Protein 1ZNP (pdb70)

InterPro domains:
  IPR009327 Cupin domain of unknown function DUF985 [PF06172] (4-131)
  IPR009327 Cupin domain of unknown function DUF985 [cd06121] (3-136)
  IPR011051 RmlC-like cupin domain superfamily [SSF51182] (1-137)
  IPR014710 RmlC-like jelly roll fold [G3DSA:2.60.120.10] (1-142)
  IPR039935 Uncharacterized protein YML079W-like [PTHR33387] (2-134)

Sequence (961 aa):
DSAQAIIRELGLEPHPEGGFYHQTFRDKAGGERGHSTAIYYLLEKGVRSHWHRVTDAVEVWHYYAGAPIALHLSQDGREVQTFTLGPAILEGERPQVIVPANCWQSAESLGDFTLVGCTVSPGFAFSSFVAEPGWSPGSAQAIIRELGLEPHPEGGFYHQTFRDKAGGERGHSTAIYYLLEKGVRSHWHRVTDAVEVWHYYAGAPIALHLSQDGREVQTFTLGPAILEGERPQVIVPANCWQSAESLGDFTLVGCTVSPGFAFSSFVAEPGWSPGDSAQAIIRELGLEPHPEGGFYHQTFRDKAGGERGHSTAIYYLLEKGVRSHWHRVTDAVEVWHYYAGAPIALHLSQDGREVQTFTLGPAILEGERPQVIVPANCWQSAESLGDFTLVGCTVSPGFAFSSFVAEPGWSPSAQAIIRELGLEPHPEGGFYHQTFRDKAGGERGHSTAIYYLLEKGVRSHWHRVTDAVEVWHYYAGAPIALHLSQDGREVQTFTLGPAILEGERPQVIVPANCWQSAESLGDFTLVGCTVSPGFAFSSFVAEPGWSPSAQAIIRELGLEPHPEGGFYHQTFRDKAGGERGHSTAIYYLLEKGVRSHWHRVTDAVEVWHYYAGAPIALHLSQDGREVQTFTLGPAILEGERPQVIVPANCWQSAESLGDFTLVGCTVSPGFAFSSFVAEPGWSPGSAQAIIRELGLEPHPEGGFYHQTFRDKAGGERGHSTAIYYLLEKGVRSHWHRVTDAVEVWHYYAGAPIALHLSQDGREVQTFTLGPAILEGERPQVIVPANCWQSAESLGDFTLVGCTVSPGFAFSSFVAEPGWSPGDSAQAIIRELGLEPHPEGGFYHQTFRDKAGGERGHSTAIYYLLEKGVRSHWHRVTDAVEVWHYYAGAPIALHLSQDGREVQTFTLGPAILEGERPQVIVPANCWQSAESLGDFTLVGCTVSPGFAFSSFVAEPGWSPGD

Nearest PDB structures (foldseek):
  1znp-assembly4_D  TM=1.001E+00  e=4.391E-26  Agrobacterium fabrum str. C58
  1yud-assembly5_I  TM=9.369E-01  e=2.135E-14  Shewanella oneidensis MR-1
  3loi-assembly1_A  TM=8.820E-01  e=3.649E-12  Branchiostoma belcheri tsingtauense
  1phs-assembly1_A  TM=7.500E-01  e=8.857E-04  Phaseolus vulgaris
  4wvz-assembly2_B  TM=6.845E-01  e=5.126E-04  Pseudomonas aeruginosa PAO1

B-factor: mean 37.04, std 13.23, range [7.91, 109.7]

Structure (mmCIF, N/CA/C/O backbone):
data_1ZNP
#
_entry.id   1ZNP
#
_cell.length_a   75.967
_cell.length_b   91.323
_cell.length_c   291.580
_cell.angle_alpha   90.00
_cell.angle_beta   90.00
_cell.angle_gamma   90.00
#
_symmetry.space_group_name_H-M   'C 2 2 21'
#
loop_
_entity.id
_entity.type
_entity.pdbx_description
1 polymer 'hypothetical protein Atu3615'
2 water water
#
loop_
_atom_site.group_PDB
_atom_site.id
_atom_site.type_symbol
_atom_site.label_atom_id
_atom_site.label_alt_id
_atom_site.label_comp_id
_atom_site.label_asym_id
_atom_site.label_entity_id
_atom_site.label_seq_id
_atom_site.pdbx_PDB_ins_code
_atom_site.Cartn_x
_atom_site.Cartn_y
_atom_site.Cartn_z
_atom_site.occupancy
_atom_site.B_iso_or_equiv
_atom_site.auth_seq_id
_atom_site.auth_comp_id
_atom_site.auth_asym_id
_atom_site.auth_atom_id
_atom_site.pdbx_PDB_model_num
ATOM 1 N N . ASP A 1 4 ? 67.698 -14.977 70.390 1.00 63.50 4 ASP A N 1
ATOM 2 C CA . ASP A 1 4 ? 68.050 -14.647 68.976 1.00 63.50 4 ASP A CA 1
ATOM 3 C C . ASP A 1 4 ? 66.978 -13.762 68.343 1.00 62.22 4 ASP A C 1
ATOM 4 O O . ASP A 1 4 ? 65.806 -14.140 68.250 1.00 62.86 4 ASP A O 1
ATOM 17 N N . SER A 1 6 ? 65.619 -10.934 65.168 1.00 48.27 6 SER A N 1
ATOM 18 C CA . SER A 1 6 ? 65.634 -10.695 63.735 1.00 43.76 6 SER A CA 1
ATOM 19 C C . SER A 1 6 ? 65.464 -9.209 63.530 1.00 40.37 6 SER A C 1
ATOM 20 O O . SER A 1 6 ? 64.889 -8.526 64.374 1.00 39.38 6 SER A O 1
ATOM 23 N N . ALA A 1 7 ? 65.954 -8.712 62.402 1.00 37.70 7 ALA A N 1
ATOM 24 C CA . ALA A 1 7 ? 65.847 -7.300 62.080 1.00 34.78 7 ALA A CA 1
ATOM 25 C C . ALA A 1 7 ? 64.393 -6.857 62.091 1.00 34.18 7 ALA A C 1
ATOM 26 O O . ALA A 1 7 ? 64.071 -5.772 62.584 1.00 33.92 7 ALA A O 1
ATOM 28 N N . GLN A 1 8 ? 63.510 -7.693 61.553 1.00 32.74 8 GLN A N 1
ATOM 29 C CA . GLN A 1 8 ? 62.100 -7.337 61.525 1.00 32.27 8 GLN A CA 1
ATOM 30 C C . GLN A 1 8 ? 61.494 -7.237 62.911 1.00 29.65 8 GLN A C 1
ATOM 31 O O . GLN A 1 8 ? 60.570 -6.454 63.134 1.00 28.80 8 GLN A O 1
ATOM 37 N N . ALA A 1 9 ? 62.004 -8.024 63.847 1.00 25.99 9 ALA A N 1
ATOM 38 C CA . ALA A 1 9 ? 61.474 -7.966 65.196 1.00 24.49 9 ALA A CA 1
ATOM 39 C C . ALA A 1 9 ? 61.946 -6.657 65.846 1.00 24.69 9 ALA A C 1
ATOM 40 O O . ALA A 1 9 ? 61.208 -6.016 66.598 1.00 26.08 9 ALA A O 1
ATOM 42 N N . ILE A 1 10 ? 63.173 -6.254 65.532 1.00 24.36 10 ILE A N 1
ATOM 43 C CA . ILE A 1 10 ? 63.733 -5.023 66.080 1.00 23.81 10 ILE A CA 1
ATOM 44 C C . ILE A 1 10 ? 63.008 -3.828 65.494 1.00 24.36 10 ILE A C 1
ATOM 45 O O . ILE A 1 10 ? 62.583 -2.929 66.221 1.00 22.49 10 ILE A O 1
ATOM 50 N N . ILE A 1 11 ? 62.887 -3.829 64.169 1.00 24.85 11 ILE A N 1
ATOM 51 C CA . ILE A 1 11 ? 62.203 -2.765 63.438 1.00 26.80 11 ILE A CA 1
ATOM 52 C C . ILE A 1 11 ? 60.805 -2.581 64.005 1.00 27.54 11 ILE A C 1
ATOM 53 O O . ILE A 1 11 ? 60.334 -1.460 64.205 1.00 28.36 11 ILE A O 1
ATOM 58 N N . ARG A 1 12 ? 60.143 -3.702 64.255 1.00 28.50 12 ARG A N 1
ATOM 59 C CA . ARG A 1 12 ? 58.801 -3.676 64.796 1.00 30.40 12 ARG A CA 1
ATOM 60 C C . ARG A 1 12 ? 58.784 -3.194 66.239 1.00 29.08 12 ARG A C 1
ATOM 61 O O . ARG A 1 12 ? 58.011 -2.297 66.588 1.00 29.09 12 ARG A O 1
ATOM 69 N N . GLU A 1 13 ? 59.643 -3.772 67.071 1.00 26.07 13 GLU A N 1
ATOM 70 C CA . GLU A 1 13 ? 59.682 -3.396 68.472 1.00 24.98 13 GLU A CA 1
ATOM 71 C C . GLU A 1 13 ? 60.076 -1.956 68.742 1.00 24.10 13 GLU A C 1
ATOM 72 O O . GLU A 1 13 ? 59.519 -1.319 69.623 1.00 25.59 13 GLU A O 1
ATOM 78 N N . LEU A 1 14 ? 61.035 -1.432 67.991 1.00 24.82 14 LEU A N 1
ATOM 79 C CA . LEU A 1 14 ? 61.488 -0.067 68.223 1.00 24.90 14 LEU A CA 1
ATOM 80 C C . LEU A 1 14 ? 60.791 1.000 67.385 1.00 25.12 14 LEU A C 1
ATOM 81 O O . LEU A 1 14 ? 61.039 2.189 67.559 1.00 25.81 14 LEU A O 1
ATOM 86 N N . GLY A 1 15 ? 59.908 0.577 66.492 1.00 25.45 15 GLY A N 1
ATOM 87 C CA . GLY A 1 15 ? 59.199 1.530 65.663 1.00 28.84 15 GLY A CA 1
ATOM 88 C C . GLY A 1 15 ? 60.112 2.220 64.670 1.00 30.16 15 GLY A C 1
ATOM 89 O O . GLY A 1 15 ? 59.960 3.410 64.398 1.00 31.12 15 GLY A O 1
ATOM 90 N N . LEU A 1 16 ? 61.061 1.464 64.126 1.00 31.12 16 LEU A N 1
ATOM 91 C CA . LEU A 1 16 ? 62.017 1.986 63.161 1.00 31.89 16 LEU A CA 1
ATOM 92 C C . LEU A 1 16 ? 61.374 2.247 61.802 1.00 34.11 16 LEU A C 1
ATOM 93 O O . LEU A 1 16 ? 60.436 1.556 61.400 1.00 34.30 16 LEU A O 1
ATOM 98 N N . GLU A 1 17 ? 61.900 3.244 61.097 1.00 35.68 17 GLU A N 1
ATOM 99 C CA . GLU A 1 17 ? 61.420 3.622 59.772 1.00 35.42 17 GLU A CA 1
ATOM 100 C C . GLU A 1 17 ? 62.655 3.796 58.898 1.00 35.17 17 GLU A C 1
ATOM 101 O O . GLU A 1 17 ? 63.725 4.152 59.392 1.00 35.97 17 GLU A O 1
ATOM 107 N N . PRO A 1 18 ? 62.530 3.548 57.587 1.00 34.52 18 PRO A N 1
ATOM 108 C CA . PRO A 1 18 ? 63.682 3.696 56.693 1.00 33.49 18 PRO A CA 1
ATOM 109 C C . PRO A 1 18 ? 64.322 5.073 56.766 1.00 32.38 18 PRO A C 1
ATOM 110 O O . PRO A 1 18 ? 63.641 6.098 56.739 1.00 33.28 18 PRO A O 1
ATOM 114 N N . HIS A 1 19 ? 65.644 5.092 56.859 1.00 31.01 19 HIS A N 1
ATOM 115 C CA . HIS A 1 19 ? 66.370 6.345 56.953 1.00 28.80 19 HIS A CA 1
ATOM 116 C C . HIS A 1 19 ? 66.791 6.786 55.561 1.00 26.76 19 HIS A C 1
ATOM 117 O O . HIS A 1 19 ? 67.025 5.962 54.685 1.00 24.52 19 HIS A O 1
ATOM 124 N N . PRO A 1 20 ? 66.882 8.101 55.332 1.00 27.70 20 PRO A N 1
ATOM 125 C CA . PRO A 1 20 ? 67.283 8.565 54.000 1.00 27.94 20 PRO A CA 1
ATOM 126 C C . PRO A 1 20 ? 68.606 8.011 53.485 1.00 27.63 20 PRO A C 1
ATOM 127 O O . PRO A 1 20 ? 68.798 7.909 52.279 1.00 29.59 20 PRO A O 1
ATOM 131 N N . GLU A 1 21 ? 69.512 7.646 54.387 1.00 29.56 21 GLU A N 1
ATOM 132 C CA . GLU A 1 21 ? 70.824 7.138 53.977 1.00 30.57 21 GLU A CA 1
ATOM 133 C C . GLU A 1 21 ? 70.851 5.632 53.809 1.00 28.27 21 GLU A C 1
ATOM 134 O O . GLU A 1 21 ? 71.879 5.058 53.431 1.00 30.15 21 GLU A O 1
ATOM 140 N N . GLY A 1 22 ? 69.723 4.991 54.086 1.00 26.12 22 GLY A N 1
ATOM 141 C CA . GLY A 1 22 ? 69.662 3.543 53.998 1.00 23.78 22 GLY A CA 1
ATOM 142 C C . GLY A 1 22 ? 69.486 3.049 55.423 1.00 23.39 22 GLY A C 1
ATOM 143 O O . GLY A 1 22 ? 69.877 3.741 56.356 1.00 23.21 22 GLY A O 1
ATOM 144 N N . GLY A 1 23 ? 68.898 1.869 55.598 1.00 22.83 23 GLY A N 1
ATOM 145 C CA . GLY A 1 23 ? 68.680 1.347 56.934 1.00 21.13 23 GLY A CA 1
ATOM 146 C C . GLY A 1 23 ? 67.375 1.851 57.533 1.00 22.32 23 GLY A C 1
ATOM 147 O O . GLY A 1 23 ? 66.586 2.514 56.861 1.00 21.92 23 GLY A O 1
ATOM 148 N N . PHE A 1 24 ? 67.155 1.538 58.804 1.00 21.99 24 PHE A N 1
ATOM 149 C CA . PHE A 1 24 ? 65.954 1.960 59.503 1.00 24.21 24 PHE A CA 1
ATOM 150 C C . PHE A 1 24 ? 66.362 2.698 60.771 1.00 24.94 24 PHE A C 1
ATOM 151 O O . PHE A 1 24 ? 67.403 2.402 61.359 1.00 26.20 24 PHE A O 1
ATOM 159 N N . TYR A 1 25 ? 65.549 3.648 61.209 1.00 24.49 25 TYR A N 1
ATOM 160 C CA . TYR A 1 25 ? 65.912 4.402 62.392 1.00 26.05 25 TYR A CA 1
ATOM 161 C C . TYR A 1 25 ? 64.707 5.003 63.100 1.00 26.85 25 TYR A C 1
ATOM 162 O O . TYR A 1 25 ? 63.582 4.951 62.608 1.00 29.70 25 TYR A O 1
ATOM 171 N N . HIS A 1 26 ? 64.960 5.576 64.267 1.00 26.33 26 HIS A N 1
ATOM 172 C CA . HIS A 1 26 ? 63.926 6.225 65.050 1.00 25.84 26 HIS A CA 1
ATOM 173 C C . HIS A 1 26 ? 64.634 7.187 65.981 1.00 25.08 26 HIS A C 1
ATOM 174 O O . HIS A 1 26 ? 65.566 6.801 66.680 1.00 23.36 26 HIS A O 1
ATOM 181 N N . GLN A 1 27 ? 64.210 8.442 65.979 1.00 25.93 27 GLN A N 1
ATOM 182 C CA . GLN A 1 27 ? 64.823 9.429 66.858 1.00 26.02 27 GLN A CA 1
ATOM 183 C C . GLN A 1 27 ? 64.229 9.172 68.235 1.00 25.76 27 GLN A C 1
ATOM 184 O O . GLN A 1 27 ? 63.013 9.071 68.389 1.00 27.06 27 GLN A O 1
ATOM 190 N N . THR A 1 28 ? 65.092 9.052 69.234 1.00 24.20 28 THR A N 1
ATOM 191 C CA . THR A 1 28 ? 64.650 8.770 70.588 1.00 21.81 28 THR A CA 1
ATOM 192 C C . THR A 1 28 ? 64.788 9.968 71.495 1.00 20.68 28 THR A C 1
ATOM 193 O O . THR A 1 28 ? 64.301 9.953 72.614 1.00 21.62 28 THR A O 1
ATOM 197 N N . PHE A 1 29 ? 65.452 11.012 71.022 1.00 20.26 29 PHE A N 1
ATOM 198 C CA . PHE A 1 29 ? 65.638 12.164 71.872 1.00 19.59 29 PHE A CA 1
ATOM 199 C C . PHE A 1 29 ? 66.209 13.419 71.207 1.00 21.15 29 PHE A C 1
ATOM 200 O O . PHE A 1 29 ? 67.044 13.354 70.300 1.00 22.27 29 PHE A O 1
ATOM 208 N N . ARG A 1 30 ? 65.713 14.561 71.661 1.00 21.28 30 ARG A N 1
ATOM 209 C CA . ARG A 1 30 ? 66.203 15.865 71.240 1.00 21.27 30 ARG A CA 1
ATOM 210 C C . ARG A 1 30 ? 66.087 16.696 72.522 1.00 22.44 30 ARG A C 1
ATOM 211 O O . ARG A 1 30 ? 65.000 16.850 73.091 1.00 22.20 30 ARG A O 1
ATOM 219 N N . ASP A 1 31 ? 67.225 17.195 72.986 1.00 21.58 31 ASP A N 1
ATOM 220 C CA . ASP A 1 31 ? 67.284 17.987 74.203 1.00 22.54 31 ASP A CA 1
ATOM 221 C C . ASP A 1 31 ? 66.459 19.262 74.065 1.00 21.50 31 ASP A C 1
ATOM 222 O O . ASP A 1 31 ? 66.541 19.944 73.054 1.00 20.39 31 ASP A O 1
ATOM 227 N N . LYS A 1 32 ? 65.668 19.585 75.080 1.00 23.57 32 LYS A N 1
ATOM 228 C CA . LYS A 1 32 ? 64.858 20.799 75.022 1.00 27.39 32 LYS A CA 1
ATOM 229 C C . LYS A 1 32 ? 65.768 21.992 75.256 1.00 27.98 32 LYS A C 1
ATOM 230 O O . LYS A 1 32 ? 65.439 23.119 74.894 1.00 28.09 32 LYS A O 1
ATOM 236 N N . ALA A 1 33 ? 66.922 21.718 75.856 1.00 27.15 33 ALA A N 1
ATOM 237 C CA . ALA A 1 33 ? 67.932 22.727 76.155 1.00 28.22 33 ALA A CA 1
ATOM 238 C C . ALA A 1 33 ? 68.890 22.884 74.981 1.00 28.55 33 ALA A C 1
ATOM 239 O O . ALA A 1 33 ? 69.192 21.918 74.289 1.00 28.43 33 ALA A O 1
ATOM 241 N N . GLY A 1 34 ? 69.369 24.104 74.764 1.00 28.71 34 GLY A N 1
ATOM 242 C CA . GLY A 1 34 ? 70.313 24.344 73.692 1.00 29.07 34 GLY A CA 1
ATOM 243 C C . GLY A 1 34 ? 69.716 24.679 72.345 1.00 30.84 34 GLY A C 1
ATOM 244 O O . GLY A 1 34 ? 70.130 24.127 71.317 1.00 28.51 34 GLY A O 1
ATOM 245 N N . GLY A 1 35 ? 68.745 25.586 72.341 1.00 31.95 35 GLY A N 1
ATOM 246 C CA . GLY A 1 35 ? 68.133 25.995 71.091 1.00 32.82 35 GLY A CA 1
ATOM 247 C C . GLY A 1 35 ? 67.082 25.030 70.595 1.00 34.76 35 GLY A C 1
ATOM 248 O O . GLY A 1 35 ? 66.586 24.205 71.358 1.00 35.83 35 GLY A O 1
ATOM 249 N N . GLU A 1 36 ? 66.742 25.146 69.317 1.00 35.37 36 GLU A N 1
ATOM 250 C CA . GLU A 1 36 ? 65.742 24.293 68.694 1.00 37.81 36 GLU A CA 1
ATOM 251 C C . GLU A 1 36 ? 66.339 22.978 68.225 1.00 36.34 36 GLU A C 1
ATOM 252 O O . GLU A 1 36 ? 65.622 22.000 67.996 1.00 35.87 36 GLU A O 1
ATOM 258 N N . ARG A 1 37 ? 67.654 22.962 68.062 1.00 33.43 37 ARG A N 1
ATOM 259 C CA . ARG A 1 37 ? 68.322 21.748 67.644 1.00 31.17 37 ARG A CA 1
ATOM 260 C C . ARG A 1 37 ? 68.578 20.916 68.887 1.00 28.51 37 ARG A C 1
ATOM 261 O O . ARG A 1 37 ? 68.646 19.690 68.823 1.00 28.68 37 ARG A O 1
ATOM 269 N N . GLY A 1 38 ? 68.689 21.598 70.025 1.00 24.77 38 GLY A N 1
ATOM 270 C CA . GLY A 1 38 ? 68.952 20.924 71.279 1.00 21.24 38 GLY A CA 1
ATOM 271 C C . GLY A 1 38 ? 70.447 20.703 71.463 1.00 19.89 38 GLY A C 1
ATOM 272 O O . GLY A 1 38 ? 71.183 20.588 70.483 1.00 18.49 38 GLY A O 1
ATOM 273 N N . HIS A 1 39 ? 70.912 20.663 72.708 1.00 18.74 39 HIS A N 1
ATOM 274 C CA . HIS A 1 39 ? 72.322 20.428 72.945 1.00 19.32 39 HIS A CA 1
ATOM 275 C C . HIS A 1 39 ? 72.723 19.142 72.225 1.00 18.97 39 HIS A C 1
ATOM 276 O O . HIS A 1 39 ? 73.868 18.994 71.838 1.00 15.93 39 HIS A O 1
ATOM 283 N N . SER A 1 40 ? 71.787 18.212 72.048 1.00 18.61 40 SER A N 1
ATOM 284 C CA . SER A 1 40 ? 72.110 16.980 71.339 1.00 20.71 40 SER A CA 1
ATOM 285 C C . SER A 1 40 ? 70.877 16.168 70.959 1.00 20.58 40 SER A C 1
ATOM 286 O O . SER A 1 40 ? 69.764 16.510 71.342 1.00 22.77 40 SER A O 1
ATOM 289 N N . THR A 1 41 ? 71.090 15.104 70.187 1.00 19.03 41 THR A N 1
ATOM 290 C CA . THR A 1 41 ? 70.016 14.190 69.797 1.00 18.35 41 THR A CA 1
ATOM 291 C C . THR A 1 41 ? 70.577 12.773 69.868 1.00 18.64 41 THR A C 1
ATOM 292 O O . THR A 1 41 ? 71.804 12.577 69.881 1.00 17.15 41 THR A O 1
ATOM 296 N N . ALA A 1 42 ? 69.674 11.798 69.931 1.00 15.99 42 ALA A N 1
ATOM 297 C CA . ALA A 1 42 ? 70.043 10.395 69.993 1.00 16.86 42 ALA A CA 1
ATOM 298 C C . ALA A 1 42 ? 69.129 9.676 69.010 1.00 18.42 42 ALA A C 1
ATOM 299 O O . ALA A 1 42 ? 68.066 10.182 68.665 1.00 17.94 42 ALA A O 1
ATOM 301 N N . ILE A 1 43 ? 69.530 8.481 68.590 1.00 20.74 43 ILE A N 1
ATOM 302 C CA . ILE A 1 43 ? 68.772 7.733 67.603 1.00 21.66 43 ILE A CA 1
ATOM 303 C C . ILE A 1 43 ? 69.063 6.234 67.684 1.00 19.93 43 ILE A C 1
ATOM 304 O O . ILE A 1 43 ? 70.123 5.835 68.134 1.00 22.59 43 ILE A O 1
ATOM 309 N N . TYR A 1 44 ? 68.100 5.418 67.275 1.00 18.46 44 TYR A N 1
ATOM 310 C CA . TYR A 1 44 ? 68.270 3.971 67.202 1.00 16.98 44 TYR A CA 1
ATOM 311 C C . TYR A 1 44 ? 68.472 3.818 65.691 1.00 16.40 44 TYR A C 1
ATOM 312 O O . TYR A 1 44 ? 67.756 4.446 64.914 1.00 15.19 44 TYR A O 1
ATOM 321 N N . TYR A 1 45 ? 69.452 3.021 65.275 1.00 17.31 45 TYR A N 1
ATOM 322 C CA . TYR A 1 45 ? 69.727 2.838 63.855 1.00 18.44 45 TYR A CA 1
ATOM 323 C C . TYR A 1 45 ? 70.071 1.372 63.570 1.00 19.63 45 TYR A C 1
ATOM 324 O O . TYR A 1 45 ? 70.773 0.729 64.354 1.00 20.14 45 TYR A O 1
ATOM 333 N N . LEU A 1 46 ? 69.593 0.852 62.444 1.00 20.13 46 LEU A N 1
ATOM 334 C CA . LEU A 1 46 ? 69.834 -0.542 62.108 1.00 21.68 46 LEU A CA 1
ATOM 335 C C . LEU A 1 46 ? 70.131 -0.835 60.645 1.00 23.40 46 LEU A C 1
ATOM 336 O O . LEU A 1 46 ? 69.489 -0.301 59.738 1.00 22.31 46 LEU A O 1
ATOM 341 N N . LEU A 1 47 ? 71.116 -1.697 60.424 1.00 23.68 47 LEU A N 1
ATOM 342 C CA . LEU A 1 47 ? 71.475 -2.114 59.078 1.00 26.11 47 LEU A CA 1
ATOM 343 C C . LEU A 1 47 ? 71.341 -3.634 59.047 1.00 26.14 47 LEU A C 1
ATOM 344 O O . LEU A 1 47 ? 71.453 -4.280 60.077 1.00 25.32 47 LEU A O 1
ATOM 349 N N . GLU A 1 48 ? 71.077 -4.198 57.874 1.00 29.26 48 GLU A N 1
ATOM 350 C CA . GLU A 1 48 ? 70.945 -5.648 57.742 1.00 30.85 48 GLU A CA 1
ATOM 351 C C . GLU A 1 48 ? 71.868 -6.039 56.621 1.00 30.72 48 GLU A C 1
ATOM 352 O O . GLU A 1 48 ? 72.403 -5.177 55.936 1.00 31.37 48 GLU A O 1
ATOM 358 N N . LYS A 1 49 ? 72.056 -7.334 56.414 1.00 33.29 49 LYS A N 1
ATOM 359 C CA . LYS A 1 49 ? 72.918 -7.754 55.327 1.00 36.83 49 LYS A CA 1
ATOM 360 C C . LYS A 1 49 ? 72.325 -7.179 54.058 1.00 37.81 49 LYS A C 1
ATOM 361 O O . LYS A 1 49 ? 71.111 -7.221 53.855 1.00 36.35 49 LYS A O 1
ATOM 367 N N . GLY A 1 50 ? 73.183 -6.634 53.209 1.00 39.30 50 GLY A N 1
ATOM 368 C CA . GLY A 1 50 ? 72.703 -6.056 51.975 1.00 43.03 50 GLY A CA 1
ATOM 369 C C . GLY A 1 50 ? 72.479 -4.575 52.170 1.00 45.86 50 GLY A C 1
ATOM 370 O O . GLY A 1 50 ? 73.308 -3.762 51.749 1.00 48.43 50 GLY A O 1
ATOM 371 N N . VAL A 1 51 ? 71.369 -4.226 52.822 1.00 45.23 51 VAL A N 1
ATOM 372 C CA . VAL A 1 51 ? 71.033 -2.830 53.077 1.00 44.21 51 VAL A CA 1
ATOM 373 C C . VAL A 1 51 ? 72.055 -2.126 53.965 1.00 42.26 51 VAL A C 1
ATOM 374 O O . VAL A 1 51 ? 72.072 -2.308 55.181 1.00 42.05 51 VAL A O 1
ATOM 378 N N . ARG A 1 52 ? 72.898 -1.307 53.340 1.00 41.11 52 ARG A N 1
ATOM 379 C CA . ARG A 1 52 ? 73.948 -0.572 54.048 1.00 40.51 52 ARG A CA 1
ATOM 380 C C . ARG A 1 52 ? 73.631 0.914 54.258 1.00 38.11 52 ARG A C 1
ATOM 381 O O . ARG A 1 52 ? 72.540 1.385 53.929 1.00 37.16 52 ARG A O 1
ATOM 389 N N . SER A 1 53 ? 74.595 1.637 54.824 1.00 35.16 53 SER A N 1
ATOM 390 C CA . SER A 1 53 ? 74.466 3.069 55.074 1.00 33.16 53 SER A CA 1
ATOM 391 C C . SER A 1 53 ? 75.338 3.792 54.051 1.00 32.09 53 SER A C 1
ATOM 392 O O . SER A 1 53 ? 76.555 3.681 54.089 1.00 33.60 53 SER A O 1
ATOM 395 N N . HIS A 1 54 ? 74.712 4.526 53.136 1.00 29.71 54 HIS A N 1
ATOM 396 C CA . HIS A 1 54 ? 75.445 5.232 52.090 1.00 28.28 54 HIS A CA 1
ATOM 397 C C . HIS A 1 54 ? 76.254 6.418 52.602 1.00 25.70 54 HIS A C 1
ATOM 398 O O . HIS A 1 54 ? 76.009 6.911 53.701 1.00 24.67 54 HIS A O 1
ATOM 405 N N . TRP A 1 55 ? 77.224 6.855 51.798 1.00 24.33 55 TRP A N 1
ATOM 406 C CA . TRP A 1 55 ? 78.095 7.980 52.136 1.00 23.70 55 TRP A CA 1
ATOM 407 C C . TRP A 1 55 ? 77.319 9.268 52.386 1.00 23.61 55 TRP A C 1
ATOM 408 O O . TRP A 1 55 ? 76.507 9.689 51.558 1.00 24.78 55 TRP A O 1
ATOM 419 N N . HIS A 1 56 ? 77.593 9.902 53.521 1.00 21.79 56 HIS A N 1
ATOM 420 C CA . HIS A 1 56 ? 76.924 11.141 53.890 1.00 22.55 56 HIS A CA 1
ATOM 421 C C . HIS A 1 56 ? 77.732 11.812 54.986 1.00 22.14 56 HIS A C 1
ATOM 422 O O . HIS A 1 56 ? 78.697 11.237 55.502 1.00 19.95 56 HIS A O 1
ATOM 429 N N . ARG A 1 57 ? 77.327 13.023 55.348 1.00 21.48 57 ARG A N 1
ATOM 430 C CA . ARG A 1 57 ? 78.002 13.739 56.412 1.00 21.73 57 ARG A CA 1
ATOM 431 C C . ARG A 1 57 ? 77.064 14.714 57.121 1.00 21.57 57 ARG A C 1
ATOM 432 O O . ARG A 1 57 ? 76.083 15.194 56.540 1.00 19.73 57 ARG A O 1
ATOM 440 N N . VAL A 1 58 ? 77.364 14.954 58.398 1.00 19.73 58 VAL A N 1
ATOM 441 C CA . VAL A 1 58 ? 76.626 15.884 59.224 1.00 20.16 58 VAL A CA 1
ATOM 442 C C . VAL A 1 58 ? 77.589 17.065 59.245 1.00 23.04 58 VAL A C 1
ATOM 443 O O . VAL A 1 58 ? 78.651 17.004 59.866 1.00 24.09 58 VAL A O 1
ATOM 447 N N . THR A 1 59 ? 77.211 18.130 58.542 1.00 23.83 59 THR A N 1
ATOM 448 C CA . THR A 1 59 ? 78.056 19.309 58.379 1.00 25.15 59 THR A CA 1
ATOM 449 C C . THR A 1 59 ? 78.554 20.076 59.584 1.00 26.17 59 THR A C 1
ATOM 450 O O . THR A 1 59 ? 79.692 20.537 59.586 1.00 29.08 59 THR A O 1
ATOM 454 N N . ASP A 1 60 ? 77.732 20.209 60.616 1.00 25.60 60 ASP A N 1
ATOM 455 C CA . ASP A 1 60 ? 78.124 21.014 61.767 1.00 23.86 60 ASP A CA 1
ATOM 456 C C . ASP A 1 60 ? 78.018 20.366 63.133 1.00 23.18 60 ASP A C 1
ATOM 457 O O . ASP A 1 60 ? 77.812 21.047 64.140 1.00 22.72 60 ASP A O 1
ATOM 462 N N . ALA A 1 61 ? 78.162 19.052 63.180 1.00 22.04 61 ALA A N 1
ATOM 463 C CA . ALA A 1 61 ? 78.069 18.372 64.454 1.00 18.75 61 ALA A CA 1
ATOM 464 C C . ALA A 1 61 ? 78.787 17.047 64.396 1.00 17.79 61 ALA A C 1
ATOM 465 O O . ALA A 1 61 ? 78.865 16.420 63.338 1.00 15.11 61 ALA A O 1
ATOM 467 N N . VAL A 1 62 ? 79.316 16.658 65.553 1.00 16.05 62 VAL A N 1
ATOM 468 C CA . VAL A 1 62 ? 80.024 15.413 65.756 1.00 15.98 62 VAL A CA 1
ATOM 469 C C . VAL A 1 62 ? 79.004 14.301 66.042 1.00 17.41 62 VAL A C 1
ATOM 470 O O . VAL A 1 62 ? 78.089 14.463 66.858 1.00 14.64 62 VAL A O 1
ATOM 474 N N . GLU A 1 63 ? 79.171 13.169 65.382 1.00 17.25 63 GLU A N 1
ATOM 475 C CA . GLU A 1 63 ? 78.279 12.057 65.600 1.00 19.69 63 GLU A CA 1
ATOM 476 C C . GLU A 1 63 ? 79.051 10.888 66.203 1.00 20.31 63 GLU A C 1
ATOM 477 O O . GLU A 1 63 ? 80.127 10.535 65.732 1.00 21.43 63 GLU A O 1
ATOM 483 N N . VAL A 1 64 ? 78.517 10.304 67.266 1.00 19.89 64 VAL A N 1
ATOM 484 C CA . VAL A 1 64 ? 79.174 9.174 67.884 1.00 18.51 64 VAL A CA 1
ATOM 485 C C . VAL A 1 64 ? 78.317 7.922 67.714 1.00 19.03 64 VAL A C 1
ATOM 486 O O . VAL A 1 64 ? 77.119 7.921 68.035 1.00 18.75 64 VAL A O 1
ATOM 490 N N . TRP A 1 65 ? 78.941 6.862 67.210 1.00 17.99 65 TRP A N 1
ATOM 491 C CA . TRP A 1 65 ? 78.255 5.593 67.000 1.00 18.75 65 TRP A CA 1
ATOM 492 C C . TRP A 1 65 ? 78.427 4.674 68.205 1.00 17.23 65 TRP A C 1
ATOM 493 O O . TRP A 1 65 ? 79.495 4.626 68.813 1.00 18.82 65 TRP A O 1
ATOM 504 N N . HIS A 1 66 ? 77.361 3.956 68.554 1.00 17.97 66 HIS A N 1
ATOM 505 C CA . HIS A 1 66 ? 77.385 3.043 69.697 1.00 17.08 66 HIS A CA 1
ATOM 506 C C . HIS A 1 66 ? 76.810 1.688 69.291 1.00 17.72 66 HIS A C 1
ATOM 507 O O . HIS A 1 66 ? 75.695 1.615 68.756 1.00 17.84 66 HIS A O 1
ATOM 514 N N . TYR A 1 67 ? 77.564 0.623 69.548 1.00 15.78 67 TYR A N 1
ATOM 515 C CA . TYR A 1 67 ? 77.119 -0.719 69.212 1.00 17.16 67 TYR A CA 1
ATOM 516 C C . TYR A 1 67 ? 76.177 -1.260 70.283 1.00 17.98 67 TYR A C 1
ATOM 517 O O . TYR A 1 67 ? 76.472 -1.138 71.469 1.00 18.61 67 TYR A O 1
ATOM 526 N N . TYR A 1 68 ? 75.052 -1.859 69.882 1.00 16.66 68 TYR A N 1
ATOM 527 C CA . TYR A 1 68 ? 74.131 -2.403 70.883 1.00 17.50 68 TYR A CA 1
ATOM 528 C C . TYR A 1 68 ? 73.928 -3.899 70.750 1.00 17.25 68 TYR A C 1
ATOM 529 O O . TYR A 1 68 ? 73.971 -4.626 71.740 1.00 16.37 68 TYR A O 1
ATOM 538 N N . ALA A 1 69 ? 73.721 -4.358 69.522 1.00 19.20 69 ALA A N 1
ATOM 539 C CA . ALA A 1 69 ? 73.457 -5.770 69.289 1.00 18.49 69 ALA A CA 1
ATOM 540 C C . ALA A 1 69 ? 73.704 -6.179 67.847 1.00 19.43 69 ALA A C 1
ATOM 541 O O . ALA A 1 69 ? 73.830 -5.331 66.955 1.00 19.79 69 ALA A O 1
ATOM 543 N N . GLY A 1 70 ? 73.755 -7.489 67.619 1.00 19.18 70 GLY A N 1
ATOM 544 C CA . GLY A 1 70 ? 73.994 -7.994 66.283 1.00 19.04 70 GLY A CA 1
ATOM 545 C C . GLY A 1 70 ? 75.478 -8.111 65.972 1.00 20.15 70 GLY A C 1
ATOM 546 O O . GLY A 1 70 ? 76.327 -8.016 66.864 1.00 20.30 70 GLY A O 1
ATOM 547 N N . ALA A 1 71 ? 75.776 -8.320 64.696 1.00 18.89 71 ALA A N 1
ATOM 548 C CA . ALA A 1 71 ? 77.138 -8.461 64.208 1.00 21.74 71 ALA A CA 1
ATOM 549 C C . ALA A 1 71 ? 77.859 -7.122 64.238 1.00 22.30 71 ALA A C 1
ATOM 550 O O . ALA A 1 71 ? 77.226 -6.070 64.321 1.00 23.16 71 ALA A O 1
ATOM 552 N N . PRO A 1 72 ? 79.198 -7.141 64.190 1.00 22.46 72 PRO A N 1
ATOM 553 C CA . PRO A 1 72 ? 79.882 -5.845 64.209 1.00 22.13 72 PRO A CA 1
ATOM 554 C C . PRO A 1 72 ? 79.619 -5.098 62.915 1.00 20.24 72 PRO A C 1
ATOM 555 O O . PRO A 1 72 ? 79.000 -5.630 61.994 1.00 22.98 72 PRO A O 1
ATOM 559 N N . ILE A 1 73 ? 80.093 -3.865 62.845 1.00 18.73 73 ILE A N 1
ATOM 560 C CA . ILE A 1 73 ? 79.905 -3.048 61.664 1.00 17.67 73 ILE A CA 1
ATOM 561 C C . ILE A 1 73 ? 81.231 -2.505 61.161 1.00 18.65 73 ILE A C 1
ATOM 562 O O . ILE A 1 73 ? 82.191 -2.365 61.915 1.00 16.60 73 ILE A O 1
ATOM 567 N N . ALA A 1 74 ? 81.282 -2.223 59.865 1.00 19.24 74 ALA A N 1
ATOM 568 C CA . ALA A 1 74 ? 82.467 -1.628 59.285 1.00 18.84 74 ALA A CA 1
ATOM 569 C C . ALA A 1 74 ? 82.058 -0.170 59.061 1.00 20.46 74 ALA A C 1
ATOM 570 O O . ALA A 1 74 ? 81.157 0.123 58.267 1.00 18.32 74 ALA A O 1
ATOM 572 N N . LEU A 1 75 ? 82.698 0.729 59.805 1.00 19.98 75 LEU A N 1
ATOM 573 C CA . LEU A 1 75 ? 82.426 2.159 59.721 1.00 19.11 75 LEU A CA 1
ATOM 574 C C . LEU A 1 75 ? 83.589 2.814 58.985 1.00 19.71 75 LEU A C 1
ATOM 575 O O . LEU A 1 75 ? 84.746 2.663 59.377 1.00 20.40 75 LEU A O 1
ATOM 580 N N . HIS A 1 76 ? 83.273 3.528 57.910 1.00 20.09 76 HIS A N 1
ATOM 581 C CA . HIS A 1 76 ? 84.275 4.188 57.087 1.00 18.57 76 HIS A CA 1
ATOM 582 C C . HIS A 1 76 ? 84.191 5.697 57.238 1.00 18.33 76 HIS A C 1
ATOM 583 O O . HIS A 1 76 ? 83.112 6.274 57.119 1.00 19.16 76 HIS A O 1
ATOM 590 N N . LEU A 1 77 ? 85.331 6.330 57.506 1.00 18.63 77 LEU A N 1
ATOM 591 C CA . LEU A 1 77 ? 85.388 7.775 57.673 1.00 19.16 77 LEU A CA 1
ATOM 592 C C . LEU A 1 77 ? 86.361 8.411 56.692 1.00 20.16 77 LEU A C 1
ATOM 593 O O . LEU A 1 77 ? 87.443 7.880 56.440 1.00 19.74 77 LEU A O 1
ATOM 598 N N . SER A 1 78 ? 85.973 9.561 56.155 1.00 20.56 78 SER A N 1
ATOM 599 C CA . SER A 1 78 ? 86.805 10.294 55.217 1.00 21.10 78 SER A CA 1
ATOM 600 C C . SER A 1 78 ? 86.584 11.772 55.465 1.00 22.54 78 SER A C 1
ATOM 601 O O . SER A 1 78 ? 85.585 12.345 55.023 1.00 23.35 78 SER A O 1
ATOM 604 N N . GLN A 1 79 ? 87.520 12.388 56.176 1.00 25.32 79 GLN A N 1
ATOM 605 C CA . GLN A 1 79 ? 87.407 13.796 56.525 1.00 28.77 79 GLN A CA 1
ATOM 606 C C . GLN A 1 79 ? 87.494 14.732 55.342 1.00 31.19 79 GLN A C 1
ATOM 607 O O . GLN A 1 79 ? 86.614 15.564 55.146 1.00 33.75 79 GLN A O 1
ATOM 613 N N . ASP A 1 80 ? 88.540 14.585 54.541 1.00 33.80 80 ASP A N 1
ATOM 614 C CA . ASP A 1 80 ? 88.752 15.462 53.392 1.00 37.25 80 ASP A CA 1
ATOM 615 C C . ASP A 1 80 ? 88.184 14.939 52.076 1.00 40.05 80 ASP A C 1
ATOM 616 O O . ASP A 1 80 ? 88.253 15.622 51.055 1.00 40.04 80 ASP A O 1
ATOM 621 N N . GLY A 1 81 ? 87.637 13.728 52.097 1.00 42.27 81 GLY A N 1
ATOM 622 C CA . GLY A 1 81 ? 87.078 13.162 50.883 1.00 43.89 81 GLY A CA 1
ATOM 623 C C . GLY A 1 81 ? 88.081 12.344 50.088 1.00 45.93 81 GLY A C 1
ATOM 624 O O . GLY A 1 81 ? 87.778 11.881 48.987 1.00 45.89 81 GLY A O 1
ATOM 625 N N . ARG A 1 82 ? 89.282 12.168 50.631 1.00 46.92 82 ARG A N 1
ATOM 626 C CA . ARG A 1 82 ? 90.304 11.384 49.949 1.00 47.15 82 ARG A CA 1
ATOM 627 C C . ARG A 1 82 ? 90.869 10.344 50.909 1.00 45.11 82 ARG A C 1
ATOM 628 O O . ARG A 1 82 ? 90.781 9.149 50.651 1.00 44.36 82 ARG A O 1
ATOM 636 N N . GLU A 1 83 ? 91.451 10.792 52.016 1.00 43.52 83 GLU A N 1
ATOM 637 C CA . GLU A 1 83 ? 91.974 9.856 53.003 1.00 42.09 83 GLU A CA 1
ATOM 638 C C . GLU A 1 83 ? 90.766 9.169 53.640 1.00 40.07 83 GLU A C 1
ATOM 639 O O . GLU A 1 83 ? 89.787 9.824 53.999 1.00 37.63 83 GLU A O 1
ATOM 645 N N . VAL A 1 84 ? 90.828 7.851 53.770 1.00 37.30 84 VAL A N 1
ATOM 646 C CA . VAL A 1 84 ? 89.741 7.116 54.394 1.00 35.60 84 VAL A CA 1
ATOM 647 C C . VAL A 1 84 ? 90.267 6.117 55.443 1.00 33.25 84 VAL A C 1
ATOM 648 O O . VAL A 1 84 ? 91.313 5.492 55.265 1.00 32.46 84 VAL A O 1
ATOM 652 N N . GLN A 1 85 ? 89.537 6.012 56.548 1.00 30.99 85 GLN A N 1
ATOM 653 C CA . GLN A 1 85 ? 89.875 5.124 57.656 1.00 29.31 85 GLN A CA 1
ATOM 654 C C . GLN A 1 85 ? 88.675 4.217 57.902 1.00 27.92 85 GLN A C 1
ATOM 655 O O . GLN A 1 85 ? 87.526 4.613 57.675 1.00 24.91 85 GLN A O 1
ATOM 661 N N . THR A 1 86 ? 88.939 3.006 58.375 1.00 26.53 86 THR A N 1
ATOM 662 C CA . THR A 1 86 ? 87.870 2.049 58.625 1.00 24.18 86 THR A CA 1
ATOM 663 C C . THR A 1 86 ? 87.994 1.428 60.002 1.00 24.10 86 THR A C 1
ATOM 664 O O . THR A 1 86 ? 89.026 0.855 60.356 1.00 25.60 86 THR A O 1
ATOM 668 N N . PHE A 1 87 ? 86.930 1.546 60.782 1.00 24.03 87 PHE A N 1
ATOM 669 C CA . PHE A 1 87 ? 86.928 1.000 62.126 1.00 24.00 87 PHE A CA 1
ATOM 670 C C . PHE A 1 87 ? 85.877 -0.084 62.240 1.00 23.18 87 PHE A C 1
ATOM 671 O O . PHE A 1 87 ? 84.795 0.027 61.675 1.00 25.15 87 PHE A O 1
ATOM 679 N N . THR A 1 88 ? 86.209 -1.150 62.948 1.00 21.37 88 THR A N 1
ATOM 680 C CA . THR A 1 88 ? 85.256 -2.216 63.154 1.00 19.95 88 THR A CA 1
ATOM 681 C C . THR A 1 88 ? 84.543 -1.866 64.455 1.00 19.65 88 THR A C 1
ATOM 682 O O . THR A 1 88 ? 85.134 -1.875 65.533 1.00 18.60 88 THR A O 1
ATOM 686 N N . LEU A 1 89 ? 83.275 -1.509 64.325 1.00 19.37 89 LEU A N 1
ATOM 687 C CA . LEU A 1 89 ? 82.445 -1.136 65.457 1.00 20.26 89 LEU A CA 1
ATOM 688 C C . LEU A 1 89 ? 81.801 -2.397 65.992 1.00 20.00 89 LEU A C 1
ATOM 689 O O . LEU A 1 89 ? 81.040 -3.044 65.286 1.00 19.23 89 LEU A O 1
ATOM 694 N N . GLY A 1 90 ? 82.109 -2.742 67.238 1.00 20.17 90 GLY A N 1
ATOM 695 C CA . GLY A 1 90 ? 81.552 -3.942 67.827 1.00 17.95 90 GLY A CA 1
ATOM 696 C C . GLY A 1 90 ? 82.015 -4.137 69.252 1.00 17.62 90 GLY A C 1
ATOM 697 O O . GLY A 1 90 ? 82.754 -3.312 69.781 1.00 17.55 90 GLY A O 1
ATOM 698 N N . PRO A 1 91 ? 81.607 -5.235 69.899 1.00 17.50 91 PRO A N 1
ATOM 699 C CA . PRO A 1 91 ? 81.999 -5.504 71.278 1.00 17.44 91 PRO A CA 1
ATOM 700 C C . PRO A 1 91 ? 83.272 -6.329 71.496 1.00 17.91 91 PRO A C 1
ATOM 701 O O . PRO A 1 91 ? 83.767 -6.389 72.614 1.00 17.64 91 PRO A O 1
ATOM 705 N N . ALA A 1 92 ? 83.788 -6.973 70.451 1.00 17.89 92 ALA A N 1
ATOM 706 C CA . ALA A 1 92 ? 84.995 -7.800 70.585 1.00 20.43 92 ALA A CA 1
ATOM 707 C C . ALA A 1 92 ? 86.246 -6.933 70.766 1.00 21.08 92 ALA A C 1
ATOM 708 O O . ALA A 1 92 ? 87.125 -6.855 69.905 1.00 19.32 92 ALA A O 1
ATOM 710 N N . ILE A 1 93 ? 86.297 -6.305 71.929 1.00 22.97 93 ILE A N 1
ATOM 711 C CA . ILE A 1 93 ? 87.349 -5.391 72.323 1.00 25.15 93 ILE A CA 1
ATOM 712 C C . ILE A 1 93 ? 88.789 -5.937 72.302 1.00 24.26 93 ILE A C 1
ATOM 713 O O . ILE A 1 93 ? 89.751 -5.170 72.223 1.00 22.49 93 ILE A O 1
ATOM 718 N N . LEU A 1 94 ? 88.937 -7.256 72.358 1.00 24.50 94 LEU A N 1
ATOM 719 C CA . LEU A 1 94 ? 90.266 -7.869 72.357 1.00 25.09 94 LEU A CA 1
ATOM 720 C C . LEU A 1 94 ? 90.679 -8.324 70.957 1.00 24.99 94 LEU A C 1
ATOM 721 O O . LEU A 1 94 ? 91.735 -8.939 70.778 1.00 23.30 94 LEU A O 1
ATOM 726 N N . GLU A 1 95 ? 89.847 -8.004 69.967 1.00 25.95 95 GLU A N 1
ATOM 727 C CA . GLU A 1 95 ? 90.097 -8.407 68.587 1.00 25.97 95 GLU A CA 1
ATOM 728 C C . GLU A 1 95 ? 90.047 -7.237 67.597 1.00 25.25 95 GLU A C 1
ATOM 729 O O . GLU A 1 95 ? 89.693 -7.404 66.432 1.00 26.89 95 GLU A O 1
ATOM 735 N N . GLY A 1 96 ? 90.400 -6.045 68.060 1.00 23.80 96 GLY A N 1
ATOM 736 C CA . GLY A 1 96 ? 90.403 -4.895 67.175 1.00 22.63 96 GLY A CA 1
ATOM 737 C C . GLY A 1 96 ? 89.082 -4.158 67.063 1.00 20.49 96 GLY A C 1
ATOM 738 O O . GLY A 1 96 ? 88.928 -3.309 66.194 1.00 19.53 96 GLY A O 1
ATOM 739 N N . GLU A 1 97 ? 88.137 -4.466 67.943 1.00 19.61 97 GLU A N 1
ATOM 740 C CA . GLU A 1 97 ? 86.829 -3.822 67.899 1.00 18.19 97 GLU A CA 1
ATOM 741 C C . GLU A 1 97 ? 86.638 -2.800 69.009 1.00 17.58 97 GLU A C 1
ATOM 742 O O . GLU A 1 97 ? 87.254 -2.889 70.072 1.00 16.24 97 GLU A O 1
ATOM 748 N N . ARG A 1 98 ? 85.778 -1.826 68.744 1.00 16.26 98 ARG A N 1
ATOM 749 C CA . ARG A 1 98 ? 85.442 -0.792 69.713 1.00 15.83 98 ARG A CA 1
ATOM 750 C C . ARG A 1 98 ? 83.957 -0.544 69.512 1.00 15.77 98 ARG A C 1
ATOM 751 O O . ARG A 1 98 ? 83.503 -0.365 68.389 1.00 15.49 98 ARG A O 1
ATOM 759 N N . PRO A 1 99 ? 83.177 -0.575 70.602 1.00 15.44 99 PRO A N 1
ATOM 760 C CA . PRO A 1 99 ? 81.731 -0.356 70.533 1.00 15.26 99 PRO A CA 1
ATOM 761 C C . PRO A 1 99 ? 81.357 1.117 70.467 1.00 15.70 99 PRO A C 1
ATOM 762 O O . PRO A 1 99 ? 80.188 1.470 70.464 1.00 15.41 99 PRO A O 1
ATOM 766 N N . GLN A 1 100 ? 82.361 1.975 70.417 1.00 17.68 100 GLN A N 1
ATOM 767 C CA . GLN A 1 100 ? 82.114 3.410 70.353 1.00 18.54 100 GLN A CA 1
ATOM 768 C C . GLN A 1 100 ? 83.133 4.016 69.416 1.00 17.37 100 GLN A C 1
ATOM 769 O O . GLN A 1 100 ? 84.318 3.742 69.540 1.00 17.43 100 GLN A O 1
ATOM 775 N N . VAL A 1 101 ? 82.663 4.810 68.461 1.00 19.23 101 VAL A N 1
ATOM 776 C CA . VAL A 1 101 ? 83.554 5.474 67.511 1.00 20.04 101 VAL A CA 1
ATOM 777 C C . VAL A 1 101 ? 83.026 6.879 67.202 1.00 20.25 101 VAL A C 1
ATOM 778 O O . VAL A 1 101 ? 81.825 7.084 66.965 1.00 17.01 101 VAL A O 1
ATOM 782 N N . ILE A 1 102 ? 83.953 7.833 67.217 1.00 18.92 102 ILE A N 1
ATOM 783 C CA . ILE A 1 102 ? 83.656 9.236 67.011 1.00 19.20 102 ILE A CA 1
ATOM 784 C C . ILE A 1 102 ? 83.862 9.772 65.613 1.00 21.23 102 ILE A C 1
ATOM 785 O O . ILE A 1 102 ? 84.991 9.984 65.195 1.00 23.50 102 ILE A O 1
ATOM 790 N N . VAL A 1 103 ? 82.772 10.026 64.898 1.00 21.33 103 VAL A N 1
ATOM 791 C CA . VAL A 1 103 ? 82.903 10.586 63.574 1.00 21.90 103 VAL A CA 1
ATOM 792 C C . VAL A 1 103 ? 82.954 12.100 63.768 1.00 22.16 103 VAL A C 1
ATOM 793 O O . VAL A 1 103 ? 81.977 12.715 64.199 1.00 24.08 103 VAL A O 1
ATOM 797 N N . PRO A 1 104 ? 84.106 12.718 63.485 1.00 20.47 104 PRO A N 1
ATOM 798 C CA . PRO A 1 104 ? 84.213 14.166 63.649 1.00 20.21 104 PRO A CA 1
ATOM 799 C C . PRO A 1 104 ? 83.237 14.903 62.725 1.00 19.78 104 PRO A C 1
ATOM 800 O O . PRO A 1 104 ? 82.711 14.323 61.777 1.00 18.11 104 PRO A O 1
ATOM 804 N N . ALA A 1 105 ? 82.998 16.176 63.019 1.00 19.70 105 ALA A N 1
ATOM 805 C CA . ALA A 1 105 ? 82.072 17.000 62.250 1.00 19.72 105 ALA A CA 1
ATOM 806 C C . ALA A 1 105 ? 82.470 17.224 60.793 1.00 21.06 105 ALA A C 1
ATOM 807 O O . ALA A 1 105 ? 83.644 17.385 60.466 1.00 20.66 105 ALA A O 1
ATOM 809 N N . ASN A 1 106 ? 81.457 17.231 59.933 1.00 21.46 106 ASN A N 1
ATOM 810 C CA . ASN A 1 106 ? 81.614 17.422 58.501 1.00 23.47 106 ASN A CA 1
ATOM 811 C C . ASN A 1 106 ? 82.497 16.379 57.832 1.00 24.11 106 ASN A C 1
ATOM 812 O O . ASN A 1 106 ? 82.992 16.602 56.733 1.00 24.88 106 ASN A O 1
ATOM 817 N N . CYS A 1 107 ? 82.696 15.239 58.487 1.00 24.40 107 CYS A N 1
ATOM 818 C CA . CYS A 1 107 ? 83.506 14.175 57.904 1.00 22.90 107 CYS A CA 1
ATOM 819 C C . CYS A 1 107 ? 82.611 13.158 57.202 1.00 23.08 107 CYS A C 1
ATOM 820 O O . CYS A 1 107 ? 81.598 12.735 57.752 1.00 22.76 107 CYS A O 1
ATOM 823 N N . TRP A 1 108 ? 82.979 12.762 55.991 1.00 23.84 108 TRP A N 1
ATOM 824 C CA . TRP A 1 108 ? 82.190 11.783 55.259 1.00 23.24 108 TRP A CA 1
ATOM 825 C C . TRP A 1 108 ? 82.141 10.453 56.014 1.00 21.80 108 TRP A C 1
ATOM 826 O O . TRP A 1 108 ? 83.137 10.035 56.617 1.00 19.01 108 TRP A O 1
ATOM 837 N N . GLN A 1 109 ? 80.990 9.785 55.966 1.00 21.14 109 GLN A N 1
ATOM 838 C CA . GLN A 1 109 ? 80.825 8.512 56.652 1.00 22.14 109 GLN A CA 1
ATOM 839 C C . GLN A 1 109 ? 79.858 7.544 55.978 1.00 21.99 109 GLN A C 1
ATOM 840 O O . GLN A 1 109 ? 78.855 7.949 55.401 1.00 23.54 109 GLN A O 1
ATOM 846 N N . SER A 1 110 ? 80.182 6.254 56.051 1.00 21.53 110 SER A N 1
ATOM 847 C CA . SER A 1 110 ? 79.341 5.204 55.479 1.00 19.84 110 SER A CA 1
ATOM 848 C C . SER A 1 110 ? 79.596 3.948 56.293 1.00 19.92 110 SER A C 1
ATOM 849 O O . SER A 1 110 ? 80.640 3.818 56.924 1.00 20.05 110 SER A O 1
ATOM 852 N N . ALA A 1 111 ? 78.641 3.028 56.293 1.00 16.91 111 ALA A N 1
ATOM 853 C CA . ALA A 1 111 ? 78.803 1.819 57.065 1.00 18.50 111 ALA A CA 1
ATOM 854 C C . ALA A 1 111 ? 78.015 0.651 56.493 1.00 19.92 111 ALA A C 1
ATOM 855 O O . ALA A 1 111 ? 77.170 0.816 55.621 1.00 22.44 111 ALA A O 1
ATOM 857 N N . GLU A 1 112 ? 78.317 -0.541 56.985 1.00 21.76 112 GLU A N 1
ATOM 858 C CA . GLU A 1 112 ? 77.631 -1.744 56.554 1.00 26.08 112 GLU A CA 1
ATOM 859 C C . GLU A 1 112 ? 77.743 -2.778 57.667 1.00 26.17 112 GLU A C 1
ATOM 860 O O . GLU A 1 112 ? 78.731 -2.809 58.403 1.00 28.57 112 GLU A O 1
ATOM 866 N N . SER A 1 113 ? 76.711 -3.598 57.805 1.00 24.36 113 SER A N 1
ATOM 867 C CA . SER A 1 113 ? 76.699 -4.644 58.815 1.00 25.59 113 SER A CA 1
ATOM 868 C C . SER A 1 113 ? 77.551 -5.799 58.293 1.00 25.50 113 SER A C 1
ATOM 869 O O . SER A 1 113 ? 77.582 -6.053 57.090 1.00 26.16 113 SER A O 1
ATOM 872 N N . LEU A 1 114 ? 78.243 -6.495 59.187 1.00 25.21 114 LEU A N 1
ATOM 873 C CA . LEU A 1 114 ? 79.078 -7.613 58.773 1.00 25.63 114 LEU A CA 1
ATOM 874 C C . LEU A 1 114 ? 78.378 -8.949 58.984 1.00 26.20 114 LEU A C 1
ATOM 875 O O . LEU A 1 114 ? 78.983 -10.008 58.852 1.00 29.85 114 LEU A O 1
ATOM 880 N N . GLY A 1 115 ? 77.094 -8.890 59.311 1.00 25.71 115 GLY A N 1
ATOM 881 C CA . GLY A 1 115 ? 76.319 -10.095 59.520 1.00 24.98 115 GLY A CA 1
ATOM 882 C C . GLY A 1 115 ? 74.894 -9.844 59.071 1.00 26.51 115 GLY A C 1
ATOM 883 O O . GLY A 1 115 ? 74.663 -9.113 58.105 1.00 27.14 115 GLY A O 1
ATOM 884 N N . ASP A 1 116 ? 73.934 -10.431 59.776 1.00 26.69 116 ASP A N 1
ATOM 885 C CA . ASP A 1 116 ? 72.526 -10.276 59.435 1.00 27.84 116 ASP A CA 1
ATOM 886 C C . ASP A 1 116 ? 71.984 -8.906 59.798 1.00 27.28 116 ASP A C 1
ATOM 887 O O . ASP A 1 116 ? 71.145 -8.353 59.088 1.00 28.47 116 ASP A O 1
ATOM 892 N N . PHE A 1 117 ? 72.457 -8.362 60.911 1.00 26.62 117 PHE A N 1
ATOM 893 C CA . PHE A 1 117 ? 72.017 -7.046 61.335 1.00 23.88 117 PHE A CA 1
ATOM 894 C C . PHE A 1 117 ? 72.869 -6.506 62.461 1.00 21.43 117 PHE A C 1
ATOM 895 O O . PHE A 1 117 ? 73.558 -7.246 63.157 1.00 20.95 117 PHE A O 1
ATOM 903 N N . THR A 1 118 ? 72.789 -5.196 62.630 1.00 18.39 118 THR A N 1
ATOM 904 C CA . THR A 1 118 ? 73.487 -4.504 63.685 1.00 16.92 118 THR A CA 1
ATOM 905 C C . THR A 1 118 ? 72.581 -3.364 64.134 1.00 16.47 118 THR A C 1
ATOM 906 O O . THR A 1 118 ? 72.161 -2.527 63.330 1.00 12.75 118 THR A O 1
ATOM 910 N N . LEU A 1 119 ? 72.263 -3.374 65.421 1.00 14.47 119 LEU A N 1
ATOM 911 C CA . LEU A 1 119 ? 71.448 -2.344 66.032 1.00 14.80 119 LEU A CA 1
ATOM 912 C C . LEU A 1 119 ? 72.464 -1.404 66.675 1.00 16.10 119 LEU A C 1
ATOM 913 O O . LEU A 1 119 ? 73.302 -1.836 67.458 1.00 15.83 119 LEU A O 1
ATOM 918 N N . VAL A 1 120 ? 72.398 -0.122 66.349 1.00 15.33 120 VAL A N 1
ATOM 919 C CA . VAL A 1 120 ? 73.309 0.822 66.950 1.00 14.49 120 VAL A CA 1
ATOM 920 C C . VAL A 1 120 ? 72.573 2.058 67.430 1.00 15.96 120 VAL A C 1
ATOM 921 O O . VAL A 1 120 ? 71.379 2.242 67.180 1.00 17.64 120 VAL A O 1
ATOM 925 N N . GLY A 1 121 ? 73.317 2.902 68.132 1.00 15.94 121 GLY A N 1
ATOM 926 C CA . GLY A 1 121 ? 72.800 4.159 68.609 1.00 16.26 121 GLY A CA 1
ATOM 927 C C . GLY A 1 121 ? 73.704 5.236 68.037 1.00 17.67 121 GLY A C 1
ATOM 928 O O . GLY A 1 121 ? 74.892 4.991 67.784 1.00 18.20 121 GLY A O 1
ATOM 929 N N . CYS A 1 122 ? 73.146 6.422 67.817 1.00 17.23 122 CYS A N 1
ATOM 930 C CA . CYS A 1 122 ? 73.911 7.538 67.287 1.00 18.83 122 CYS A CA 1
ATOM 931 C C . CYS A 1 122 ? 73.553 8.795 68.043 1.00 19.02 122 CYS A C 1
ATOM 932 O O . CYS A 1 122 ? 72.382 9.147 68.166 1.00 21.54 122 CYS A O 1
ATOM 935 N N . THR A 1 123 ? 74.575 9.457 68.570 1.00 19.19 123 THR A N 1
ATOM 936 C CA . THR A 1 123 ? 74.386 10.685 69.311 1.00 18.21 123 THR A CA 1
ATOM 937 C C . THR A 1 123 ? 75.112 11.814 68.583 1.00 20.69 123 THR A C 1
ATOM 938 O O . THR A 1 123 ? 76.325 11.765 68.343 1.00 18.43 123 THR A O 1
ATOM 942 N N . VAL A 1 124 ? 74.326 12.820 68.211 1.00 23.36 124 VAL A N 1
ATOM 943 C CA . VAL A 1 124 ? 74.815 13.995 67.503 1.00 25.57 124 VAL A CA 1
ATOM 944 C C . VAL A 1 124 ? 74.715 15.114 68.522 1.00 26.38 124 VAL A C 1
ATOM 945 O O . VAL A 1 124 ? 73.626 15.515 68.918 1.00 26.13 124 VAL A O 1
ATOM 949 N N . SER A 1 125 ? 75.867 15.611 68.949 1.00 30.38 125 SER A N 1
ATOM 950 C CA . SER A 1 125 ? 75.893 16.635 69.965 1.00 34.80 125 SER A CA 1
ATOM 951 C C . SER A 1 125 ? 75.302 17.953 69.537 1.00 38.05 125 SER A C 1
ATOM 952 O O . SER A 1 125 ? 74.199 18.294 69.946 1.00 43.04 125 SER A O 1
ATOM 955 N N . PRO A 1 126 ? 76.002 18.710 68.690 1.00 38.00 126 PRO A N 1
ATOM 956 C CA . PRO A 1 126 ? 75.381 19.992 68.314 1.00 36.97 126 PRO A CA 1
ATOM 957 C C . PRO A 1 126 ? 73.893 19.897 67.924 1.00 35.38 126 PRO A C 1
ATOM 958 O O . PRO A 1 126 ? 73.254 20.920 67.725 1.00 38.30 126 PRO A O 1
ATOM 962 N N . GLY A 1 127 ? 73.353 18.675 67.842 1.00 30.79 127 GLY A N 1
ATOM 963 C CA . GLY A 1 127 ? 71.937 18.471 67.564 1.00 27.05 127 GLY A CA 1
ATOM 964 C C . GLY A 1 127 ? 71.619 18.226 66.107 1.00 26.47 127 GLY A C 1
ATOM 965 O O . GLY A 1 127 ? 71.652 19.168 65.288 1.00 28.30 127 GLY A O 1
ATOM 966 N N . PHE A 1 128 ? 71.286 16.979 65.770 1.00 20.78 128 PHE A N 1
ATOM 967 C CA . PHE A 1 128 ? 71.004 16.641 64.383 1.00 17.69 128 PHE A CA 1
ATOM 968 C C . PHE A 1 128 ? 69.847 17.380 63.744 1.00 17.60 128 PHE A C 1
ATOM 969 O O . PHE A 1 128 ? 68.793 17.577 64.346 1.00 17.14 128 PHE A O 1
ATOM 977 N N . ALA A 1 129 ? 70.067 17.766 62.496 1.00 18.90 129 ALA A N 1
ATOM 978 C CA . ALA A 1 129 ? 69.092 18.480 61.691 1.00 21.30 129 ALA A CA 1
ATOM 979 C C . ALA A 1 129 ? 69.348 18.169 60.216 1.00 21.83 129 ALA A C 1
ATOM 980 O O . ALA A 1 129 ? 70.477 18.320 59.725 1.00 21.79 129 ALA A O 1
ATOM 982 N N . PHE A 1 130 ? 68.305 17.735 59.511 1.00 21.80 130 PHE A N 1
ATOM 983 C CA . PHE A 1 130 ? 68.445 17.415 58.100 1.00 21.44 130 PHE A CA 1
ATOM 984 C C . PHE A 1 130 ? 68.921 18.624 57.297 1.00 21.74 130 PHE A C 1
ATOM 985 O O . PHE A 1 130 ? 69.414 18.479 56.180 1.00 20.61 130 PHE A O 1
ATOM 993 N N . SER A 1 131 ? 68.791 19.819 57.871 1.00 23.27 131 SER A N 1
ATOM 994 C CA . SER A 1 131 ? 69.283 21.019 57.192 1.00 24.17 131 SER A CA 1
ATOM 995 C C . SER A 1 131 ? 70.817 21.024 57.260 1.00 23.54 131 SER A C 1
ATOM 996 O O . SER A 1 131 ? 71.478 21.899 56.697 1.00 22.98 131 SER A O 1
ATOM 999 N N . SER A 1 132 ? 71.371 20.037 57.956 1.00 21.98 132 SER A N 1
ATOM 1000 C CA . SER A 1 132 ? 72.820 19.899 58.094 1.00 25.51 132 SER A CA 1
ATOM 1001 C C . SER A 1 132 ? 73.220 18.476 57.704 1.00 26.62 132 SER A C 1
ATOM 1002 O O . SER A 1 132 ? 74.186 17.909 58.222 1.00 27.72 132 SER A O 1
ATOM 1005 N N . PHE A 1 133 ? 72.449 17.915 56.782 1.00 26.70 133 PHE A N 1
ATOM 1006 C CA . PHE A 1 133 ? 72.645 16.565 56.294 1.00 25.13 133 PHE A CA 1
ATOM 1007 C C . PHE A 1 133 ? 72.903 16.634 54.797 1.00 26.18 133 PHE A C 1
ATOM 1008 O O . PHE A 1 133 ? 72.179 17.308 54.067 1.00 26.08 133 PHE A O 1
ATOM 1016 N N . VAL A 1 134 ? 73.942 15.946 54.342 1.00 27.94 134 VAL A N 1
ATOM 1017 C CA . VAL A 1 134 ? 74.275 15.929 52.927 1.00 29.20 134 VAL A CA 1
ATOM 1018 C C . VAL A 1 134 ? 74.817 14.572 52.536 1.00 31.26 134 VAL A C 1
ATOM 1019 O O . VAL A 1 134 ? 75.659 14.000 53.235 1.00 32.31 134 VAL A O 1
ATOM 1031 N N . ALA A 1 136 ? 76.428 11.922 49.373 1.00 35.65 136 ALA A N 1
ATOM 1032 C CA . ALA A 1 136 ? 77.245 11.947 48.171 1.00 35.97 136 ALA A CA 1
ATOM 1033 C C . ALA A 1 136 ? 76.386 11.377 47.054 1.00 35.92 136 ALA A C 1
ATOM 1034 O O . ALA A 1 136 ? 75.408 10.681 47.313 1.00 36.78 136 ALA A O 1
ATOM 1036 N N . GLU A 1 137 ? 76.738 11.677 45.814 1.00 36.93 137 GLU A N 1
ATOM 1037 C CA . GLU A 1 137 ? 75.986 11.151 44.686 1.00 38.01 137 GLU A CA 1
ATOM 1038 C C . GLU A 1 137 ? 76.181 9.644 44.751 1.00 38.46 137 GLU A C 1
ATOM 1039 O O . GLU A 1 137 ? 77.280 9.174 45.039 1.00 37.42 137 GLU A O 1
ATOM 1045 N N . PRO A 1 138 ? 75.121 8.864 44.499 1.00 39.10 138 PRO A N 1
ATOM 1046 C CA . PRO A 1 138 ? 75.278 7.407 44.556 1.00 40.05 138 PRO A CA 1
ATOM 1047 C C . PRO A 1 138 ? 76.419 6.927 43.664 1.00 41.04 138 PRO A C 1
ATOM 1048 O O . PRO A 1 138 ? 76.648 7.477 42.587 1.00 40.27 138 PRO A O 1
ATOM 1052 N N . GLY A 1 139 ? 77.137 5.906 44.123 1.00 42.84 139 GLY A N 1
ATOM 1053 C CA . GLY A 1 139 ? 78.254 5.386 43.355 1.00 45.26 139 GLY A CA 1
ATOM 1054 C C . GLY A 1 139 ? 79.552 6.063 43.757 1.00 47.84 139 GLY A C 1
ATOM 1055 O O . GLY A 1 139 ? 80.630 5.454 43.708 1.00 47.71 139 GLY A O 1
ATOM 1056 N N . TRP A 1 140 ? 79.441 7.330 44.158 1.00 48.74 140 TRP A N 1
ATOM 1057 C CA . TRP A 1 140 ? 80.592 8.124 44.589 1.00 48.90 140 TRP A CA 1
ATOM 1058 C C . TRP A 1 140 ? 81.353 7.434 45.713 1.00 48.34 140 TRP A C 1
ATOM 1059 O O . TRP A 1 140 ? 80.796 6.646 46.476 1.00 47.65 140 TRP A O 1
ATOM 1070 N N . SER A 1 141 ? 82.636 7.755 45.795 1.00 48.51 141 SER A N 1
ATOM 1071 C CA . SER A 1 141 ? 83.527 7.235 46.815 1.00 49.23 141 SER A CA 1
ATOM 1072 C C . SER A 1 141 ? 84.650 8.254 46.952 1.00 49.41 141 SER A C 1
ATOM 1073 O O . SER A 1 141 ? 85.029 8.901 45.974 1.00 48.86 141 SER A O 1
ATOM 1076 N N . PRO A 1 142 ? 85.181 8.433 48.171 1.00 50.48 142 PRO A N 1
ATOM 1077 C CA . PRO A 1 142 ? 86.264 9.403 48.358 1.00 51.79 142 PRO A CA 1
ATOM 1078 C C . PRO A 1 142 ? 87.396 9.285 47.330 1.00 52.96 142 PRO A C 1
ATOM 1079 O O . PRO A 1 142 ? 87.820 8.184 46.974 1.00 54.45 142 PRO A O 1
ATOM 1083 N N . GLY A 1 143 ? 87.865 10.435 46.851 1.00 53.52 143 GLY A N 1
ATOM 1084 C CA . GLY A 1 143 ? 88.922 10.461 45.861 1.00 54.30 143 GLY A CA 1
ATOM 1085 C C . GLY A 1 143 ? 88.571 11.327 44.662 1.00 56.32 143 GLY A C 1
ATOM 1086 O O . GLY A 1 143 ? 87.420 11.814 44.583 1.00 56.33 143 GLY A O 1
ATOM 1095 N N . SER B 1 6 ? 105.855 -19.477 60.105 1.00 51.15 6 SER B N 1
ATOM 1096 C CA . SER B 1 6 ? 106.407 -19.922 61.374 1.00 45.86 6 SER B CA 1
ATOM 1097 C C . SER B 1 6 ? 107.287 -18.654 61.653 1.00 41.80 6 SER B C 1
ATOM 1098 O O . SER B 1 6 ? 108.249 -18.375 60.938 1.00 39.96 6 SER B O 1
ATOM 1101 N N . ALA B 1 7 ? 106.940 -17.884 62.688 1.00 38.99 7 ALA B N 1
ATOM 1102 C CA . ALA B 1 7 ? 107.644 -16.626 62.992 1.00 36.39 7 ALA B CA 1
ATOM 1103 C C . ALA B 1 7 ? 109.151 -16.670 63.008 1.00 33.74 7 ALA B C 1
ATOM 1104 O O . ALA B 1 7 ? 109.855 -15.946 62.298 1.00 32.36 7 ALA B O 1
ATOM 1106 N N . GLN B 1 8 ? 109.649 -17.541 63.892 1.00 33.84 8 GLN B N 1
ATOM 1107 C CA . GLN B 1 8 ? 111.071 -17.732 64.119 1.00 33.16 8 GLN B CA 1
ATOM 1108 C C . GLN B 1 8 ? 111.884 -17.821 62.847 1.00 31.08 8 GLN B C 1
ATOM 1109 O O . GLN B 1 8 ? 113.018 -17.344 62.767 1.00 32.65 8 GLN B O 1
ATOM 1115 N N . ALA B 1 9 ? 111.280 -18.453 61.837 1.00 29.25 9 ALA B N 1
ATOM 1116 C CA . ALA B 1 9 ? 111.898 -18.656 60.534 1.00 28.74 9 ALA B CA 1
ATOM 1117 C C . ALA B 1 9 ? 111.930 -17.364 59.727 1.00 28.43 9 ALA B C 1
ATOM 1118 O O . ALA B 1 9 ? 112.810 -17.144 58.888 1.00 27.23 9 ALA B O 1
ATOM 1120 N N . ILE B 1 10 ? 110.937 -16.516 59.981 1.00 27.09 10 ILE B N 1
ATOM 1121 C CA . ILE B 1 10 ? 110.797 -15.241 59.290 1.00 27.61 10 ILE B CA 1
ATOM 1122 C C . ILE B 1 10 ? 111.812 -14.238 59.825 1.00 26.44 10 ILE B C 1
ATOM 1123 O O . ILE B 1 10 ? 112.357 -13.419 59.084 1.00 23.07 10 ILE B O 1
ATOM 1128 N N . ILE B 1 11 ? 112.057 -14.325 61.135 1.00 25.97 11 ILE B N 1
ATOM 1129 C CA . ILE B 1 11 ? 112.986 -13.454 61.830 1.00 27.49 11 ILE B CA 1
ATOM 1130 C C . ILE B 1 11 ? 114.421 -13.741 61.389 1.00 29.22 11 ILE B C 1
ATOM 1131 O O . ILE B 1 11 ? 115.265 -12.840 61.301 1.00 30.59 11 ILE B O 1
ATOM 1136 N N . ARG B 1 12 ? 114.687 -15.018 61.111 1.00 31.12 12 ARG B N 1
ATOM 1137 C CA . ARG B 1 12 ? 116.001 -15.480 60.675 1.00 32.49 12 ARG B CA 1
ATOM 1138 C C . ARG B 1 12 ? 116.239 -15.167 59.208 1.00 31.95 12 ARG B C 1
ATOM 1139 O O . ARG B 1 12 ? 117.311 -14.698 58.809 1.00 33.33 12 ARG B O 1
ATOM 1147 N N . GLU B 1 13 ? 115.207 -15.446 58.403 1.00 28.62 13 GLU B N 1
ATOM 1148 C CA . GLU B 1 13 ? 115.224 -15.250 56.965 1.00 27.57 13 GLU B CA 1
ATOM 1149 C C . GLU B 1 13 ? 115.387 -13.788 56.557 1.00 26.84 13 GLU B C 1
ATOM 1150 O O . GLU B 1 13 ? 115.990 -13.469 55.530 1.00 25.75 13 GLU B O 1
ATOM 1156 N N . LEU B 1 14 ? 114.831 -12.892 57.372 1.00 26.04 14 LEU B N 1
ATOM 1157 C CA . LEU B 1 14 ? 114.871 -11.452 57.107 1.00 25.05 14 LEU B CA 1
ATOM 1158 C C . LEU B 1 14 ? 115.914 -10.742 57.943 1.00 24.80 14 LEU B C 1
ATOM 1159 O O . LEU B 1 14 ? 116.247 -9.576 57.710 1.00 26.41 14 LEU B O 1
ATOM 1164 N N . GLY B 1 15 ? 116.427 -11.471 58.943 1.00 25.28 15 GLY B N 1
ATOM 1165 C CA . GLY B 1 15 ? 117.425 -10.939 59.834 1.00 22.52 15 GLY B CA 1
ATOM 1166 C C . GLY B 1 15 ? 116.886 -9.868 60.763 1.00 24.72 15 GLY B C 1
ATOM 1167 O O . GLY B 1 15 ? 117.524 -8.864 61.066 1.00 26.12 15 GLY B O 1
ATOM 1168 N N . LEU B 1 16 ? 115.682 -10.142 61.279 1.00 24.70 16 LEU B N 1
ATOM 1169 C CA . LEU B 1 16 ? 115.013 -9.256 62.215 1.00 25.40 16 LEU B CA 1
ATOM 1170 C C . LEU B 1 16 ? 115.738 -9.273 63.578 1.00 26.69 16 LEU B C 1
ATOM 1171 O O . LEU B 1 16 ? 116.275 -10.305 63.991 1.00 25.63 16 LEU B O 1
ATOM 1176 N N . GLU B 1 17 ? 115.748 -8.122 64.252 1.00 26.75 17 GLU B N 1
ATOM 1177 C CA . GLU B 1 17 ? 116.367 -7.967 65.561 1.00 26.87 17 GLU B CA 1
ATOM 1178 C C . GLU B 1 17 ? 115.402 -7.215 66.483 1.00 25.00 17 GLU B C 1
ATOM 1179 O O . GLU B 1 17 ? 114.548 -6.466 66.019 1.00 24.24 17 GLU B O 1
ATOM 1185 N N . PRO B 1 18 ? 115.537 -7.399 67.807 1.00 24.13 18 PRO B N 1
ATOM 1186 C CA . PRO B 1 18 ? 114.664 -6.725 68.773 1.00 23.34 18 PRO B CA 1
ATOM 1187 C C . PRO B 1 18 ? 114.605 -5.236 68.492 1.00 24.60 18 PRO B C 1
ATOM 1188 O O . PRO B 1 18 ? 115.642 -4.592 68.287 1.00 26.01 18 PRO B O 1
ATOM 1192 N N . HIS B 1 19 ? 113.402 -4.683 68.477 1.00 24.01 19 HIS B N 1
ATOM 1193 C CA . HIS B 1 19 ? 113.254 -3.256 68.232 1.00 23.90 19 HIS B CA 1
ATOM 1194 C C . HIS B 1 19 ? 113.053 -2.605 69.594 1.00 23.40 19 HIS B C 1
ATOM 1195 O O . HIS B 1 19 ? 112.498 -3.218 70.496 1.00 23.63 19 HIS B O 1
ATOM 1202 N N . PRO B 1 20 ? 113.524 -1.368 69.768 1.00 22.68 20 PRO B N 1
ATOM 1203 C CA . PRO B 1 20 ? 113.379 -0.665 71.042 1.00 23.63 20 PRO B CA 1
ATOM 1204 C C . PRO B 1 20 ? 111.979 -0.644 71.634 1.00 25.35 20 PRO B C 1
ATOM 1205 O O . PRO B 1 20 ? 111.823 -0.702 72.854 1.00 26.04 20 PRO B O 1
ATOM 1209 N N . GLU B 1 21 ? 110.967 -0.565 70.776 1.00 26.96 21 GLU B N 1
ATOM 1210 C CA . GLU B 1 21 ? 109.581 -0.510 71.231 1.00 27.61 21 GLU B CA 1
ATOM 1211 C C . GLU B 1 21 ? 108.958 -1.886 71.411 1.00 26.35 21 GLU B C 1
ATOM 1212 O O . GLU B 1 21 ? 107.803 -1.991 71.825 1.00 28.68 21 GLU B O 1
ATOM 1218 N N . GLY B 1 22 ? 109.716 -2.931 71.094 1.00 23.64 22 GLY B N 1
ATOM 1219 C CA . GLY B 1 22 ? 109.215 -4.287 71.221 1.00 21.49 22 GLY B CA 1
ATOM 1220 C C . GLY B 1 22 ? 109.170 -4.920 69.848 1.00 23.14 22 GLY B C 1
ATOM 1221 O O . GLY B 1 22 ? 109.321 -4.221 68.850 1.00 24.10 22 GLY B O 1
ATOM 1222 N N . GLY B 1 23 ? 108.958 -6.229 69.778 1.00 23.70 23 GLY B N 1
ATOM 1223 C CA . GLY B 1 23 ? 108.916 -6.885 68.483 1.00 25.20 23 GLY B CA 1
ATOM 1224 C C . GLY B 1 23 ? 110.295 -6.949 67.851 1.00 26.09 23 GLY B C 1
ATOM 1225 O O . GLY B 1 23 ? 111.287 -6.611 68.485 1.00 27.42 23 GLY B O 1
ATOM 1226 N N . PHE B 1 24 ? 110.367 -7.379 66.599 1.00 27.94 24 PHE B N 1
ATOM 1227 C CA . PHE B 1 24 ? 111.653 -7.493 65.911 1.00 29.25 24 PHE B CA 1
ATOM 1228 C C . PHE B 1 24 ? 111.588 -6.768 64.588 1.00 29.17 24 PHE B C 1
ATOM 1229 O O . PHE B 1 24 ? 110.554 -6.770 63.919 1.00 31.27 24 PHE B O 1
ATOM 1237 N N . TYR B 1 25 ? 112.692 -6.149 64.197 1.00 28.93 25 TYR B N 1
ATOM 1238 C CA . TYR B 1 25 ? 112.696 -5.414 62.945 1.00 27.56 25 TYR B CA 1
ATOM 1239 C C . TYR B 1 25 ? 114.036 -5.468 62.221 1.00 27.67 25 TYR B C 1
ATOM 1240 O O . TYR B 1 25 ? 115.026 -6.010 62.728 1.00 27.13 25 TYR B O 1
ATOM 1249 N N . HIS B 1 26 ? 114.042 -4.884 61.025 1.00 27.72 26 HIS B N 1
ATOM 1250 C CA . HIS B 1 26 ? 115.223 -4.783 60.181 1.00 26.28 26 HIS B CA 1
ATOM 1251 C C . HIS B 1 26 ? 115.013 -3.670 59.167 1.00 27.04 26 HIS B C 1
ATOM 1252 O O . HIS B 1 26 ? 114.040 -3.692 58.405 1.00 27.07 26 HIS B O 1
ATOM 1259 N N . GLN B 1 27 ? 115.920 -2.697 59.153 1.00 26.83 27 GLN B N 1
ATOM 1260 C CA . GLN B 1 27 ? 115.801 -1.593 58.211 1.00 26.94 27 GLN B CA 1
ATOM 1261 C C . GLN B 1 27 ? 116.321 -2.003 56.850 1.00 26.18 27 GLN B C 1
ATOM 1262 O O . GLN B 1 27 ? 117.485 -2.352 56.691 1.00 26.57 27 GLN B O 1
ATOM 1268 N N . THR B 1 28 ? 115.440 -1.947 55.864 1.00 25.23 28 THR B N 1
ATOM 1269 C CA . THR B 1 28 ? 115.778 -2.338 54.508 1.00 24.01 28 THR B CA 1
ATOM 1270 C C . THR B 1 28 ? 116.048 -1.160 53.597 1.00 24.40 28 THR B C 1
ATOM 1271 O O . THR B 1 28 ? 116.447 -1.344 52.458 1.00 26.74 28 THR B O 1
ATOM 1275 N N . PHE B 1 29 ? 115.856 0.057 54.083 1.00 26.12 29 PHE B N 1
ATOM 1276 C CA . PHE B 1 29 ? 116.054 1.192 53.204 1.00 25.86 29 PHE B CA 1
ATOM 1277 C C . PHE B 1 29 ? 116.068 2.566 53.849 1.00 26.22 29 PHE B C 1
ATOM 1278 O O . PHE B 1 29 ? 115.247 2.868 54.717 1.00 26.99 29 PHE B O 1
ATOM 1286 N N . ARG B 1 30 ? 117.016 3.386 53.401 1.00 26.16 30 ARG B N 1
ATOM 1287 C CA . ARG B 1 30 ? 117.149 4.777 53.819 1.00 25.51 30 ARG B CA 1
ATOM 1288 C C . ARG B 1 30 ? 117.557 5.489 52.523 1.00 25.98 30 ARG B C 1
ATOM 1289 O O . ARG B 1 30 ? 118.676 5.322 52.050 1.00 26.95 30 ARG B O 1
ATOM 1297 N N . ASP B 1 31 ? 116.643 6.251 51.935 1.00 26.35 31 ASP B N 1
ATOM 1298 C CA . ASP B 1 31 ? 116.946 6.952 50.691 1.00 30.03 31 ASP B CA 1
ATOM 1299 C C . ASP B 1 31 ? 118.218 7.778 50.858 1.00 28.98 31 ASP B C 1
ATOM 1300 O O . ASP B 1 31 ? 118.368 8.492 51.848 1.00 28.72 31 ASP B O 1
ATOM 1305 N N . LYS B 1 32 ? 119.130 7.683 49.898 1.00 28.32 32 LYS B N 1
ATOM 1306 C CA . LYS B 1 32 ? 120.368 8.451 49.991 1.00 30.48 32 LYS B CA 1
ATOM 1307 C C . LYS B 1 32 ? 120.138 9.928 49.677 1.00 29.77 32 LYS B C 1
ATOM 1308 O O . LYS B 1 32 ? 120.976 10.770 49.999 1.00 28.36 32 LYS B O 1
ATOM 1314 N N . ALA B 1 33 ? 119.004 10.239 49.053 1.00 29.82 33 ALA B N 1
ATOM 1315 C CA . ALA B 1 33 ? 118.678 11.624 48.736 1.00 31.85 33 ALA B CA 1
ATOM 1316 C C . ALA B 1 33 ? 117.765 12.164 49.826 1.00 33.86 33 ALA B C 1
ATOM 1317 O O . ALA B 1 33 ? 117.070 11.398 50.487 1.00 35.02 33 ALA B O 1
ATOM 1319 N N . GLY B 1 34 ? 117.774 13.479 50.023 1.00 35.93 34 GLY B N 1
ATOM 1320 C CA . GLY B 1 34 ? 116.926 14.072 51.042 1.00 36.85 34 GLY B CA 1
ATOM 1321 C C . GLY B 1 34 ? 117.603 14.234 52.393 1.00 38.33 34 GLY B C 1
ATOM 1322 O O . GLY B 1 34 ? 117.003 13.950 53.442 1.00 38.19 34 GLY B O 1
ATOM 1323 N N . GLY B 1 35 ? 118.854 14.695 52.365 1.00 37.73 35 GLY B N 1
ATOM 1324 C CA . GLY B 1 35 ? 119.610 14.917 53.586 1.00 36.25 35 GLY B CA 1
ATOM 1325 C C . GLY B 1 35 ? 120.065 13.645 54.272 1.00 37.30 35 GLY B C 1
ATOM 1326 O O . GLY B 1 35 ? 119.735 12.541 53.836 1.00 37.79 35 GLY B O 1
ATOM 1327 N N . GLU B 1 36 ? 120.823 13.794 55.353 1.00 36.00 36 GLU B N 1
ATOM 1328 C CA . GLU B 1 36 ? 121.316 12.642 56.087 1.00 36.12 36 GLU B CA 1
ATOM 1329 C C . GLU B 1 36 ? 120.208 11.643 56.419 1.00 34.40 36 GLU B C 1
ATOM 1330 O O . GLU B 1 36 ? 120.393 10.435 56.257 1.00 33.04 36 GLU B O 1
ATOM 1336 N N . ARG B 1 37 ? 119.061 12.142 56.874 1.00 31.81 37 ARG B N 1
ATOM 1337 C CA . ARG B 1 37 ? 117.936 11.270 57.224 1.00 29.45 37 ARG B CA 1
ATOM 1338 C C . ARG B 1 37 ? 117.389 10.580 55.992 1.00 25.64 37 ARG B C 1
ATOM 1339 O O . ARG B 1 37 ? 116.935 9.437 56.063 1.00 24.48 37 ARG B O 1
ATOM 1347 N N . GLY B 1 38 ? 117.438 11.280 54.865 1.00 22.44 38 GLY B N 1
ATOM 1348 C CA . GLY B 1 38 ? 116.928 10.717 53.631 1.00 21.56 38 GLY B CA 1
ATOM 1349 C C . GLY B 1 38 ? 115.448 10.996 53.453 1.00 21.37 38 GLY B C 1
ATOM 1350 O O . GLY B 1 38 ? 114.746 11.305 54.415 1.00 20.47 38 GLY B O 1
ATOM 1351 N N . HIS B 1 39 ? 114.969 10.886 52.217 1.00 22.97 39 HIS B N 1
ATOM 1352 C CA . HIS B 1 39 ? 113.565 11.135 51.917 1.00 23.96 39 HIS B CA 1
ATOM 1353 C C . HIS B 1 39 ? 112.623 10.193 52.666 1.00 22.74 39 HIS B C 1
ATOM 1354 O O . HIS B 1 39 ? 111.529 10.594 53.068 1.00 20.21 39 HIS B O 1
ATOM 1361 N N . SER B 1 40 ? 113.045 8.951 52.867 1.00 21.16 40 SER B N 1
ATOM 1362 C CA . SER B 1 40 ? 112.211 8.006 53.591 1.00 21.14 40 SER B CA 1
ATOM 1363 C C . SER B 1 40 ? 113.020 6.795 53.982 1.00 21.10 40 SER B C 1
ATOM 1364 O O . SER B 1 40 ? 114.135 6.598 53.499 1.00 22.49 40 SER B O 1
ATOM 1367 N N . THR B 1 41 ? 112.436 5.992 54.861 1.00 19.82 41 THR B N 1
ATOM 1368 C CA . THR B 1 41 ? 113.042 4.758 55.324 1.00 19.90 41 THR B CA 1
ATOM 1369 C C . THR B 1 41 ? 111.965 3.686 55.248 1.00 20.62 41 THR B C 1
ATOM 1370 O O . THR B 1 41 ? 110.763 3.987 55.254 1.00 20.06 41 THR B O 1
ATOM 1374 N N . ALA B 1 42 ? 112.401 2.438 55.160 1.00 20.24 42 ALA B N 1
ATOM 1375 C CA . ALA B 1 42 ? 111.482 1.318 55.100 1.00 22.97 42 ALA B CA 1
ATOM 1376 C C . ALA B 1 42 ? 112.007 0.290 56.088 1.00 23.52 42 ALA B C 1
ATOM 1377 O O . ALA B 1 42 ? 113.209 0.215 56.331 1.00 24.69 42 ALA B O 1
ATOM 1379 N N . ILE B 1 43 ? 111.101 -0.510 56.638 1.00 24.52 43 ILE B N 1
ATOM 1380 C CA . ILE B 1 43 ? 111.459 -1.512 57.626 1.00 23.95 43 ILE B CA 1
ATOM 1381 C C . ILE B 1 43 ? 110.501 -2.707 57.609 1.00 24.34 43 ILE B C 1
ATOM 1382 O O . ILE B 1 43 ? 109.327 -2.571 57.272 1.00 24.50 43 ILE B O 1
ATOM 1387 N N . TYR B 1 44 ? 111.016 -3.886 57.932 1.00 23.08 44 TYR B N 1
ATOM 1388 C CA . TYR B 1 44 ? 110.165 -5.063 58.069 1.00 21.96 44 TYR B CA 1
ATOM 1389 C C . TYR B 1 44 ? 109.966 -5.038 59.584 1.00 21.77 44 TYR B C 1
ATOM 1390 O O . TYR B 1 44 ? 110.907 -4.741 60.325 1.00 21.32 44 TYR B O 1
ATOM 1399 N N . TYR B 1 45 ? 108.757 -5.318 60.052 1.00 21.01 45 TYR B N 1
ATOM 1400 C CA . TYR B 1 45 ? 108.495 -5.297 61.484 1.00 20.79 45 TYR B CA 1
ATOM 1401 C C . TYR B 1 45 ? 107.581 -6.464 61.819 1.00 20.89 45 TYR B C 1
ATOM 1402 O O . TYR B 1 45 ? 106.639 -6.757 61.073 1.00 19.22 45 TYR B O 1
ATOM 1411 N N . LEU B 1 46 ? 107.854 -7.126 62.945 1.00 21.01 46 LEU B N 1
ATOM 1412 C CA . LEU B 1 46 ? 107.064 -8.290 63.337 1.00 19.43 46 LEU B CA 1
ATOM 1413 C C . LEU B 1 46 ? 106.742 -8.382 64.836 1.00 19.24 46 LEU B C 1
ATOM 1414 O O . LEU B 1 46 ? 107.591 -8.141 65.693 1.00 18.20 46 LEU B O 1
ATOM 1419 N N . LEU B 1 47 ? 105.491 -8.723 65.129 1.00 19.64 47 LEU B N 1
ATOM 1420 C CA . LEU B 1 47 ? 105.013 -8.870 66.501 1.00 20.66 47 LEU B CA 1
ATOM 1421 C C . LEU B 1 47 ? 104.458 -10.281 66.681 1.00 20.65 47 LEU B C 1
ATOM 1422 O O . LEU B 1 47 ? 103.917 -10.868 65.752 1.00 21.12 47 LEU B O 1
ATOM 1427 N N . GLU B 1 48 ? 104.602 -10.820 67.884 1.00 24.06 48 GLU B N 1
ATOM 1428 C CA . GLU B 1 48 ? 104.137 -12.160 68.192 1.00 25.72 48 GLU B CA 1
ATOM 1429 C C . GLU B 1 48 ? 103.130 -12.127 69.324 1.00 27.07 48 GLU B C 1
ATOM 1430 O O . GLU B 1 48 ? 102.958 -11.104 69.979 1.00 26.82 48 GLU B O 1
ATOM 1436 N N . LYS B 1 49 ? 102.471 -13.258 69.548 1.00 30.11 49 LYS B N 1
ATOM 1437 C CA . LYS B 1 49 ? 101.512 -13.384 70.634 1.00 33.83 49 LYS B CA 1
ATOM 1438 C C . LYS B 1 49 ? 102.271 -12.897 71.863 1.00 36.30 49 LYS B C 1
ATOM 1439 O O . LYS B 1 49 ? 103.332 -13.437 72.199 1.00 36.52 49 LYS B O 1
ATOM 1445 N N . GLY B 1 50 ? 101.743 -11.869 72.518 1.00 37.99 50 GLY B N 1
ATOM 1446 C CA . GLY B 1 50 ? 102.415 -11.334 73.686 1.00 42.00 50 GLY B CA 1
ATOM 1447 C C . GLY B 1 50 ? 103.306 -10.179 73.272 1.00 44.43 50 GLY B C 1
ATOM 1448 O O . GLY B 1 50 ? 102.851 -9.035 73.205 1.00 46.35 50 GLY B O 1
ATOM 1449 N N . VAL B 1 51 ? 104.573 -10.470 72.988 1.00 45.02 51 VAL B N 1
ATOM 1450 C CA . VAL B 1 51 ? 105.519 -9.437 72.568 1.00 44.18 51 VAL B CA 1
ATOM 1451 C C . VAL B 1 51 ? 104.861 -8.470 71.587 1.00 43.12 51 VAL B C 1
ATOM 1452 O O . VAL B 1 51 ? 104.608 -8.810 70.429 1.00 40.58 51 VAL B O 1
ATOM 1456 N N . ARG B 1 52 ? 104.588 -7.258 72.063 1.00 42.62 52 ARG B N 1
ATOM 1457 C CA . ARG B 1 52 ? 103.948 -6.248 71.234 1.00 42.67 52 ARG B CA 1
ATOM 1458 C C . ARG B 1 52 ? 104.653 -4.892 71.162 1.00 40.81 52 ARG B C 1
ATOM 1459 O O . ARG B 1 52 ? 105.727 -4.699 71.726 1.00 40.73 52 ARG B O 1
ATOM 1467 N N . SER B 1 53 ? 104.035 -3.960 70.444 1.00 38.54 53 SER B N 1
ATOM 1468 C CA . SER B 1 53 ? 104.572 -2.624 70.252 1.00 35.88 53 SER B CA 1
ATOM 1469 C C . SER B 1 53 ? 104.084 -1.723 71.372 1.00 35.40 53 SER B C 1
ATOM 1470 O O . SER B 1 53 ? 102.888 -1.570 71.569 1.00 38.00 53 SER B O 1
ATOM 1473 N N . HIS B 1 54 ? 105.002 -1.128 72.115 1.00 33.23 54 HIS B N 1
ATOM 1474 C CA . HIS B 1 54 ? 104.605 -0.249 73.203 1.00 32.32 54 HIS B CA 1
ATOM 1475 C C . HIS B 1 54 ? 104.350 1.167 72.699 1.00 30.50 54 HIS B C 1
ATOM 1476 O O . HIS B 1 54 ? 104.763 1.522 71.597 1.00 29.86 54 HIS B O 1
ATOM 1483 N N . TRP B 1 55 ? 103.659 1.971 73.502 1.00 29.11 55 TRP B N 1
ATOM 1484 C CA . TRP B 1 55 ? 103.357 3.343 73.112 1.00 26.65 55 TRP B CA 1
ATOM 1485 C C . TRP B 1 55 ? 104.624 4.139 72.816 1.00 25.53 55 TRP B C 1
ATOM 1486 O O . TRP B 1 55 ? 105.547 4.189 73.621 1.00 23.84 55 TRP B O 1
ATOM 1497 N N . HIS B 1 56 ? 104.635 4.769 71.647 1.00 24.57 56 HIS B N 1
ATOM 1498 C CA . HIS B 1 56 ? 105.747 5.583 71.187 1.00 23.63 56 HIS B CA 1
ATOM 1499 C C . HIS B 1 56 ? 105.231 6.513 70.099 1.00 24.32 56 HIS B C 1
ATOM 1500 O O . HIS B 1 56 ? 104.074 6.420 69.687 1.00 23.19 56 HIS B O 1
ATOM 1507 N N . ARG B 1 57 ? 106.097 7.401 69.631 1.00 25.28 57 ARG B N 1
ATOM 1508 C CA . ARG B 1 57 ? 105.719 8.326 68.579 1.00 28.36 57 ARG B CA 1
ATOM 1509 C C . ARG B 1 57 ? 106.932 8.873 67.845 1.00 28.33 57 ARG B C 1
ATOM 1510 O O . ARG B 1 57 ? 108.007 9.037 68.423 1.00 26.95 57 ARG B O 1
ATOM 1518 N N . VAL B 1 58 ? 106.757 9.115 66.551 1.00 27.80 58 VAL B N 1
ATOM 1519 C CA . VAL B 1 58 ? 107.820 9.672 65.740 1.00 26.63 58 VAL B CA 1
ATOM 1520 C C . VAL B 1 58 ? 107.442 11.133 65.700 1.00 25.76 58 VAL B C 1
ATOM 1521 O O . VAL B 1 58 ? 106.505 11.517 65.014 1.00 25.96 58 VAL B O 1
ATOM 1525 N N . THR B 1 59 ? 108.172 11.932 66.467 1.00 25.62 59 THR B N 1
ATOM 1526 C CA . THR B 1 59 ? 107.916 13.361 66.598 1.00 25.11 59 THR B CA 1
ATOM 1527 C C . THR B 1 59 ? 107.806 14.228 65.354 1.00 23.53 59 THR B C 1
ATOM 1528 O O . THR B 1 59 ? 106.995 15.139 65.319 1.00 24.47 59 THR B O 1
ATOM 1532 N N . ASP B 1 60 ? 108.596 13.940 64.329 1.00 24.67 60 ASP B N 1
ATOM 1533 C CA . ASP B 1 60 ? 108.589 14.775 63.137 1.00 23.23 60 ASP B CA 1
ATOM 1534 C C . ASP B 1 60 ? 108.360 14.091 61.789 1.00 22.02 60 ASP B C 1
ATOM 1535 O O . ASP B 1 60 ? 108.748 14.621 60.750 1.00 19.74 60 ASP B O 1
ATOM 1540 N N . ALA B 1 61 ? 107.724 12.932 61.789 1.00 21.51 61 ALA B N 1
ATOM 1541 C CA . ALA B 1 61 ? 107.473 12.264 60.518 1.00 21.80 61 ALA B CA 1
ATOM 1542 C C . ALA B 1 61 ? 106.231 11.391 60.535 1.00 21.35 61 ALA B C 1
ATOM 1543 O O . ALA B 1 61 ? 105.758 10.960 61.595 1.00 21.14 61 ALA B O 1
ATOM 1545 N N . VAL B 1 62 ? 105.698 11.132 59.347 1.00 20.83 62 VAL B N 1
ATOM 1546 C CA . VAL B 1 62 ? 104.528 10.288 59.210 1.00 19.44 62 VAL B CA 1
ATOM 1547 C C . VAL B 1 62 ? 104.999 8.854 59.008 1.00 22.95 62 VAL B C 1
ATOM 1548 O O . VAL B 1 62 ? 106.032 8.619 58.380 1.00 23.12 62 VAL B O 1
ATOM 1552 N N . GLU B 1 63 ? 104.260 7.899 59.566 1.00 25.34 63 GLU B N 1
ATOM 1553 C CA . GLU B 1 63 ? 104.596 6.497 59.389 1.00 27.04 63 GLU B CA 1
ATOM 1554 C C . GLU B 1 63 ? 103.394 5.721 58.873 1.00 28.07 63 GLU B C 1
ATOM 1555 O O . GLU B 1 63 ? 102.314 5.753 59.463 1.00 29.92 63 GLU B O 1
ATOM 1561 N N . VAL B 1 64 ? 103.594 5.021 57.764 1.00 26.38 64 VAL B N 1
ATOM 1562 C CA . VAL B 1 64 ? 102.542 4.231 57.155 1.00 23.61 64 VAL B CA 1
ATOM 1563 C C . VAL B 1 64 ? 102.805 2.765 57.466 1.00 22.80 64 VAL B C 1
ATOM 1564 O O . VAL B 1 64 ? 103.871 2.242 57.163 1.00 21.98 64 VAL B O 1
ATOM 1568 N N . TRP B 1 65 ? 101.835 2.114 58.098 1.00 22.72 65 TRP B N 1
ATOM 1569 C CA . TRP B 1 65 ? 101.962 0.701 58.430 1.00 21.27 65 TRP B CA 1
ATOM 1570 C C . TRP B 1 65 ? 101.366 -0.121 57.302 1.00 20.68 65 TRP B C 1
ATOM 1571 O O . TRP B 1 65 ? 100.303 0.228 56.793 1.00 20.01 65 TRP B O 1
ATOM 1582 N N . HIS B 1 66 ? 102.051 -1.207 56.922 1.00 21.85 66 HIS B N 1
ATOM 1583 C CA . HIS B 1 66 ? 101.596 -2.099 55.853 1.00 20.15 66 HIS B CA 1
ATOM 1584 C C . HIS B 1 66 ? 101.569 -3.541 56.302 1.00 18.57 66 HIS B C 1
ATOM 1585 O O . HIS B 1 66 ? 102.574 -4.064 56.777 1.00 18.88 66 HIS B O 1
ATOM 1592 N N . TYR B 1 67 ? 100.424 -4.189 56.126 1.00 19.01 67 TYR B N 1
ATOM 1593 C CA . TYR B 1 67 ? 100.277 -5.591 56.481 1.00 18.72 67 TYR B CA 1
ATOM 1594 C C . TYR B 1 67 ? 100.910 -6.430 55.387 1.00 18.01 67 TYR B C 1
ATOM 1595 O O . TYR B 1 67 ? 100.712 -6.143 54.215 1.00 17.58 67 TYR B O 1
ATOM 1604 N N . TYR B 1 68 ? 101.669 -7.456 55.769 1.00 16.91 68 TYR B N 1
ATOM 1605 C CA . TYR B 1 68 ? 102.296 -8.344 54.792 1.00 16.84 68 TYR B CA 1
ATOM 1606 C C . TYR B 1 68 ? 101.862 -9.807 54.949 1.00 16.31 68 TYR B C 1
ATOM 1607 O O . TYR B 1 68 ? 101.488 -10.460 53.973 1.00 15.32 68 TYR B O 1
ATOM 1616 N N . ALA B 1 69 ? 101.896 -10.314 56.179 1.00 14.55 69 ALA B N 1
ATOM 1617 C CA . ALA B 1 69 ? 101.555 -11.711 56.422 1.00 13.59 69 ALA B CA 1
ATOM 1618 C C . ALA B 1 69 ? 101.164 -11.998 57.860 1.00 13.63 69 ALA B C 1
ATOM 1619 O O . ALA B 1 69 ? 101.504 -11.250 58.779 1.00 14.23 69 ALA B O 1
ATOM 1621 N N . GLY B 1 70 ? 100.446 -13.102 58.047 1.00 15.31 70 GLY B N 1
ATOM 1622 C CA . GLY B 1 70 ? 100.028 -13.501 59.383 1.00 14.62 70 GLY B CA 1
ATOM 1623 C C . GLY B 1 70 ? 98.696 -12.922 59.822 1.00 15.61 70 GLY B C 1
ATOM 1624 O O . GLY B 1 70 ? 97.936 -12.368 59.023 1.00 16.55 70 GLY B O 1
ATOM 1625 N N . ALA B 1 71 ? 98.418 -13.058 61.112 1.00 15.31 71 ALA B N 1
ATOM 1626 C CA . ALA B 1 71 ? 97.191 -12.553 61.694 1.00 16.34 71 ALA B CA 1
ATOM 1627 C C . ALA B 1 71 ? 97.153 -11.032 61.558 1.00 17.79 71 ALA B C 1
ATOM 1628 O O . ALA B 1 71 ? 98.189 -10.389 61.340 1.00 15.64 71 ALA B O 1
ATOM 1630 N N . PRO B 1 72 ? 95.950 -10.439 61.674 1.00 18.38 72 PRO B N 1
ATOM 1631 C CA . PRO B 1 72 ? 95.865 -8.987 61.563 1.00 18.62 72 PRO B CA 1
ATOM 1632 C C . PRO B 1 72 ? 96.387 -8.370 62.843 1.00 18.49 72 PRO B C 1
ATOM 1633 O O . PRO B 1 72 ? 96.669 -9.066 63.817 1.00 18.35 72 PRO B O 1
ATOM 1637 N N . ILE B 1 73 ? 96.492 -7.053 62.838 1.00 20.29 73 ILE B N 1
ATOM 1638 C CA . ILE B 1 73 ? 96.991 -6.329 63.988 1.00 19.98 73 ILE B CA 1
ATOM 1639 C C . ILE B 1 73 ? 96.000 -5.298 64.482 1.00 20.46 73 ILE B C 1
ATOM 1640 O O . ILE B 1 73 ? 95.194 -4.784 63.715 1.00 22.25 73 ILE B O 1
ATOM 1645 N N . ALA B 1 74 ? 96.062 -5.016 65.779 1.00 21.42 74 ALA B N 1
ATOM 1646 C CA . ALA B 1 74 ? 95.224 -3.994 66.383 1.00 19.64 74 ALA B CA 1
ATOM 1647 C C . ALA B 1 74 ? 96.155 -2.794 66.554 1.00 19.39 74 ALA B C 1
ATOM 1648 O O . ALA B 1 74 ? 97.065 -2.833 67.363 1.00 21.30 74 ALA B O 1
ATOM 1650 N N . LEU B 1 75 ? 95.936 -1.744 65.771 1.00 20.33 75 LEU B N 1
ATOM 1651 C CA . LEU B 1 75 ? 96.772 -0.548 65.820 1.00 20.98 75 LEU B CA 1
ATOM 1652 C C . LEU B 1 75 ? 96.000 0.595 66.481 1.00 22.46 75 LEU B C 1
ATOM 1653 O O . LEU B 1 75 ? 94.957 1.016 65.979 1.00 23.53 75 LEU B O 1
ATOM 1658 N N . HIS B 1 76 ? 96.523 1.099 67.596 1.00 23.69 76 HIS B N 1
ATOM 1659 C CA . HIS B 1 76 ? 95.893 2.174 68.365 1.00 22.18 76 HIS B CA 1
ATOM 1660 C C . HIS B 1 76 ? 96.601 3.501 68.103 1.00 22.96 76 HIS B C 1
ATOM 1661 O O . HIS B 1 76 ? 97.826 3.560 68.148 1.00 21.22 76 HIS B O 1
ATOM 1668 N N . LEU B 1 77 ? 95.836 4.560 67.835 1.00 23.01 77 LEU B N 1
ATOM 1669 C CA . LEU B 1 77 ? 96.427 5.871 67.561 1.00 24.61 77 LEU B CA 1
ATOM 1670 C C . LEU B 1 77 ? 95.827 6.917 68.449 1.00 26.27 77 LEU B C 1
ATOM 1671 O O . LEU B 1 77 ? 94.622 6.962 68.621 1.00 28.98 77 LEU B O 1
ATOM 1676 N N . SER B 1 78 ? 96.675 7.769 69.002 1.00 29.32 78 SER B N 1
ATOM 1677 C CA . SER B 1 78 ? 96.227 8.838 69.876 1.00 31.09 78 SER B CA 1
ATOM 1678 C C . SER B 1 78 ? 97.056 10.074 69.557 1.00 33.13 78 SER B C 1
ATOM 1679 O O . SER B 1 78 ? 98.208 10.184 69.982 1.00 33.01 78 SER B O 1
ATOM 1682 N N . GLN B 1 79 ? 96.464 10.995 68.802 1.00 34.03 79 GLN B N 1
ATOM 1683 C CA . GLN B 1 79 ? 97.150 12.215 68.409 1.00 37.00 79 GLN B CA 1
ATOM 1684 C C . GLN B 1 79 ? 97.400 13.194 69.553 1.00 40.00 79 GLN B C 1
ATOM 1685 O O . GLN B 1 79 ? 98.446 13.848 69.587 1.00 40.25 79 GLN B O 1
ATOM 1691 N N . ASP B 1 80 ? 96.458 13.295 70.491 1.00 42.05 80 ASP B N 1
ATOM 1692 C CA . ASP B 1 80 ? 96.618 14.221 71.611 1.00 43.38 80 ASP B CA 1
ATOM 1693 C C . ASP B 1 80 ? 96.955 13.528 72.917 1.00 43.08 80 ASP B C 1
ATOM 1694 O O . ASP B 1 80 ? 97.151 14.183 73.933 1.00 43.39 80 ASP B O 1
ATOM 1699 N N . GLY B 1 81 ? 97.014 12.202 72.893 1.00 43.07 81 GLY B N 1
ATOM 1700 C CA . GLY B 1 81 ? 97.339 11.464 74.101 1.00 42.31 81 GLY B CA 1
ATOM 1701 C C . GLY B 1 81 ? 96.192 11.313 75.081 1.00 42.50 81 GLY B C 1
ATOM 1702 O O . GLY B 1 81 ? 96.408 10.983 76.246 1.00 42.77 81 GLY B O 1
ATOM 1703 N N . ARG B 1 82 ? 94.971 11.559 74.618 1.00 43.06 82 ARG B N 1
ATOM 1704 C CA . ARG B 1 82 ? 93.789 11.430 75.468 1.00 43.56 82 ARG B CA 1
ATOM 1705 C C . ARG B 1 82 ? 92.845 10.444 74.795 1.00 41.99 82 ARG B C 1
ATOM 1706 O O . ARG B 1 82 ? 92.567 9.369 75.319 1.00 41.27 82 ARG B O 1
ATOM 1714 N N . GLU B 1 83 ? 92.357 10.825 73.624 1.00 40.83 83 GLU B N 1
ATOM 1715 C CA . GLU B 1 83 ? 91.457 9.985 72.858 1.00 40.70 83 GLU B CA 1
ATOM 1716 C C . GLU B 1 83 ? 92.291 9.086 71.949 1.00 39.48 83 GLU B C 1
ATOM 1717 O O . GLU B 1 83 ? 93.341 9.492 71.448 1.00 38.85 83 GLU B O 1
ATOM 1723 N N . VAL B 1 84 ? 91.810 7.869 71.726 1.00 36.92 84 VAL B N 1
ATOM 1724 C CA . VAL B 1 84 ? 92.518 6.917 70.894 1.00 33.61 84 VAL B CA 1
ATOM 1725 C C . VAL B 1 84 ? 91.581 6.191 69.948 1.00 31.58 84 VAL B C 1
ATOM 1726 O O . VAL B 1 84 ? 90.434 5.924 70.290 1.00 33.15 84 VAL B O 1
ATOM 1730 N N . GLN B 1 85 ? 92.090 5.867 68.762 1.00 29.75 85 GLN B N 1
ATOM 1731 C CA . GLN B 1 85 ? 91.333 5.155 67.728 1.00 28.67 85 GLN B CA 1
ATOM 1732 C C . GLN B 1 85 ? 91.977 3.786 67.479 1.00 25.12 85 GLN B C 1
ATOM 1733 O O . GLN B 1 85 ? 93.190 3.682 67.360 1.00 23.37 85 GLN B O 1
ATOM 1739 N N . THR B 1 86 ? 91.165 2.741 67.391 1.00 23.98 86 THR B N 1
ATOM 1740 C CA . THR B 1 86 ? 91.697 1.406 67.179 1.00 22.89 86 THR B CA 1
ATOM 1741 C C . THR B 1 86 ? 91.380 0.887 65.796 1.00 23.38 86 THR B C 1
ATOM 1742 O O . THR B 1 86 ? 90.220 0.795 65.391 1.00 22.72 86 THR B O 1
ATOM 1746 N N . PHE B 1 87 ? 92.436 0.528 65.080 1.00 24.16 87 PHE B N 1
ATOM 1747 C CA . PHE B 1 87 ? 92.326 0.051 63.713 1.00 24.57 87 PHE B CA 1
ATOM 1748 C C . PHE B 1 87 ? 92.720 -1.420 63.637 1.00 23.81 87 PHE B C 1
ATOM 1749 O O . PHE B 1 87 ? 93.589 -1.881 64.383 1.00 25.40 87 PHE B O 1
ATOM 1757 N N . THR B 1 88 ? 92.070 -2.165 62.755 1.00 20.33 88 THR B N 1
ATOM 1758 C CA . THR B 1 88 ? 92.419 -3.558 62.568 1.00 18.20 88 THR B CA 1
ATOM 1759 C C . THR B 1 88 ? 93.194 -3.560 61.248 1.00 17.40 88 THR B C 1
ATOM 1760 O O . THR B 1 88 ? 92.631 -3.351 60.185 1.00 15.75 88 THR B O 1
ATOM 1764 N N . LEU B 1 89 ? 94.505 -3.756 61.342 1.00 18.19 89 LEU B N 1
ATOM 1765 C CA . LEU B 1 89 ? 95.384 -3.764 60.177 1.00 19.46 89 LEU B CA 1
ATOM 1766 C C . LEU B 1 89 ? 95.466 -5.176 59.602 1.00 19.25 89 LEU B C 1
ATOM 1767 O O . LEU B 1 89 ? 96.171 -6.040 60.128 1.00 19.15 89 LEU B O 1
ATOM 1772 N N . GLY B 1 90 ? 94.727 -5.409 58.526 1.00 19.11 90 GLY B N 1
ATOM 1773 C CA . GLY B 1 90 ? 94.714 -6.724 57.923 1.00 17.48 90 GLY B CA 1
ATOM 1774 C C . GLY B 1 90 ? 94.228 -6.659 56.495 1.00 19.41 90 GLY B C 1
ATOM 1775 O O . GLY B 1 90 ? 93.838 -5.583 56.011 1.00 17.80 90 GLY B O 1
ATOM 1776 N N . PRO B 1 91 ? 94.238 -7.803 55.789 1.00 18.30 91 PRO B N 1
ATOM 1777 C CA . PRO B 1 91 ? 93.803 -7.899 54.398 1.00 17.56 91 PRO B CA 1
ATOM 1778 C C . PRO B 1 91 ? 92.314 -8.182 54.203 1.00 18.67 91 PRO B C 1
ATOM 1779 O O . PRO B 1 91 ? 91.804 -8.060 53.087 1.00 19.24 91 PRO B O 1
ATOM 1783 N N . ALA B 1 92 ? 91.621 -8.559 55.274 1.00 17.95 92 ALA B N 1
ATOM 1784 C CA . ALA B 1 92 ? 90.188 -8.865 55.192 1.00 18.28 92 ALA B CA 1
ATOM 1785 C C . ALA B 1 92 ? 89.330 -7.616 54.920 1.00 19.56 92 ALA B C 1
ATOM 1786 O O . ALA B 1 92 ? 88.503 -7.209 55.742 1.00 18.40 92 ALA B O 1
ATOM 1788 N N . ILE B 1 93 ? 89.563 -7.031 53.747 1.00 20.54 93 ILE B N 1
ATOM 1789 C CA . ILE B 1 93 ? 88.888 -5.847 53.226 1.00 23.35 93 ILE B CA 1
ATOM 1790 C C . ILE B 1 93 ? 87.359 -5.795 53.439 1.00 25.20 93 ILE B C 1
ATOM 1791 O O . ILE B 1 93 ? 86.771 -4.718 53.581 1.00 23.63 93 ILE B O 1
ATOM 1796 N N . LEU B 1 94 ? 86.708 -6.950 53.439 1.00 26.41 94 LEU B N 1
ATOM 1797 C CA . LEU B 1 94 ? 85.256 -6.965 53.595 1.00 28.00 94 LEU B CA 1
ATOM 1798 C C . LEU B 1 94 ? 84.842 -7.313 55.013 1.00 28.86 94 LEU B C 1
ATOM 1799 O O . LEU B 1 94 ? 83.676 -7.579 55.265 1.00 31.69 94 LEU B O 1
ATOM 1804 N N . GLU B 1 95 ? 85.807 -7.280 55.930 1.00 30.40 95 GLU B N 1
ATOM 1805 C CA . GLU B 1 95 ? 85.590 -7.606 57.335 1.00 30.19 95 GLU B CA 1
ATOM 1806 C C . GLU B 1 95 ? 85.953 -6.433 58.240 1.00 29.25 95 GLU B C 1
ATOM 1807 O O . GLU B 1 95 ? 86.243 -6.615 59.421 1.00 27.56 95 GLU B O 1
ATOM 1813 N N . GLY B 1 96 ? 85.960 -5.232 57.679 1.00 28.94 96 GLY B N 1
ATOM 1814 C CA . GLY B 1 96 ? 86.269 -4.057 58.474 1.00 29.83 96 GLY B CA 1
ATOM 1815 C C . GLY B 1 96 ? 87.747 -3.845 58.715 1.00 30.89 96 GLY B C 1
ATOM 1816 O O . GLY B 1 96 ? 88.138 -3.059 59.583 1.00 32.47 96 GLY B O 1
ATOM 1817 N N . GLU B 1 97 ? 88.572 -4.554 57.953 1.00 30.53 97 GLU B N 1
ATOM 1818 C CA . GLU B 1 97 ? 90.024 -4.445 58.070 1.00 27.60 97 GLU B CA 1
ATOM 1819 C C . GLU B 1 97 ? 90.573 -3.616 56.917 1.00 25.42 97 GLU B C 1
ATOM 1820 O O . GLU B 1 97 ? 89.911 -3.449 55.889 1.00 23.70 97 GLU B O 1
ATOM 1826 N N . ARG B 1 98 ? 91.789 -3.111 57.108 1.00 23.31 98 ARG B N 1
ATOM 1827 C CA . ARG B 1 98 ? 92.511 -2.344 56.102 1.00 19.26 98 ARG B CA 1
ATOM 1828 C C . ARG B 1 98 ? 93.975 -2.718 56.246 1.00 18.02 98 ARG B C 1
ATOM 1829 O O . ARG B 1 98 ? 94.507 -2.729 57.347 1.00 18.66 98 ARG B O 1
ATOM 1837 N N . PRO B 1 99 ? 94.647 -3.044 55.132 1.00 18.65 99 PRO B N 1
ATOM 1838 C CA . PRO B 1 99 ? 96.065 -3.433 55.149 1.00 16.55 99 PRO B CA 1
ATOM 1839 C C . PRO B 1 99 ? 97.069 -2.274 55.162 1.00 15.96 99 PRO B C 1
ATOM 1840 O O . PRO B 1 99 ? 98.285 -2.495 55.147 1.00 12.37 99 PRO B O 1
ATOM 1844 N N . GLN B 1 100 ? 96.552 -1.047 55.191 1.00 15.85 100 GLN B N 1
ATOM 1845 C CA . GLN B 1 100 ? 97.402 0.141 55.194 1.00 15.40 100 GLN B CA 1
ATOM 1846 C C . GLN B 1 100 ? 96.828 1.237 56.089 1.00 17.21 100 GLN B C 1
ATOM 1847 O O . GLN B 1 100 ? 95.680 1.643 55.917 1.00 17.71 100 GLN B O 1
ATOM 1853 N N . VAL B 1 101 ? 97.606 1.696 57.068 1.00 16.83 101 VAL B N 1
ATOM 1854 C CA . VAL B 1 101 ? 97.130 2.768 57.929 1.00 18.31 101 VAL B CA 1
ATOM 1855 C C . VAL B 1 101 ? 98.212 3.801 58.212 1.00 19.84 101 VAL B C 1
ATOM 1856 O O . VAL B 1 101 ? 99.341 3.483 58.568 1.00 20.13 101 VAL B O 1
ATOM 1860 N N . ILE B 1 102 ? 97.825 5.055 58.016 1.00 21.84 102 ILE B N 1
ATOM 1861 C CA . ILE B 1 102 ? 98.685 6.205 58.173 1.00 21.15 102 ILE B CA 1
ATOM 1862 C C . ILE B 1 102 ? 98.705 6.788 59.569 1.00 22.39 102 ILE B C 1
ATOM 1863 O O . ILE B 1 102 ? 97.670 7.189 60.096 1.00 21.61 102 ILE B O 1
ATOM 1868 N N . VAL B 1 103 ? 99.899 6.844 60.151 1.00 21.71 103 VAL B N 1
ATOM 1869 C CA . VAL B 1 103 ? 100.077 7.408 61.475 1.00 22.67 103 VAL B CA 1
ATOM 1870 C C . VAL B 1 103 ? 100.673 8.799 61.278 1.00 23.70 103 VAL B C 1
ATOM 1871 O O . VAL B 1 103 ? 101.803 8.952 60.801 1.00 23.49 103 VAL B O 1
ATOM 1875 N N . PRO B 1 104 ? 99.905 9.842 61.626 1.00 25.20 104 PRO B N 1
ATOM 1876 C CA . PRO B 1 104 ? 100.347 11.235 61.489 1.00 24.76 104 PRO B CA 1
ATOM 1877 C C . PRO B 1 104 ? 101.578 11.547 62.331 1.00 25.10 104 PRO B C 1
ATOM 1878 O O . PRO B 1 104 ? 101.836 10.886 63.342 1.00 26.85 104 PRO B O 1
ATOM 1882 N N . ALA B 1 105 ? 102.329 12.566 61.922 1.00 24.32 105 ALA B N 1
ATOM 1883 C CA . ALA B 1 105 ? 103.531 12.961 62.644 1.00 22.80 105 ALA B CA 1
ATOM 1884 C C . ALA B 1 105 ? 103.224 13.266 64.102 1.00 22.14 105 ALA B C 1
ATOM 1885 O O . ALA B 1 105 ? 102.188 13.864 64.421 1.00 23.66 105 ALA B O 1
ATOM 1887 N N . ASN B 1 106 ? 104.120 12.824 64.980 1.00 18.39 106 ASN B N 1
ATOM 1888 C CA . ASN B 1 106 ? 103.999 13.052 66.416 1.00 20.90 106 ASN B CA 1
ATOM 1889 C C . ASN B 1 106 ? 102.764 12.424 67.056 1.00 19.71 106 ASN B C 1
ATOM 1890 O O . ASN B 1 106 ? 102.374 12.812 68.152 1.00 19.74 106 ASN B O 1
ATOM 1895 N N . CYS B 1 107 ? 102.153 11.457 66.382 1.00 20.51 107 CYS B N 1
ATOM 1896 C CA . CYS B 1 107 ? 100.957 10.802 66.912 1.00 21.73 107 CYS B CA 1
ATOM 1897 C C . CYS B 1 107 ? 101.276 9.520 67.697 1.00 20.87 107 CYS B C 1
ATOM 1898 O O . CYS B 1 107 ? 101.956 8.630 67.191 1.00 20.29 107 CYS B O 1
ATOM 1901 N N . TRP B 1 108 ? 100.790 9.421 68.928 1.00 21.49 108 TRP B N 1
ATOM 1902 C CA . TRP B 1 108 ? 101.055 8.220 69.717 1.00 24.38 108 TRP B CA 1
ATOM 1903 C C . TRP B 1 108 ? 100.553 6.979 68.995 1.00 24.87 108 TRP B C 1
ATOM 1904 O O . TRP B 1 108 ? 99.530 7.010 68.311 1.00 25.02 108 TRP B O 1
ATOM 1915 N N . GLN B 1 109 ? 101.263 5.876 69.174 1.00 23.73 109 GLN B N 1
ATOM 1916 C CA . GLN B 1 109 ? 100.882 4.645 68.518 1.00 22.80 109 GLN B CA 1
ATOM 1917 C C . GLN B 1 109 ? 101.392 3.404 69.258 1.00 22.91 109 GLN B C 1
ATOM 1918 O O . GLN B 1 109 ? 102.455 3.435 69.876 1.00 21.50 109 GLN B O 1
ATOM 1924 N N . SER B 1 110 ? 100.602 2.331 69.201 1.00 21.50 110 SER B N 1
ATOM 1925 C CA . SER B 1 110 ? 100.932 1.058 69.828 1.00 22.53 110 SER B CA 1
ATOM 1926 C C . SER B 1 110 ? 100.174 -0.006 69.057 1.00 22.20 110 SER B C 1
ATOM 1927 O O . SER B 1 110 ? 99.189 0.294 68.395 1.00 22.30 110 SER B O 1
ATOM 1930 N N . ALA B 1 111 ? 100.627 -1.249 69.136 1.00 21.83 111 ALA B N 1
ATOM 1931 C CA . ALA B 1 111 ? 99.966 -2.306 68.397 1.00 22.65 111 ALA B CA 1
ATOM 1932 C C . ALA B 1 111 ? 100.285 -3.683 68.945 1.00 23.29 111 ALA B C 1
ATOM 1933 O O . ALA B 1 111 ? 101.257 -3.864 69.662 1.00 24.85 111 ALA B O 1
ATOM 1935 N N . GLU B 1 112 ? 99.445 -4.653 68.611 1.00 22.18 112 GLU B N 1
ATOM 1936 C CA . GLU B 1 112 ? 99.680 -6.013 69.038 1.00 23.16 112 GLU B CA 1
ATOM 1937 C C . GLU B 1 112 ? 99.022 -6.951 68.034 1.00 23.11 112 GLU B C 1
ATOM 1938 O O . GLU B 1 112 ? 97.977 -6.628 67.470 1.00 24.18 112 GLU B O 1
ATOM 1944 N N . SER B 1 113 ? 99.666 -8.090 67.783 1.00 20.94 113 SER B N 1
ATOM 1945 C CA . SER B 1 113 ? 99.144 -9.078 66.859 1.00 21.53 113 SER B CA 1
ATOM 1946 C C . SER B 1 113 ? 97.899 -9.713 67.463 1.00 22.17 113 SER B C 1
ATOM 1947 O O . SER B 1 113 ? 97.826 -9.962 68.661 1.00 22.15 113 SER B O 1
ATOM 1950 N N . LEU B 1 114 ? 96.910 -9.959 66.623 1.00 23.90 114 LEU B N 1
ATOM 1951 C CA . LEU B 1 114 ? 95.678 -10.569 67.077 1.00 24.95 114 LEU B CA 1
ATOM 1952 C C . LEU B 1 114 ? 95.803 -12.083 66.894 1.00 25.24 114 LEU B C 1
ATOM 1953 O O . LEU B 1 114 ? 94.820 -12.822 66.977 1.00 26.83 114 LEU B O 1
ATOM 1958 N N . GLY B 1 115 ? 97.030 -12.532 66.656 1.00 24.60 115 GLY B N 1
ATOM 1959 C CA . GLY B 1 115 ? 97.294 -13.948 66.463 1.00 24.57 115 GLY B CA 1
ATOM 1960 C C . GLY B 1 115 ? 98.705 -14.345 66.863 1.00 24.78 115 GLY B C 1
ATOM 1961 O O . GLY B 1 115 ? 99.342 -13.664 67.663 1.00 24.67 115 GLY B O 1
ATOM 1962 N N . ASP B 1 116 ? 99.194 -15.451 66.312 1.00 26.27 116 ASP B N 1
ATOM 1963 C CA . ASP B 1 116 ? 100.539 -15.938 66.617 1.00 27.16 116 ASP B CA 1
ATOM 1964 C C . ASP B 1 116 ? 101.571 -14.873 66.285 1.00 26.70 116 ASP B C 1
ATOM 1965 O O . ASP B 1 116 ? 102.449 -14.569 67.105 1.00 26.88 116 ASP B O 1
ATOM 1970 N N . PHE B 1 117 ? 101.464 -14.307 65.084 1.00 23.49 117 PHE B N 1
ATOM 1971 C CA . PHE B 1 117 ? 102.379 -13.253 64.654 1.00 21.79 117 PHE B CA 1
ATOM 1972 C C . PHE B 1 117 ? 101.803 -12.425 63.505 1.00 20.89 117 PHE B C 1
ATOM 1973 O O . PHE B 1 117 ? 100.849 -12.831 62.843 1.00 19.78 117 PHE B O 1
ATOM 1981 N N . THR B 1 118 ? 102.405 -11.266 63.263 1.00 18.67 118 THR B N 1
ATOM 1982 C CA . THR B 1 118 ? 101.982 -10.416 62.163 1.00 18.57 118 THR B CA 1
ATOM 1983 C C . THR B 1 118 ? 103.256 -9.795 61.627 1.00 19.59 118 THR B C 1
ATOM 1984 O O . THR B 1 118 ? 104.061 -9.266 62.390 1.00 19.97 118 THR B O 1
ATOM 1988 N N . LEU B 1 119 ? 103.453 -9.879 60.321 1.00 19.34 119 LEU B N 1
ATOM 1989 C CA . LEU B 1 119 ? 104.638 -9.312 59.703 1.00 18.85 119 LEU B CA 1
ATOM 1990 C C . LEU B 1 119 ? 104.169 -8.051 58.999 1.00 20.39 119 LEU B C 1
ATOM 1991 O O . LEU B 1 119 ? 103.237 -8.110 58.201 1.00 23.85 119 LEU B O 1
ATOM 1996 N N . VAL B 1 120 ? 104.792 -6.916 59.292 1.00 18.25 120 VAL B N 1
ATOM 1997 C CA . VAL B 1 120 ? 104.410 -5.676 58.631 1.00 18.95 120 VAL B CA 1
ATOM 1998 C C . VAL B 1 120 ? 105.601 -4.921 58.014 1.00 19.79 120 VAL B C 1
ATOM 1999 O O . VAL B 1 120 ? 106.766 -5.319 58.132 1.00 17.91 120 VAL B O 1
ATOM 2003 N N . GLY B 1 121 ? 105.279 -3.832 57.331 1.00 20.60 121 GLY B N 1
ATOM 2004 C CA . GLY B 1 121 ? 106.296 -2.988 56.744 1.00 18.02 121 GLY B CA 1
ATOM 2005 C C . GLY B 1 121 ? 105.965 -1.606 57.267 1.00 18.67 121 GLY B C 1
ATOM 2006 O O . GLY B 1 121 ? 104.786 -1.275 57.459 1.00 18.98 121 GLY B O 1
ATOM 2007 N N . CYS B 1 122 ? 106.982 -0.799 57.528 1.00 18.58 122 CYS B N 1
ATOM 2008 C CA . CYS B 1 122 ? 106.741 0.547 58.011 1.00 19.75 122 CYS B CA 1
ATOM 2009 C C . CYS B 1 122 ? 107.495 1.548 57.155 1.00 19.47 122 CYS B C 1
ATOM 2010 O O . CYS B 1 122 ? 108.697 1.404 56.951 1.00 20.39 122 CYS B O 1
ATOM 2013 N N . THR B 1 123 ? 106.783 2.546 56.635 1.00 19.93 123 THR B N 1
ATOM 2014 C CA . THR B 1 123 ? 107.426 3.598 55.848 1.00 20.91 123 THR B CA 1
ATOM 2015 C C . THR B 1 123 ? 107.356 4.917 56.618 1.00 21.82 123 THR B C 1
ATOM 2016 O O . THR B 1 123 ? 106.298 5.319 57.113 1.00 19.70 123 THR B O 1
ATOM 2020 N N . VAL B 1 124 ? 108.501 5.574 56.730 1.00 23.24 124 VAL B N 1
ATOM 2021 C CA . VAL B 1 124 ? 108.586 6.843 57.440 1.00 26.73 124 VAL B CA 1
ATOM 2022 C C . VAL B 1 124 ? 109.184 7.792 56.426 1.00 28.88 124 VAL B C 1
ATOM 2023 O O . VAL B 1 124 ? 110.308 7.590 55.974 1.00 28.29 124 VAL B O 1
ATOM 2027 N N . SER B 1 125 ? 108.427 8.817 56.049 1.00 33.35 125 SER B N 1
ATOM 2028 C CA . SER B 1 125 ? 108.918 9.712 55.023 1.00 37.03 125 SER B CA 1
ATOM 2029 C C . SER B 1 125 ? 110.149 10.437 55.478 1.00 38.97 125 SER B C 1
ATOM 2030 O O . SER B 1 125 ? 111.254 9.980 55.191 1.00 43.45 125 SER B O 1
ATOM 2033 N N . PRO B 1 126 ? 110.015 11.587 56.163 1.00 36.12 126 PRO B N 1
ATOM 2034 C CA . PRO B 1 126 ? 111.356 12.078 56.493 1.00 33.72 126 PRO B CA 1
ATOM 2035 C C . PRO B 1 126 ? 112.011 10.899 57.245 1.00 31.93 126 PRO B C 1
ATOM 2036 O O . PRO B 1 126 ? 111.591 10.545 58.345 1.00 32.56 126 PRO B O 1
ATOM 2040 N N . GLY B 1 127 ? 112.991 10.260 56.604 1.00 29.93 127 GLY B N 1
ATOM 2041 C CA . GLY B 1 127 ? 113.670 9.112 57.187 1.00 25.94 127 GLY B CA 1
ATOM 2042 C C . GLY B 1 127 ? 113.578 9.001 58.694 1.00 23.82 127 GLY B C 1
ATOM 2043 O O . GLY B 1 127 ? 113.792 9.978 59.414 1.00 23.24 127 GLY B O 1
ATOM 2044 N N . PHE B 1 128 ? 113.256 7.810 59.179 1.00 23.21 128 PHE B N 1
ATOM 2045 C CA . PHE B 1 128 ? 113.153 7.600 60.618 1.00 22.49 128 PHE B CA 1
ATOM 2046 C C . PHE B 1 128 ? 114.487 7.864 61.290 1.00 22.03 128 PHE B C 1
ATOM 2047 O O . PHE B 1 128 ? 115.544 7.541 60.744 1.00 21.22 128 PHE B O 1
ATOM 2055 N N . ALA B 1 129 ? 114.431 8.444 62.483 1.00 22.69 129 ALA B N 1
ATOM 2056 C CA . ALA B 1 129 ? 115.633 8.753 63.248 1.00 24.30 129 ALA B CA 1
ATOM 2057 C C . ALA B 1 129 ? 115.313 8.630 64.732 1.00 25.43 129 ALA B C 1
ATOM 2058 O O . ALA B 1 129 ? 114.331 9.202 65.210 1.00 26.34 129 ALA B O 1
ATOM 2060 N N . PHE B 1 130 ? 116.135 7.887 65.463 1.00 25.26 130 PHE B N 1
ATOM 2061 C CA . PHE B 1 130 ? 115.896 7.713 66.883 1.00 25.83 130 PHE B CA 1
ATOM 2062 C C . PHE B 1 130 ? 115.934 9.026 67.655 1.00 26.45 130 PHE B C 1
ATOM 2063 O O . PHE B 1 130 ? 115.430 9.111 68.773 1.00 25.49 130 PHE B O 1
ATOM 2071 N N . SER B 1 131 ? 116.522 10.055 67.057 1.00 27.72 131 SER B N 1
ATOM 2072 C CA . SER B 1 131 ? 116.589 11.356 67.718 1.00 29.34 131 SER B CA 1
ATOM 2073 C C . SER B 1 131 ? 115.249 12.068 67.556 1.00 29.07 131 SER B C 1
ATOM 2074 O O . SER B 1 131 ? 115.112 13.241 67.894 1.00 28.60 131 SER B O 1
ATOM 2077 N N . SER B 1 132 ? 114.274 11.347 67.014 1.00 31.00 132 SER B N 1
ATOM 2078 C CA . SER B 1 132 ? 112.919 11.862 66.809 1.00 32.19 132 SER B CA 1
ATOM 2079 C C . SER B 1 132 ? 111.988 10.807 67.375 1.00 31.89 132 SER B C 1
ATOM 2080 O O . SER B 1 132 ? 110.786 10.818 67.117 1.00 32.84 132 SER B O 1
ATOM 2083 N N . PHE B 1 133 ? 112.570 9.892 68.141 1.00 31.97 133 PHE B N 1
ATOM 2084 C CA . PHE B 1 133 ? 111.838 8.791 68.745 1.00 32.81 133 PHE B CA 1
ATOM 2085 C C . PHE B 1 133 ? 111.637 8.978 70.246 1.00 33.47 133 PHE B C 1
ATOM 2086 O O . PHE B 1 133 ? 112.559 9.332 70.982 1.00 33.32 133 PHE B O 1
ATOM 2094 N N . VAL B 1 134 ? 110.417 8.736 70.694 1.00 34.37 134 VAL B N 1
ATOM 2095 C CA . VAL B 1 134 ? 110.096 8.873 72.098 1.00 36.60 134 VAL B CA 1
ATOM 2096 C C . VAL B 1 134 ? 109.117 7.790 72.493 1.00 38.21 134 VAL B C 1
ATOM 2097 O O . VAL B 1 134 ? 108.145 7.536 71.778 1.00 38.12 134 VAL B O 1
ATOM 2109 N N . ALA B 1 136 ? 106.605 6.117 75.609 1.00 40.51 136 ALA B N 1
ATOM 2110 C CA . ALA B 1 136 ? 105.855 6.519 76.790 1.00 40.25 136 ALA B CA 1
ATOM 2111 C C . ALA B 1 136 ? 106.373 5.710 77.967 1.00 39.57 136 ALA B C 1
ATOM 2112 O O . ALA B 1 136 ? 106.963 4.642 77.777 1.00 39.09 136 ALA B O 1
ATOM 2114 N N . GLU B 1 137 ? 106.168 6.217 79.178 1.00 38.62 137 GLU B N 1
ATOM 2115 C CA . GLU B 1 137 ? 106.616 5.495 80.354 1.00 39.27 137 GLU B CA 1
ATOM 2116 C C . GLU B 1 137 ? 105.819 4.199 80.380 1.00 39.25 137 GLU B C 1
ATOM 2117 O O . GLU B 1 137 ? 104.633 4.190 80.069 1.00 38.77 137 GLU B O 1
ATOM 2123 N N . PRO B 1 138 ? 106.464 3.081 80.727 1.00 40.07 138 PRO B N 1
ATOM 2124 C CA . PRO B 1 138 ? 105.747 1.805 80.776 1.00 40.77 138 PRO B CA 1
ATOM 2125 C C . PRO B 1 138 ? 104.483 1.928 81.634 1.00 41.97 138 PRO B C 1
ATOM 2126 O O . PRO B 1 138 ? 104.436 2.726 82.571 1.00 43.84 138 PRO B O 1
ATOM 2130 N N . GLY B 1 139 ? 103.459 1.145 81.312 1.00 42.68 139 GLY B N 1
ATOM 2131 C CA . GLY B 1 139 ? 102.232 1.205 82.085 1.00 43.28 139 GLY B CA 1
ATOM 2132 C C . GLY B 1 139 ? 101.351 2.373 81.690 1.00 43.88 139 GLY B C 1
ATOM 2133 O O . GLY B 1 139 ? 100.169 2.404 82.030 1.00 44.62 139 GLY B O 1
ATOM 2134 N N . TRP B 1 140 ? 101.918 3.340 80.976 1.00 43.56 140 TRP B N 1
ATOM 2135 C CA . TRP B 1 140 ? 101.144 4.494 80.535 1.00 44.00 140 TRP B CA 1
ATOM 2136 C C . TRP B 1 140 ? 100.152 4.118 79.437 1.00 46.63 140 TRP B C 1
ATOM 2137 O O . TRP B 1 140 ? 100.377 3.193 78.655 1.00 46.68 140 TRP B O 1
ATOM 2148 N N . SER B 1 141 ? 99.059 4.867 79.394 1.00 48.93 141 SER B N 1
ATOM 2149 C CA . SER B 1 141 ? 97.995 4.680 78.422 1.00 50.71 141 SER B CA 1
ATOM 2150 C C . SER B 1 141 ? 97.376 6.065 78.255 1.00 50.24 141 SER B C 1
ATOM 2151 O O . SER B 1 141 ? 97.308 6.827 79.213 1.00 49.91 141 SER B O 1
ATOM 2154 N N . PRO B 1 142 ? 96.939 6.416 77.034 1.00 50.83 142 PRO B N 1
ATOM 2155 C CA . PRO B 1 142 ? 96.337 7.735 76.807 1.00 50.97 142 PRO B CA 1
ATOM 2156 C C . PRO B 1 142 ? 95.351 8.136 77.904 1.00 52.03 142 PRO B C 1
ATOM 2157 O O . PRO B 1 142 ? 94.414 7.404 78.215 1.00 51.97 142 PRO B O 1
ATOM 2161 N N . GLY B 1 143 ? 95.581 9.306 78.489 1.00 52.85 143 GLY B N 1
ATOM 2162 C CA . GLY B 1 143 ? 94.731 9.783 79.567 1.00 53.66 143 GLY B CA 1
ATOM 2163 C C . GLY B 1 143 ? 95.565 9.945 80.824 1.00 53.69 143 GLY B C 1
ATOM 2164 O O . GLY B 1 143 ? 95.391 10.893 81.591 1.00 54.34 143 GLY B O 1
ATOM 2165 N N . ASP B 1 144 ? 96.479 8.999 81.026 1.00 52.07 144 ASP B N 1
ATOM 2166 C CA . ASP B 1 144 ? 97.389 9.001 82.165 1.00 50.86 144 ASP B CA 1
ATOM 2167 C C . ASP B 1 144 ? 98.371 10.164 82.012 1.00 50.65 144 ASP B C 1
ATOM 2168 O O . ASP B 1 144 ? 98.774 10.749 83.043 1.00 51.03 144 ASP B O 1
ATOM 2181 N N . SER C 1 6 ? 86.818 -10.793 45.502 1.00 43.06 6 SER C N 1
ATOM 2182 C CA . SER C 1 6 ? 87.240 -10.737 44.108 1.00 38.97 6 SER C CA 1
ATOM 2183 C C . SER C 1 6 ? 87.796 -9.372 43.747 1.00 36.39 6 SER C C 1
ATOM 2184 O O . SER C 1 6 ? 87.776 -8.452 44.552 1.00 37.37 6 SER C O 1
ATOM 2187 N N . ALA C 1 7 ? 88.283 -9.238 42.521 1.00 34.03 7 ALA C N 1
ATOM 2188 C CA . ALA C 1 7 ? 88.818 -7.963 42.079 1.00 32.75 7 ALA C CA 1
ATOM 2189 C C . ALA C 1 7 ? 87.682 -6.954 42.044 1.00 30.34 7 ALA C C 1
ATOM 2190 O O . ALA C 1 7 ? 87.882 -5.790 42.355 1.00 29.63 7 ALA C O 1
ATOM 2192 N N . GLN C 1 8 ? 86.489 -7.413 41.676 1.00 29.94 8 GLN C N 1
ATOM 2193 C CA . GLN C 1 8 ? 85.318 -6.544 41.601 1.00 30.19 8 GLN C CA 1
ATOM 2194 C C . GLN C 1 8 ? 84.882 -6.000 42.968 1.00 28.36 8 GLN C C 1
ATOM 2195 O O . GLN C 1 8 ? 84.521 -4.820 43.095 1.00 26.92 8 GLN C O 1
ATOM 2201 N N . ALA C 1 9 ? 84.920 -6.858 43.985 1.00 24.06 9 ALA C N 1
ATOM 2202 C CA . ALA C 1 9 ? 84.539 -6.453 45.334 1.00 24.52 9 ALA C CA 1
ATOM 2203 C C . ALA C 1 9 ? 85.581 -5.530 45.971 1.00 24.20 9 ALA C C 1
ATOM 2204 O O . ALA C 1 9 ? 85.260 -4.683 46.812 1.00 25.00 9 ALA C O 1
ATOM 2206 N N . ILE C 1 10 ? 86.833 -5.701 45.569 1.00 24.57 10 ILE C N 1
ATOM 2207 C CA . ILE C 1 10 ? 87.910 -4.881 46.103 1.00 25.48 10 ILE C CA 1
ATOM 2208 C C . ILE C 1 10 ? 87.802 -3.496 45.496 1.00 25.19 10 ILE C C 1
ATOM 2209 O O . ILE C 1 10 ? 87.927 -2.495 46.191 1.00 25.46 10 ILE C O 1
ATOM 2214 N N . ILE C 1 11 ? 87.549 -3.451 44.195 1.00 25.67 11 ILE C N 1
ATOM 2215 C CA . ILE C 1 11 ? 87.408 -2.189 43.485 1.00 26.11 11 ILE C CA 1
ATOM 2216 C C . ILE C 1 11 ? 86.231 -1.390 44.051 1.00 26.94 11 ILE C C 1
ATOM 2217 O O . ILE C 1 11 ? 86.293 -0.164 44.128 1.00 27.61 11 ILE C O 1
ATOM 2222 N N . ARG C 1 12 ? 85.167 -2.089 44.451 1.00 26.07 12 ARG C N 1
ATOM 2223 C CA . ARG C 1 12 ? 83.991 -1.444 45.031 1.00 27.68 12 ARG C CA 1
ATOM 2224 C C . ARG C 1 12 ? 84.207 -1.026 46.493 1.00 26.22 12 ARG C C 1
ATOM 2225 O O . ARG C 1 12 ? 83.791 0.061 46.898 1.00 24.95 12 ARG C O 1
ATOM 2233 N N . GLU C 1 13 ? 84.868 -1.875 47.277 1.00 25.55 13 GLU C N 1
ATOM 2234 C CA . GLU C 1 13 ? 85.126 -1.580 48.690 1.00 24.96 13 GLU C CA 1
ATOM 2235 C C . GLU C 1 13 ? 86.139 -0.457 48.916 1.00 24.55 13 GLU C C 1
ATOM 2236 O O . GLU C 1 13 ? 85.931 0.415 49.764 1.00 22.93 13 GLU C O 1
ATOM 2242 N N . LEU C 1 14 ? 87.233 -0.481 48.158 1.00 24.72 14 LEU C N 1
ATOM 2243 C CA . LEU C 1 14 ? 88.280 0.530 48.296 1.00 24.68 14 LEU C CA 1
ATOM 2244 C C . LEU C 1 14 ? 88.050 1.739 47.403 1.00 25.93 14 LEU C C 1
ATOM 2245 O O . LEU C 1 14 ? 88.869 2.659 47.365 1.00 25.26 14 LEU C O 1
ATOM 2250 N N . GLY C 1 15 ? 86.928 1.738 46.690 1.00 26.66 15 GLY C N 1
ATOM 2251 C CA . GLY C 1 15 ? 86.632 2.842 45.797 1.00 25.09 15 GLY C CA 1
ATOM 2252 C C . GLY C 1 15 ? 87.751 3.075 44.799 1.00 23.54 15 GLY C C 1
ATOM 2253 O O . GLY C 1 15 ? 88.138 4.209 44.556 1.00 26.27 15 GLY C O 1
ATOM 2254 N N . LEU C 1 16 ? 88.277 2.005 44.221 1.00 22.59 16 LEU C N 1
ATOM 2255 C CA . LEU C 1 16 ? 89.363 2.109 43.252 1.00 23.70 16 LEU C CA 1
ATOM 2256 C C . LEU C 1 16 ? 88.905 2.662 41.906 1.00 26.57 16 LEU C C 1
ATOM 2257 O O . LEU C 1 16 ? 87.767 2.460 41.487 1.00 25.67 16 LEU C O 1
ATOM 2262 N N . GLU C 1 17 ? 89.813 3.355 41.230 1.00 28.81 17 GLU C N 1
ATOM 2263 C CA . GLU C 1 17 ? 89.529 3.933 39.928 1.00 29.90 17 GLU C CA 1
ATOM 2264 C C . GLU C 1 17 ? 90.645 3.503 38.966 1.00 29.89 17 GLU C C 1
ATOM 2265 O O . GLU C 1 17 ? 91.786 3.264 39.386 1.00 30.27 17 GLU C O 1
ATOM 2271 N N . PRO C 1 18 ? 90.336 3.403 37.663 1.00 27.37 18 PRO C N 1
ATOM 2272 C CA . PRO C 1 18 ? 91.357 2.996 36.701 1.00 26.64 18 PRO C CA 1
ATOM 2273 C C . PRO C 1 18 ? 92.573 3.921 36.696 1.00 26.59 18 PRO C C 1
ATOM 2274 O O . PRO C 1 18 ? 92.444 5.153 36.750 1.00 25.25 18 PRO C O 1
ATOM 2278 N N . HIS C 1 19 ? 93.753 3.306 36.643 1.00 26.78 19 HIS C N 1
ATOM 2279 C CA . HIS C 1 19 ? 95.017 4.028 36.638 1.00 25.81 19 HIS C CA 1
ATOM 2280 C C . HIS C 1 19 ? 95.565 4.064 35.214 1.00 26.26 19 HIS C C 1
ATOM 2281 O O . HIS C 1 19 ? 95.416 3.100 34.465 1.00 26.67 19 HIS C O 1
ATOM 2288 N N . PRO C 1 20 ? 96.210 5.178 34.826 1.00 26.33 20 PRO C N 1
ATOM 2289 C CA . PRO C 1 20 ? 96.783 5.352 33.483 1.00 26.43 20 PRO C CA 1
ATOM 2290 C C . PRO C 1 20 ? 97.734 4.257 33.009 1.00 27.29 20 PRO C C 1
ATOM 2291 O O . PRO C 1 20 ? 97.765 3.936 31.828 1.00 28.36 20 PRO C O 1
ATOM 2295 N N . GLU C 1 21 ? 98.520 3.691 33.918 1.00 29.60 21 GLU C N 1
ATOM 2296 C CA . GLU C 1 21 ? 99.457 2.634 33.538 1.00 30.73 21 GLU C CA 1
ATOM 2297 C C . GLU C 1 21 ? 98.736 1.289 33.464 1.00 29.23 21 GLU C C 1
ATOM 2298 O O . GLU C 1 21 ? 99.341 0.265 33.145 1.00 27.84 21 GLU C O 1
ATOM 2304 N N . GLY C 1 22 ? 97.440 1.313 33.754 1.00 27.80 22 GLY C N 1
ATOM 2305 C CA . GLY C 1 22 ? 96.639 0.102 33.749 1.00 27.72 22 GLY C CA 1
ATOM 2306 C C . GLY C 1 22 ? 96.288 -0.224 35.189 1.00 28.47 22 GLY C C 1
ATOM 2307 O O . GLY C 1 22 ? 96.831 0.390 36.107 1.00 29.49 22 GLY C O 1
ATOM 2308 N N . GLY C 1 23 ? 95.392 -1.181 35.398 1.00 29.25 23 GLY C N 1
ATOM 2309 C CA . GLY C 1 23 ? 95.012 -1.534 36.754 1.00 30.23 23 GLY C CA 1
ATOM 2310 C C . GLY C 1 23 ? 94.103 -0.492 37.387 1.00 31.20 23 GLY C C 1
ATOM 2311 O O . GLY C 1 23 ? 93.671 0.454 36.723 1.00 31.63 23 GLY C O 1
ATOM 2312 N N . PHE C 1 24 ? 93.807 -0.666 38.672 1.00 30.64 24 PHE C N 1
ATOM 2313 C CA . PHE C 1 24 ? 92.944 0.257 39.401 1.00 29.69 24 PHE C CA 1
ATOM 2314 C C . PHE C 1 24 ? 93.650 0.772 40.649 1.00 29.42 24 PHE C C 1
ATOM 2315 O O . PHE C 1 24 ? 94.510 0.088 41.207 1.00 29.62 24 PHE C O 1
ATOM 2323 N N . TYR C 1 25 ? 93.282 1.969 41.095 1.00 27.31 25 TYR C N 1
ATOM 2324 C CA . TYR C 1 25 ? 93.929 2.546 42.262 1.00 26.34 25 TYR C CA 1
ATOM 2325 C C . TYR C 1 25 ? 93.102 3.607 42.975 1.00 26.48 25 TYR C C 1
ATOM 2326 O O . TYR C 1 25 ? 92.000 3.961 42.555 1.00 27.48 25 TYR C O 1
ATOM 2335 N N . HIS C 1 26 ? 93.662 4.102 44.069 1.00 24.97 26 HIS C N 1
ATOM 2336 C CA . HIS C 1 26 ? 93.047 5.138 44.876 1.00 25.93 26 HIS C CA 1
ATOM 2337 C C . HIS C 1 26 ? 94.127 5.745 45.738 1.00 26.27 26 HIS C C 1
ATOM 2338 O O . HIS C 1 26 ? 94.799 5.029 46.479 1.00 29.33 26 HIS C O 1
ATOM 2345 N N . GLN C 1 27 ? 94.311 7.055 45.652 1.00 25.45 27 GLN C N 1
ATOM 2346 C CA . GLN C 1 27 ? 95.331 7.670 46.472 1.00 26.14 27 GLN C CA 1
ATOM 2347 C C . GLN C 1 27 ? 94.784 7.751 47.888 1.00 26.05 27 GLN C C 1
ATOM 2348 O O . GLN C 1 27 ? 93.731 8.335 48.138 1.00 25.70 27 GLN C O 1
ATOM 2354 N N . THR C 1 28 ? 95.505 7.129 48.810 1.00 26.32 28 THR C N 1
ATOM 2355 C CA . THR C 1 28 ? 95.101 7.115 50.195 1.00 26.77 28 THR C CA 1
ATOM 2356 C C . THR C 1 28 ? 95.739 8.235 50.998 1.00 26.32 28 THR C C 1
ATOM 2357 O O . THR C 1 28 ? 95.241 8.588 52.067 1.00 27.51 28 THR C O 1
ATOM 2361 N N . PHE C 1 29 ? 96.816 8.822 50.486 1.00 24.58 29 PHE C N 1
ATOM 2362 C CA . PHE C 1 29 ? 97.479 9.855 51.260 1.00 25.23 29 PHE C CA 1
ATOM 2363 C C . PHE C 1 29 ? 98.476 10.741 50.536 1.00 25.94 29 PHE C C 1
ATOM 2364 O O . PHE C 1 29 ? 99.183 10.296 49.634 1.00 28.00 29 PHE C O 1
ATOM 2372 N N . ARG C 1 30 ? 98.512 12.003 50.952 1.00 25.09 30 ARG C N 1
ATOM 2373 C CA . ARG C 1 30 ? 99.479 12.979 50.466 1.00 25.26 30 ARG C CA 1
ATOM 2374 C C . ARG C 1 30 ? 99.769 13.873 51.675 1.00 26.59 30 ARG C C 1
ATOM 2375 O O . ARG C 1 30 ? 98.904 14.609 52.153 1.00 25.29 30 ARG C O 1
ATOM 2383 N N . ASP C 1 31 ? 100.991 13.780 52.182 1.00 26.75 31 ASP C N 1
ATOM 2384 C CA . ASP C 1 31 ? 101.395 14.555 53.336 1.00 27.25 31 ASP C CA 1
ATOM 2385 C C . ASP C 1 31 ? 101.187 16.044 53.095 1.00 27.39 31 ASP C C 1
ATOM 2386 O O . ASP C 1 31 ? 101.589 16.568 52.063 1.00 27.80 31 ASP C O 1
ATOM 2391 N N . LYS C 1 32 ? 100.557 16.721 54.046 1.00 29.04 32 LYS C N 1
ATOM 2392 C CA . LYS C 1 32 ? 100.351 18.155 53.930 1.00 31.42 32 LYS C CA 1
ATOM 2393 C C . LYS C 1 32 ? 101.717 18.830 54.033 1.00 31.48 32 LYS C C 1
ATOM 2394 O O . LYS C 1 32 ? 101.919 19.929 53.524 1.00 31.57 32 LYS C O 1
ATOM 2400 N N . ALA C 1 33 ? 102.651 18.160 54.697 1.00 30.96 33 ALA C N 1
ATOM 2401 C CA . ALA C 1 33 ? 103.987 18.706 54.875 1.00 33.32 33 ALA C CA 1
ATOM 2402 C C . ALA C 1 33 ? 104.941 18.253 53.783 1.00 35.43 33 ALA C C 1
ATOM 2403 O O . ALA C 1 33 ? 104.762 17.191 53.184 1.00 35.46 33 ALA C O 1
ATOM 2405 N N . GLY C 1 34 ? 105.960 19.069 53.533 1.00 37.88 34 GLY C N 1
ATOM 2406 C CA . GLY C 1 34 ? 106.941 18.737 52.515 1.00 40.83 34 GLY C CA 1
ATOM 2407 C C . GLY C 1 34 ? 106.714 19.395 51.168 1.00 42.02 34 GLY C C 1
ATOM 2408 O O . GLY C 1 34 ? 107.149 18.864 50.142 1.00 43.50 34 GLY C O 1
ATOM 2409 N N . GLY C 1 35 ? 106.037 20.541 51.155 1.00 42.21 35 GLY C N 1
ATOM 2410 C CA . GLY C 1 35 ? 105.797 21.227 49.896 1.00 42.65 35 GLY C CA 1
ATOM 2411 C C . GLY C 1 35 ? 104.494 20.855 49.215 1.00 42.69 35 GLY C C 1
ATOM 2412 O O . GLY C 1 35 ? 103.682 20.112 49.772 1.00 42.35 35 GLY C O 1
ATOM 2413 N N . GLU C 1 36 ? 104.301 21.376 48.006 1.00 42.54 36 GLU C N 1
ATOM 2414 C CA . GLU C 1 36 ? 103.092 21.119 47.225 1.00 43.22 36 GLU C CA 1
ATOM 2415 C C . GLU C 1 36 ? 102.744 19.642 47.079 1.00 41.34 36 GLU C C 1
ATOM 2416 O O . GLU C 1 36 ? 101.582 19.264 47.220 1.00 39.64 36 GLU C O 1
ATOM 2422 N N . ARG C 1 37 ? 103.739 18.804 46.794 1.00 39.12 37 ARG C N 1
ATOM 2423 C CA . ARG C 1 37 ? 103.455 17.386 46.636 1.00 36.84 37 ARG C CA 1
ATOM 2424 C C . ARG C 1 37 ? 103.688 16.517 47.869 1.00 34.55 37 ARG C C 1
ATOM 2425 O O . ARG C 1 37 ? 103.464 15.302 47.834 1.00 33.59 37 ARG C O 1
ATOM 2433 N N . GLY C 1 38 ? 104.130 17.147 48.951 1.00 32.09 38 GLY C N 1
ATOM 2434 C CA . GLY C 1 38 ? 104.334 16.441 50.203 1.00 29.41 38 GLY C CA 1
ATOM 2435 C C . GLY C 1 38 ? 105.493 15.475 50.325 1.00 28.32 38 GLY C C 1
ATOM 2436 O O . GLY C 1 38 ? 105.972 14.912 49.330 1.00 28.00 38 GLY C O 1
ATOM 2437 N N . HIS C 1 39 ? 105.939 15.280 51.565 1.00 25.15 39 HIS C N 1
ATOM 2438 C CA . HIS C 1 39 ? 107.034 14.375 51.841 1.00 24.34 39 HIS C CA 1
ATOM 2439 C C . HIS C 1 39 ? 106.750 13.039 51.179 1.00 23.55 39 HIS C C 1
ATOM 2440 O O . HIS C 1 39 ? 107.658 12.396 50.676 1.00 23.09 39 HIS C O 1
ATOM 2447 N N . SER C 1 40 ? 105.488 12.624 51.171 1.00 21.30 40 SER C N 1
ATOM 2448 C CA . SER C 1 40 ? 105.156 11.342 50.570 1.00 19.95 40 SER C CA 1
ATOM 2449 C C . SER C 1 40 ? 103.687 11.164 50.206 1.00 17.27 40 SER C C 1
ATOM 2450 O O . SER C 1 40 ? 102.833 11.881 50.697 1.00 19.29 40 SER C O 1
ATOM 2453 N N . THR C 1 41 ? 103.427 10.193 49.336 1.00 15.78 41 THR C N 1
ATOM 2454 C CA . THR C 1 41 ? 102.086 9.813 48.913 1.00 16.82 41 THR C CA 1
ATOM 2455 C C . THR C 1 41 ? 101.966 8.298 49.123 1.00 18.02 41 THR C C 1
ATOM 2456 O O . THR C 1 41 ? 102.976 7.571 49.140 1.00 17.33 41 THR C O 1
ATOM 2460 N N . ALA C 1 42 ? 100.730 7.834 49.290 1.00 16.66 42 ALA C N 1
ATOM 2461 C CA . ALA C 1 42 ? 100.449 6.412 49.465 1.00 17.15 42 ALA C CA 1
ATOM 2462 C C . ALA C 1 42 ? 99.281 6.092 48.538 1.00 19.23 42 ALA C C 1
ATOM 2463 O O . ALA C 1 42 ? 98.451 6.956 48.241 1.00 17.99 42 ALA C O 1
ATOM 2465 N N . ILE C 1 43 ? 99.210 4.846 48.087 1.00 19.71 43 ILE C N 1
ATOM 2466 C CA . ILE C 1 43 ? 98.158 4.449 47.177 1.00 19.35 43 ILE C CA 1
ATOM 2467 C C . ILE C 1 43 ? 97.781 2.996 47.405 1.00 20.09 43 ILE C C 1
ATOM 2468 O O . ILE C 1 43 ? 98.544 2.242 48.020 1.00 21.67 43 ILE C O 1
ATOM 2473 N N . TYR C 1 44 ? 96.583 2.630 46.954 1.00 18.71 44 TYR C N 1
ATOM 2474 C CA . TYR C 1 44 ? 96.109 1.241 46.984 1.00 19.45 44 TYR C CA 1
ATOM 2475 C C . TYR C 1 44 ? 96.162 0.958 45.477 1.00 19.69 44 TYR C C 1
ATOM 2476 O O . TYR C 1 44 ? 95.740 1.799 44.678 1.00 18.48 44 TYR C O 1
ATOM 2485 N N . TYR C 1 45 ? 96.688 -0.189 45.081 1.00 19.61 45 TYR C N 1
ATOM 2486 C CA . TYR C 1 45 ? 96.781 -0.503 43.662 1.00 20.79 45 TYR C CA 1
ATOM 2487 C C . TYR C 1 45 ? 96.360 -1.959 43.419 1.00 22.26 45 TYR C C 1
ATOM 2488 O O . TYR C 1 45 ? 96.778 -2.863 44.153 1.00 22.85 45 TYR C O 1
ATOM 2497 N N . LEU C 1 46 ? 95.540 -2.179 42.390 1.00 21.24 46 LEU C N 1
ATOM 2498 C CA . LEU C 1 46 ? 95.044 -3.513 42.075 1.00 20.28 46 LEU C CA 1
ATOM 2499 C C . LEU C 1 46 ? 95.229 -3.947 40.623 1.00 20.84 46 LEU C C 1
ATOM 2500 O O . LEU C 1 46 ? 94.820 -3.252 39.691 1.00 19.77 46 LEU C O 1
ATOM 2505 N N . LEU C 1 47 ? 95.848 -5.110 40.442 1.00 21.84 47 LEU C N 1
ATOM 2506 C CA . LEU C 1 47 ? 96.059 -5.684 39.118 1.00 24.81 47 LEU C CA 1
ATOM 2507 C C . LEU C 1 47 ? 95.198 -6.941 38.954 1.00 27.49 47 LEU C C 1
ATOM 2508 O O . LEU C 1 47 ? 95.273 -7.875 39.764 1.00 27.35 47 LEU C O 1
ATOM 2513 N N . GLU C 1 48 ? 94.360 -6.955 37.920 1.00 29.95 48 GLU C N 1
ATOM 2514 C CA . GLU C 1 48 ? 93.504 -8.109 37.661 1.00 32.23 48 GLU C CA 1
ATOM 2515 C C . GLU C 1 48 ? 94.201 -9.069 36.720 1.00 32.23 48 GLU C C 1
ATOM 2516 O O . GLU C 1 48 ? 95.166 -8.700 36.059 1.00 31.21 48 GLU C O 1
ATOM 2522 N N . LYS C 1 49 ? 93.701 -10.298 36.662 1.00 34.44 49 LYS C N 1
ATOM 2523 C CA . LYS C 1 49 ? 94.273 -11.317 35.793 1.00 37.47 49 LYS C CA 1
ATOM 2524 C C . LYS C 1 49 ? 94.497 -10.748 34.401 1.00 39.60 49 LYS C C 1
ATOM 2525 O O . LYS C 1 49 ? 93.620 -10.083 33.845 1.00 39.66 49 LYS C O 1
ATOM 2531 N N . GLY C 1 50 ? 95.682 -10.998 33.853 1.00 42.22 50 GLY C N 1
ATOM 2532 C CA . GLY C 1 50 ? 95.996 -10.525 32.518 1.00 46.04 50 GLY C CA 1
ATOM 2533 C C . GLY C 1 50 ? 96.569 -9.128 32.381 1.00 48.23 50 GLY C C 1
ATOM 2534 O O . GLY C 1 50 ? 97.649 -8.959 31.818 1.00 49.41 50 GLY C O 1
ATOM 2535 N N . VAL C 1 51 ? 95.858 -8.122 32.879 1.00 49.64 51 VAL C N 1
ATOM 2536 C CA . VAL C 1 51 ? 96.334 -6.751 32.765 1.00 50.75 51 VAL C CA 1
ATOM 2537 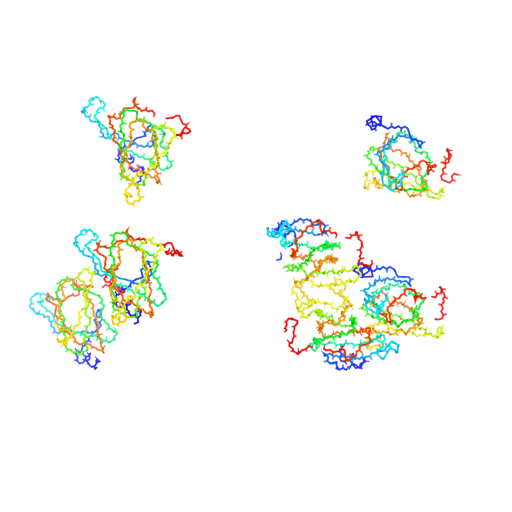C C . VAL C 1 51 ? 97.748 -6.543 33.320 1.00 52.28 51 VAL C C 1
ATOM 2538 O O . VAL C 1 51 ? 97.996 -6.689 34.518 1.00 53.25 51 VAL C O 1
ATOM 2542 N N . ARG C 1 52 ? 98.669 -6.210 32.421 1.00 53.21 52 ARG C N 1
ATOM 2543 C CA . ARG C 1 52 ? 100.061 -5.960 32.764 1.00 53.30 52 ARG C CA 1
ATOM 2544 C C . ARG C 1 52 ? 100.324 -4.462 32.669 1.00 51.89 52 ARG C C 1
ATOM 2545 O O . ARG C 1 52 ? 100.305 -3.894 31.575 1.00 50.71 52 ARG C O 1
ATOM 2553 N N . SER C 1 53 ? 100.560 -3.825 33.814 1.00 50.30 53 SER C N 1
ATOM 2554 C CA . SER C 1 53 ? 100.829 -2.389 33.855 1.00 49.29 53 SER C CA 1
ATOM 2555 C C . SER C 1 53 ? 101.947 -2.031 32.877 1.00 48.39 53 SER C C 1
ATOM 2556 O O . SER C 1 53 ? 103.033 -2.611 32.924 1.00 48.54 53 SER C O 1
ATOM 2559 N N . HIS C 1 54 ? 101.680 -1.073 31.997 1.00 46.79 54 HIS C N 1
ATOM 2560 C CA . HIS C 1 54 ? 102.663 -0.654 31.010 1.00 45.02 54 HIS C CA 1
ATOM 2561 C C . HIS C 1 54 ? 103.965 -0.234 31.683 1.00 41.85 54 HIS C C 1
ATOM 2562 O O . HIS C 1 54 ? 103.985 0.077 32.876 1.00 41.17 54 HIS C O 1
ATOM 2569 N N . TRP C 1 55 ? 105.054 -0.224 30.923 1.00 38.29 55 TRP C N 1
ATOM 2570 C CA . TRP C 1 55 ? 106.325 0.206 31.485 1.00 35.45 55 TRP C CA 1
ATOM 2571 C C . TRP C 1 55 ? 106.192 1.693 31.780 1.00 33.67 55 TRP C C 1
ATOM 2572 O O . TRP C 1 55 ? 105.532 2.416 31.039 1.00 30.44 55 TRP C O 1
ATOM 2583 N N . HIS C 1 56 ? 106.812 2.141 32.869 1.00 32.70 56 HIS C N 1
ATOM 2584 C CA . HIS C 1 56 ? 106.756 3.547 33.266 1.00 32.27 56 HIS C CA 1
ATOM 2585 C C . HIS C 1 56 ? 107.857 3.893 34.265 1.00 31.09 56 HIS C C 1
ATOM 2586 O O . HIS C 1 56 ? 108.600 3.019 34.719 1.00 31.10 56 HIS C O 1
ATOM 2593 N N . ARG C 1 57 ? 107.947 5.174 34.611 1.00 29.80 57 ARG C N 1
ATOM 2594 C CA . ARG C 1 57 ? 108.960 5.644 35.543 1.00 29.45 57 ARG C CA 1
ATOM 2595 C C . ARG C 1 57 ? 108.440 6.771 36.417 1.00 29.21 57 ARG C C 1
ATOM 2596 O O . ARG C 1 57 ? 107.667 7.619 35.966 1.00 28.79 57 ARG C O 1
ATOM 2604 N N . VAL C 1 58 ? 108.848 6.753 37.679 1.00 27.77 58 VAL C N 1
ATOM 2605 C CA . VAL C 1 58 ? 108.523 7.826 38.595 1.00 26.96 58 VAL C CA 1
ATOM 2606 C C . VAL C 1 58 ? 109.888 8.474 38.464 1.00 26.56 58 VAL C C 1
ATOM 2607 O O . VAL C 1 58 ? 110.874 7.994 39.021 1.00 25.13 58 VAL C O 1
ATOM 2611 N N . THR C 1 59 ? 109.940 9.542 37.680 1.00 26.62 59 THR C N 1
ATOM 2612 C CA . THR C 1 59 ? 111.200 10.214 37.366 1.00 27.20 59 THR C CA 1
ATOM 2613 C C . THR C 1 59 ? 112.131 10.683 38.466 1.00 27.15 59 THR C C 1
ATOM 2614 O O . THR C 1 59 ? 113.341 10.517 38.353 1.00 26.66 59 THR C O 1
ATOM 2618 N N . ASP C 1 60 ? 111.578 11.249 39.530 1.00 28.60 60 ASP C N 1
ATOM 2619 C CA . ASP C 1 60 ? 112.400 11.787 40.607 1.00 29.18 60 ASP C CA 1
ATOM 2620 C C . ASP C 1 60 ? 112.093 11.252 42.000 1.00 29.15 60 ASP C C 1
ATOM 2621 O O . ASP C 1 60 ? 112.338 11.936 42.992 1.00 29.41 60 ASP C O 1
ATOM 2626 N N . ALA C 1 61 ? 111.556 10.044 42.092 1.00 28.84 61 ALA C N 1
ATOM 2627 C CA . ALA C 1 61 ? 111.256 9.494 43.406 1.00 28.53 61 ALA C CA 1
ATOM 2628 C C . ALA C 1 61 ? 111.332 7.982 43.477 1.00 29.66 61 ALA C C 1
ATOM 2629 O O . ALA C 1 61 ? 111.027 7.275 42.514 1.00 30.44 61 ALA C O 1
ATOM 2631 N N . VAL C 1 62 ? 111.757 7.498 44.639 1.00 30.16 62 VAL C N 1
ATOM 2632 C CA . VAL C 1 62 ? 111.860 6.075 44.907 1.00 26.97 62 VAL C CA 1
ATOM 2633 C C . VAL C 1 62 ? 110.442 5.629 45.247 1.00 26.30 62 VAL C C 1
ATOM 2634 O O . VAL C 1 62 ? 109.748 6.292 46.020 1.00 27.12 62 VAL C O 1
ATOM 2638 N N . GLU C 1 63 ? 109.995 4.533 44.653 1.00 24.80 63 GLU C N 1
ATOM 2639 C CA . GLU C 1 63 ? 108.670 4.025 44.965 1.00 26.01 63 GLU C CA 1
ATOM 2640 C C . GLU C 1 63 ? 108.806 2.657 45.620 1.00 24.52 63 GLU C C 1
ATOM 2641 O O . GLU C 1 63 ? 109.595 1.819 45.178 1.00 25.64 63 GLU C O 1
ATOM 2647 N N . VAL C 1 64 ? 108.043 2.451 46.686 1.00 24.09 64 VAL C N 1
ATOM 2648 C CA . VAL C 1 64 ? 108.060 1.199 47.424 1.00 23.09 64 VAL C CA 1
ATOM 2649 C C . VAL C 1 64 ? 106.747 0.439 47.264 1.00 23.53 64 VAL C C 1
ATOM 2650 O O . VAL C 1 64 ? 105.676 0.966 47.541 1.00 22.15 64 VAL C O 1
ATOM 2654 N N . TRP C 1 65 ? 106.845 -0.805 46.803 1.00 24.40 65 TRP C N 1
ATOM 2655 C CA . TRP C 1 65 ? 105.673 -1.652 46.622 1.00 23.08 65 TRP C CA 1
ATOM 2656 C C . TRP C 1 65 ? 105.443 -2.496 47.861 1.00 20.72 65 TRP C C 1
ATOM 2657 O O . TRP C 1 65 ? 106.396 -2.917 48.505 1.00 21.48 65 TRP C O 1
ATOM 2668 N N . HIS C 1 66 ? 104.174 -2.743 48.181 1.00 21.56 66 HIS C N 1
ATOM 2669 C CA . HIS C 1 66 ? 103.794 -3.540 49.346 1.00 21.31 66 HIS C CA 1
ATOM 2670 C C . HIS C 1 66 ? 102.692 -4.533 49.014 1.00 20.47 66 HIS C C 1
ATOM 2671 O O . HIS C 1 66 ? 101.594 -4.131 48.636 1.00 21.60 66 HIS C O 1
ATOM 2678 N N . TYR C 1 67 ? 102.980 -5.823 49.170 1.00 19.67 67 TYR C N 1
ATOM 2679 C CA . TYR C 1 67 ? 101.998 -6.866 48.904 1.00 19.46 67 TYR C CA 1
ATOM 2680 C C . TYR C 1 67 ? 100.984 -6.869 50.032 1.00 20.94 67 TYR C C 1
ATOM 2681 O O . TYR C 1 67 ? 101.358 -6.908 51.196 1.00 22.90 67 TYR C O 1
ATOM 2690 N N . TYR C 1 68 ? 99.702 -6.828 49.693 1.00 20.24 68 TYR C N 1
ATOM 2691 C CA . TYR C 1 68 ? 98.673 -6.847 50.716 1.00 20.90 68 TYR C CA 1
ATOM 2692 C C . TYR C 1 68 ? 97.857 -8.125 50.672 1.00 21.61 68 TYR C C 1
ATOM 2693 O O . TYR C 1 68 ? 97.647 -8.759 51.705 1.00 23.57 68 TYR C O 1
ATOM 2702 N N . ALA C 1 69 ? 97.406 -8.513 49.480 1.00 20.49 69 ALA C N 1
ATOM 2703 C CA . ALA C 1 69 ? 96.579 -9.705 49.350 1.00 20.51 69 ALA C CA 1
ATOM 2704 C C . ALA C 1 69 ? 96.502 -10.195 47.923 1.00 21.41 69 ALA C C 1
ATOM 2705 O O . ALA C 1 69 ? 96.941 -9.513 47.003 1.00 20.65 69 ALA C O 1
ATOM 2707 N N . GLY C 1 70 ? 95.916 -11.379 47.751 1.00 21.49 70 GLY C N 1
ATOM 2708 C CA . GLY C 1 70 ? 95.782 -11.961 46.430 1.00 22.05 70 GLY C CA 1
ATOM 2709 C C . GLY C 1 70 ? 97.011 -12.739 45.999 1.00 22.74 70 GLY C C 1
ATOM 2710 O O . GLY C 1 70 ? 97.899 -13.018 46.807 1.00 21.59 70 GLY C O 1
ATOM 2711 N N . ALA C 1 71 ? 97.063 -13.086 44.718 1.00 22.85 71 ALA C N 1
ATOM 2712 C CA . ALA C 1 71 ? 98.189 -13.831 44.172 1.00 23.42 71 ALA C CA 1
ATOM 2713 C C . ALA C 1 71 ? 99.423 -12.956 44.235 1.00 23.80 71 ALA C C 1
ATOM 2714 O O . ALA C 1 71 ? 99.320 -11.737 44.356 1.00 24.25 71 ALA C O 1
ATOM 2716 N N . PRO C 1 72 ? 100.615 -13.562 44.173 1.00 24.28 72 PRO C N 1
ATOM 2717 C CA . PRO C 1 72 ? 101.809 -12.721 44.225 1.00 24.52 72 PRO C CA 1
ATOM 2718 C C . PRO C 1 72 ? 101.962 -11.950 42.913 1.00 24.51 72 PRO C C 1
ATOM 2719 O O . PRO C 1 72 ? 101.286 -12.244 41.921 1.00 25.26 72 PRO C O 1
ATOM 2723 N N . ILE C 1 73 ? 102.843 -10.957 42.917 1.00 23.24 73 ILE C N 1
ATOM 2724 C CA . ILE C 1 73 ? 103.071 -10.164 41.730 1.00 23.93 73 ILE C CA 1
ATOM 2725 C C . ILE C 1 73 ? 104.451 -10.410 41.132 1.00 24.10 73 ILE C C 1
ATOM 2726 O O . ILE C 1 73 ? 105.393 -10.783 41.825 1.00 23.14 73 ILE C O 1
ATOM 2731 N N . ALA C 1 74 ? 104.535 -10.209 39.823 1.00 25.39 74 ALA C N 1
ATOM 2732 C CA . ALA C 1 74 ? 105.771 -10.328 39.083 1.00 24.79 74 ALA C CA 1
ATOM 2733 C C . ALA C 1 74 ? 106.106 -8.864 38.786 1.00 24.77 74 ALA C C 1
ATOM 2734 O O . ALA C 1 74 ? 105.416 -8.207 38.023 1.00 24.28 74 ALA C O 1
ATOM 2736 N N . LEU C 1 75 ? 107.147 -8.350 39.425 1.00 25.91 75 LEU C N 1
ATOM 2737 C CA . LEU C 1 75 ? 107.539 -6.963 39.241 1.00 27.62 75 LEU C CA 1
ATOM 2738 C C . LEU C 1 75 ? 108.797 -6.913 38.387 1.00 28.92 75 LEU C C 1
ATOM 2739 O O . LEU C 1 75 ? 109.814 -7.506 38.732 1.00 29.93 75 LEU C O 1
ATOM 2744 N N . HIS C 1 76 ? 108.714 -6.208 37.268 1.00 29.64 76 HIS C N 1
ATOM 2745 C CA . HIS C 1 76 ? 109.832 -6.100 36.342 1.00 31.99 76 HIS C CA 1
ATOM 2746 C C . HIS C 1 76 ? 110.521 -4.733 36.414 1.00 32.90 76 HIS C C 1
ATOM 2747 O O . HIS C 1 76 ? 109.905 -3.705 36.138 1.00 32.14 76 HIS C O 1
ATOM 2754 N N . LEU C 1 77 ? 111.801 -4.741 36.786 1.00 35.22 77 LEU C N 1
ATOM 2755 C CA . LEU C 1 77 ? 112.601 -3.519 36.906 1.00 37.91 77 LEU C CA 1
ATOM 2756 C C . LEU C 1 77 ? 113.802 -3.467 35.951 1.00 39.86 77 LEU C C 1
ATOM 2757 O O . LEU C 1 77 ? 114.439 -4.486 35.664 1.00 39.57 77 LEU C O 1
ATOM 2762 N N . SER C 1 78 ? 114.109 -2.261 35.478 1.00 41.17 78 SER C N 1
ATOM 2763 C CA . SER C 1 78 ? 115.225 -2.026 34.563 1.00 41.50 78 SER C CA 1
ATOM 2764 C C . SER C 1 78 ? 115.673 -0.581 34.742 1.00 42.48 78 SER C C 1
ATOM 2765 O O . SER C 1 78 ? 115.060 0.337 34.199 1.00 42.33 78 SER C O 1
ATOM 2768 N N . GLN C 1 79 ? 116.745 -0.385 35.502 1.00 44.09 79 GLN C N 1
ATOM 2769 C CA . GLN C 1 79 ? 117.251 0.949 35.784 1.00 46.95 79 GLN C CA 1
ATOM 2770 C C . GLN C 1 79 ? 117.952 1.635 34.615 1.00 49.34 79 GLN C C 1
ATOM 2771 O O . GLN C 1 79 ? 117.808 2.846 34.428 1.00 49.34 79 GLN C O 1
ATOM 2777 N N . ASP C 1 80 ? 118.708 0.872 33.830 1.00 51.96 80 ASP C N 1
ATOM 2778 C CA . ASP C 1 80 ? 119.421 1.443 32.689 1.00 53.61 80 ASP C CA 1
ATOM 2779 C C . ASP C 1 80 ? 118.661 1.275 31.377 1.00 54.72 80 ASP C C 1
ATOM 2780 O O . ASP C 1 80 ? 119.109 1.740 30.332 1.00 55.24 80 ASP C O 1
ATOM 2785 N N . GLY C 1 81 ? 117.514 0.605 31.433 1.00 55.94 81 GLY C N 1
ATOM 2786 C CA . GLY C 1 81 ? 116.714 0.414 30.233 1.00 57.83 81 GLY C CA 1
ATOM 2787 C C . GLY C 1 81 ? 117.176 -0.687 29.292 1.00 59.05 81 GLY C C 1
ATOM 2788 O O . GLY C 1 81 ? 116.548 -0.930 28.259 1.00 59.63 81 GLY C O 1
ATOM 2789 N N . ARG C 1 82 ? 118.272 -1.354 29.637 1.00 59.58 82 ARG C N 1
ATOM 2790 C CA . ARG C 1 82 ? 118.790 -2.430 28.805 1.00 60.49 82 ARG C CA 1
ATOM 2791 C C . ARG C 1 82 ? 118.513 -3.791 29.445 1.00 59.93 82 ARG C C 1
ATOM 2792 O O . ARG C 1 82 ? 117.765 -4.600 28.891 1.00 59.62 82 ARG C O 1
ATOM 2800 N N . GLU C 1 83 ? 119.104 -4.040 30.611 1.00 59.26 83 GLU C N 1
ATOM 2801 C CA . GLU C 1 83 ? 118.910 -5.313 31.303 1.00 58.65 83 GLU C CA 1
ATOM 2802 C C . GLU C 1 83 ? 117.756 -5.211 32.302 1.00 56.82 83 GLU C C 1
ATOM 2803 O O . GLU C 1 83 ? 117.563 -4.171 32.933 1.00 57.07 83 GLU C O 1
ATOM 2809 N N . VAL C 1 84 ? 116.989 -6.289 32.443 1.00 53.57 84 VAL C N 1
ATOM 2810 C CA . VAL C 1 84 ? 115.850 -6.290 33.357 1.00 50.45 84 VAL C CA 1
ATOM 2811 C C . VAL C 1 84 ? 115.942 -7.330 34.477 1.00 47.55 84 VAL C C 1
ATOM 2812 O O . VAL C 1 84 ? 116.554 -8.381 34.318 1.00 46.98 84 VAL C O 1
ATOM 2816 N N . GLN C 1 85 ? 115.334 -7.017 35.617 1.00 44.79 85 GLN C N 1
ATOM 2817 C CA . GLN C 1 85 ? 115.320 -7.920 36.763 1.00 42.67 85 GLN C CA 1
ATOM 2818 C C . GLN C 1 85 ? 113.895 -8.105 37.253 1.00 40.37 85 GLN C C 1
ATOM 2819 O O . GLN C 1 85 ? 113.130 -7.147 37.368 1.00 38.97 85 GLN C O 1
ATOM 2825 N N . THR C 1 86 ? 113.542 -9.345 37.546 1.00 37.45 86 THR C N 1
ATOM 2826 C CA . THR C 1 86 ? 112.207 -9.632 38.021 1.00 36.52 86 THR C CA 1
ATOM 2827 C C . THR C 1 86 ? 112.211 -10.060 39.479 1.00 35.44 86 THR C C 1
ATOM 2828 O O . THR C 1 86 ? 113.046 -10.861 39.901 1.00 36.23 86 THR C O 1
ATOM 2832 N N . PHE C 1 87 ? 111.278 -9.504 40.243 1.00 32.83 87 PHE C N 1
ATOM 2833 C CA . PHE C 1 87 ? 111.134 -9.837 41.652 1.00 31.44 87 PHE C CA 1
ATOM 2834 C C . PHE C 1 87 ? 109.704 -10.311 41.895 1.00 29.05 87 PHE C C 1
ATOM 2835 O O . PHE C 1 87 ? 108.755 -9.746 41.357 1.00 28.23 87 PHE C O 1
ATOM 2843 N N . THR C 1 88 ? 109.547 -11.343 42.709 1.00 25.68 88 THR C N 1
ATOM 2844 C CA . THR C 1 88 ? 108.223 -11.829 43.018 1.00 22.83 88 THR C CA 1
ATOM 2845 C C . THR C 1 88 ? 107.754 -11.118 44.275 1.00 22.54 88 THR C C 1
ATOM 2846 O O . THR C 1 88 ? 108.278 -11.339 45.356 1.00 22.36 88 THR C O 1
ATOM 2850 N N . LEU C 1 89 ? 106.781 -10.235 44.113 1.00 23.85 89 LEU C N 1
ATOM 2851 C CA . LEU C 1 89 ? 106.228 -9.484 45.228 1.00 24.84 89 LEU C CA 1
ATOM 2852 C C . LEU C 1 89 ? 105.154 -10.353 45.887 1.00 25.44 89 LEU C C 1
ATOM 2853 O O . LEU C 1 89 ? 104.025 -10.451 45.392 1.00 26.21 89 LEU C O 1
ATOM 2858 N N . GLY C 1 90 ? 105.513 -11.001 46.993 1.00 24.10 90 GLY C N 1
ATOM 2859 C CA . GLY C 1 90 ? 104.559 -11.856 47.665 1.00 23.47 90 GLY C CA 1
ATOM 2860 C C . GLY C 1 90 ? 104.877 -12.110 49.119 1.00 22.53 90 GLY C C 1
ATOM 2861 O O . GLY C 1 90 ? 105.895 -11.652 49.628 1.00 22.29 90 GLY C O 1
ATOM 2862 N N . PRO C 1 91 ? 104.009 -12.850 49.821 1.00 22.89 91 PRO C N 1
ATOM 2863 C CA . PRO C 1 91 ? 104.242 -13.139 51.235 1.00 23.99 91 PRO C CA 1
ATOM 2864 C C . PRO C 1 91 ? 104.982 -14.457 51.526 1.00 24.08 91 PRO C C 1
ATOM 2865 O O . PRO C 1 91 ? 105.199 -14.782 52.682 1.00 22.77 91 PRO C O 1
ATOM 2869 N N . ALA C 1 92 ? 105.361 -15.200 50.487 1.00 24.71 92 ALA C N 1
ATOM 2870 C CA . ALA C 1 92 ? 106.064 -16.474 50.690 1.00 27.43 92 ALA C CA 1
ATOM 2871 C C . ALA C 1 92 ? 107.553 -16.257 50.998 1.00 28.11 92 ALA C C 1
ATOM 2872 O O . ALA C 1 92 ? 108.435 -16.648 50.237 1.00 27.33 92 ALA C O 1
ATOM 2874 N N . ILE C 1 93 ? 107.804 -15.622 52.135 1.00 28.05 93 ILE C N 1
ATOM 2875 C CA . ILE C 1 93 ? 109.131 -15.305 52.644 1.00 29.72 93 ILE C CA 1
ATOM 2876 C C . ILE C 1 93 ? 110.120 -16.472 52.582 1.00 30.01 93 ILE C C 1
ATOM 2877 O O . ILE C 1 93 ? 111.235 -16.330 52.092 1.00 28.50 93 ILE C O 1
ATOM 2882 N N . LEU C 1 94 ? 109.702 -17.626 53.081 1.00 30.18 94 LEU C N 1
ATOM 2883 C CA . LEU C 1 94 ? 110.582 -18.775 53.108 1.00 30.86 94 LEU C CA 1
ATOM 2884 C C . LEU C 1 94 ? 110.943 -19.354 51.750 1.00 30.78 94 LEU C C 1
ATOM 2885 O O . LEU C 1 94 ? 111.669 -20.344 51.685 1.00 31.62 94 LEU C O 1
ATOM 2890 N N . GLU C 1 95 ? 110.454 -18.757 50.666 1.00 30.29 95 GLU C N 1
ATOM 2891 C CA . GLU C 1 95 ? 110.805 -19.259 49.330 1.00 31.15 95 GLU C CA 1
ATOM 2892 C C . GLU C 1 95 ? 111.279 -18.180 48.373 1.00 30.80 95 GLU C C 1
ATOM 2893 O O . GLU C 1 95 ? 110.963 -18.209 47.187 1.00 31.34 95 GLU C O 1
ATOM 2899 N N . GLY C 1 96 ? 112.037 -17.221 48.892 1.00 31.57 96 GLY C N 1
ATOM 2900 C CA . GLY C 1 96 ? 112.581 -16.174 48.047 1.00 31.94 96 GLY C CA 1
ATOM 2901 C C . GLY C 1 96 ? 111.620 -15.092 47.602 1.00 32.38 96 GLY C C 1
ATOM 2902 O O . GLY C 1 96 ? 111.950 -14.279 46.737 1.00 32.58 96 GLY C O 1
ATOM 2903 N N . GLU C 1 97 ? 110.431 -15.074 48.187 1.00 31.08 97 GLU C N 1
ATOM 2904 C CA . GLU C 1 97 ? 109.441 -14.056 47.845 1.00 31.32 97 GLU C CA 1
ATOM 2905 C C . GLU C 1 97 ? 109.607 -12.909 48.855 1.00 29.52 97 GLU C C 1
ATOM 2906 O O . GLU C 1 97 ? 109.986 -13.155 50.000 1.00 30.04 97 GLU C O 1
ATOM 2912 N N . ARG C 1 98 ? 109.358 -11.669 48.439 1.00 26.85 98 ARG C N 1
ATOM 2913 C CA . ARG C 1 98 ? 109.445 -10.529 49.365 1.00 27.77 98 ARG C CA 1
ATOM 2914 C C . ARG C 1 98 ? 108.165 -9.709 49.219 1.00 25.69 98 ARG C C 1
ATOM 2915 O O . ARG C 1 98 ? 107.681 -9.501 48.113 1.00 26.31 98 ARG C O 1
ATOM 2923 N N . PRO C 1 99 ? 107.602 -9.236 50.336 1.00 24.45 99 PRO C N 1
ATOM 2924 C CA . PRO C 1 99 ? 106.372 -8.442 50.290 1.00 24.18 99 PRO C CA 1
ATOM 2925 C C . PRO C 1 99 ? 106.681 -6.956 50.179 1.00 23.22 99 PRO C C 1
ATOM 2926 O O . PRO C 1 99 ? 105.777 -6.119 50.130 1.00 23.54 99 PRO C O 1
ATOM 2930 N N . GLN C 1 100 ? 107.968 -6.641 50.154 1.00 21.69 100 GLN C N 1
ATOM 2931 C CA . GLN C 1 100 ? 108.424 -5.269 50.050 1.00 21.43 100 GLN C CA 1
ATOM 2932 C C . GLN C 1 100 ? 109.550 -5.228 49.039 1.00 22.29 100 GLN C C 1
ATOM 2933 O O . GLN C 1 100 ? 110.512 -5.993 49.129 1.00 22.73 100 GLN C O 1
ATOM 2939 N N . VAL C 1 101 ? 109.432 -4.349 48.057 1.00 21.83 101 VAL C N 1
ATOM 2940 C CA . VAL C 1 101 ? 110.471 -4.240 47.048 1.00 21.81 101 VAL C CA 1
ATOM 2941 C C . VAL C 1 101 ? 110.637 -2.773 46.692 1.00 22.40 101 VAL C C 1
ATOM 2942 O O . VAL C 1 101 ? 109.668 -2.083 46.349 1.00 22.21 101 VAL C O 1
ATOM 2946 N N . ILE C 1 102 ? 111.865 -2.289 46.824 1.00 23.04 102 ILE C N 1
ATOM 2947 C CA . ILE C 1 102 ? 112.175 -0.896 46.534 1.00 25.39 102 ILE C CA 1
ATOM 2948 C C . ILE C 1 102 ? 112.539 -0.694 45.069 1.00 25.67 102 ILE C C 1
ATOM 2949 O O . ILE C 1 102 ? 113.408 -1.380 44.539 1.00 26.96 102 ILE C O 1
ATOM 2954 N N . VAL C 1 103 ? 111.853 0.236 44.412 1.00 25.30 103 VAL C N 1
ATOM 2955 C CA . VAL C 1 103 ? 112.137 0.542 43.015 1.00 24.34 103 VAL C CA 1
ATOM 2956 C C . VAL C 1 103 ? 112.866 1.882 43.046 1.00 24.40 103 VAL C C 1
ATOM 2957 O O . VAL C 1 103 ? 112.289 2.908 43.392 1.00 23.58 103 VAL C O 1
ATOM 2961 N N . PRO C 1 104 ? 114.160 1.880 42.706 1.00 24.67 104 PRO C N 1
ATOM 2962 C CA . PRO C 1 104 ? 114.924 3.129 42.723 1.00 25.22 104 PRO C CA 1
ATOM 2963 C C . PRO C 1 104 ? 114.285 4.199 41.853 1.00 27.52 104 PRO C C 1
ATOM 2964 O O . PRO C 1 104 ? 113.541 3.901 40.914 1.00 28.19 104 PRO C O 1
ATOM 2968 N N . ALA C 1 105 ? 114.579 5.450 42.172 1.00 28.00 105 ALA C N 1
ATOM 2969 C CA . ALA C 1 105 ? 114.032 6.560 41.420 1.00 26.85 105 ALA C CA 1
ATOM 2970 C C . ALA C 1 105 ? 114.398 6.422 39.952 1.00 26.84 105 ALA C C 1
ATOM 2971 O O . ALA C 1 105 ? 115.493 5.979 39.612 1.00 24.03 105 ALA C O 1
ATOM 2973 N N . ASN C 1 106 ? 113.451 6.793 39.096 1.00 28.89 106 ASN C N 1
ATOM 2974 C CA . ASN C 1 106 ? 113.609 6.751 37.649 1.00 29.75 106 ASN C CA 1
ATOM 2975 C C . ASN C 1 106 ? 113.805 5.369 37.043 1.00 29.79 106 ASN C C 1
ATOM 2976 O O . ASN C 1 106 ? 114.108 5.262 35.852 1.00 31.31 106 ASN C O 1
ATOM 2981 N N . CYS C 1 107 ? 113.630 4.314 37.833 1.00 28.16 107 CYS C N 1
ATOM 2982 C CA . CYS C 1 107 ? 113.817 2.962 37.314 1.00 27.72 107 CYS C CA 1
ATOM 2983 C C . CYS C 1 107 ? 112.588 2.486 36.549 1.00 27.91 107 CYS C C 1
ATOM 2984 O O . CYS C 1 107 ? 111.468 2.659 37.012 1.00 28.77 107 CYS C O 1
ATOM 2987 N N . TRP C 1 108 ? 112.788 1.894 35.376 1.00 28.52 108 TRP C N 1
ATOM 2988 C CA . TRP C 1 108 ? 111.653 1.395 34.605 1.00 30.12 108 TRP C CA 1
ATOM 2989 C C . TRP C 1 108 ? 110.984 0.265 35.369 1.00 28.94 108 TRP C C 1
ATOM 2990 O O . TRP C 1 108 ? 111.650 -0.657 35.844 1.00 26.58 108 TRP C O 1
ATOM 3001 N N . GLN C 1 109 ? 109.661 0.339 35.479 1.00 28.83 109 GLN C N 1
ATOM 3002 C CA . GLN C 1 109 ? 108.908 -0.682 36.192 1.00 29.06 109 GLN C CA 1
ATOM 3003 C C . GLN C 1 109 ? 107.598 -1.055 35.500 1.00 28.58 109 GLN C C 1
ATOM 3004 O O . GLN C 1 109 ? 106.951 -0.227 34.871 1.00 28.11 109 GLN C O 1
ATOM 3010 N N . SER C 1 110 ? 107.224 -2.319 35.638 1.00 28.52 110 SER C N 1
ATOM 3011 C CA . SER C 1 110 ? 105.997 -2.852 35.068 1.00 29.01 110 SER C CA 1
ATOM 3012 C C . SER C 1 110 ? 105.676 -4.106 35.877 1.00 28.19 110 SER C C 1
ATOM 3013 O O . SER C 1 110 ? 106.579 -4.855 36.238 1.00 29.18 110 SER C O 1
ATOM 3016 N N . ALA C 1 111 ? 104.406 -4.343 36.180 1.00 26.55 111 ALA C N 1
ATOM 3017 C CA . ALA C 1 111 ? 104.068 -5.526 36.961 1.00 25.75 111 ALA C CA 1
ATOM 3018 C C . ALA C 1 111 ? 102.877 -6.283 36.429 1.00 24.32 111 ALA C C 1
ATOM 3019 O O . ALA C 1 111 ? 102.141 -5.790 35.590 1.00 24.21 111 ALA C O 1
ATOM 3021 N N . GLU C 1 112 ? 102.700 -7.498 36.928 1.00 25.62 112 GLU C N 1
ATOM 3022 C CA . GLU C 1 112 ? 101.584 -8.344 36.527 1.00 28.59 112 GLU C CA 1
ATOM 3023 C C . GLU C 1 112 ? 101.281 -9.349 37.625 1.00 28.35 112 GLU C C 1
ATOM 3024 O O . GLU C 1 112 ? 102.184 -9.937 38.217 1.00 28.45 112 GLU C O 1
ATOM 3030 N N . SER C 1 113 ? 99.998 -9.521 37.905 1.00 27.54 113 SER C N 1
ATOM 3031 C CA . SER C 1 113 ? 99.565 -10.456 38.916 1.00 25.20 113 SER C CA 1
ATOM 3032 C C . SER C 1 113 ? 99.748 -11.868 38.355 1.00 26.48 113 SER C C 1
ATOM 3033 O O . SER C 1 113 ? 99.465 -12.102 37.184 1.00 24.85 113 SER C O 1
ATOM 3036 N N . LEU C 1 114 ? 100.232 -12.795 39.179 1.00 26.54 114 LEU C N 1
ATOM 3037 C CA . LEU C 1 114 ? 100.410 -14.168 38.731 1.00 27.61 114 LEU C CA 1
ATOM 3038 C C . LEU C 1 114 ? 99.149 -14.951 39.037 1.00 28.87 114 LEU C C 1
ATOM 3039 O O . LEU C 1 114 ? 99.171 -16.178 39.089 1.00 31.25 114 LEU C O 1
ATOM 3044 N N . GLY C 1 115 ? 98.047 -14.248 39.259 1.00 28.28 115 GLY C N 1
ATOM 3045 C CA . GLY C 1 115 ? 96.815 -14.947 39.566 1.00 27.25 115 GLY C CA 1
ATOM 3046 C C . GLY C 1 115 ? 95.578 -14.164 39.196 1.00 26.89 115 GLY C C 1
ATOM 3047 O O . GLY C 1 115 ? 95.590 -13.358 38.263 1.00 25.14 115 GLY C O 1
ATOM 3048 N N . ASP C 1 116 ? 94.501 -14.413 39.929 1.00 26.24 116 ASP C N 1
ATOM 3049 C CA . ASP C 1 116 ? 93.254 -13.721 39.675 1.00 28.27 116 ASP C CA 1
ATOM 3050 C C . ASP C 1 116 ? 93.460 -12.242 39.900 1.00 27.77 116 ASP C C 1
ATOM 3051 O O . ASP C 1 116 ? 93.012 -11.421 39.108 1.00 28.50 116 ASP C O 1
ATOM 3056 N N . PHE C 1 117 ? 94.145 -11.909 40.988 1.00 26.56 117 PHE C N 1
ATOM 3057 C CA . PHE C 1 117 ? 94.394 -10.518 41.320 1.00 25.57 117 PHE C CA 1
ATOM 3058 C C . PHE C 1 117 ? 95.388 -10.342 42.460 1.00 25.72 117 PHE C C 1
ATOM 3059 O O . PHE C 1 117 ? 95.686 -11.272 43.214 1.00 25.72 117 PHE C O 1
ATOM 3067 N N . THR C 1 118 ? 95.880 -9.117 42.574 1.00 25.35 118 THR C N 1
ATOM 3068 C CA . THR C 1 118 ? 96.799 -8.750 43.621 1.00 23.32 118 THR C CA 1
ATOM 3069 C C . THR C 1 118 ? 96.466 -7.321 44.047 1.00 24.16 118 THR C C 1
ATOM 3070 O O . THR C 1 118 ? 96.299 -6.418 43.218 1.00 22.46 118 THR C O 1
ATOM 3074 N N . LEU C 1 119 ? 96.336 -7.141 45.351 1.00 23.95 119 LEU C N 1
ATOM 3075 C CA . LEU C 1 119 ? 96.062 -5.847 45.933 1.00 23.96 119 LEU C CA 1
ATOM 3076 C C . LEU C 1 119 ? 97.386 -5.460 46.588 1.00 23.79 119 LEU C C 1
ATOM 3077 O O . LEU C 1 119 ? 97.945 -6.228 47.369 1.00 25.34 119 LEU C O 1
ATOM 3082 N N . VAL C 1 120 ? 97.911 -4.294 46.239 1.00 22.30 120 VAL C N 1
ATOM 3083 C CA . VAL C 1 120 ? 99.170 -3.847 46.820 1.00 20.67 120 VAL C CA 1
ATOM 3084 C C . VAL C 1 120 ? 99.087 -2.406 47.299 1.00 20.88 120 VAL C C 1
ATOM 3085 O O . VAL C 1 120 ? 98.054 -1.739 47.169 1.00 20.25 120 VAL C O 1
ATOM 3089 N N . GLY C 1 121 ? 100.193 -1.937 47.860 1.00 21.33 121 GLY C N 1
ATOM 3090 C CA . GLY C 1 121 ? 100.263 -0.569 48.319 1.00 21.24 121 GLY C CA 1
ATOM 3091 C C . GLY C 1 121 ? 101.465 0.060 47.648 1.00 21.34 121 GLY C C 1
ATOM 3092 O O . GLY C 1 121 ? 102.409 -0.643 47.284 1.00 21.90 121 GLY C O 1
ATOM 3093 N N . CYS C 1 122 ? 101.438 1.371 47.459 1.00 20.77 122 CYS C N 1
ATOM 3094 C CA . CYS C 1 122 ? 102.571 2.045 46.848 1.00 20.84 122 CYS C CA 1
ATOM 3095 C C . CYS C 1 122 ? 102.881 3.345 47.550 1.00 21.26 122 CYS C C 1
ATOM 3096 O O . CYS C 1 122 ? 102.008 4.211 47.675 1.00 21.82 122 CYS C O 1
ATOM 3099 N N . THR C 1 123 ? 104.129 3.465 48.011 1.00 21.87 123 THR C N 1
ATOM 3100 C CA . THR C 1 123 ? 104.604 4.658 48.702 1.00 21.67 123 THR C CA 1
ATOM 3101 C C . THR C 1 123 ? 105.679 5.342 47.876 1.00 22.53 123 THR C C 1
ATOM 3102 O O . THR C 1 123 ? 106.583 4.709 47.330 1.00 20.42 123 THR C O 1
ATOM 3106 N N . VAL C 1 124 ? 105.565 6.655 47.780 1.00 22.68 124 VAL C N 1
ATOM 3107 C CA . VAL C 1 124 ? 106.509 7.425 47.007 1.00 22.71 124 VAL C CA 1
ATOM 3108 C C . VAL C 1 124 ? 106.898 8.623 47.844 1.00 25.16 124 VAL C C 1
ATOM 3109 O O . VAL C 1 124 ? 106.038 9.303 48.417 1.00 25.67 124 VAL C O 1
ATOM 3113 N N . SER C 1 125 ? 108.202 8.871 47.904 1.00 25.07 125 SER C N 1
ATOM 3114 C CA . SER C 1 125 ? 108.743 9.976 48.675 1.00 26.91 125 SER C CA 1
ATOM 3115 C C . SER C 1 125 ? 109.986 10.532 47.977 1.00 27.74 125 SER C C 1
ATOM 3116 O O . SER C 1 125 ? 110.956 9.805 47.744 1.00 29.67 125 SER C O 1
ATOM 3119 N N . PRO C 1 126 ? 109.967 11.823 47.603 1.00 27.93 126 PRO C N 1
ATOM 3120 C CA . PRO C 1 126 ? 108.871 12.782 47.784 1.00 27.95 126 PRO C CA 1
ATOM 3121 C C . PRO C 1 126 ? 107.578 12.369 47.076 1.00 27.30 126 PRO C C 1
ATOM 3122 O O . PRO C 1 126 ? 107.592 11.518 46.184 1.00 26.36 126 PRO C O 1
ATOM 3126 N N . GLY C 1 127 ? 106.472 12.988 47.487 1.00 26.58 127 GLY C N 1
ATOM 3127 C CA . GLY C 1 127 ? 105.171 12.684 46.917 1.00 24.77 127 GLY C CA 1
ATOM 3128 C C . GLY C 1 127 ? 105.108 12.471 45.418 1.00 22.90 127 GLY C C 1
ATOM 3129 O O . GLY C 1 127 ? 105.711 13.207 44.639 1.00 24.73 127 GLY C O 1
ATOM 3130 N N . PHE C 1 128 ? 104.364 11.457 45.008 1.00 21.36 128 PHE C N 1
ATOM 3131 C CA . PHE C 1 128 ? 104.218 11.166 43.591 1.00 21.35 128 PHE C CA 1
ATOM 3132 C C . PHE C 1 128 ? 103.482 12.308 42.905 1.00 22.45 128 PHE C C 1
ATOM 3133 O O . PHE C 1 128 ? 102.564 12.904 43.471 1.00 22.38 128 PHE C O 1
ATOM 3141 N N . ALA C 1 129 ? 103.895 12.616 41.681 1.00 24.14 129 ALA C N 1
ATOM 3142 C CA . ALA C 1 129 ? 103.278 13.682 40.906 1.00 25.68 129 ALA C CA 1
ATOM 3143 C C . ALA C 1 129 ? 103.256 13.211 39.479 1.00 27.55 129 ALA C C 1
ATOM 3144 O O . ALA C 1 129 ? 104.251 12.675 38.995 1.00 29.24 129 ALA C O 1
ATOM 3146 N N . PHE C 1 130 ? 102.130 13.391 38.799 1.00 30.04 130 PHE C N 1
ATOM 3147 C CA . PHE C 1 130 ? 102.058 12.973 37.403 1.00 30.96 130 PHE C CA 1
ATOM 3148 C C . PHE C 1 130 ? 102.980 13.845 36.562 1.00 32.71 130 PHE C C 1
ATOM 3149 O O . PHE C 1 130 ? 103.336 13.490 35.451 1.00 34.67 130 PHE C O 1
ATOM 3157 N N . SER C 1 131 ? 103.379 14.986 37.107 1.00 34.70 131 SER C N 1
ATOM 3158 C CA . SER C 1 131 ? 104.276 15.884 36.397 1.00 36.82 131 SER C CA 1
ATOM 3159 C C . SER C 1 131 ? 105.689 15.305 36.442 1.00 37.67 131 SER C C 1
ATOM 3160 O O . SER C 1 131 ? 106.641 15.924 35.960 1.00 38.00 131 SER C O 1
ATOM 3163 N N . SER C 1 132 ? 105.815 14.120 37.037 1.00 37.65 132 SER C N 1
ATOM 3164 C CA . SER C 1 132 ? 107.093 13.416 37.152 1.00 37.05 132 SER C CA 1
ATOM 3165 C C . SER C 1 132 ? 106.860 11.955 36.773 1.00 37.43 132 SER C C 1
ATOM 3166 O O . SER C 1 132 ? 107.579 11.062 37.224 1.00 38.40 132 SER C O 1
ATOM 3169 N N . PHE C 1 133 ? 105.849 11.731 35.935 1.00 36.22 133 PHE C N 1
ATOM 3170 C CA . PHE C 1 133 ? 105.458 10.397 35.487 1.00 34.30 133 PHE C CA 1
ATOM 3171 C C . PHE C 1 133 ? 105.669 10.239 33.987 1.00 35.94 133 PHE C C 1
ATOM 3172 O O . PHE C 1 133 ? 105.189 11.047 33.192 1.00 37.68 133 PHE C O 1
ATOM 3180 N N . VAL C 1 134 ? 106.382 9.196 33.592 1.00 37.26 134 VAL C N 1
ATOM 3181 C CA . VAL C 1 134 ? 106.631 8.973 32.174 1.00 39.18 134 VAL C CA 1
ATOM 3182 C C . VAL C 1 134 ? 106.413 7.520 31.781 1.00 40.26 134 VAL C C 1
ATOM 3183 O O . VAL C 1 134 ? 106.951 6.602 32.408 1.00 40.65 134 VAL C O 1
ATOM 3195 N N . ALA C 1 136 ? 106.367 4.424 28.742 1.00 44.46 136 ALA C N 1
ATOM 3196 C CA . ALA C 1 136 ? 107.056 4.004 27.541 1.00 44.89 136 ALA C CA 1
ATOM 3197 C C . ALA C 1 136 ? 106.007 3.906 26.446 1.00 45.53 136 ALA C C 1
ATOM 3198 O O . ALA C 1 136 ? 104.807 3.877 26.719 1.00 44.69 136 ALA C O 1
ATOM 3200 N N . GLU C 1 137 ? 106.465 3.870 25.206 1.00 47.32 137 GLU C N 1
ATOM 3201 C CA . GLU C 1 137 ? 105.570 3.747 24.073 1.00 50.52 137 GLU C CA 1
ATOM 3202 C C . GLU C 1 137 ? 105.195 2.278 24.074 1.00 51.34 137 GLU C C 1
ATOM 3203 O O . GLU C 1 137 ? 106.010 1.431 24.434 1.00 49.83 137 GLU C O 1
ATOM 3209 N N . PRO C 1 138 ? 103.957 1.950 23.682 1.00 52.62 138 PRO C N 1
ATOM 3210 C CA . PRO C 1 138 ? 103.576 0.537 23.675 1.00 55.14 138 PRO C CA 1
ATOM 3211 C C . PRO C 1 138 ? 104.527 -0.287 22.811 1.00 56.61 138 PRO C C 1
ATOM 3212 O O . PRO C 1 138 ? 105.063 0.204 21.813 1.00 57.15 138 PRO C O 1
ATOM 3216 N N . GLY C 1 139 ? 104.745 -1.535 23.212 1.00 57.97 139 GLY C N 1
ATOM 3217 C CA . GLY C 1 139 ? 105.638 -2.402 22.470 1.00 59.27 139 GLY C CA 1
ATOM 3218 C C . GLY C 1 139 ? 107.105 -2.125 22.750 1.00 60.18 139 GLY C C 1
ATOM 3219 O O . GLY C 1 139 ? 107.977 -2.560 21.996 1.00 60.67 139 GLY C O 1
ATOM 3220 N N . TRP C 1 140 ? 107.389 -1.395 23.822 1.00 60.40 140 TRP C N 1
ATOM 3221 C CA . TRP C 1 140 ? 108.773 -1.101 24.165 1.00 60.98 140 TRP C CA 1
ATOM 3222 C C . TRP C 1 140 ? 109.298 -2.064 25.224 1.00 61.69 140 TRP C C 1
ATOM 3223 O O . TRP C 1 140 ? 108.536 -2.641 26.000 1.00 61.59 140 TRP C O 1
ATOM 3234 N N . SER C 1 141 ? 110.615 -2.215 25.237 1.00 62.25 141 SER C N 1
ATOM 3235 C CA . SER C 1 141 ? 111.325 -3.076 26.170 1.00 63.32 141 SER C CA 1
ATOM 3236 C C . SER C 1 141 ? 112.778 -2.624 26.050 1.00 64.41 141 SER C C 1
ATOM 3237 O O . SER C 1 141 ? 113.099 -1.815 25.185 1.00 65.84 141 SER C O 1
ATOM 3240 N N . PRO C 1 142 ? 113.675 -3.122 26.910 1.00 65.33 142 PRO C N 1
ATOM 3241 C CA . PRO C 1 142 ? 113.442 -4.075 27.996 1.00 64.93 142 PRO C CA 1
ATOM 3242 C C . PRO C 1 142 ? 112.982 -3.320 29.233 1.00 64.96 142 PRO C C 1
ATOM 3243 O O . PRO C 1 142 ? 112.952 -2.076 29.162 1.00 63.96 142 PRO C O 1
ATOM 3255 N N . SER D 1 6 ? 73.110 -0.262 128.675 1.00 54.77 6 SER D N 1
ATOM 3256 C CA . SER D 1 6 ? 73.077 -0.153 127.225 1.00 51.92 6 SER D CA 1
ATOM 3257 C C . SER D 1 6 ? 71.621 0.032 126.829 1.00 49.97 6 SER D C 1
ATOM 3258 O O . SER D 1 6 ? 70.717 -0.428 127.530 1.00 49.42 6 SER D O 1
ATOM 3261 N N . ALA D 1 7 ? 71.395 0.708 125.710 1.00 46.77 7 ALA D N 1
ATOM 3262 C CA . ALA D 1 7 ? 70.042 0.952 125.248 1.00 44.07 7 ALA D CA 1
ATOM 3263 C C . ALA D 1 7 ? 69.220 -0.336 125.243 1.00 42.08 7 ALA D C 1
ATOM 3264 O O . ALA D 1 7 ? 68.081 -0.350 125.706 1.00 40.83 7 ALA D O 1
ATOM 3266 N N . GLN D 1 8 ? 69.808 -1.417 124.736 1.00 41.38 8 GLN D N 1
ATOM 3267 C CA . GLN D 1 8 ? 69.121 -2.705 124.657 1.00 41.61 8 GLN D CA 1
ATOM 3268 C C . GLN D 1 8 ? 68.633 -3.215 126.004 1.00 39.98 8 GLN D C 1
ATOM 3269 O O . GLN D 1 8 ? 67.479 -3.622 126.136 1.00 39.26 8 GLN D O 1
ATOM 3275 N N . ALA D 1 9 ? 69.515 -3.198 126.999 1.00 39.31 9 ALA D N 1
ATOM 3276 C CA . ALA D 1 9 ? 69.166 -3.659 128.342 1.00 38.12 9 ALA D CA 1
ATOM 3277 C C . ALA D 1 9 ? 68.094 -2.778 128.974 1.00 37.68 9 ALA D C 1
ATOM 3278 O O . ALA D 1 9 ? 67.277 -3.248 129.763 1.00 38.91 9 ALA D O 1
ATOM 3280 N N . ILE D 1 10 ? 68.107 -1.495 128.630 1.00 37.39 10 ILE D N 1
ATOM 3281 C CA . ILE D 1 10 ? 67.135 -0.544 129.155 1.00 37.72 10 ILE D CA 1
ATOM 3282 C C . ILE D 1 10 ? 65.761 -0.859 128.583 1.00 38.56 10 ILE D C 1
ATOM 3283 O O . ILE D 1 10 ? 64.772 -0.925 129.312 1.00 37.83 10 ILE D O 1
ATOM 3288 N N . ILE D 1 11 ? 65.719 -1.060 127.269 1.00 40.28 11 ILE D N 1
ATOM 3289 C CA . ILE D 1 11 ? 64.485 -1.387 126.569 1.00 40.54 11 ILE D CA 1
ATOM 3290 C C . ILE D 1 11 ? 63.934 -2.689 127.131 1.00 41.09 11 ILE D C 1
ATOM 3291 O O . ILE D 1 11 ? 62.725 -2.834 127.357 1.00 41.25 11 ILE D O 1
ATOM 3296 N N . ARG D 1 12 ? 64.837 -3.635 127.351 1.00 40.73 12 ARG D N 1
ATOM 3297 C CA . ARG D 1 12 ? 64.452 -4.933 127.865 1.00 42.64 12 ARG D CA 1
ATOM 3298 C C . ARG D 1 12 ? 63.918 -4.835 129.284 1.00 41.48 12 ARG D C 1
ATOM 3299 O O . ARG D 1 12 ? 62.848 -5.358 129.584 1.00 42.56 12 ARG D O 1
ATOM 3307 N N . GLU D 1 13 ? 64.657 -4.144 130.147 1.00 39.20 13 GLU D N 1
ATOM 3308 C CA . GLU D 1 13 ? 64.280 -3.982 131.552 1.00 37.01 13 GLU D CA 1
ATOM 3309 C C . GLU D 1 13 ? 62.997 -3.191 131.824 1.00 35.14 13 GLU D C 1
ATOM 3310 O O . GLU D 1 13 ? 62.287 -3.469 132.789 1.00 34.03 13 GLU D O 1
ATOM 3316 N N . LEU D 1 14 ? 62.709 -2.197 130.992 1.00 33.81 14 LEU D N 1
ATOM 3317 C CA . LEU D 1 14 ? 61.529 -1.369 131.205 1.00 33.46 14 LEU D CA 1
ATOM 3318 C C . LEU D 1 14 ? 60.352 -1.738 130.322 1.00 33.68 14 LEU D C 1
ATOM 3319 O O . LEU D 1 14 ? 59.336 -1.053 130.325 1.00 33.68 14 LEU D O 1
ATOM 3324 N N . GLY D 1 15 ? 60.487 -2.820 129.567 1.00 34.06 15 GLY D N 1
ATOM 3325 C CA . GLY D 1 15 ? 59.401 -3.242 128.708 1.00 34.19 15 GLY D CA 1
ATOM 3326 C C . GLY D 1 15 ? 59.040 -2.240 127.627 1.00 34.44 15 GLY D C 1
ATOM 3327 O O . GLY D 1 15 ? 57.895 -2.196 127.178 1.00 35.75 15 GLY D O 1
ATOM 3328 N N . LEU D 1 16 ? 60.012 -1.441 127.203 1.00 34.74 16 LEU D N 1
ATOM 3329 C CA . LEU D 1 16 ? 59.794 -0.438 126.166 1.00 36.00 16 LEU D CA 1
ATOM 3330 C C . LEU D 1 16 ? 59.452 -1.043 124.806 1.00 37.07 16 LEU D C 1
ATOM 3331 O O . LEU D 1 16 ? 59.847 -2.170 124.499 1.00 38.96 16 LEU D O 1
ATOM 3336 N N . GLU D 1 17 ? 58.720 -0.278 124.000 1.00 36.83 17 GLU D N 1
ATOM 3337 C CA . GLU D 1 17 ? 58.314 -0.687 122.658 1.00 38.67 17 GLU D CA 1
ATOM 3338 C C . GLU D 1 17 ? 58.563 0.508 121.739 1.00 37.63 17 GLU D C 1
ATOM 3339 O O . GLU D 1 17 ? 58.658 1.642 122.204 1.00 38.98 17 GLU D O 1
ATOM 3345 N N . PRO D 1 18 ? 58.665 0.273 120.424 1.00 35.97 18 PRO D N 1
ATOM 3346 C CA . PRO D 1 18 ? 58.904 1.397 119.513 1.00 35.19 18 PRO D CA 1
ATOM 3347 C C . PRO D 1 18 ? 57.751 2.400 119.445 1.00 34.75 18 PRO D C 1
ATOM 3348 O O . PRO D 1 18 ? 56.579 2.018 119.364 1.00 35.15 18 PRO D O 1
ATOM 3352 N N . HIS D 1 19 ? 58.112 3.682 119.484 1.00 33.92 19 HIS D N 1
ATOM 3353 C CA . HIS D 1 19 ? 57.161 4.793 119.448 1.00 33.77 19 HIS D CA 1
ATOM 3354 C C . HIS D 1 19 ? 57.062 5.350 118.033 1.00 32.72 19 HIS D C 1
ATOM 3355 O O . HIS D 1 19 ? 58.043 5.382 117.295 1.00 32.64 19 HIS D O 1
ATOM 3362 N N . PRO D 1 20 ? 55.864 5.796 117.637 1.00 32.83 20 PRO D N 1
ATOM 3363 C CA . PRO D 1 20 ? 55.605 6.356 116.311 1.00 32.64 20 PRO D CA 1
ATOM 3364 C C . PRO D 1 20 ? 56.540 7.478 115.856 1.00 32.87 20 PRO D C 1
ATOM 3365 O O . PRO D 1 20 ? 56.885 7.560 114.679 1.00 32.09 20 PRO D O 1
ATOM 3369 N N . GLU D 1 21 ? 56.944 8.344 116.778 1.00 34.09 21 GLU D N 1
ATOM 3370 C CA . GLU D 1 21 ? 57.817 9.462 116.421 1.00 34.39 21 GLU D CA 1
ATOM 3371 C C . GLU D 1 21 ? 59.268 9.033 116.353 1.00 33.74 21 GLU D C 1
ATOM 3372 O O . GLU D 1 21 ? 60.143 9.819 115.988 1.00 33.37 21 GLU D O 1
ATOM 3378 N N . GLY D 1 22 ? 59.509 7.774 116.699 1.00 32.44 22 GLY D N 1
ATOM 3379 C CA . GLY D 1 22 ? 60.859 7.250 116.718 1.00 31.79 22 GLY D CA 1
ATOM 3380 C C . GLY D 1 22 ? 61.173 6.927 118.169 1.00 32.73 22 GLY D C 1
ATOM 3381 O O . GLY D 1 22 ? 60.412 7.304 119.064 1.00 31.58 22 GLY D O 1
ATOM 3382 N N . GLY D 1 23 ? 62.280 6.233 118.406 1.00 32.32 23 GLY D N 1
ATOM 3383 C CA . GLY D 1 23 ? 62.645 5.877 119.765 1.00 34.38 23 GLY D CA 1
ATOM 3384 C C . GLY D 1 23 ? 61.720 4.824 120.349 1.00 35.49 23 GLY D C 1
ATOM 3385 O O . GLY D 1 23 ? 60.811 4.344 119.667 1.00 36.24 23 GLY D O 1
ATOM 3386 N N . PHE D 1 24 ? 61.952 4.452 121.604 1.00 34.78 24 PHE D N 1
ATOM 3387 C CA . PHE D 1 24 ? 61.119 3.455 122.269 1.00 35.19 24 PHE D CA 1
ATOM 3388 C C . PHE D 1 24 ? 60.473 4.084 123.489 1.00 35.68 24 PHE D C 1
ATOM 3389 O O . PHE D 1 24 ? 60.998 5.053 124.039 1.00 37.09 24 PHE D O 1
ATOM 3397 N N . TYR D 1 25 ? 59.341 3.534 123.917 1.00 34.50 25 TYR D N 1
ATOM 3398 C CA . TYR D 1 25 ? 58.659 4.074 125.079 1.00 33.78 25 TYR D CA 1
ATOM 3399 C C . TYR D 1 25 ? 57.718 3.086 125.749 1.00 34.53 25 TYR D C 1
ATOM 3400 O O . TYR D 1 25 ? 57.492 1.979 125.264 1.00 34.95 25 TYR D O 1
ATOM 3409 N N . HIS D 1 26 ? 57.166 3.520 126.876 1.00 34.61 26 HIS D N 1
ATOM 3410 C CA . HIS D 1 26 ? 56.215 2.727 127.636 1.00 34.45 26 HIS D CA 1
ATOM 3411 C C . HIS D 1 26 ? 55.407 3.674 128.496 1.00 35.00 26 HIS D C 1
ATOM 3412 O O . HIS D 1 26 ? 55.966 4.526 129.176 1.00 36.71 26 HIS D O 1
ATOM 3419 N N . GLN D 1 27 ? 54.088 3.554 128.454 1.00 35.71 27 GLN D N 1
ATOM 3420 C CA . GLN D 1 27 ? 53.273 4.419 129.286 1.00 34.57 27 GLN D CA 1
ATOM 3421 C C . GLN D 1 27 ? 53.261 3.773 130.655 1.00 33.64 27 GLN D C 1
ATOM 3422 O O . GLN D 1 27 ? 52.917 2.596 130.798 1.00 33.71 27 GLN D O 1
ATOM 3428 N N . THR D 1 28 ? 53.651 4.540 131.662 1.00 30.32 28 THR D N 1
ATOM 3429 C CA . THR D 1 28 ? 53.690 4.014 133.005 1.00 28.62 28 THR D CA 1
ATOM 3430 C C . THR D 1 28 ? 52.478 4.424 133.807 1.00 29.18 28 THR D C 1
ATOM 3431 O O . THR D 1 28 ? 52.125 3.761 134.776 1.00 27.85 28 THR D O 1
ATOM 3435 N N . PHE D 1 29 ? 51.819 5.502 133.398 1.00 30.71 29 PHE D N 1
ATOM 3436 C CA . PHE D 1 29 ? 50.691 5.971 134.180 1.00 32.69 29 PHE D CA 1
ATOM 3437 C C . PHE D 1 29 ? 49.647 6.818 133.453 1.00 34.63 29 PHE D C 1
ATOM 3438 O O . PHE D 1 29 ? 49.970 7.631 132.585 1.00 34.85 29 PHE D O 1
ATOM 3446 N N . ARG D 1 30 ? 48.386 6.595 133.813 1.00 34.89 30 ARG D N 1
ATOM 3447 C CA . ARG D 1 30 ? 47.275 7.370 133.284 1.00 36.41 30 ARG D CA 1
ATOM 3448 C C . ARG D 1 30 ? 46.317 7.545 134.451 1.00 38.20 30 ARG D C 1
ATOM 3449 O O . ARG D 1 30 ? 45.622 6.603 134.855 1.00 37.73 30 ARG D O 1
ATOM 3457 N N . ASP D 1 31 ? 46.310 8.754 135.003 1.00 38.79 31 ASP D N 1
ATOM 3458 C CA . ASP D 1 31 ? 45.456 9.092 136.126 1.00 40.31 31 ASP D CA 1
ATOM 3459 C C . ASP D 1 31 ? 44.035 8.608 135.854 1.00 41.01 31 ASP D C 1
ATOM 3460 O O . ASP D 1 31 ? 43.429 9.002 134.859 1.00 40.79 31 ASP D O 1
ATOM 3465 N N . LYS D 1 32 ? 43.507 7.755 136.727 1.00 41.53 32 LYS D N 1
ATOM 3466 C CA . LYS D 1 32 ? 42.152 7.244 136.546 1.00 44.40 32 LYS D CA 1
ATOM 3467 C C . LYS D 1 32 ? 41.120 8.314 136.885 1.00 45.45 32 LYS D C 1
ATOM 3468 O O . LYS D 1 32 ? 39.922 8.114 136.686 1.00 46.71 32 LYS D O 1
ATOM 3474 N N . ALA D 1 33 ? 41.588 9.449 137.392 1.00 45.47 33 ALA D N 1
ATOM 3475 C CA . ALA D 1 33 ? 40.704 10.546 137.759 1.00 45.95 33 ALA D CA 1
ATOM 3476 C C . ALA D 1 33 ? 40.809 11.706 136.776 1.00 46.94 33 ALA D C 1
ATOM 3477 O O . ALA D 1 33 ? 41.862 11.935 136.179 1.00 45.69 33 ALA D O 1
ATOM 3479 N N . GLY D 1 34 ? 39.705 12.431 136.613 1.00 48.45 34 GLY D N 1
ATOM 3480 C CA . GLY D 1 34 ? 39.681 13.579 135.720 1.00 50.08 34 GLY D CA 1
ATOM 3481 C C . GLY D 1 34 ? 39.503 13.283 134.241 1.00 51.12 34 GLY D C 1
ATOM 3482 O O . GLY D 1 34 ? 40.413 13.516 133.447 1.00 52.01 34 GLY D O 1
ATOM 3483 N N . GLY D 1 35 ? 38.335 12.774 133.865 1.00 50.91 35 GLY D N 1
ATOM 3484 C CA . GLY D 1 35 ? 38.082 12.478 132.466 1.00 51.54 35 GLY D CA 1
ATOM 3485 C C . GLY D 1 35 ? 38.613 11.133 132.006 1.00 51.40 35 GLY D C 1
ATOM 3486 O O . GLY D 1 35 ? 39.396 10.492 132.701 1.00 51.64 35 GLY D O 1
ATOM 3487 N N . GLU D 1 36 ? 38.176 10.706 130.827 1.00 51.43 36 GLU D N 1
ATOM 3488 C CA . GLU D 1 36 ? 38.606 9.430 130.266 1.00 51.35 36 GLU D CA 1
ATOM 3489 C C . GLU D 1 36 ? 40.099 9.500 129.947 1.00 49.65 36 GLU D C 1
ATOM 3490 O O . GLU D 1 36 ? 40.841 8.529 130.137 1.00 48.29 36 GLU D O 1
ATOM 3496 N N . ARG D 1 37 ? 40.532 10.662 129.463 1.00 47.55 37 ARG D N 1
ATOM 3497 C CA . ARG D 1 37 ? 41.928 10.871 129.119 1.00 44.97 37 ARG D CA 1
ATOM 3498 C C . ARG D 1 37 ? 42.767 10.913 130.395 1.00 43.17 37 ARG D C 1
ATOM 3499 O O . ARG D 1 37 ? 43.972 10.651 130.371 1.00 42.80 37 ARG D O 1
ATOM 3507 N N . GLY D 1 38 ? 42.115 11.241 131.508 1.00 40.82 38 GLY D N 1
ATOM 3508 C CA . GLY D 1 38 ? 42.803 11.322 132.781 1.00 37.37 38 GLY D CA 1
ATOM 3509 C C . GLY D 1 38 ? 43.432 12.681 133.003 1.00 36.25 38 GLY D C 1
ATOM 3510 O O . GLY D 1 38 ? 43.709 13.405 132.046 1.00 34.08 38 GLY D O 1
ATOM 3511 N N . HIS D 1 39 ? 43.646 13.038 134.267 1.00 36.15 39 HIS D N 1
ATOM 3512 C CA . HIS D 1 39 ? 44.265 14.314 134.603 1.00 35.16 39 HIS D CA 1
ATOM 3513 C C . HIS D 1 39 ? 45.626 14.395 133.935 1.00 33.51 39 HIS D C 1
ATOM 3514 O O . HIS D 1 39 ? 46.050 15.464 133.517 1.00 33.91 39 HIS D O 1
ATOM 3521 N N . SER D 1 40 ? 46.318 13.264 133.842 1.00 29.85 40 SER D N 1
ATOM 3522 C CA . SER D 1 40 ? 47.626 13.257 133.205 1.00 28.40 40 SER D CA 1
ATOM 3523 C C . SER D 1 40 ? 48.119 11.842 132.910 1.00 27.28 40 SER D C 1
ATOM 3524 O O . SER D 1 40 ? 47.497 10.862 133.308 1.00 26.10 40 SER D O 1
ATOM 3527 N N . THR D 1 41 ? 49.255 11.761 132.216 1.00 25.21 41 THR D N 1
ATOM 3528 C CA . THR D 1 41 ? 49.881 10.488 131.866 1.00 24.82 41 THR D CA 1
ATOM 3529 C C . THR D 1 41 ? 51.385 10.585 132.105 1.00 24.96 41 THR D C 1
ATOM 3530 O O . THR D 1 41 ? 51.955 11.675 132.132 1.00 24.19 41 THR D O 1
ATOM 3534 N N . ALA D 1 42 ? 52.026 9.439 132.273 1.00 25.96 42 ALA D N 1
ATOM 3535 C CA . ALA D 1 42 ? 53.461 9.409 132.519 1.00 27.94 42 ALA D CA 1
ATOM 3536 C C . ALA D 1 42 ? 54.099 8.434 131.557 1.00 28.42 42 ALA D C 1
ATOM 3537 O O . ALA D 1 42 ? 53.496 7.407 131.217 1.00 27.45 42 ALA D O 1
ATOM 3539 N N . ILE D 1 43 ? 55.335 8.721 131.159 1.00 28.20 43 ILE D N 1
ATOM 3540 C CA . ILE D 1 43 ? 56.002 7.854 130.205 1.00 28.17 43 ILE D CA 1
ATOM 3541 C C . ILE D 1 43 ? 57.528 7.789 130.269 1.00 28.07 43 ILE D C 1
ATOM 3542 O O . ILE D 1 43 ? 58.179 8.778 130.577 1.00 30.01 43 ILE D O 1
ATOM 3547 N N . TYR D 1 44 ? 58.081 6.605 130.008 1.00 27.28 44 TYR D N 1
ATOM 3548 C CA . TYR D 1 44 ? 59.533 6.410 129.932 1.00 27.64 44 TYR D CA 1
ATOM 3549 C C . TYR D 1 44 ? 59.807 6.518 128.432 1.00 28.38 44 TYR D C 1
ATOM 3550 O O . TYR D 1 44 ? 59.112 5.896 127.628 1.00 28.64 44 TYR D O 1
ATOM 3559 N N . TYR D 1 45 ? 60.805 7.299 128.047 1.00 28.78 45 TYR D N 1
ATOM 3560 C CA . TYR D 1 45 ? 61.120 7.459 126.634 1.00 28.29 45 TYR D CA 1
ATOM 3561 C C . TYR D 1 45 ? 62.612 7.266 126.415 1.00 29.37 45 TYR D C 1
ATOM 3562 O O . TYR D 1 45 ? 63.432 7.785 127.171 1.00 29.27 45 TYR D O 1
ATOM 3571 N N . LEU D 1 46 ? 62.963 6.514 125.379 1.00 31.46 46 LEU D N 1
ATOM 3572 C CA . LEU D 1 46 ? 64.362 6.245 125.087 1.00 32.50 46 LEU D CA 1
ATOM 3573 C C . LEU D 1 46 ? 64.772 6.533 123.645 1.00 33.44 46 LEU D C 1
ATOM 3574 O O . LEU D 1 46 ? 64.120 6.102 122.696 1.00 33.30 46 LEU D O 1
ATOM 3579 N N . LEU D 1 47 ? 65.867 7.266 123.495 1.00 35.29 47 LEU D N 1
ATOM 3580 C CA . LEU D 1 47 ? 66.382 7.601 122.177 1.00 37.10 47 LEU D CA 1
ATOM 3581 C C . LEU D 1 47 ? 67.777 7.025 122.018 1.00 39.34 47 LEU D C 1
ATOM 3582 O O . LEU D 1 47 ? 68.672 7.314 122.815 1.00 39.05 47 LEU D O 1
ATOM 3587 N N . GLU D 1 48 ? 67.952 6.195 120.993 1.00 41.77 48 GLU D N 1
ATOM 3588 C CA . GLU D 1 48 ? 69.240 5.581 120.726 1.00 44.61 48 GLU D CA 1
ATOM 3589 C C . GLU D 1 48 ? 70.090 6.501 119.864 1.00 44.80 48 GLU D C 1
ATOM 3590 O O . GLU D 1 48 ? 69.604 7.488 119.308 1.00 43.04 48 GLU D O 1
ATOM 3596 N N . LYS D 1 49 ? 71.368 6.157 119.759 1.00 45.78 49 LYS D N 1
ATOM 3597 C CA . LYS D 1 49 ? 72.315 6.920 118.967 1.00 46.86 49 LYS D CA 1
ATOM 3598 C C . LYS D 1 49 ? 71.786 7.088 117.546 1.00 47.60 49 LYS D C 1
ATOM 3599 O O . LYS D 1 49 ? 71.352 6.128 116.909 1.00 47.67 49 LYS D O 1
ATOM 3605 N N . GLY D 1 50 ? 71.810 8.320 117.062 1.00 48.48 50 GLY D N 1
ATOM 3606 C CA . GLY D 1 50 ? 71.350 8.581 115.717 1.00 50.79 50 GLY D CA 1
ATOM 3607 C C . GLY D 1 50 ? 69.897 8.982 115.597 1.00 52.25 50 GLY D C 1
ATOM 3608 O O . GLY D 1 50 ? 69.586 10.141 115.318 1.00 52.89 50 GLY D O 1
ATOM 3609 N N . VAL D 1 51 ? 68.996 8.034 115.813 1.00 52.53 51 VAL D N 1
ATOM 3610 C CA . VAL D 1 51 ? 67.582 8.324 115.677 1.00 53.01 51 VAL D CA 1
ATOM 3611 C C . VAL D 1 51 ? 67.104 9.576 116.408 1.00 53.30 51 VAL D C 1
ATOM 3612 O O . VAL D 1 51 ? 67.355 9.762 117.600 1.00 54.75 51 VAL D O 1
ATOM 3616 N N . ARG D 1 52 ? 66.425 10.442 115.663 1.00 53.19 52 ARG D N 1
ATOM 3617 C CA . ARG D 1 52 ? 65.867 11.676 116.199 1.00 52.79 52 ARG D CA 1
ATOM 3618 C C . ARG D 1 52 ? 64.360 11.630 115.982 1.00 51.87 52 ARG D C 1
ATOM 3619 O O . ARG D 1 52 ? 63.894 11.272 114.900 1.00 52.08 52 ARG D O 1
ATOM 3627 N N . SER D 1 53 ? 63.593 11.972 117.010 1.00 49.15 53 SER D N 1
ATOM 3628 C CA . SER D 1 53 ? 62.147 11.955 116.895 1.00 46.77 53 SER D CA 1
ATOM 3629 C C . SER D 1 53 ? 61.705 12.874 115.761 1.00 45.80 53 SER D C 1
ATOM 3630 O O . SER D 1 53 ? 62.284 13.934 115.552 1.00 45.29 53 SER D O 1
ATOM 3633 N N . HIS D 1 54 ? 60.685 12.453 115.023 1.00 46.06 54 HIS D N 1
ATOM 3634 C CA . HIS D 1 54 ? 60.164 13.236 113.909 1.00 46.36 54 HIS D CA 1
ATOM 3635 C C . HIS D 1 54 ? 59.413 14.408 114.504 1.00 44.79 54 HIS D C 1
ATOM 3636 O O . HIS D 1 54 ? 58.792 14.274 115.553 1.00 44.47 54 HIS D O 1
ATOM 3643 N N . TRP D 1 55 ? 59.446 15.553 113.836 1.00 43.41 55 TRP D N 1
ATOM 3644 C CA . TRP D 1 55 ? 58.723 16.699 114.355 1.00 42.12 55 TRP D CA 1
ATOM 3645 C C . TRP D 1 55 ? 57.270 16.328 114.626 1.00 42.15 55 TRP D C 1
ATOM 3646 O O . TRP D 1 55 ? 56.648 15.605 113.848 1.00 40.48 55 TRP D O 1
ATOM 3657 N N . HIS D 1 56 ? 56.736 16.832 115.732 1.00 41.53 56 HIS D N 1
ATOM 3658 C CA . HIS D 1 56 ? 55.357 16.550 116.099 1.00 41.06 56 HIS D CA 1
ATOM 3659 C C . HIS D 1 56 ? 54.879 17.499 117.189 1.00 41.00 56 HIS D C 1
ATOM 3660 O O . HIS D 1 56 ? 55.620 18.366 117.660 1.00 41.03 56 HIS D O 1
ATOM 3667 N N . ARG D 1 57 ? 53.634 17.323 117.597 1.00 39.96 57 ARG D N 1
ATOM 3668 C CA . ARG D 1 57 ? 53.087 18.163 118.633 1.00 40.91 57 ARG D CA 1
ATOM 3669 C C . ARG D 1 57 ? 51.875 17.543 119.290 1.00 40.01 57 ARG D C 1
ATOM 3670 O O . ARG D 1 57 ? 51.225 16.665 118.727 1.00 39.01 57 ARG D O 1
ATOM 3678 N N . VAL D 1 58 ? 51.610 17.992 120.511 1.00 40.32 58 VAL D N 1
ATOM 3679 C CA . VAL D 1 58 ? 50.455 17.548 121.267 1.00 40.90 58 VAL D CA 1
ATOM 3680 C C . VAL D 1 58 ? 49.535 18.756 121.151 1.00 41.67 58 VAL D C 1
ATOM 3681 O O . VAL D 1 58 ? 49.727 19.770 121.822 1.00 42.24 58 VAL D O 1
ATOM 3685 N N . THR D 1 59 ? 48.559 18.646 120.258 1.00 42.20 59 THR D N 1
ATOM 3686 C CA . THR D 1 59 ? 47.624 19.728 119.983 1.00 42.55 59 THR D CA 1
ATOM 3687 C C . THR D 1 59 ? 46.993 20.416 121.193 1.00 42.35 59 THR D C 1
ATOM 3688 O O . THR D 1 59 ? 46.875 21.640 121.215 1.00 43.65 59 THR D O 1
ATOM 3692 N N . ASP D 1 60 ? 46.603 19.652 122.207 1.00 40.95 60 ASP D N 1
ATOM 3693 C CA . ASP D 1 60 ? 45.938 20.259 123.355 1.00 40.29 60 ASP D CA 1
ATOM 3694 C C . ASP D 1 60 ? 46.525 20.034 124.746 1.00 40.08 60 ASP D C 1
ATOM 3695 O O . ASP D 1 60 ? 45.789 20.090 125.731 1.00 40.08 60 ASP D O 1
ATOM 3700 N N . ALA D 1 61 ? 47.829 19.800 124.848 1.00 39.19 61 ALA D N 1
ATOM 3701 C CA . ALA D 1 61 ? 48.421 19.561 126.157 1.00 37.78 61 ALA D CA 1
ATOM 3702 C C . ALA D 1 61 ? 49.886 19.937 126.264 1.00 38.03 61 ALA D C 1
ATOM 3703 O O . ALA D 1 61 ? 50.630 19.879 125.283 1.00 40.25 61 ALA D O 1
ATOM 3705 N N . VAL D 1 62 ? 50.285 20.314 127.474 1.00 36.52 62 VAL D N 1
ATOM 3706 C CA . VAL D 1 62 ? 51.658 20.696 127.782 1.00 34.69 62 VAL D CA 1
ATOM 3707 C C . VAL D 1 62 ? 52.451 19.436 128.077 1.00 33.60 62 VAL D C 1
ATOM 3708 O O . VAL D 1 62 ? 52.006 18.589 128.842 1.00 33.51 62 VAL D O 1
ATOM 3712 N N . GLU D 1 63 ? 53.626 19.303 127.474 1.00 33.62 63 GLU D N 1
ATOM 3713 C CA . GLU D 1 63 ? 54.433 18.123 127.726 1.00 34.49 63 GLU D CA 1
ATOM 3714 C C . GLU D 1 63 ? 55.725 18.490 128.427 1.00 33.73 63 GLU D C 1
ATOM 3715 O O . GLU D 1 63 ? 56.481 19.335 127.953 1.00 34.11 63 GLU D O 1
ATOM 3721 N N . VAL D 1 64 ? 55.970 17.844 129.565 1.00 32.03 64 VAL D N 1
ATOM 3722 C CA . VAL D 1 64 ? 57.168 18.102 130.337 1.00 30.34 64 VAL D CA 1
ATOM 3723 C C . VAL D 1 64 ? 58.163 16.961 130.165 1.00 32.24 64 VAL D C 1
ATOM 3724 O O . VAL D 1 64 ? 57.825 15.795 130.345 1.00 32.67 64 VAL D O 1
ATOM 3728 N N . TRP D 1 65 ? 59.390 17.315 129.793 1.00 33.80 65 TRP D N 1
ATOM 3729 C CA . TRP D 1 65 ? 60.459 16.350 129.597 1.00 34.36 65 TRP D CA 1
ATOM 3730 C C . TRP D 1 65 ? 61.371 16.286 130.815 1.00 33.33 65 TRP D C 1
ATOM 3731 O O . TRP D 1 65 ? 61.787 17.320 131.343 1.00 33.57 65 TRP D O 1
ATOM 3742 N N . HIS D 1 66 ? 61.706 15.073 131.243 1.00 31.53 66 HIS D N 1
ATOM 3743 C CA . HIS D 1 66 ? 62.569 14.899 132.405 1.00 30.30 66 HIS D CA 1
ATOM 3744 C C . HIS D 1 66 ? 63.749 13.971 132.107 1.00 30.14 66 HIS D C 1
ATOM 3745 O O . HIS D 1 66 ? 63.561 12.797 131.797 1.00 31.97 66 HIS D O 1
ATOM 3752 N N . TYR D 1 67 ? 64.966 14.495 132.198 1.00 28.78 67 TYR D N 1
ATOM 3753 C CA . TYR D 1 67 ? 66.147 13.683 131.961 1.00 28.23 67 TYR D CA 1
ATOM 3754 C C . TYR D 1 67 ? 66.332 12.690 133.111 1.00 29.10 67 TYR D C 1
ATOM 3755 O O . TYR D 1 67 ? 66.160 13.047 134.275 1.00 31.86 67 TYR D O 1
ATOM 3764 N N . TYR D 1 68 ? 66.686 11.450 132.791 1.00 29.05 68 TYR D N 1
ATOM 3765 C CA . TYR D 1 68 ? 66.905 10.445 133.815 1.00 29.41 68 TYR D CA 1
ATOM 3766 C C . TYR D 1 68 ? 68.307 9.864 133.725 1.00 30.97 68 TYR D C 1
ATOM 3767 O O . TYR D 1 68 ? 69.027 9.807 134.724 1.00 32.97 68 TYR D O 1
ATOM 3776 N N . ALA D 1 69 ? 68.701 9.421 132.537 1.00 30.88 69 ALA D N 1
ATOM 3777 C CA . ALA D 1 69 ? 70.027 8.830 132.380 1.00 32.62 69 ALA D CA 1
ATOM 3778 C C . ALA D 1 69 ? 70.571 8.904 130.960 1.00 32.71 69 ALA D C 1
ATOM 3779 O O . ALA D 1 69 ? 69.873 9.321 130.029 1.00 33.47 69 ALA D O 1
ATOM 3781 N N . GLY D 1 70 ? 71.822 8.487 130.805 1.00 33.12 70 GLY D N 1
ATOM 3782 C CA . GLY D 1 70 ? 72.463 8.510 129.502 1.00 33.25 70 GLY D CA 1
ATOM 3783 C C . GLY D 1 70 ? 73.016 9.880 129.167 1.00 34.36 70 GLY D C 1
ATOM 3784 O O . GLY D 1 70 ? 73.086 10.766 130.020 1.00 32.82 70 GLY D O 1
ATOM 3785 N N . ALA D 1 71 ? 73.417 10.056 127.917 1.00 35.64 71 ALA D N 1
ATOM 3786 C CA . ALA D 1 71 ? 73.957 11.330 127.467 1.00 36.62 71 ALA D CA 1
ATOM 3787 C C . ALA D 1 71 ? 72.847 12.391 127.433 1.00 36.56 71 ALA D C 1
ATOM 3788 O O . ALA D 1 71 ? 71.660 12.068 127.493 1.00 35.26 71 ALA D O 1
ATOM 3790 N N . PRO D 1 72 ? 73.226 13.676 127.351 1.00 36.81 72 PRO D N 1
ATOM 3791 C CA . PRO D 1 72 ? 72.237 14.758 127.312 1.00 36.34 72 PRO D CA 1
ATOM 3792 C C . PRO D 1 72 ? 71.422 14.698 126.016 1.00 36.95 72 PRO D C 1
ATOM 3793 O O . PRO D 1 72 ? 71.785 13.979 125.082 1.00 37.46 72 PRO D O 1
ATOM 3797 N N . ILE D 1 73 ? 70.341 15.470 125.953 1.00 35.46 73 ILE D N 1
ATOM 3798 C CA . ILE D 1 73 ? 69.486 15.480 124.774 1.00 34.54 73 ILE D CA 1
ATOM 3799 C C . ILE D 1 73 ? 69.326 16.864 124.156 1.00 35.16 73 ILE D C 1
ATOM 3800 O O . ILE D 1 73 ? 69.312 17.875 124.861 1.00 36.08 73 ILE D O 1
ATOM 3805 N N . ALA D 1 74 ? 69.207 16.903 122.832 1.00 34.17 74 ALA D N 1
ATOM 3806 C CA . ALA D 1 74 ? 68.993 18.161 122.134 1.00 34.97 74 ALA D CA 1
ATOM 3807 C C . ALA D 1 74 ? 67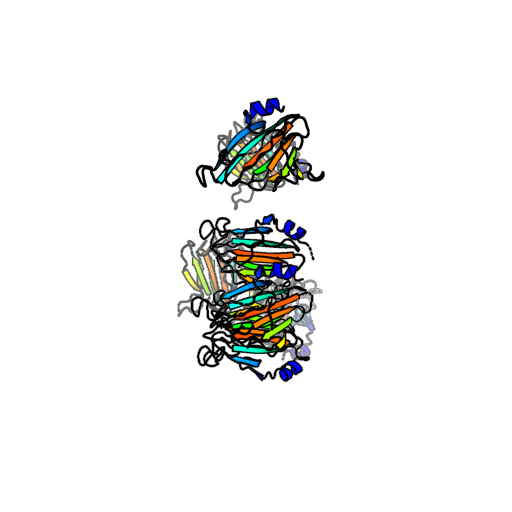.509 18.179 121.797 1.00 35.28 74 ALA D C 1
ATOM 3808 O O . ALA D 1 74 ? 67.059 17.453 120.915 1.00 35.58 74 ALA D O 1
ATOM 3810 N N . LEU D 1 75 ? 66.756 18.996 122.527 1.00 35.88 75 LEU D N 1
ATOM 3811 C CA . LEU D 1 75 ? 65.310 19.118 122.341 1.00 35.36 75 LEU D CA 1
ATOM 3812 C C . LEU D 1 75 ? 65.011 20.379 121.549 1.00 34.68 75 LEU D C 1
ATOM 3813 O O . LEU D 1 75 ? 65.229 21.485 122.029 1.00 34.96 75 LEU D O 1
ATOM 3818 N N . HIS D 1 76 ? 64.512 20.199 120.332 1.00 35.51 76 HIS D N 1
ATOM 3819 C CA . HIS D 1 76 ? 64.206 21.311 119.437 1.00 35.67 76 HIS D CA 1
ATOM 3820 C C . HIS D 1 76 ? 62.734 21.690 119.513 1.00 35.89 76 HIS D C 1
ATOM 3821 O O . HIS D 1 76 ? 61.862 20.840 119.364 1.00 35.61 76 HIS D O 1
ATOM 3828 N N . LEU D 1 77 ? 62.459 22.969 119.740 1.00 37.24 77 LEU D N 1
ATOM 3829 C CA . LEU D 1 77 ? 61.083 23.447 119.829 1.00 40.29 77 LEU D CA 1
ATOM 3830 C C . LEU D 1 77 ? 60.781 24.516 118.788 1.00 41.80 77 LEU D C 1
ATOM 3831 O O . LEU D 1 77 ? 61.679 25.152 118.239 1.00 41.16 77 LEU D O 1
ATOM 3836 N N . SER D 1 78 ? 59.496 24.713 118.531 1.00 44.96 78 SER D N 1
ATOM 3837 C CA . SER D 1 78 ? 59.042 25.707 117.570 1.00 47.98 78 SER D CA 1
ATOM 3838 C C . SER D 1 78 ? 57.546 25.889 117.784 1.00 49.77 78 SER D C 1
ATOM 3839 O O . SER D 1 78 ? 56.734 25.062 117.368 1.00 50.21 78 SER D O 1
ATOM 3842 N N . GLN D 1 79 ? 57.191 26.974 118.457 1.00 52.51 79 GLN D N 1
ATOM 3843 C CA . GLN D 1 79 ? 55.799 27.260 118.750 1.00 54.84 79 GLN D CA 1
ATOM 3844 C C . GLN D 1 79 ? 55.010 27.593 117.494 1.00 56.32 79 GLN D C 1
ATOM 3845 O O . GLN D 1 79 ? 53.935 27.048 117.274 1.00 56.56 79 GLN D O 1
ATOM 3851 N N . ASP D 1 80 ? 55.552 28.481 116.668 1.00 59.45 80 ASP D N 1
ATOM 3852 C CA . ASP D 1 80 ? 54.873 28.895 115.442 1.00 62.56 80 ASP D CA 1
ATOM 3853 C C . ASP D 1 80 ? 55.323 28.117 114.209 1.00 62.93 80 ASP D C 1
ATOM 3854 O O . ASP D 1 80 ? 54.843 28.363 113.101 1.00 63.46 80 ASP D O 1
ATOM 3859 N N . GLY D 1 81 ? 56.239 27.174 114.405 1.00 62.98 81 GLY D N 1
ATOM 3860 C CA . GLY D 1 81 ? 56.728 26.394 113.286 1.00 62.98 81 GLY D CA 1
ATOM 3861 C C . GLY D 1 81 ? 57.538 27.259 112.342 1.00 63.44 81 GLY D C 1
ATOM 3862 O O . GLY D 1 81 ? 57.838 26.857 111.217 1.00 63.57 81 GLY D O 1
ATOM 3863 N N . ARG D 1 82 ? 57.891 28.455 112.803 1.00 63.68 82 ARG D N 1
ATOM 3864 C CA . ARG D 1 82 ? 58.675 29.379 111.999 1.00 64.03 82 ARG D CA 1
ATOM 3865 C C . ARG D 1 82 ? 60.102 29.490 112.517 1.00 63.86 82 ARG D C 1
ATOM 3866 O O . ARG D 1 82 ? 61.056 29.378 111.746 1.00 63.90 82 ARG D O 1
ATOM 3874 N N . GLU D 1 83 ? 60.245 29.709 113.821 1.00 63.03 83 GLU D N 1
ATOM 3875 C CA . GLU D 1 83 ? 61.567 29.823 114.438 1.00 63.03 83 GLU D CA 1
ATOM 3876 C C . GLU D 1 83 ? 61.779 28.605 115.339 1.00 61.59 83 GLU D C 1
ATOM 3877 O O . GLU D 1 83 ? 60.813 27.963 115.748 1.00 62.49 83 GLU D O 1
ATOM 3883 N N . VAL D 1 84 ? 63.031 28.286 115.654 1.00 58.27 84 VAL D N 1
ATOM 3884 C CA . VAL D 1 84 ? 63.317 27.126 116.493 1.00 55.29 84 VAL D CA 1
ATOM 3885 C C . VAL D 1 84 ? 64.363 27.380 117.568 1.00 53.82 84 VAL D C 1
ATOM 3886 O O . VAL D 1 84 ? 65.414 27.958 117.300 1.00 52.15 84 VAL D O 1
ATOM 3890 N N . GLN D 1 85 ? 64.072 26.932 118.787 1.00 52.67 85 GLN D N 1
ATOM 3891 C CA . GLN D 1 85 ? 65.001 27.095 119.901 1.00 52.70 85 GLN D CA 1
ATOM 3892 C C . GLN D 1 85 ? 65.422 25.720 120.389 1.00 51.14 85 GLN D C 1
ATOM 3893 O O . GLN D 1 85 ? 64.606 24.808 120.467 1.00 51.00 85 GLN D O 1
ATOM 3899 N N . THR D 1 86 ? 66.695 25.566 120.724 1.00 50.25 86 THR D N 1
ATOM 3900 C CA . THR D 1 86 ? 67.174 24.280 121.200 1.00 49.27 86 THR D CA 1
ATOM 3901 C C . THR D 1 86 ? 67.659 24.300 122.641 1.00 49.60 86 THR D C 1
ATOM 3902 O O . THR D 1 86 ? 68.618 24.987 122.988 1.00 49.35 86 THR D O 1
ATOM 3906 N N . PHE D 1 87 ? 66.972 23.528 123.473 1.00 48.78 87 PHE D N 1
ATOM 3907 C CA . PHE D 1 87 ? 67.301 23.404 124.879 1.00 47.70 87 PHE D CA 1
ATOM 3908 C C . PHE D 1 87 ? 68.088 22.112 125.019 1.00 46.91 87 PHE D C 1
ATOM 3909 O O . PHE D 1 87 ? 67.838 21.152 124.293 1.00 46.91 87 PHE D O 1
ATOM 3917 N N . THR D 1 88 ? 69.043 22.083 125.940 1.00 46.05 88 THR D N 1
ATOM 3918 C CA . THR D 1 88 ? 69.830 20.876 126.154 1.00 46.04 88 THR D CA 1
ATOM 3919 C C . THR D 1 88 ? 69.393 20.171 127.432 1.00 45.49 88 THR D C 1
ATOM 3920 O O . THR D 1 88 ? 69.879 20.478 128.524 1.00 45.57 88 THR D O 1
ATOM 3924 N N . LEU D 1 89 ? 68.471 19.226 127.280 1.00 44.15 89 LEU D N 1
ATOM 3925 C CA . LEU D 1 89 ? 67.947 18.443 128.394 1.00 43.47 89 LEU D CA 1
ATOM 3926 C C . LEU D 1 89 ? 69.059 17.570 128.968 1.00 42.70 89 LEU D C 1
ATOM 3927 O O . LEU D 1 89 ? 69.457 16.589 128.345 1.00 41.47 89 LEU D O 1
ATOM 3932 N N . GLY D 1 90 ? 69.560 17.933 130.150 1.00 44.06 90 GLY D N 1
ATOM 3933 C CA . GLY D 1 90 ? 70.636 17.176 130.775 1.00 44.79 90 GLY D CA 1
ATOM 3934 C C . GLY D 1 90 ? 70.823 17.470 132.255 1.00 46.61 90 GLY D C 1
ATOM 3935 O O . GLY D 1 90 ? 70.155 18.346 132.806 1.00 46.79 90 GLY D O 1
ATOM 3936 N N . PRO D 1 91 ? 71.735 16.752 132.931 1.00 47.03 91 PRO D N 1
ATOM 3937 C CA . PRO D 1 91 ? 72.008 16.935 134.360 1.00 48.28 91 PRO D CA 1
ATOM 3938 C C . PRO D 1 91 ? 73.076 17.963 134.761 1.00 49.69 91 PRO D C 1
ATOM 3939 O O . PRO D 1 91 ? 73.195 18.298 135.938 1.00 50.75 91 PRO D O 1
ATOM 3943 N N . ALA D 1 92 ? 73.857 18.455 133.805 1.00 51.05 92 ALA D N 1
ATOM 3944 C CA . ALA D 1 92 ? 74.899 19.438 134.117 1.00 50.97 92 ALA D CA 1
ATOM 3945 C C . ALA D 1 92 ? 74.285 20.817 134.347 1.00 51.24 92 ALA D C 1
ATOM 3946 O O . ALA D 1 92 ? 74.337 21.687 133.478 1.00 50.89 92 ALA D O 1
ATOM 3948 N N . ILE D 1 93 ? 73.706 21.008 135.527 1.00 51.43 93 ILE D N 1
ATOM 3949 C CA . ILE D 1 93 ? 73.063 22.268 135.879 1.00 52.38 93 ILE D CA 1
ATOM 3950 C C . ILE D 1 93 ? 74.080 23.397 135.998 1.00 52.90 93 ILE D C 1
ATOM 3951 O O . ILE D 1 93 ? 73.803 24.539 135.636 1.00 52.23 93 ILE D O 1
ATOM 3956 N N . LEU D 1 94 ? 75.258 23.065 136.514 1.00 53.73 94 LEU D N 1
ATOM 3957 C CA . LEU D 1 94 ? 76.319 24.044 136.702 1.00 54.72 94 LEU D CA 1
ATOM 3958 C C . LEU D 1 94 ? 77.064 24.363 135.411 1.00 54.47 94 LEU D C 1
ATOM 3959 O O . LEU D 1 94 ? 78.069 25.072 135.428 1.00 54.05 94 LEU D O 1
ATOM 3964 N N . GLU D 1 95 ? 76.573 23.837 134.294 1.00 53.97 95 GLU D N 1
ATOM 3965 C CA . GLU D 1 95 ? 77.195 24.094 133.002 1.00 53.22 95 GLU D CA 1
ATOM 3966 C C . GLU D 1 95 ? 76.171 24.468 131.927 1.00 52.84 95 GLU D C 1
ATOM 3967 O O . GLU D 1 95 ? 76.440 24.326 130.736 1.00 53.31 95 GLU D O 1
ATOM 3973 N N . GLY D 1 96 ? 74.998 24.938 132.339 1.00 51.73 96 GLY D N 1
ATOM 3974 C CA . GLY D 1 96 ? 73.991 25.324 131.365 1.00 51.74 96 GLY D CA 1
ATOM 3975 C C . GLY D 1 96 ? 72.810 24.381 131.192 1.00 51.66 96 GLY D C 1
ATOM 3976 O O . GLY D 1 96 ? 71.662 24.820 131.108 1.00 52.22 96 GLY D O 1
ATOM 3977 N N . GLU D 1 97 ? 73.083 23.083 131.136 1.00 50.03 97 GLU D N 1
ATOM 3978 C CA . GLU D 1 97 ? 72.034 22.078 130.960 1.00 48.43 97 GLU D CA 1
ATOM 3979 C C . GLU D 1 97 ? 70.877 22.161 131.974 1.00 46.53 97 GLU D C 1
ATOM 3980 O O . GLU D 1 97 ? 71.001 22.781 133.033 1.00 45.78 97 GLU D O 1
ATOM 3986 N N . ARG D 1 98 ? 69.755 21.534 131.626 1.00 43.30 98 ARG D N 1
ATOM 3987 C CA . ARG D 1 98 ? 68.569 21.490 132.480 1.00 42.13 98 ARG D CA 1
ATOM 3988 C C . ARG D 1 98 ? 67.810 20.171 132.283 1.00 41.70 98 ARG D C 1
ATOM 3989 O O . ARG D 1 98 ? 67.374 19.841 131.176 1.00 41.08 98 ARG D O 1
ATOM 3997 N N . PRO D 1 99 ? 67.638 19.404 133.370 1.00 40.19 99 PRO D N 1
ATOM 3998 C CA . PRO D 1 99 ? 66.951 18.112 133.378 1.00 38.08 99 PRO D CA 1
ATOM 3999 C C . PRO D 1 99 ? 65.439 18.201 133.249 1.00 37.43 99 PRO D C 1
ATOM 4000 O O . PRO D 1 99 ? 64.746 17.182 133.276 1.00 37.08 99 PRO D O 1
ATOM 4004 N N . GLN D 1 100 ? 64.927 19.417 133.118 1.00 35.07 100 GLN D N 1
ATOM 4005 C CA . GLN D 1 100 ? 63.491 19.607 132.976 1.00 33.84 100 GLN D CA 1
ATOM 4006 C C . GLN D 1 100 ? 63.213 20.726 131.988 1.00 32.53 100 GLN D C 1
ATOM 4007 O O . GLN D 1 100 ? 63.894 21.743 131.994 1.00 31.65 100 GLN D O 1
ATOM 4013 N N . VAL D 1 101 ? 62.225 20.522 131.126 1.00 31.82 101 VAL D N 1
ATOM 4014 C CA . VAL D 1 101 ? 61.840 21.527 130.145 1.00 32.63 101 VAL D CA 1
ATOM 4015 C C . VAL D 1 101 ? 60.369 21.376 129.773 1.00 34.64 101 VAL D C 1
ATOM 4016 O O . VAL D 1 101 ? 59.925 20.306 129.344 1.00 34.65 101 VAL D O 1
ATOM 4020 N N . ILE D 1 102 ? 59.624 22.463 129.963 1.00 34.51 102 ILE D N 1
ATOM 4021 C CA . ILE D 1 102 ? 58.205 22.505 129.659 1.00 34.25 102 ILE D CA 1
ATOM 4022 C C . ILE D 1 102 ? 57.987 22.814 128.189 1.00 34.31 102 ILE D C 1
ATOM 4023 O O . ILE D 1 102 ? 58.489 23.810 127.668 1.00 36.08 102 ILE D O 1
ATOM 4028 N N . VAL D 1 103 ? 57.241 21.947 127.520 1.00 33.52 103 VAL D N 1
ATOM 4029 C CA . VAL D 1 103 ? 56.922 22.143 126.116 1.00 32.85 103 VAL D CA 1
ATOM 4030 C C . VAL D 1 103 ? 55.460 22.553 126.082 1.00 32.89 103 VAL D C 1
ATOM 4031 O O . VAL D 1 103 ? 54.582 21.743 126.375 1.00 31.89 103 VAL D O 1
ATOM 4035 N N . PRO D 1 104 ? 55.180 23.823 125.746 1.00 33.69 104 PRO D N 1
ATOM 4036 C CA . PRO D 1 104 ? 53.797 24.319 125.686 1.00 34.34 104 PRO D CA 1
ATOM 4037 C C . PRO D 1 104 ? 52.926 23.517 124.731 1.00 35.95 104 PRO D C 1
ATOM 4038 O O . PRO D 1 104 ? 53.431 22.865 123.819 1.00 38.56 104 PRO D O 1
ATOM 4042 N N . ALA D 1 105 ? 51.616 23.566 124.936 1.00 37.33 105 ALA D N 1
ATOM 4043 C CA . ALA D 1 105 ? 50.696 22.819 124.085 1.00 38.53 105 ALA D CA 1
ATOM 4044 C C . ALA D 1 105 ? 50.771 23.262 122.626 1.00 40.28 105 ALA D C 1
ATOM 4045 O O . ALA D 1 105 ? 51.051 24.426 122.334 1.00 42.07 105 ALA D O 1
ATOM 4047 N N . ASN D 1 106 ? 50.535 22.313 121.722 1.00 40.16 106 ASN D N 1
ATOM 4048 C CA . ASN D 1 106 ? 50.547 22.553 120.281 1.00 39.89 106 ASN D CA 1
ATOM 4049 C C . ASN D 1 106 ? 51.865 23.101 119.747 1.00 38.99 106 ASN D C 1
ATOM 4050 O O . ASN D 1 106 ? 51.937 23.578 118.613 1.00 39.10 106 ASN D O 1
ATOM 4055 N N . CYS D 1 107 ? 52.907 23.037 120.562 1.00 38.17 107 CYS D N 1
ATOM 4056 C CA . CYS D 1 107 ? 54.213 23.514 120.136 1.00 37.85 107 CYS D CA 1
ATOM 4057 C C . CYS D 1 107 ? 54.960 22.397 119.412 1.00 38.73 107 CYS D C 1
ATOM 4058 O O . CYS D 1 107 ? 54.976 21.257 119.873 1.00 39.28 107 CYS D O 1
ATOM 4061 N N . TRP D 1 108 ? 55.581 22.714 118.283 1.00 37.74 108 TRP D N 1
ATOM 4062 C CA . TRP D 1 108 ? 56.319 21.700 117.553 1.00 37.35 108 TRP D CA 1
ATOM 4063 C C . TRP D 1 108 ? 57.526 21.255 118.367 1.00 37.24 108 TRP D C 1
ATOM 4064 O O . TRP D 1 108 ? 58.159 22.065 119.039 1.00 36.79 108 TRP D O 1
ATOM 4075 N N . GLN D 1 109 ? 57.849 19.967 118.295 1.00 37.00 109 GLN D N 1
ATOM 4076 C CA . GLN D 1 109 ? 58.993 19.433 119.023 1.00 37.03 109 GLN D CA 1
ATOM 4077 C C . GLN D 1 109 ? 59.619 18.195 118.369 1.00 36.82 109 GLN D C 1
ATOM 4078 O O . GLN D 1 109 ? 58.918 17.356 117.799 1.00 37.74 109 GLN D O 1
ATOM 4084 N N . SER D 1 110 ? 60.945 18.109 118.448 1.00 35.71 110 SER D N 1
ATOM 4085 C CA . SER D 1 110 ? 61.716 16.985 117.919 1.00 36.09 110 SER D CA 1
ATOM 4086 C C . SER D 1 110 ? 62.957 16.908 118.794 1.00 35.07 110 SER D C 1
ATOM 4087 O O . SER D 1 110 ? 63.408 17.923 119.316 1.00 35.41 110 SER D O 1
ATOM 4090 N N . ALA D 1 111 ? 63.521 15.719 118.958 1.00 34.02 111 ALA D N 1
ATOM 4091 C CA . ALA D 1 111 ? 64.686 15.597 119.812 1.00 33.88 111 ALA D CA 1
ATOM 4092 C C . ALA D 1 111 ? 65.652 14.522 119.358 1.00 33.78 111 ALA D C 1
ATOM 4093 O O . ALA D 1 111 ? 65.326 13.709 118.498 1.00 34.85 111 ALA D O 1
ATOM 4095 N N . GLU D 1 112 ? 66.848 14.526 119.937 1.00 33.28 112 GLU D N 1
ATOM 4096 C CA . GLU D 1 112 ? 67.846 13.533 119.586 1.00 34.75 112 GLU D CA 1
ATOM 4097 C C . GLU D 1 112 ? 68.944 13.470 120.635 1.00 34.06 112 GLU D C 1
ATOM 4098 O O . GLU D 1 112 ? 69.501 14.486 121.041 1.00 34.66 112 GLU D O 1
ATOM 4104 N N . SER D 1 113 ? 69.233 12.257 121.088 1.00 33.34 113 SER D N 1
ATOM 4105 C CA . SER D 1 113 ? 70.260 12.033 122.087 1.00 31.96 113 SER D CA 1
ATOM 4106 C C . SER D 1 113 ? 71.612 12.452 121.536 1.00 33.83 113 SER D C 1
ATOM 4107 O O . SER D 1 113 ? 71.862 12.327 120.336 1.00 33.72 113 SER D O 1
ATOM 4110 N N . LEU D 1 114 ? 72.487 12.941 122.412 1.00 35.21 114 LEU D N 1
ATOM 4111 C CA . LEU D 1 114 ? 73.822 13.359 121.999 1.00 35.87 114 LEU D CA 1
ATOM 4112 C C . LEU D 1 114 ? 74.854 12.288 122.259 1.00 36.85 114 LEU D C 1
ATOM 4113 O O . LEU D 1 114 ? 76.053 12.563 122.252 1.00 40.41 114 LEU D O 1
ATOM 4118 N N . GLY D 1 115 ? 74.398 11.066 122.485 1.00 37.23 115 GLY D N 1
ATOM 4119 C CA . GLY D 1 115 ? 75.331 9.989 122.753 1.00 37.81 115 GLY D CA 1
ATOM 4120 C C . GLY D 1 115 ? 74.784 8.648 122.336 1.00 38.95 115 GLY D C 1
ATOM 4121 O O . GLY D 1 115 ? 74.032 8.547 121.363 1.00 38.72 115 GLY D O 1
ATOM 4122 N N . ASP D 1 116 ? 75.166 7.614 123.073 1.00 40.48 116 ASP D N 1
ATOM 4123 C CA . ASP D 1 116 ? 74.705 6.265 122.785 1.00 42.87 116 ASP D CA 1
ATOM 4124 C C . ASP D 1 116 ? 73.203 6.164 123.030 1.00 42.84 116 ASP D C 1
ATOM 4125 O O . ASP D 1 116 ? 72.485 5.549 122.242 1.00 44.71 116 ASP D O 1
ATOM 4130 N N . PHE D 1 117 ? 72.733 6.764 124.122 1.00 40.29 117 PHE D N 1
ATOM 4131 C CA . PHE D 1 117 ? 71.303 6.763 124.437 1.00 37.61 117 PHE D CA 1
ATOM 4132 C C . PHE D 1 117 ? 70.980 7.817 125.477 1.00 36.08 117 PHE D C 1
ATOM 4133 O O . PHE D 1 117 ? 71.870 8.398 126.087 1.00 36.37 117 PHE D O 1
ATOM 4141 N N . THR D 1 118 ? 69.690 8.047 125.675 1.00 36.35 118 THR D N 1
ATOM 4142 C CA . THR D 1 118 ? 69.215 8.998 126.667 1.00 35.22 118 THR D CA 1
ATOM 4143 C C . THR D 1 118 ? 67.825 8.592 127.120 1.00 34.53 118 THR D C 1
ATOM 4144 O O . THR D 1 118 ? 66.883 8.634 126.334 1.00 36.05 118 THR D O 1
ATOM 4148 N N . LEU D 1 119 ? 67.712 8.178 128.381 1.00 33.04 119 LEU D N 1
ATOM 4149 C CA . LEU D 1 119 ? 66.434 7.758 128.956 1.00 30.46 119 LEU D CA 1
ATOM 4150 C C . LEU D 1 119 ? 65.790 8.982 129.587 1.00 30.51 119 LEU D C 1
ATOM 4151 O O . LEU D 1 119 ? 66.413 9.658 130.404 1.00 30.70 119 LEU D O 1
ATOM 4156 N N . VAL D 1 120 ? 64.542 9.261 129.227 1.00 30.24 120 VAL D N 1
ATOM 4157 C CA . VAL D 1 120 ? 63.856 10.427 129.770 1.00 29.05 120 VAL D CA 1
ATOM 4158 C C . VAL D 1 120 ? 62.450 10.104 130.213 1.00 29.38 120 VAL D C 1
ATOM 4159 O O . VAL D 1 120 ? 62.006 8.955 130.158 1.00 30.66 120 VAL D O 1
ATOM 4163 N N . GLY D 1 121 ? 61.747 11.143 130.645 1.00 29.03 121 GLY D N 1
ATOM 4164 C CA . GLY D 1 121 ? 60.376 10.983 131.079 1.00 28.62 121 GLY D CA 1
ATOM 4165 C C . GLY D 1 121 ? 59.526 12.082 130.483 1.00 28.72 121 GLY D C 1
ATOM 4166 O O . GLY D 1 121 ? 60.003 13.191 130.245 1.00 28.86 121 GLY D O 1
ATOM 4167 N N . CYS D 1 122 ? 58.265 11.780 130.222 1.00 29.70 122 CYS D N 1
ATOM 4168 C CA . CYS D 1 122 ? 57.365 12.776 129.665 1.00 32.02 122 CYS D CA 1
ATOM 4169 C C . CYS D 1 122 ? 56.010 12.681 130.366 1.00 32.15 122 CYS D C 1
ATOM 4170 O O . CYS D 1 122 ? 55.395 11.604 130.405 1.00 33.43 122 CYS D O 1
ATOM 4173 N N . THR D 1 123 ? 55.580 13.800 130.946 1.00 29.56 123 THR D N 1
ATOM 4174 C CA . THR D 1 123 ? 54.295 13.883 131.633 1.00 30.90 123 THR D CA 1
ATOM 4175 C C . THR D 1 123 ? 53.426 14.863 130.851 1.00 31.27 123 THR D C 1
ATOM 4176 O O . THR D 1 123 ? 53.794 16.016 130.638 1.00 29.93 123 THR D O 1
ATOM 4180 N N . VAL D 1 124 ? 52.273 14.394 130.405 1.00 33.66 124 VAL D N 1
ATOM 4181 C CA . VAL D 1 124 ? 51.386 15.231 129.613 1.00 36.09 124 VAL D CA 1
ATOM 4182 C C . VAL D 1 124 ? 50.321 15.844 130.506 1.00 36.72 124 VAL D C 1
ATOM 4183 O O . VAL D 1 124 ? 49.392 15.169 130.946 1.00 35.42 124 VAL D O 1
ATOM 4187 N N . SER D 1 125 ? 50.495 17.140 130.764 1.00 40.66 125 SER D N 1
ATOM 4188 C CA . SER D 1 125 ? 49.635 17.923 131.652 1.00 44.80 125 SER D CA 1
ATOM 4189 C C . SER D 1 125 ? 48.187 17.452 131.716 1.00 45.90 125 SER D C 1
ATOM 4190 O O . SER D 1 125 ? 47.780 16.872 132.729 1.00 46.70 125 SER D O 1
ATOM 4193 N N . PRO D 1 126 ? 47.377 17.717 130.673 1.00 44.90 126 PRO D N 1
ATOM 4194 C CA . PRO D 1 126 ? 46.012 17.213 130.828 1.00 46.04 126 PRO D CA 1
ATOM 4195 C C . PRO D 1 126 ? 45.797 15.888 130.109 1.00 46.97 126 PRO D C 1
ATOM 4196 O O . PRO D 1 126 ? 44.986 15.809 129.194 1.00 48.85 126 PRO D O 1
ATOM 4200 N N . GLY D 1 127 ? 46.521 14.854 130.534 1.00 48.25 127 GLY D N 1
ATOM 4201 C CA . GLY D 1 127 ? 46.395 13.544 129.924 1.00 47.60 127 GLY D CA 1
ATOM 4202 C C . GLY D 1 127 ? 46.965 13.569 128.527 1.00 49.07 127 GLY D C 1
ATOM 4203 O O . GLY D 1 127 ? 47.118 14.646 127.950 1.00 51.90 127 GLY D O 1
ATOM 4204 N N . PHE D 1 128 ? 47.293 12.398 127.984 1.00 47.56 128 PHE D N 1
ATOM 4205 C CA . PHE D 1 128 ? 47.840 12.304 126.631 1.00 44.96 128 PHE D CA 1
ATOM 4206 C C . PHE D 1 128 ? 47.048 11.280 125.848 1.00 44.22 128 PHE D C 1
ATOM 4207 O O . PHE D 1 128 ? 46.751 10.196 126.350 1.00 42.33 128 PHE D O 1
ATOM 4215 N N . ALA D 1 129 ? 46.724 11.630 124.608 1.00 43.17 129 ALA D N 1
ATOM 4216 C CA . ALA D 1 129 ? 45.960 10.753 123.741 1.00 43.60 129 ALA D CA 1
ATOM 4217 C C . ALA D 1 129 ? 46.432 10.896 122.302 1.00 43.15 129 ALA D C 1
ATOM 4218 O O . ALA D 1 129 ? 46.654 12.007 121.823 1.00 41.47 129 ALA D O 1
ATOM 4220 N N . PHE D 1 130 ? 46.590 9.766 121.619 1.00 42.72 130 PHE D N 1
ATOM 4221 C CA . PHE D 1 130 ? 47.027 9.784 120.235 1.00 42.01 130 PHE D CA 1
ATOM 4222 C C . PHE D 1 130 ? 46.029 10.499 119.335 1.00 42.04 130 PHE D C 1
ATOM 4223 O O . PHE D 1 130 ? 46.397 10.995 118.274 1.00 42.71 130 PHE D O 1
ATOM 4231 N N . SER D 1 131 ? 44.773 10.571 119.761 1.00 41.89 131 SER D N 1
ATOM 4232 C CA . SER D 1 131 ? 43.760 11.251 118.963 1.00 42.42 131 SER D CA 1
ATOM 4233 C C . SER D 1 131 ? 44.089 12.737 118.814 1.00 42.98 131 SER D C 1
ATOM 4234 O O . SER D 1 131 ? 43.563 13.412 117.926 1.00 45.51 131 SER D O 1
ATOM 4237 N N . SER D 1 132 ? 44.945 13.251 119.685 1.00 42.02 132 SER D N 1
ATOM 4238 C CA . SER D 1 132 ? 45.337 14.655 119.601 1.00 43.33 132 SER D CA 1
ATOM 4239 C C . SER D 1 132 ? 46.853 14.737 119.411 1.00 43.14 132 SER D C 1
ATOM 4240 O O . SER D 1 132 ? 47.526 15.635 119.932 1.00 43.60 132 SER D O 1
ATOM 4243 N N . PHE D 1 133 ? 47.366 13.784 118.635 1.00 41.77 133 PHE D N 1
ATOM 4244 C CA . PHE D 1 133 ? 48.785 13.672 118.326 1.00 40.27 133 PHE D CA 1
ATOM 4245 C C . PHE D 1 133 ? 48.997 13.828 116.827 1.00 40.04 133 PHE D C 1
ATOM 4246 O O . PHE D 1 133 ? 48.450 13.062 116.036 1.00 39.46 133 PHE D O 1
ATOM 4254 N N . VAL D 1 134 ? 49.799 14.810 116.437 1.00 39.89 134 VAL D N 1
ATOM 4255 C CA . VAL D 1 134 ? 50.054 15.053 115.025 1.00 40.96 134 VAL D CA 1
ATOM 4256 C C . VAL D 1 134 ? 51.523 15.287 114.712 1.00 41.73 134 VAL D C 1
ATOM 4257 O O . VAL D 1 134 ? 52.155 16.169 115.296 1.00 42.06 134 VAL D O 1
ATOM 4269 N N . ALA D 1 136 ? 54.590 16.068 111.764 1.00 42.97 136 ALA D N 1
ATOM 4270 C CA . ALA D 1 136 ? 54.745 16.756 110.493 1.00 43.92 136 ALA D CA 1
ATOM 4271 C C . ALA D 1 136 ? 55.208 15.832 109.373 1.00 45.05 136 ALA D C 1
ATOM 4272 O O . ALA D 1 136 ? 55.724 14.736 109.618 1.00 44.74 136 ALA D O 1
ATOM 4274 N N . GLU D 1 137 ? 55.023 16.290 108.140 1.00 45.19 137 GLU D N 1
ATOM 4275 C CA . GLU D 1 137 ? 55.415 15.524 106.970 1.00 47.18 137 GLU D CA 1
ATOM 4276 C C . GLU D 1 137 ? 56.934 15.358 106.975 1.00 47.51 137 GLU D C 1
ATOM 4277 O O . GLU D 1 137 ? 57.672 16.337 107.066 1.00 47.13 137 GLU D O 1
ATOM 4283 N N . PRO D 1 138 ? 57.422 14.111 106.883 1.00 48.09 138 PRO D N 1
ATOM 4284 C CA . PRO D 1 138 ? 58.867 13.857 106.883 1.00 49.62 138 PRO D CA 1
ATOM 4285 C C . PRO D 1 138 ? 59.619 14.677 105.836 1.00 50.74 138 PRO D C 1
ATOM 4286 O O . PRO D 1 138 ? 59.369 14.558 104.636 1.00 51.40 138 PRO D O 1
ATOM 4290 N N . GLY D 1 139 ? 60.545 15.506 106.302 1.00 51.14 139 GLY D N 1
ATOM 4291 C CA . GLY D 1 139 ? 61.309 16.342 105.394 1.00 52.03 139 GLY D CA 1
ATOM 4292 C C . GLY D 1 139 ? 61.126 17.797 105.766 1.00 52.46 139 GLY D C 1
ATOM 4293 O O . GLY D 1 139 ? 62.037 18.610 105.609 1.00 53.34 139 GLY D O 1
ATOM 4294 N N . TRP D 1 140 ? 59.936 18.114 106.268 1.00 52.74 140 TRP D N 1
ATOM 4295 C CA . TRP D 1 140 ? 59.592 19.466 106.701 1.00 52.99 140 TRP D CA 1
ATOM 4296 C C . TRP D 1 140 ? 60.468 19.907 107.872 1.00 54.13 140 TRP D C 1
ATOM 4297 O O . TRP D 1 140 ? 60.967 19.085 108.646 1.00 54.59 140 TRP D O 1
ATOM 4308 N N . SER D 1 141 ? 60.641 21.214 107.996 1.00 54.92 141 SER D N 1
ATOM 4309 C CA . SER D 1 141 ? 61.434 21.789 109.068 1.00 56.00 141 SER D CA 1
ATOM 4310 C C . SER D 1 141 ? 60.797 23.132 109.377 1.00 56.95 141 SER D C 1
ATOM 4311 O O . SER D 1 141 ? 60.297 23.806 108.479 1.00 56.88 141 SER D O 1
ATOM 4314 N N . PRO D 1 142 ? 60.787 23.534 110.654 1.00 58.19 142 PRO D N 1
ATOM 4315 C CA . PRO D 1 142 ? 60.188 24.823 111.015 1.00 58.12 142 PRO D CA 1
ATOM 4316 C C . PRO D 1 142 ? 60.796 25.987 110.224 1.00 59.07 142 PRO D C 1
ATOM 4317 O O . PRO D 1 142 ? 60.076 26.579 109.390 1.00 59.42 142 PRO D O 1
ATOM 4329 N N . SER E 1 6 ? 23.036 -5.459 107.188 1.00 66.77 6 SER E N 1
ATOM 4330 C CA . SER E 1 6 ? 23.053 -5.033 105.787 1.00 64.50 6 SER E CA 1
ATOM 4331 C C . SER E 1 6 ? 21.835 -4.192 105.411 1.00 62.97 6 SER E C 1
ATOM 4332 O O . SER E 1 6 ? 20.893 -4.057 106.193 1.00 62.69 6 SER E O 1
ATOM 4335 N N . ALA E 1 7 ? 21.858 -3.642 104.198 1.00 61.11 7 ALA E N 1
ATOM 4336 C CA . ALA E 1 7 ? 20.764 -2.811 103.703 1.00 59.68 7 ALA E CA 1
ATOM 4337 C C . ALA E 1 7 ? 19.442 -3.575 103.641 1.00 58.09 7 ALA E C 1
ATOM 4338 O O . ALA E 1 7 ? 18.419 -3.101 104.135 1.00 58.60 7 ALA E O 1
ATOM 4340 N N . GLN E 1 8 ? 19.470 -4.756 103.031 1.00 55.72 8 GLN E N 1
ATOM 4341 C CA . GLN E 1 8 ? 18.278 -5.587 102.906 1.00 52.84 8 GLN E CA 1
ATOM 4342 C C . GLN E 1 8 ? 17.697 -5.911 104.279 1.00 50.59 8 GLN E C 1
ATOM 4343 O O . GLN E 1 8 ? 16.499 -5.744 104.518 1.00 50.42 8 GLN E O 1
ATOM 4349 N N . ALA E 1 9 ? 18.552 -6.365 105.185 1.00 47.76 9 ALA E N 1
ATOM 4350 C CA . ALA E 1 9 ? 18.121 -6.705 106.536 1.00 45.82 9 ALA E CA 1
ATOM 4351 C C . ALA E 1 9 ? 17.376 -5.546 107.207 1.00 44.61 9 ALA E C 1
ATOM 4352 O O . ALA E 1 9 ? 16.334 -5.741 107.840 1.00 43.21 9 ALA E O 1
ATOM 4354 N N . ILE E 1 10 ? 17.921 -4.342 107.065 1.00 42.86 10 ILE E N 1
ATOM 4355 C CA . ILE E 1 10 ? 17.327 -3.142 107.646 1.00 41.58 10 ILE E CA 1
ATOM 4356 C C . ILE E 1 10 ? 15.974 -2.860 107.006 1.00 42.66 10 ILE E C 1
ATOM 4357 O O . ILE E 1 10 ? 14.995 -2.553 107.692 1.00 41.74 10 ILE E O 1
ATOM 4362 N N . ILE E 1 11 ? 15.925 -2.967 105.684 1.00 42.52 11 ILE E N 1
ATOM 4363 C CA . ILE E 1 11 ? 14.690 -2.729 104.971 1.00 43.10 11 ILE E CA 1
ATOM 4364 C C . ILE E 1 11 ? 13.606 -3.643 105.520 1.00 43.57 11 ILE E C 1
ATOM 4365 O O . ILE E 1 11 ? 12.454 -3.236 105.649 1.00 43.95 11 ILE E O 1
ATOM 4370 N N . ARG E 1 12 ? 13.988 -4.868 105.867 1.00 45.97 12 ARG E N 1
ATOM 4371 C CA . ARG E 1 12 ? 13.040 -5.854 106.390 1.00 48.33 12 ARG E CA 1
ATOM 4372 C C . ARG E 1 12 ? 12.648 -5.649 107.851 1.00 46.95 12 ARG E C 1
ATOM 4373 O O . ARG E 1 12 ? 11.461 -5.619 108.188 1.00 45.85 12 ARG E O 1
ATOM 4381 N N . GLU E 1 13 ? 13.644 -5.509 108.718 1.00 46.25 13 GLU E N 1
ATOM 4382 C CA . GLU E 1 13 ? 13.380 -5.333 110.138 1.00 46.02 13 GLU E CA 1
ATOM 4383 C C . GLU E 1 13 ? 12.535 -4.097 110.457 1.00 44.48 13 GLU E C 1
ATOM 4384 O O . GLU E 1 13 ? 11.713 -4.134 111.367 1.00 45.36 13 GLU E O 1
ATOM 4390 N N . LEU E 1 14 ? 12.728 -3.009 109.716 1.00 42.58 14 LEU E N 1
ATOM 4391 C CA . LEU E 1 14 ? 11.977 -1.775 109.963 1.00 40.30 14 LEU E CA 1
ATOM 4392 C C . LEU E 1 14 ? 10.792 -1.602 109.030 1.00 39.15 14 LEU E C 1
ATOM 4393 O O . LEU E 1 14 ? 9.988 -0.687 109.195 1.00 38.37 14 LEU E O 1
ATOM 4398 N N . GLY E 1 15 ? 10.696 -2.474 108.035 1.00 40.07 15 GLY E N 1
ATOM 4399 C CA . GLY E 1 15 ? 9.600 -2.387 107.090 1.00 39.69 15 GLY E CA 1
ATOM 4400 C C . GLY E 1 15 ? 9.636 -1.131 106.243 1.00 39.01 15 GLY E C 1
ATOM 4401 O O . GLY E 1 15 ? 8.642 -0.419 106.128 1.00 39.28 15 GLY E O 1
ATOM 4402 N N . LEU E 1 16 ? 10.787 -0.845 105.648 1.00 38.56 16 LEU E N 1
ATOM 4403 C CA . LEU E 1 16 ? 10.912 0.330 104.802 1.00 38.32 16 LEU E CA 1
ATOM 4404 C C . LEU E 1 16 ? 10.362 0.038 103.401 1.00 38.73 16 LEU E C 1
ATOM 4405 O O . LEU E 1 16 ? 10.480 -1.081 102.896 1.00 37.99 16 LEU E O 1
ATOM 4410 N N . GLU E 1 17 ? 9.757 1.050 102.785 1.00 38.63 17 GLU E N 1
ATOM 4411 C CA . GLU E 1 17 ? 9.219 0.937 101.432 1.00 38.27 17 GLU E CA 1
ATOM 4412 C C . GLU E 1 17 ? 9.861 2.038 100.599 1.00 37.33 17 GLU E C 1
ATOM 4413 O O . GLU E 1 17 ? 10.338 3.033 101.137 1.00 35.69 17 GLU E O 1
ATOM 4419 N N . PRO E 1 18 ? 9.877 1.873 99.268 1.00 37.44 18 PRO E N 1
ATOM 4420 C CA . PRO E 1 18 ? 10.467 2.859 98.357 1.00 36.04 18 PRO E CA 1
ATOM 4421 C C . PRO E 1 18 ? 9.941 4.270 98.578 1.00 34.24 18 PRO E C 1
ATOM 4422 O O . PRO E 1 18 ? 8.743 4.472 98.758 1.00 36.77 18 PRO E O 1
ATOM 4426 N N . HIS E 1 19 ? 10.840 5.247 98.563 1.00 31.08 19 HIS E N 1
ATOM 4427 C CA . HIS E 1 19 ? 10.433 6.632 98.726 1.00 27.46 19 HIS E CA 1
ATOM 4428 C C . HIS E 1 19 ? 10.514 7.260 97.342 1.00 24.39 19 HIS E C 1
ATOM 4429 O O . HIS E 1 19 ? 11.450 7.003 96.588 1.00 25.24 19 HIS E O 1
ATOM 4436 N N . PRO E 1 20 ? 9.524 8.082 96.985 1.00 20.89 20 PRO E N 1
ATOM 4437 C CA . PRO E 1 20 ? 9.505 8.723 95.674 1.00 20.69 20 PRO E CA 1
ATOM 4438 C C . PRO E 1 20 ? 10.817 9.362 95.230 1.00 21.44 20 PRO E C 1
ATOM 4439 O O . PRO E 1 20 ? 11.116 9.388 94.039 1.00 21.61 20 PRO E O 1
ATOM 4443 N N . GLU E 1 21 ? 11.598 9.872 96.179 1.00 22.36 21 GLU E N 1
ATOM 4444 C CA . GLU E 1 21 ? 12.850 10.536 95.838 1.00 23.93 21 GLU E CA 1
ATOM 4445 C C . GLU E 1 21 ? 14.009 9.567 95.703 1.00 24.02 21 GLU E C 1
ATOM 4446 O O . GLU E 1 21 ? 15.102 9.954 95.304 1.00 24.30 21 GLU E O 1
ATOM 4452 N N . GLY E 1 22 ? 13.761 8.302 96.016 1.00 22.53 22 GLY E N 1
ATOM 4453 C CA . GLY E 1 22 ? 14.811 7.309 95.947 1.00 22.76 22 GLY E CA 1
ATOM 4454 C C . GLY E 1 22 ? 14.981 6.757 97.342 1.00 24.16 22 GLY E C 1
ATOM 4455 O O . GLY E 1 22 ? 14.474 7.336 98.297 1.00 25.73 22 GLY E O 1
ATOM 4456 N N . GLY E 1 23 ? 15.681 5.642 97.474 1.00 26.36 23 GLY E N 1
ATOM 4457 C CA . GLY E 1 23 ? 15.872 5.063 98.791 1.00 27.57 23 GLY E CA 1
ATOM 4458 C C . GLY E 1 23 ? 14.608 4.423 99.343 1.00 30.40 23 GLY E C 1
ATOM 4459 O O . GLY E 1 23 ? 13.589 4.335 98.655 1.00 29.73 23 GLY E O 1
ATOM 4460 N N . PHE E 1 24 ? 14.685 3.978 100.594 1.00 31.79 24 PHE E N 1
ATOM 4461 C CA . PHE E 1 24 ? 13.568 3.333 101.266 1.00 33.73 24 PHE E CA 1
ATOM 4462 C C . PHE E 1 24 ? 13.274 4.053 102.578 1.00 35.70 24 PHE E C 1
ATOM 4463 O O . PHE E 1 24 ? 14.189 4.592 103.213 1.00 34.57 24 PHE E O 1
ATOM 4471 N N . TYR E 1 25 ? 12.011 4.054 102.998 1.00 35.28 25 TYR E N 1
ATOM 4472 C CA . TYR E 1 25 ? 11.653 4.745 104.231 1.00 36.39 25 TYR E CA 1
ATOM 4473 C C . TYR E 1 25 ? 10.421 4.178 104.932 1.00 37.72 25 TYR E C 1
ATOM 4474 O O . TYR E 1 25 ? 9.863 3.163 104.525 1.00 38.74 25 TYR E O 1
ATOM 4483 N N . HIS E 1 26 ? 10.002 4.866 105.990 1.00 38.73 26 HIS E N 1
ATOM 4484 C CA . HIS E 1 26 ? 8.824 4.491 106.761 1.00 39.72 26 HIS E CA 1
ATOM 4485 C C . HIS E 1 26 ? 8.443 5.603 107.735 1.00 39.30 26 HIS E C 1
ATOM 4486 O O . HIS E 1 26 ? 9.217 5.932 108.628 1.00 41.00 26 HIS E O 1
ATOM 4493 N N . GLN E 1 27 ? 7.265 6.197 107.566 1.00 39.26 27 GLN E N 1
ATOM 4494 C CA . GLN E 1 27 ? 6.865 7.251 108.488 1.00 38.90 27 GLN E CA 1
ATOM 4495 C C . GLN E 1 27 ? 6.696 6.609 109.855 1.00 39.59 27 GLN E C 1
ATOM 4496 O O . GLN E 1 27 ? 5.981 5.618 110.012 1.00 38.40 27 GLN E O 1
ATOM 4502 N N . THR E 1 28 ? 7.383 7.173 110.840 1.00 40.04 28 THR E N 1
ATOM 4503 C CA . THR E 1 28 ? 7.343 6.648 112.192 1.00 40.19 28 THR E CA 1
ATOM 4504 C C . THR E 1 28 ? 6.469 7.488 113.097 1.00 38.87 28 THR E C 1
ATOM 4505 O O . THR E 1 28 ? 6.044 7.030 114.161 1.00 36.30 28 THR E O 1
ATOM 4509 N N . PHE E 1 29 ? 6.180 8.711 112.662 1.00 37.92 29 PHE E N 1
ATOM 4510 C CA . PHE E 1 29 ? 5.395 9.603 113.491 1.00 37.63 29 PHE E CA 1
ATOM 4511 C C . PHE E 1 29 ? 4.789 10.801 112.777 1.00 38.13 29 PHE E C 1
ATOM 4512 O O . PHE E 1 29 ? 5.370 11.359 111.854 1.00 38.39 29 PHE E O 1
ATOM 4520 N N . ARG E 1 30 ? 3.600 11.177 113.230 1.00 40.09 30 ARG E N 1
ATOM 4521 C CA . ARG E 1 30 ? 2.889 12.349 112.738 1.00 40.82 30 ARG E CA 1
ATOM 4522 C C . ARG E 1 30 ? 2.202 12.856 114.005 1.00 40.68 30 ARG E C 1
ATOM 4523 O O . ARG E 1 30 ? 1.379 12.151 114.590 1.00 40.46 30 ARG E O 1
ATOM 4531 N N . ASP E 1 31 ? 2.581 14.049 114.451 1.00 40.02 31 ASP E N 1
ATOM 4532 C CA . ASP E 1 31 ? 2.012 14.636 115.662 1.00 41.69 31 ASP E CA 1
ATOM 4533 C C . ASP E 1 31 ? 0.504 14.853 115.522 1.00 42.70 31 ASP E C 1
ATOM 4534 O O . ASP E 1 31 ? 0.039 15.447 114.549 1.00 42.89 31 ASP E O 1
ATOM 4539 N N . LYS E 1 32 ? -0.258 14.380 116.502 1.00 43.84 32 LYS E N 1
ATOM 4540 C CA . LYS E 1 32 ? -1.705 14.536 116.466 1.00 45.26 32 LYS E CA 1
ATOM 4541 C C . LYS E 1 32 ? -2.068 16.000 116.703 1.00 45.51 32 LYS E C 1
ATOM 4542 O O . LYS E 1 32 ? -3.167 16.445 116.376 1.00 44.46 32 LYS E O 1
ATOM 4548 N N . ALA E 1 33 ? -1.120 16.745 117.261 1.00 46.97 33 ALA E N 1
ATOM 4549 C CA . ALA E 1 33 ? -1.308 18.166 117.541 1.00 47.98 33 ALA E CA 1
ATOM 4550 C C . ALA E 1 33 ? -0.686 19.022 116.443 1.00 48.02 33 ALA E C 1
ATOM 4551 O O . ALA E 1 33 ? 0.271 18.604 115.788 1.00 49.15 33 ALA E O 1
ATOM 4553 N N . GLY E 1 34 ? -1.232 20.220 116.246 1.00 48.04 34 GLY E N 1
ATOM 4554 C CA . GLY E 1 34 ? -0.701 21.122 115.238 1.00 48.87 34 GLY E CA 1
ATOM 4555 C C . GLY E 1 34 ? -1.357 21.043 113.870 1.00 49.24 34 GLY E C 1
ATOM 4556 O O . GLY E 1 34 ? -0.673 21.094 112.843 1.00 49.17 34 GLY E O 1
ATOM 4557 N N . GLY E 1 35 ? -2.682 20.937 113.848 1.00 48.69 35 GLY E N 1
ATOM 4558 C CA . GLY E 1 35 ? -3.389 20.855 112.582 1.00 48.32 35 GLY E CA 1
ATOM 4559 C C . GLY E 1 35 ? -3.442 19.426 112.087 1.00 47.40 35 GLY E C 1
ATOM 4560 O O . GLY E 1 35 ? -3.095 18.499 112.822 1.00 48.35 35 GLY E O 1
ATOM 4561 N N . GLU E 1 36 ? -3.874 19.229 110.849 1.00 46.89 36 GLU E N 1
ATOM 4562 C CA . GLU E 1 36 ? -3.945 17.876 110.318 1.00 46.49 36 GLU E CA 1
ATOM 4563 C C . GLU E 1 36 ? -2.594 17.390 109.798 1.00 43.19 36 GLU E C 1
ATOM 4564 O O . GLU E 1 36 ? -2.286 16.200 109.890 1.00 41.03 36 GLU E O 1
ATOM 4570 N N . ARG E 1 37 ? -1.787 18.301 109.256 1.00 40.46 37 ARG E N 1
ATOM 4571 C CA . ARG E 1 37 ? -0.465 17.912 108.774 1.00 38.70 37 ARG E CA 1
ATOM 4572 C C . ARG E 1 37 ? 0.417 17.621 109.985 1.00 36.47 37 ARG E C 1
ATOM 4573 O O . ARG E 1 37 ? 1.384 16.865 109.898 1.00 35.49 37 ARG E O 1
ATOM 4581 N N . GLY E 1 38 ? 0.052 18.220 111.116 1.00 34.72 38 GLY E N 1
ATOM 4582 C CA . GLY E 1 38 ? 0.770 18.015 112.362 1.00 33.79 38 GLY E CA 1
ATOM 4583 C C . GLY E 1 38 ? 1.902 18.987 112.633 1.00 33.14 38 GLY E C 1
ATOM 4584 O O . GLY E 1 38 ? 2.343 19.701 111.744 1.00 32.95 38 GLY E O 1
ATOM 4585 N N . HIS E 1 39 ? 2.362 19.028 113.876 1.00 32.16 39 HIS E N 1
ATOM 4586 C CA . HIS E 1 39 ? 3.473 19.899 114.239 1.00 32.61 39 HIS E CA 1
ATOM 4587 C C . HIS E 1 39 ? 4.762 19.361 113.611 1.00 30.82 39 HIS E C 1
ATOM 4588 O O . HIS E 1 39 ? 5.674 20.119 113.286 1.00 29.54 39 HIS E O 1
ATOM 4595 N N . SER E 1 40 ? 4.829 18.045 113.441 1.00 28.84 40 SER E N 1
ATOM 4596 C CA . SER E 1 40 ? 6.014 17.435 112.865 1.00 29.51 40 SER E CA 1
ATOM 4597 C C . SER E 1 40 ? 5.765 15.986 112.478 1.00 30.31 40 SER E C 1
ATOM 4598 O O . SER E 1 40 ? 4.726 15.416 112.814 1.00 32.91 40 SER E O 1
ATOM 4601 N N . THR E 1 41 ? 6.736 15.400 111.779 1.00 28.68 41 THR E N 1
ATOM 4602 C CA . THR E 1 41 ? 6.668 14.005 111.361 1.00 26.52 41 THR E CA 1
ATOM 4603 C C . THR E 1 41 ? 8.039 13.354 111.511 1.00 27.33 41 THR E C 1
ATOM 4604 O O . THR E 1 41 ? 9.056 14.026 111.407 1.00 26.56 41 THR E O 1
ATOM 4608 N N . ALA E 1 42 ? 8.058 12.052 111.783 1.00 28.83 42 ALA E N 1
ATOM 4609 C CA . ALA E 1 42 ? 9.311 11.313 111.939 1.00 29.39 42 ALA E CA 1
ATOM 4610 C C . ALA E 1 42 ? 9.380 10.263 110.847 1.00 29.43 42 ALA E C 1
ATOM 4611 O O . ALA E 1 42 ? 8.354 9.735 110.413 1.00 26.40 42 ALA E O 1
ATOM 4613 N N . ILE E 1 43 ? 10.601 9.935 110.436 1.00 29.01 43 ILE E N 1
ATOM 4614 C CA . ILE E 1 43 ? 10.793 8.989 109.358 1.00 28.84 43 ILE E CA 1
ATOM 4615 C C . ILE E 1 43 ? 12.151 8.300 109.381 1.00 29.62 43 ILE E C 1
ATOM 4616 O O . ILE E 1 43 ? 13.165 8.914 109.719 1.00 29.74 43 ILE E O 1
ATOM 4621 N N . TYR E 1 44 ? 12.159 7.015 109.044 1.00 28.61 44 TYR E N 1
ATOM 4622 C CA . TYR E 1 44 ? 13.403 6.264 108.947 1.00 28.10 44 TYR E CA 1
ATOM 4623 C C . TYR E 1 44 ? 13.681 6.322 107.447 1.00 28.04 44 TYR E C 1
ATOM 4624 O O . TYR E 1 44 ? 12.793 6.041 106.639 1.00 29.26 44 TYR E O 1
ATOM 4633 N N . TYR E 1 45 ? 14.889 6.713 107.065 1.00 27.33 45 TYR E N 1
ATOM 4634 C CA . TYR E 1 45 ? 15.230 6.802 105.653 1.00 26.21 45 TYR E CA 1
ATOM 4635 C C . TYR E 1 45 ? 16.543 6.084 105.405 1.00 27.08 45 TYR E C 1
ATOM 4636 O O . TYR E 1 45 ? 17.484 6.198 106.192 1.00 24.90 45 TYR E O 1
ATOM 4645 N N . LEU E 1 46 ? 16.602 5.355 104.295 1.00 29.12 46 LEU E N 1
ATOM 4646 C CA . LEU E 1 46 ? 17.786 4.579 103.960 1.00 30.45 46 LEU E CA 1
ATOM 4647 C C . LEU E 1 46 ? 18.160 4.724 102.487 1.00 31.36 46 LEU E C 1
ATOM 4648 O O . LEU E 1 46 ? 17.308 4.609 101.611 1.00 30.61 46 LEU E O 1
ATOM 4653 N N . LEU E 1 47 ? 19.439 4.985 102.231 1.00 32.48 47 LEU E N 1
ATOM 4654 C CA . LEU E 1 47 ? 19.964 5.119 100.876 1.00 34.01 47 LEU E CA 1
ATOM 4655 C C . LEU E 1 47 ? 20.976 4.001 100.650 1.00 35.07 47 LEU E C 1
ATOM 4656 O O . LEU E 1 47 ? 21.922 3.857 101.418 1.00 34.60 47 LEU E O 1
ATOM 4661 N N . GLU E 1 48 ? 20.767 3.202 99.610 1.00 38.10 48 GLU E N 1
ATOM 4662 C CA . GLU E 1 48 ? 21.684 2.113 99.309 1.00 40.24 48 GLU E CA 1
ATOM 4663 C C . GLU E 1 48 ? 22.850 2.662 98.517 1.00 39.92 48 GLU E C 1
ATOM 4664 O O . GLU E 1 48 ? 22.831 3.807 98.078 1.00 41.06 48 GLU E O 1
ATOM 4670 N N . LYS E 1 49 ? 23.855 1.822 98.321 1.00 39.51 49 LYS E N 1
ATOM 4671 C CA . LYS E 1 49 ? 25.051 2.187 97.582 1.00 38.02 49 LYS E CA 1
ATOM 4672 C C . LYS E 1 49 ? 24.780 2.700 96.175 1.00 38.49 49 LYS E C 1
ATOM 4673 O O . LYS E 1 49 ? 23.919 2.196 95.459 1.00 38.64 49 LYS E O 1
ATOM 4679 N N . GLY E 1 50 ? 25.521 3.729 95.793 1.00 40.49 50 GLY E N 1
ATOM 4680 C CA . GLY E 1 50 ? 25.397 4.292 94.463 1.00 42.44 50 GLY E CA 1
ATOM 4681 C C . GLY E 1 50 ? 24.113 4.991 94.063 1.00 43.63 50 GLY E C 1
ATOM 4682 O O . GLY E 1 50 ? 24.045 5.555 92.969 1.00 44.63 50 GLY E O 1
ATOM 4683 N N . VAL E 1 51 ? 23.091 4.972 94.911 1.00 43.05 51 VAL E N 1
ATOM 4684 C CA . VAL E 1 51 ? 21.856 5.641 94.537 1.00 42.11 51 VAL E CA 1
ATOM 4685 C C . VAL E 1 51 ? 21.751 7.052 95.126 1.00 40.63 51 VAL E C 1
ATOM 4686 O O . VAL E 1 51 ? 21.793 7.249 96.341 1.00 39.00 51 VAL E O 1
ATOM 4690 N N . ARG E 1 52 ? 21.629 8.037 94.242 1.00 39.54 52 ARG E N 1
ATOM 4691 C CA . ARG E 1 52 ? 21.528 9.430 94.653 1.00 39.22 52 ARG E CA 1
ATOM 4692 C C . ARG E 1 52 ? 20.085 9.928 94.574 1.00 36.44 52 ARG E C 1
ATOM 4693 O O . ARG E 1 52 ? 19.494 9.959 93.497 1.00 36.41 52 ARG E O 1
ATOM 4701 N N . SER E 1 53 ? 19.521 10.328 95.709 1.00 32.32 53 SER E N 1
ATOM 4702 C CA . SER E 1 53 ? 18.149 10.816 95.716 1.00 29.39 53 SER E CA 1
ATOM 4703 C C . SER E 1 53 ? 17.976 12.030 94.819 1.00 28.32 53 SER E C 1
ATOM 4704 O O . SER E 1 53 ? 18.851 12.883 94.741 1.00 28.39 53 SER E O 1
ATOM 4707 N N . HIS E 1 54 ? 16.840 12.096 94.137 1.00 29.19 54 HIS E N 1
ATOM 4708 C CA . HIS E 1 54 ? 16.530 13.205 93.234 1.00 31.21 54 HIS E CA 1
ATOM 4709 C C . HIS E 1 54 ? 16.553 14.552 93.941 1.00 30.74 54 HIS E C 1
ATOM 4710 O O . HIS E 1 54 ? 16.221 14.653 95.124 1.00 29.93 54 HIS E O 1
ATOM 4717 N N . TRP E 1 55 ? 16.931 15.588 93.207 1.00 30.34 55 TRP E N 1
ATOM 4718 C CA . TRP E 1 55 ? 16.928 16.919 93.774 1.00 30.56 55 TRP E CA 1
ATOM 4719 C C . TRP E 1 55 ? 15.470 17.214 94.052 1.00 30.73 55 TRP E C 1
ATOM 4720 O O . TRP E 1 55 ? 14.608 16.997 93.188 1.00 30.22 55 TRP E O 1
ATOM 4731 N N . HIS E 1 56 ? 15.191 17.695 95.257 1.00 28.68 56 HIS E N 1
ATOM 4732 C CA . HIS E 1 56 ? 13.826 18.006 95.642 1.00 28.66 56 HIS E CA 1
ATOM 4733 C C . HIS E 1 56 ? 13.856 19.026 96.759 1.00 29.15 56 HIS E C 1
ATOM 4734 O O . HIS E 1 56 ? 14.916 19.319 97.318 1.00 27.98 56 HIS E O 1
ATOM 4741 N N . ARG E 1 57 ? 12.691 19.563 97.092 1.00 28.25 57 ARG E N 1
ATOM 4742 C CA . ARG E 1 57 ? 12.627 20.518 98.170 1.00 29.69 57 ARG E CA 1
ATOM 4743 C C . ARG E 1 57 ? 11.288 20.561 98.858 1.00 28.51 57 ARG E C 1
ATOM 4744 O O . ARG E 1 57 ? 10.249 20.607 98.213 1.00 29.80 57 ARG E O 1
ATOM 4752 N N . VAL E 1 58 ? 11.331 20.497 100.184 1.00 27.94 58 VAL E N 1
ATOM 4753 C CA . VAL E 1 58 ? 10.142 20.598 101.005 1.00 26.26 58 VAL E CA 1
ATOM 4754 C C . VAL E 1 58 ? 10.005 22.109 101.013 1.00 25.67 58 VAL E C 1
ATOM 4755 O O . VAL E 1 58 ? 10.851 22.813 101.548 1.00 26.85 58 VAL E O 1
ATOM 4759 N N . THR E 1 59 ? 8.950 22.600 100.383 1.00 25.92 59 THR E N 1
ATOM 4760 C CA . THR E 1 59 ? 8.731 24.034 100.220 1.00 27.40 59 THR E CA 1
ATOM 4761 C C . THR E 1 59 ? 8.327 24.895 101.410 1.00 27.10 59 THR E C 1
ATOM 4762 O O . THR E 1 59 ? 8.627 26.092 101.431 1.00 28.07 59 THR E O 1
ATOM 4766 N N . ASP E 1 60 ? 7.650 24.310 102.387 1.00 24.91 60 ASP E N 1
ATOM 4767 C CA . ASP E 1 60 ? 7.188 25.095 103.518 1.00 25.24 60 ASP E CA 1
ATOM 4768 C C . ASP E 1 60 ? 7.532 24.525 104.893 1.00 23.70 60 ASP E C 1
ATOM 4769 O O . ASP E 1 60 ? 6.894 24.863 105.886 1.00 20.71 60 ASP E O 1
ATOM 4774 N N . ALA E 1 61 ? 8.538 23.663 104.955 1.00 23.18 61 ALA E N 1
ATOM 4775 C CA . ALA E 1 61 ? 8.917 23.081 106.225 1.00 22.93 61 ALA E CA 1
ATOM 4776 C C . ALA E 1 61 ? 10.413 22.830 106.290 1.00 24.35 61 ALA E C 1
ATOM 4777 O O . ALA E 1 61 ? 11.072 22.626 105.262 1.00 22.88 61 ALA E O 1
ATOM 4779 N N . VAL E 1 62 ? 10.939 22.859 107.512 1.00 24.11 62 VAL E N 1
ATOM 4780 C CA . VAL E 1 62 ? 12.351 22.618 107.753 1.00 25.90 62 VAL E CA 1
ATOM 4781 C C . VAL E 1 62 ? 12.527 21.120 108.013 1.00 26.53 62 VAL E C 1
ATOM 4782 O O . VAL E 1 62 ? 11.864 20.552 108.886 1.00 25.31 62 VAL E O 1
ATOM 4786 N N . GLU E 1 63 ? 13.408 20.479 107.249 1.00 26.83 63 GLU E N 1
ATOM 4787 C CA . GLU E 1 63 ? 13.652 19.050 107.427 1.00 28.44 63 GLU E CA 1
ATOM 4788 C C . GLU E 1 63 ? 15.017 18.857 108.063 1.00 28.35 63 GLU E C 1
ATOM 4789 O O . GLU E 1 63 ? 16.006 19.417 107.593 1.00 28.88 63 GLU E O 1
ATOM 4795 N N . VAL E 1 64 ? 15.060 18.072 109.138 1.00 28.18 64 VAL E N 1
ATOM 4796 C CA . VAL E 1 64 ? 16.306 17.794 109.843 1.00 27.58 64 VAL E CA 1
ATOM 4797 C C . VAL E 1 64 ? 16.726 16.352 109.588 1.00 26.22 64 VAL E C 1
ATOM 4798 O O . VAL E 1 64 ? 15.911 15.434 109.663 1.00 26.64 64 VAL E O 1
ATOM 4802 N N . TRP E 1 65 ? 18.000 16.160 109.277 1.00 24.39 65 TRP E N 1
ATOM 4803 C CA . TRP E 1 65 ? 18.529 14.831 109.007 1.00 23.36 65 TRP E CA 1
ATOM 4804 C C . TRP E 1 65 ? 19.293 14.300 110.213 1.00 23.63 65 TRP E C 1
ATOM 4805 O O . TRP E 1 65 ? 20.028 15.042 110.863 1.00 24.55 65 TRP E O 1
ATOM 4816 N N . HIS E 1 66 ? 19.121 13.019 110.520 1.00 24.22 66 HIS E N 1
ATOM 4817 C CA . HIS E 1 66 ? 19.815 12.427 111.660 1.00 25.52 66 HIS E CA 1
ATOM 4818 C C . HIS E 1 66 ? 20.508 11.113 111.298 1.00 26.30 66 HIS E C 1
ATOM 4819 O O . HIS E 1 66 ? 19.847 10.127 110.949 1.00 25.33 66 HIS E O 1
ATOM 4826 N N . TYR E 1 67 ? 21.835 11.097 111.386 1.00 25.53 67 TYR E N 1
ATOM 4827 C CA . TYR E 1 67 ? 22.584 9.885 111.099 1.00 27.63 67 TYR E CA 1
ATOM 4828 C C . TYR E 1 67 ? 22.305 8.815 112.150 1.00 29.90 67 TYR E C 1
ATOM 4829 O O . TYR E 1 67 ? 22.340 9.104 113.347 1.00 32.72 67 TYR E O 1
ATOM 4838 N N . TYR E 1 68 ? 22.037 7.585 111.714 1.00 29.18 68 TYR E N 1
ATOM 4839 C CA . TYR E 1 68 ? 21.802 6.490 112.655 1.00 28.39 68 TYR E CA 1
ATOM 4840 C C . TYR E 1 68 ? 22.858 5.390 112.515 1.00 28.15 68 TYR E C 1
ATOM 4841 O O . TYR E 1 68 ? 23.482 5.000 113.499 1.00 28.62 68 TYR E O 1
ATOM 4850 N N . ALA E 1 69 ? 23.055 4.893 111.294 1.00 28.74 69 ALA E N 1
ATOM 4851 C CA . ALA E 1 69 ? 24.037 3.833 111.045 1.00 27.85 69 ALA E CA 1
ATOM 4852 C C . ALA E 1 69 ? 24.553 3.771 109.602 1.00 29.12 69 ALA E C 1
ATOM 4853 O O . ALA E 1 69 ? 23.983 4.375 108.678 1.00 29.08 69 ALA E O 1
ATOM 4855 N N . GLY E 1 70 ? 25.629 3.010 109.421 1.00 29.50 70 GLY E N 1
ATOM 4856 C CA . GLY E 1 70 ? 26.220 2.838 108.108 1.00 28.17 70 GLY E CA 1
ATOM 4857 C C . GLY E 1 70 ? 27.240 3.911 107.828 1.00 29.90 70 GLY E C 1
ATOM 4858 O O . GLY E 1 70 ? 27.613 4.678 108.714 1.00 30.49 70 GLY E O 1
ATOM 4859 N N . ALA E 1 71 ? 27.699 3.957 106.586 1.00 30.94 71 ALA E N 1
ATOM 4860 C CA . ALA E 1 71 ? 28.668 4.954 106.166 1.00 30.47 71 ALA E CA 1
ATOM 4861 C C . ALA E 1 71 ? 28.019 6.329 106.268 1.00 31.14 71 ALA E C 1
ATOM 4862 O O . ALA E 1 71 ? 26.798 6.449 106.425 1.00 30.47 71 ALA E O 1
ATOM 4864 N N . PRO E 1 72 ? 28.830 7.389 106.211 1.00 30.70 72 PRO E N 1
ATOM 4865 C CA . PRO E 1 72 ? 28.216 8.708 106.297 1.00 30.57 72 PRO E CA 1
ATOM 4866 C C . PRO E 1 72 ? 27.508 9.037 104.984 1.00 31.27 72 PRO E C 1
ATOM 4867 O O . PRO E 1 72 ? 27.615 8.297 104.003 1.00 31.02 72 PRO E O 1
ATOM 4871 N N . ILE E 1 73 ? 26.771 10.140 104.982 1.00 31.26 73 ILE E N 1
ATOM 4872 C CA . ILE E 1 73 ? 26.045 10.580 103.803 1.00 30.30 73 ILE E CA 1
ATOM 4873 C C . ILE E 1 73 ? 26.586 11.926 103.352 1.00 29.74 73 ILE E C 1
ATOM 4874 O O . ILE E 1 73 ? 27.026 12.730 104.175 1.00 29.59 73 ILE E O 1
ATOM 4879 N N . ALA E 1 74 ? 26.561 12.157 102.042 1.00 27.72 74 ALA E N 1
ATOM 4880 C CA . ALA E 1 74 ? 27.005 13.418 101.461 1.00 26.07 74 ALA E CA 1
ATOM 4881 C C . ALA E 1 74 ? 25.732 14.191 101.088 1.00 26.87 74 ALA E C 1
ATOM 4882 O O . ALA E 1 74 ? 25.128 13.953 100.042 1.00 28.50 74 ALA E O 1
ATOM 4884 N N . LEU E 1 75 ? 25.321 15.109 101.950 1.00 26.88 75 LEU E N 1
ATOM 4885 C CA . LEU E 1 75 ? 24.114 15.877 101.705 1.00 27.11 75 LEU E CA 1
ATOM 4886 C C . LEU E 1 75 ? 24.403 17.145 100.886 1.00 27.21 75 LEU E C 1
ATOM 4887 O O . LEU E 1 75 ? 25.163 18.008 101.314 1.00 27.13 75 LEU E O 1
ATOM 4892 N N . HIS E 1 76 ? 23.807 17.238 99.699 1.00 27.90 76 HIS E N 1
ATOM 4893 C CA . HIS E 1 76 ? 23.996 18.401 98.828 1.00 29.40 76 HIS E CA 1
ATOM 4894 C C . HIS E 1 76 ? 22.807 19.353 98.966 1.00 30.24 76 HIS E C 1
ATOM 4895 O O . HIS E 1 76 ? 21.653 18.957 98.738 1.00 29.85 76 HIS E O 1
ATOM 4902 N N . LEU E 1 77 ? 23.089 20.606 99.317 1.00 30.35 77 LEU E N 1
ATOM 4903 C CA . LEU E 1 77 ? 22.039 21.609 99.508 1.00 31.95 77 LEU E CA 1
ATOM 4904 C C . LEU E 1 77 ? 22.215 22.876 98.670 1.00 32.77 77 LEU E C 1
ATOM 4905 O O . LEU E 1 77 ? 23.335 23.305 98.388 1.00 34.35 77 LEU E O 1
ATOM 4910 N N . SER E 1 78 ? 21.099 23.480 98.282 1.00 32.70 78 SER E N 1
ATOM 4911 C CA . SER E 1 78 ? 21.131 24.704 97.489 1.00 33.78 78 SER E CA 1
ATOM 4912 C C . SER E 1 78 ? 19.854 25.493 97.731 1.00 35.22 78 SER E C 1
ATOM 4913 O O . SER E 1 78 ? 18.775 25.086 97.306 1.00 35.26 78 SER E O 1
ATOM 4916 N N . GLN E 1 79 ? 19.970 26.626 98.411 1.00 37.29 79 GLN E N 1
ATOM 4917 C CA . GLN E 1 79 ? 18.791 27.424 98.710 1.00 40.45 79 GLN E CA 1
ATOM 4918 C C . GLN E 1 79 ? 18.231 28.123 97.482 1.00 42.19 79 GLN E C 1
ATOM 4919 O O . GLN E 1 79 ? 17.012 28.247 97.330 1.00 42.34 79 GLN E O 1
ATOM 4925 N N . ASP E 1 80 ? 19.121 28.569 96.605 1.00 43.67 80 ASP E N 1
ATOM 4926 C CA . ASP E 1 80 ? 18.710 29.278 95.406 1.00 45.80 80 ASP E CA 1
ATOM 4927 C C . ASP E 1 80 ? 18.730 28.440 94.139 1.00 46.54 80 ASP E C 1
ATOM 4928 O O . ASP E 1 80 ? 18.160 28.832 93.124 1.00 46.27 80 ASP E O 1
ATOM 4933 N N . GLY E 1 81 ? 19.378 27.286 94.197 1.00 47.45 81 GLY E N 1
ATOM 4934 C CA . GLY E 1 81 ? 19.439 26.435 93.027 1.00 47.91 81 GLY E CA 1
ATOM 4935 C C . GLY E 1 81 ? 20.561 26.845 92.093 1.00 48.71 81 GLY E C 1
ATOM 4936 O O . GLY E 1 81 ? 20.670 26.335 90.980 1.00 48.28 81 GLY E O 1
ATOM 4937 N N . ARG E 1 82 ? 21.401 27.770 92.541 1.00 49.97 82 ARG E N 1
ATOM 4938 C CA . ARG E 1 82 ? 22.509 28.220 91.717 1.00 51.82 82 ARG E CA 1
ATOM 4939 C C . ARG E 1 82 ? 23.862 27.759 92.284 1.00 51.27 82 ARG E C 1
ATOM 4940 O O . ARG E 1 82 ? 24.761 27.380 91.530 1.00 52.08 82 ARG E O 1
ATOM 4948 N N . GLU E 1 83 ? 24.006 27.785 93.606 1.00 49.57 83 GLU E N 1
ATOM 4949 C CA . GLU E 1 83 ? 25.240 27.339 94.246 1.00 47.83 83 GLU E CA 1
ATOM 4950 C C . GLU E 1 83 ? 24.922 26.095 95.062 1.00 45.42 83 GLU E C 1
ATOM 4951 O O . GLU E 1 83 ? 23.842 25.983 95.630 1.00 44.54 83 GLU E O 1
ATOM 4957 N N . VAL E 1 84 ? 25.856 25.154 95.119 1.00 43.39 84 VAL E N 1
ATOM 4958 C CA . VAL E 1 84 ? 25.632 23.940 95.891 1.00 42.28 84 VAL E CA 1
ATOM 4959 C C . VAL E 1 84 ? 26.686 23.776 96.966 1.00 40.44 84 VAL E C 1
ATOM 4960 O O . VAL E 1 84 ? 27.869 23.884 96.704 1.00 41.65 84 VAL E O 1
ATOM 4964 N N . GLN E 1 85 ? 26.249 23.523 98.187 1.00 39.28 85 GLN E N 1
ATOM 4965 C CA . GLN E 1 85 ? 27.176 23.305 99.280 1.00 38.16 85 GLN E CA 1
ATOM 4966 C C . GLN E 1 85 ? 26.961 21.867 99.708 1.00 36.42 85 GLN E C 1
ATOM 4967 O O . GLN E 1 85 ? 25.824 21.398 99.745 1.00 36.15 85 GLN E O 1
ATOM 4973 N N . THR E 1 86 ? 28.035 21.154 100.015 1.00 34.02 86 THR E N 1
ATOM 4974 C CA . THR E 1 86 ? 27.876 19.776 100.436 1.00 32.13 86 THR E CA 1
ATOM 4975 C C . THR E 1 86 ? 28.279 19.597 101.888 1.00 32.20 86 THR E C 1
ATOM 4976 O O . THR E 1 86 ? 29.276 20.144 102.333 1.00 34.36 86 THR E O 1
ATOM 4980 N N . PHE E 1 87 ? 27.473 18.844 102.624 1.00 31.74 87 PHE E N 1
ATOM 4981 C CA . PHE E 1 87 ? 27.720 18.571 104.028 1.00 31.29 87 PHE E CA 1
ATOM 4982 C C . PHE E 1 87 ? 27.851 17.068 104.178 1.00 30.56 87 PHE E C 1
ATOM 4983 O O . PHE E 1 87 ? 27.316 16.309 103.382 1.00 32.12 87 PHE E O 1
ATOM 4991 N N . THR E 1 88 ? 28.564 16.637 105.203 1.00 30.17 88 THR E N 1
ATOM 4992 C CA . THR E 1 88 ? 28.715 15.218 105.465 1.00 29.19 88 THR E CA 1
ATOM 4993 C C . THR E 1 88 ? 27.959 14.898 106.741 1.00 28.21 88 THR E C 1
ATOM 4994 O O . THR E 1 88 ? 28.288 15.402 107.813 1.00 26.08 88 THR E O 1
ATOM 4998 N N . LEU E 1 89 ? 26.934 14.067 106.596 1.00 28.90 89 LEU E N 1
ATOM 4999 C CA . LEU E 1 89 ? 26.093 13.638 107.699 1.00 29.41 89 LEU E CA 1
ATOM 5000 C C . LEU E 1 89 ? 26.734 12.369 108.261 1.00 30.02 89 LEU E C 1
ATOM 5001 O O . LEU E 1 89 ? 26.642 11.296 107.659 1.00 29.09 89 LEU E O 1
ATOM 5006 N N . GLY E 1 90 ? 27.407 12.501 109.402 1.00 30.60 90 GLY E N 1
ATOM 5007 C CA . GLY E 1 90 ? 28.074 11.356 109.989 1.00 30.64 90 GLY E CA 1
ATOM 5008 C C . GLY E 1 90 ? 28.405 11.544 111.453 1.00 30.26 90 GLY E C 1
ATOM 5009 O O . GLY E 1 90 ? 28.193 12.623 111.998 1.00 29.47 90 GLY E O 1
ATOM 5010 N N . PRO E 1 91 ? 28.943 10.506 112.112 1.00 28.75 91 PRO E N 1
ATOM 5011 C CA . PRO E 1 91 ? 29.303 10.557 113.531 1.00 29.22 91 PRO E CA 1
ATOM 5012 C C . PRO E 1 91 ? 30.728 11.017 113.828 1.00 29.43 91 PRO E C 1
ATOM 5013 O O . PRO E 1 91 ? 31.083 11.239 114.984 1.00 26.53 91 PRO E O 1
ATOM 5017 N N . ALA E 1 92 ? 31.541 11.148 112.789 1.00 30.81 92 ALA E N 1
ATOM 5018 C CA . ALA E 1 92 ? 32.926 11.575 112.958 1.00 34.32 92 ALA E CA 1
ATOM 5019 C C . ALA E 1 92 ? 32.993 13.055 113.303 1.00 36.56 92 ALA E C 1
ATOM 5020 O O . ALA E 1 92 ? 33.527 13.858 112.540 1.00 36.59 92 ALA E O 1
ATOM 5022 N N . ILE E 1 93 ? 32.439 13.401 114.460 1.00 38.87 93 ILE E N 1
ATOM 5023 C CA . ILE E 1 93 ? 32.415 14.774 114.944 1.00 41.35 93 ILE E CA 1
ATOM 5024 C C . ILE E 1 93 ? 33.750 15.491 114.788 1.00 41.65 93 ILE E C 1
ATOM 5025 O O . ILE E 1 93 ? 33.799 16.639 114.348 1.00 42.09 93 ILE E O 1
ATOM 5030 N N . LEU E 1 94 ? 34.826 14.802 115.151 1.00 42.79 94 LEU E N 1
ATOM 5031 C CA . LEU E 1 94 ? 36.164 15.364 115.087 1.00 44.06 94 LEU E CA 1
ATOM 5032 C C . LEU E 1 94 ? 36.831 15.306 113.723 1.00 44.97 94 LEU E C 1
ATOM 5033 O O . LEU E 1 94 ? 38.049 15.380 113.634 1.00 47.33 94 LEU E O 1
ATOM 5038 N N . GLU E 1 95 ? 36.047 15.186 112.661 1.00 45.53 95 GLU E N 1
ATOM 5039 C CA . GLU E 1 95 ? 36.612 15.135 111.315 1.00 46.04 95 GLU E CA 1
ATOM 5040 C C . GLU E 1 95 ? 35.882 16.102 110.399 1.00 45.47 95 GLU E C 1
ATOM 5041 O O . GLU E 1 95 ? 36.229 16.244 109.227 1.00 45.70 95 GLU E O 1
ATOM 5047 N N . GLY E 1 96 ? 34.868 16.769 110.940 1.00 44.41 96 GLY E N 1
ATOM 5048 C CA . GLY E 1 96 ? 34.102 17.699 110.135 1.00 42.52 96 GLY E CA 1
ATOM 5049 C C . GLY E 1 96 ? 32.675 17.226 109.931 1.00 40.49 96 GLY E C 1
ATOM 5050 O O . GLY E 1 96 ? 31.816 18.007 109.537 1.00 41.25 96 GLY E O 1
ATOM 5051 N N . GLU E 1 97 ? 32.415 15.951 110.203 1.00 38.48 97 GLU E N 1
ATOM 5052 C CA . GLU E 1 97 ? 31.074 15.399 110.043 1.00 36.21 97 GLU E CA 1
ATOM 5053 C C . GLU E 1 97 ? 30.139 15.878 111.142 1.00 35.07 97 GLU E C 1
ATOM 5054 O O . GLU E 1 97 ? 30.570 16.241 112.236 1.00 34.79 97 GLU E O 1
ATOM 5060 N N . ARG E 1 98 ? 28.850 15.864 110.835 1.00 32.29 98 ARG E N 1
ATOM 5061 C CA . ARG E 1 98 ? 27.821 16.257 111.776 1.00 29.84 98 ARG E CA 1
ATOM 5062 C C . ARG E 1 98 ? 26.662 15.280 111.583 1.00 29.54 98 ARG E C 1
ATOM 5063 O O . ARG E 1 98 ? 26.198 15.064 110.460 1.00 28.93 98 ARG E O 1
ATOM 5071 N N . PRO E 1 99 ? 26.206 14.649 112.674 1.00 28.59 99 PRO E N 1
ATOM 5072 C CA . PRO E 1 99 ? 25.104 13.686 112.633 1.00 29.08 99 PRO E CA 1
ATOM 5073 C C . PRO E 1 99 ? 23.746 14.371 112.537 1.00 29.96 99 PRO E C 1
ATOM 5074 O O . PRO E 1 99 ? 22.706 13.717 112.413 1.00 31.70 99 PRO E O 1
ATOM 5078 N N . GLN E 1 100 ? 23.758 15.693 112.596 1.00 29.55 100 GLN E N 1
ATOM 5079 C CA . GLN E 1 100 ? 22.521 16.446 112.517 1.00 29.39 100 GLN E CA 1
ATOM 5080 C C . GLN E 1 100 ? 22.677 17.656 111.602 1.00 29.00 100 GLN E C 1
ATOM 5081 O O . GLN E 1 100 ? 23.370 18.605 111.954 1.00 29.96 100 GLN E O 1
ATOM 5087 N N . VAL E 1 101 ? 22.046 17.617 110.429 1.00 26.85 101 VAL E N 1
ATOM 5088 C CA . VAL E 1 101 ? 22.117 18.736 109.498 1.00 27.04 101 VAL E CA 1
ATOM 5089 C C . VAL E 1 101 ? 20.719 19.263 109.204 1.00 25.72 101 VAL E C 1
ATOM 5090 O O . VAL E 1 101 ? 19.834 18.526 108.798 1.00 26.54 101 VAL E O 1
ATOM 5094 N N . ILE E 1 102 ? 20.533 20.557 109.405 1.00 26.45 102 ILE E N 1
ATOM 5095 C CA . ILE E 1 102 ? 19.237 21.180 109.214 1.00 27.64 102 ILE E CA 1
ATOM 5096 C C . ILE E 1 102 ? 19.080 21.816 107.842 1.00 27.10 102 ILE E C 1
ATOM 5097 O O . ILE E 1 102 ? 19.875 22.659 107.451 1.00 27.56 102 ILE E O 1
ATOM 5102 N N . VAL E 1 103 ? 18.050 21.394 107.111 1.00 27.66 103 VAL E N 1
ATOM 5103 C CA . VAL E 1 103 ? 17.774 21.924 105.783 1.00 28.42 103 VAL E CA 1
ATOM 5104 C C . VAL E 1 103 ? 16.637 22.933 105.906 1.00 29.48 103 VAL E C 1
ATOM 5105 O O . VAL E 1 103 ? 15.523 22.576 106.293 1.00 32.24 103 VAL E O 1
ATOM 5109 N N . PRO E 1 104 ? 16.901 24.210 105.596 1.00 28.59 104 PRO E N 1
ATOM 5110 C CA . PRO E 1 104 ? 15.837 25.216 105.701 1.00 29.32 104 PRO E CA 1
ATOM 5111 C C . PRO E 1 104 ? 14.716 25.072 104.678 1.00 30.00 104 PRO E C 1
ATOM 5112 O O . PRO E 1 104 ? 14.876 24.441 103.625 1.00 28.86 104 PRO E O 1
ATOM 5116 N N . ALA E 1 105 ? 13.576 25.668 105.004 1.00 28.93 105 ALA E N 1
ATOM 5117 C CA . ALA E 1 105 ? 12.419 25.615 104.130 1.00 27.25 105 ALA E CA 1
ATOM 5118 C C . ALA E 1 105 ? 12.756 26.079 102.715 1.00 24.96 105 ALA E C 1
ATOM 5119 O O . ALA E 1 105 ? 13.458 27.071 102.523 1.00 23.83 105 ALA E O 1
ATOM 5121 N N . ASN E 1 106 ? 12.249 25.328 101.741 1.00 24.97 106 ASN E N 1
ATOM 5122 C CA . ASN E 1 106 ? 12.428 25.595 100.312 1.00 25.87 106 ASN E CA 1
ATOM 5123 C C . ASN E 1 106 ? 13.826 25.366 99.748 1.00 23.92 106 ASN E C 1
ATOM 5124 O O . ASN E 1 106 ? 14.091 25.679 98.596 1.00 23.33 106 ASN E O 1
ATOM 5129 N N . CYS E 1 107 ? 14.720 24.811 100.546 1.00 23.80 107 CYS E N 1
ATOM 5130 C CA . CYS E 1 107 ? 16.072 24.576 100.071 1.00 23.54 107 CYS E CA 1
ATOM 5131 C C . CYS E 1 107 ? 16.196 23.258 99.304 1.00 23.07 107 CYS E C 1
ATOM 5132 O O . CYS E 1 107 ? 15.719 22.212 99.764 1.00 22.53 107 CYS E O 1
ATOM 5135 N N . TRP E 1 108 ? 16.819 23.301 98.129 1.00 22.65 108 TRP E N 1
ATOM 5136 C CA . TRP E 1 108 ? 16.993 22.079 97.360 1.00 24.29 108 TRP E CA 1
ATOM 5137 C C . TRP E 1 108 ? 17.906 21.204 98.183 1.00 24.42 108 TRP E C 1
ATOM 5138 O O . TRP E 1 108 ? 18.787 21.711 98.878 1.00 24.97 108 TRP E O 1
ATOM 5149 N N . GLN E 1 109 ? 17.683 19.898 98.107 1.00 23.29 109 GLN E N 1
ATOM 5150 C CA . GLN E 1 109 ? 18.483 18.929 98.834 1.00 23.34 109 GLN E CA 1
ATOM 5151 C C . GLN E 1 109 ? 18.617 17.646 98.019 1.00 24.55 109 GLN E C 1
ATOM 5152 O O . GLN E 1 109 ? 17.769 17.331 97.188 1.00 25.34 109 GLN E O 1
ATOM 5158 N N . SER E 1 110 ? 19.706 16.923 98.247 1.00 25.73 110 SER E N 1
ATOM 5159 C CA . SER E 1 110 ? 19.984 15.687 97.531 1.00 26.42 110 SER E CA 1
ATOM 5160 C C . SER E 1 110 ? 21.032 14.930 98.316 1.00 27.63 110 SER E C 1
ATOM 5161 O O . SER E 1 110 ? 21.929 15.539 98.896 1.00 29.26 110 SER E O 1
ATOM 5164 N N . ALA E 1 111 ? 20.951 13.608 98.333 1.00 26.97 111 ALA E N 1
ATOM 5165 C CA . ALA E 1 111 ? 21.933 12.875 99.105 1.00 29.53 111 ALA E CA 1
ATOM 5166 C C . ALA E 1 111 ? 22.327 11.524 98.538 1.00 29.36 111 ALA E C 1
ATOM 5167 O O . ALA E 1 111 ? 21.646 10.964 97.674 1.00 30.79 111 ALA E O 1
ATOM 5169 N N . GLU E 1 112 ? 23.452 11.021 99.030 1.00 29.32 112 GLU E N 1
ATOM 5170 C CA . GLU E 1 112 ? 23.962 9.724 98.626 1.00 31.00 112 GLU E CA 1
ATOM 5171 C C . GLU E 1 112 ? 24.853 9.197 99.714 1.00 30.14 112 GLU E C 1
ATOM 5172 O O . GLU E 1 112 ? 25.543 9.957 100.384 1.00 30.31 112 GLU E O 1
ATOM 5178 N N . SER E 1 113 ? 24.814 7.887 99.904 1.00 31.14 113 SER E N 1
ATOM 5179 C CA . SER E 1 113 ? 25.645 7.244 100.904 1.00 31.38 113 SER E CA 1
ATOM 5180 C C . SER E 1 113 ? 27.060 7.146 100.362 1.00 31.45 113 SER E C 1
ATOM 5181 O O . SER E 1 113 ? 27.274 6.751 99.216 1.00 29.91 113 SER E O 1
ATOM 5184 N N . LEU E 1 114 ? 28.026 7.514 101.189 1.00 33.08 114 LEU E N 1
ATOM 5185 C CA . LEU E 1 114 ? 29.411 7.445 100.773 1.00 34.46 114 LEU E CA 1
ATOM 5186 C C . LEU E 1 114 ? 29.895 6.006 100.888 1.00 34.53 114 LEU E C 1
ATOM 5187 O O . LEU E 1 114 ? 31.040 5.715 100.585 1.00 36.03 114 LEU E O 1
ATOM 5192 N N . GLY E 1 115 ? 29.000 5.114 101.309 1.00 35.13 115 GLY E N 1
ATOM 5193 C CA . GLY E 1 115 ? 29.341 3.711 101.468 1.00 36.09 115 GLY E CA 1
ATOM 5194 C C . GLY E 1 115 ? 28.276 2.768 100.935 1.00 37.04 115 GLY E C 1
ATOM 5195 O O . GLY E 1 115 ? 27.485 3.143 100.080 1.00 37.80 115 GLY E O 1
ATOM 5196 N N . ASP E 1 116 ? 28.243 1.540 101.439 1.00 38.47 116 ASP E N 1
ATOM 5197 C CA . ASP E 1 116 ? 27.261 0.571 100.966 1.00 39.64 116 ASP E CA 1
ATOM 5198 C C . ASP E 1 116 ? 25.830 0.955 101.303 1.00 38.97 116 ASP E C 1
ATOM 5199 O O . ASP E 1 116 ? 24.921 0.675 100.528 1.00 40.91 116 ASP E O 1
ATOM 5204 N N . PHE E 1 117 ? 25.625 1.586 102.455 1.00 36.86 117 PHE E N 1
ATOM 5205 C CA . PHE E 1 117 ? 24.290 2.031 102.852 1.00 35.29 117 PHE E CA 1
ATOM 5206 C C . PHE E 1 117 ? 24.367 2.991 104.020 1.00 32.72 117 PHE E C 1
ATOM 5207 O O . PHE E 1 117 ? 25.358 3.022 104.737 1.00 35.24 117 PHE E O 1
ATOM 5215 N N . THR E 1 118 ? 23.314 3.775 104.204 1.00 30.23 118 THR E N 1
ATOM 5216 C CA . THR E 1 118 ? 23.238 4.707 105.321 1.00 26.50 118 THR E CA 1
ATOM 5217 C C . THR E 1 118 ? 21.794 4.822 105.791 1.00 26.08 118 THR E C 1
ATOM 5218 O O . THR E 1 118 ? 20.887 5.123 105.008 1.00 23.42 118 THR E O 1
ATOM 5222 N N . LEU E 1 119 ? 21.603 4.576 107.081 1.00 25.97 119 LEU E N 1
ATOM 5223 C CA . LEU E 1 119 ? 20.297 4.659 107.712 1.00 25.93 119 LEU E CA 1
ATOM 5224 C C . LEU E 1 119 ? 20.275 5.957 108.499 1.00 25.93 119 LEU E C 1
ATOM 5225 O O . LEU E 1 119 ? 21.068 6.155 109.425 1.00 27.41 119 LEU E O 1
ATOM 5230 N N . VAL E 1 120 ? 19.374 6.848 108.107 1.00 26.12 120 VAL E N 1
ATOM 5231 C CA . VAL E 1 120 ? 19.223 8.121 108.785 1.00 27.32 120 VAL E CA 1
ATOM 5232 C C . VAL E 1 120 ? 17.776 8.282 109.222 1.00 27.56 120 VAL E C 1
ATOM 5233 O O . VAL E 1 120 ? 16.927 7.418 108.977 1.00 28.04 120 VAL E O 1
ATOM 5237 N N . GLY E 1 121 ? 17.524 9.416 109.868 1.00 28.25 121 GLY E N 1
ATOM 5238 C CA . GLY E 1 121 ? 16.201 9.782 110.332 1.00 26.34 121 GLY E CA 1
ATOM 5239 C C . GLY E 1 121 ? 15.915 11.178 109.820 1.00 28.01 121 GLY E C 1
ATOM 5240 O O . GLY E 1 121 ? 16.832 11.983 109.620 1.00 29.89 121 GLY E O 1
ATOM 5241 N N . CYS E 1 122 ? 14.638 11.467 109.599 1.00 28.42 122 CYS E N 1
ATOM 5242 C CA . CYS E 1 122 ? 14.218 12.768 109.109 1.00 27.74 122 CYS E CA 1
ATOM 5243 C C . CYS E 1 122 ? 12.991 13.246 109.854 1.00 27.33 122 CYS E C 1
ATOM 5244 O O . CYS E 1 122 ? 11.982 12.534 109.937 1.00 29.14 122 CYS E O 1
ATOM 5247 N N . THR E 1 123 ? 13.101 14.455 110.399 1.00 26.57 123 THR E N 1
ATOM 5248 C CA . THR E 1 123 ? 12.028 15.111 111.128 1.00 26.43 123 THR E CA 1
ATOM 5249 C C . THR E 1 123 ? 11.695 16.364 110.313 1.00 28.49 123 THR E C 1
ATOM 5250 O O . THR E 1 123 ? 12.590 17.072 109.837 1.00 29.97 123 THR E O 1
ATOM 5254 N N . VAL E 1 124 ? 10.413 16.647 110.150 1.00 28.08 124 VAL E N 1
ATOM 5255 C CA . VAL E 1 124 ? 10.015 17.774 109.322 1.00 30.80 124 VAL E CA 1
ATOM 5256 C C . VAL E 1 124 ? 9.009 18.635 110.018 1.00 33.97 124 VAL E C 1
ATOM 5257 O O . VAL E 1 124 ? 8.253 18.167 110.858 1.00 32.05 124 VAL E O 1
ATOM 5261 N N . SER E 1 125 ? 8.844 19.852 109.571 1.00 36.91 125 SER E N 1
ATOM 5262 C CA . SER E 1 125 ? 8.048 20.611 110.480 1.00 40.14 125 SER E CA 1
ATOM 5263 C C . SER E 1 125 ? 7.710 21.937 110.021 1.00 43.13 125 SER E C 1
ATOM 5264 O O . SER E 1 125 ? 8.295 22.826 110.535 1.00 43.29 125 SER E O 1
ATOM 5267 N N . PRO E 1 126 ? 6.483 22.198 109.735 1.00 42.77 126 PRO E N 1
ATOM 5268 C CA . PRO E 1 126 ? 5.268 21.444 109.779 1.00 42.53 126 PRO E CA 1
ATOM 5269 C C . PRO E 1 126 ? 5.357 20.099 109.130 1.00 43.07 126 PRO E C 1
ATOM 5270 O O . PRO E 1 126 ? 6.155 19.928 108.224 1.00 46.69 126 PRO E O 1
ATOM 5274 N N . GLY E 1 127 ? 4.661 19.102 109.689 1.00 40.90 127 GLY E N 1
ATOM 5275 C CA . GLY E 1 127 ? 4.743 17.738 109.183 1.00 37.86 127 GLY E CA 1
ATOM 5276 C C . GLY E 1 127 ? 4.784 17.605 107.681 1.00 34.61 127 GLY E C 1
ATOM 5277 O O . GLY E 1 127 ? 4.080 18.324 106.973 1.00 34.39 127 GLY E O 1
ATOM 5278 N N . PHE E 1 128 ? 5.603 16.673 107.200 1.00 32.22 128 PHE E N 1
ATOM 5279 C CA . PHE E 1 128 ? 5.743 16.455 105.777 1.00 29.90 128 PHE E CA 1
ATOM 5280 C C . PHE E 1 128 ? 4.413 16.164 105.125 1.00 29.34 128 PHE E C 1
ATOM 5281 O O . PHE E 1 128 ? 3.632 15.337 105.603 1.00 29.97 128 PHE E O 1
ATOM 5289 N N . ALA E 1 129 ? 4.182 16.868 104.022 1.00 28.94 129 ALA E N 1
ATOM 5290 C CA . ALA E 1 129 ? 2.984 16.743 103.214 1.00 30.22 129 ALA E CA 1
ATOM 5291 C C . ALA E 1 129 ? 3.419 16.751 101.756 1.00 30.24 129 ALA E C 1
ATOM 5292 O O . ALA E 1 129 ? 3.921 17.763 101.245 1.00 30.98 129 ALA E O 1
ATOM 5294 N N . PHE E 1 130 ? 3.227 15.612 101.096 1.00 29.98 130 PHE E N 1
ATOM 5295 C CA . PHE E 1 130 ? 3.595 15.459 99.698 1.00 28.86 130 PHE E CA 1
ATOM 5296 C C . PHE E 1 130 ? 3.078 16.582 98.808 1.00 28.51 130 PHE E C 1
ATOM 5297 O O . PHE E 1 130 ? 3.572 16.774 97.706 1.00 28.46 130 PHE E O 1
ATOM 5305 N N . SER E 1 131 ? 2.110 17.352 99.285 1.00 27.98 131 SER E N 1
ATOM 5306 C CA . SER E 1 131 ? 1.618 18.446 98.469 1.00 27.93 131 SER E CA 1
ATOM 5307 C C . SER E 1 131 ? 2.518 19.682 98.600 1.00 28.70 131 SER E C 1
ATOM 5308 O O . SER E 1 131 ? 2.254 20.714 97.996 1.00 27.73 131 SER E O 1
ATOM 5311 N N . SER E 1 132 ? 3.573 19.576 99.398 1.00 30.73 132 SER E N 1
ATOM 5312 C CA . SER E 1 132 ? 4.521 20.683 99.571 1.00 34.60 132 SER E CA 1
ATOM 5313 C C . SER E 1 132 ? 5.876 20.174 99.097 1.00 34.72 132 SER E C 1
ATOM 5314 O O . SER E 1 132 ? 6.909 20.813 99.288 1.00 36.87 132 SER E O 1
ATOM 5317 N N . PHE E 1 133 ? 5.842 19.003 98.473 1.00 32.96 133 PHE E N 1
ATOM 5318 C CA . PHE E 1 133 ? 7.022 18.333 97.956 1.00 30.28 133 PHE E CA 1
ATOM 5319 C C . PHE E 1 133 ? 7.141 18.585 96.444 1.00 30.50 133 PHE E C 1
ATOM 5320 O O . PHE E 1 133 ? 6.173 18.444 95.703 1.00 30.68 133 PHE E O 1
ATOM 5328 N N . VAL E 1 134 ? 8.327 18.980 95.998 1.00 31.91 134 VAL E N 1
ATOM 5329 C CA . VAL E 1 134 ? 8.567 19.241 94.582 1.00 32.83 134 VAL E CA 1
ATOM 5330 C C . VAL E 1 134 ? 9.917 18.670 94.168 1.00 35.26 134 VAL E C 1
ATOM 5331 O O . VAL E 1 134 ? 10.915 18.823 94.879 1.00 34.89 134 VAL E O 1
ATOM 5343 N N . ALA E 1 136 ? 12.909 18.217 91.041 1.00 37.44 136 ALA E N 1
ATOM 5344 C CA . ALA E 1 136 ? 13.472 18.866 89.866 1.00 37.54 136 ALA E CA 1
ATOM 5345 C C . ALA E 1 136 ? 13.368 17.899 88.687 1.00 37.24 136 ALA E C 1
ATOM 5346 O O . ALA E 1 136 ? 13.234 16.686 88.869 1.00 36.34 136 ALA E O 1
ATOM 5348 N N . GLU E 1 137 ? 13.440 18.443 87.478 1.00 38.54 137 GLU E N 1
ATOM 5349 C CA . GLU E 1 137 ? 13.392 17.626 86.276 1.00 40.56 137 GLU E CA 1
ATOM 5350 C C . GLU E 1 137 ? 14.645 16.754 86.258 1.00 41.51 137 GLU E C 1
ATOM 5351 O O . GLU E 1 137 ? 15.747 17.226 86.527 1.00 40.48 137 GLU E O 1
ATOM 5357 N N . PRO E 1 138 ? 14.494 15.468 85.952 1.00 43.09 138 PRO E N 1
ATOM 5358 C CA . PRO E 1 138 ? 15.692 14.618 85.926 1.00 44.99 138 PRO E CA 1
ATOM 5359 C C . PRO E 1 138 ? 16.740 15.185 84.947 1.00 46.23 138 PRO E C 1
ATOM 5360 O O . PRO E 1 138 ? 16.437 15.416 83.768 1.00 45.82 138 PRO E O 1
ATOM 5364 N N . GLY E 1 139 ? 17.947 15.433 85.475 1.00 46.27 139 GLY E N 1
ATOM 5365 C CA . GLY E 1 139 ? 19.070 15.961 84.706 1.00 48.00 139 GLY E CA 1
ATOM 5366 C C . GLY E 1 139 ? 19.543 17.353 85.112 1.00 49.59 139 GLY E C 1
ATOM 5367 O O . GLY E 1 139 ? 20.604 17.831 84.697 1.00 49.83 139 GLY E O 1
ATOM 5368 N N . TRP E 1 140 ? 18.731 17.995 85.943 1.00 50.46 140 TRP E N 1
ATOM 5369 C CA . TRP E 1 140 ? 18.950 19.347 86.457 1.00 51.19 140 TRP E CA 1
ATOM 5370 C C . TRP E 1 140 ? 19.883 19.342 87.685 1.00 52.22 140 TRP E C 1
ATOM 5371 O O . TRP E 1 140 ? 19.922 18.360 88.410 1.00 51.63 140 TRP E O 1
ATOM 5382 N N . SER E 1 141 ? 20.639 20.410 87.923 1.00 54.95 141 SER E N 1
ATOM 5383 C CA . SER E 1 141 ? 21.506 20.465 89.117 1.00 58.09 141 SER E CA 1
ATOM 5384 C C . SER E 1 141 ? 21.773 21.956 89.384 1.00 60.73 141 SER E C 1
ATOM 5385 O O . SER E 1 141 ? 21.959 22.700 88.448 1.00 62.80 141 SER E O 1
ATOM 5388 N N . PRO E 1 142 ? 21.796 22.411 90.651 1.00 62.75 142 PRO E N 1
ATOM 5389 C CA . PRO E 1 142 ? 22.071 23.877 90.807 1.00 62.80 142 PRO E CA 1
ATOM 5390 C C . PRO E 1 142 ? 23.160 24.318 89.695 1.00 61.17 142 PRO E C 1
ATOM 5391 O O . PRO E 1 142 ? 24.327 23.944 89.765 1.00 60.58 142 PRO E O 1
ATOM 5395 N N . GLY E 1 143 ? 22.745 25.163 88.782 1.00 59.39 143 GLY E N 1
ATOM 5396 C CA . GLY E 1 143 ? 23.585 25.267 87.563 1.00 57.73 143 GLY E CA 1
ATOM 5397 C C . GLY E 1 143 ? 23.141 24.487 86.271 1.00 57.62 143 GLY E C 1
ATOM 5398 O O . GLY E 1 143 ? 22.146 23.717 85.974 1.00 56.09 143 GLY E O 1
ATOM 5407 N N . SER F 1 6 ? 40.315 11.625 23.664 1.00 83.90 6 SER F N 1
ATOM 5408 C CA . SER F 1 6 ? 40.082 11.555 22.209 1.00 80.01 6 SER F CA 1
ATOM 5409 C C . SER F 1 6 ? 41.108 12.333 21.631 1.00 77.52 6 SER F C 1
ATOM 5410 O O . SER F 1 6 ? 41.183 13.556 21.800 1.00 77.14 6 SER F O 1
ATOM 5413 N N . ALA F 1 7 ? 41.888 11.598 20.882 1.00 74.43 7 ALA F N 1
ATOM 5414 C CA . ALA F 1 7 ? 42.999 12.238 20.336 1.00 72.23 7 ALA F CA 1
ATOM 5415 C C . ALA F 1 7 ? 42.563 13.667 20.084 1.00 71.02 7 ALA F C 1
ATOM 5416 O O . ALA F 1 7 ? 43.264 14.578 20.495 1.00 70.38 7 ALA F O 1
ATOM 5418 N N . GLN F 1 8 ? 41.375 13.872 19.513 1.00 69.59 8 GLN F N 1
ATOM 5419 C CA . GLN F 1 8 ? 40.895 15.224 19.234 1.00 68.12 8 GLN F CA 1
ATOM 5420 C C . GLN F 1 8 ? 40.656 16.019 20.518 1.00 66.63 8 GLN F C 1
ATOM 5421 O O . GLN F 1 8 ? 41.085 17.170 20.639 1.00 65.98 8 GLN F O 1
ATOM 5427 N N . ALA F 1 9 ? 39.965 15.394 21.468 1.00 64.45 9 ALA F N 1
ATOM 5428 C CA . ALA F 1 9 ? 39.645 16.006 22.755 1.00 62.06 9 ALA F CA 1
ATOM 5429 C C . ALA F 1 9 ? 40.896 16.420 23.515 1.00 60.87 9 ALA F C 1
ATOM 5430 O O . ALA F 1 9 ? 40.902 17.433 24.219 1.00 60.59 9 ALA F O 1
ATOM 5432 N N . ILE F 1 10 ? 41.948 15.621 23.380 1.00 59.18 10 ILE F N 1
ATOM 5433 C CA . ILE F 1 10 ? 43.217 15.905 24.039 1.00 58.05 10 ILE F CA 1
ATOM 5434 C C . ILE F 1 10 ? 43.777 17.213 23.481 1.00 56.01 10 ILE F C 1
ATOM 5435 O O . ILE F 1 10 ? 44.143 18.118 24.229 1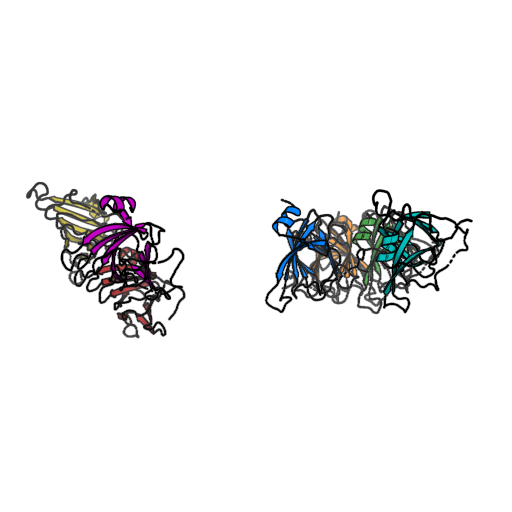.00 55.03 10 ILE F O 1
ATOM 5440 N N . ILE F 1 11 ? 43.827 17.292 22.157 1.00 54.45 11 ILE F N 1
ATOM 5441 C CA . ILE F 1 11 ? 44.334 18.460 21.448 1.00 53.30 11 ILE F CA 1
ATOM 5442 C C . ILE F 1 11 ? 43.677 19.753 21.927 1.00 52.64 11 ILE F C 1
ATOM 5443 O O . ILE F 1 11 ? 44.340 20.778 22.083 1.00 51.42 11 ILE F O 1
ATOM 5448 N N . ARG F 1 12 ? 42.373 19.690 22.165 1.00 52.29 12 ARG F N 1
ATOM 5449 C CA . ARG F 1 12 ? 41.614 20.848 22.620 1.00 53.14 12 ARG F CA 1
ATOM 5450 C C . ARG F 1 12 ? 41.946 21.216 24.066 1.00 51.91 12 ARG F C 1
ATOM 5451 O O . ARG F 1 12 ? 42.304 22.356 24.354 1.00 51.57 12 ARG F O 1
ATOM 5459 N N . GLU F 1 13 ? 41.839 20.241 24.964 1.00 50.51 13 GLU F N 1
ATOM 5460 C CA . GLU F 1 13 ? 42.099 20.457 26.388 1.00 49.43 13 GLU F CA 1
ATOM 5461 C C . GLU F 1 13 ? 43.515 20.930 26.741 1.00 47.50 13 GLU F C 1
ATOM 5462 O O . GLU F 1 13 ? 43.698 21.685 27.695 1.00 46.72 13 GLU F O 1
ATOM 5468 N N . LEU F 1 14 ? 44.513 20.482 25.986 1.00 45.71 14 LEU F N 1
ATOM 5469 C CA . LEU F 1 14 ? 45.894 20.879 26.248 1.00 44.05 14 LEU F CA 1
ATOM 5470 C C . LEU F 1 14 ? 46.324 21.978 25.296 1.00 44.62 14 LEU F C 1
ATOM 5471 O O . LEU F 1 14 ? 47.425 22.517 25.414 1.00 44.45 14 LEU F O 1
ATOM 5476 N N . GLY F 1 15 ? 45.458 22.294 24.341 1.00 45.17 15 GLY F N 1
ATOM 5477 C CA . GLY F 1 15 ? 45.766 23.337 23.381 1.00 45.92 15 GLY F CA 1
ATOM 5478 C C . GLY F 1 15 ? 46.980 23.030 22.529 1.00 45.76 15 GLY F C 1
ATOM 5479 O O . GLY F 1 15 ? 47.944 23.795 22.504 1.00 46.42 15 GLY F O 1
ATOM 5480 N N . LEU F 1 16 ? 46.936 21.902 21.834 1.00 45.35 16 LEU F N 1
ATOM 5481 C CA . LEU F 1 16 ? 48.034 21.501 20.970 1.00 46.68 16 LEU F CA 1
ATOM 5482 C C . LEU F 1 16 ? 47.863 22.124 19.586 1.00 47.20 16 LEU F C 1
ATOM 5483 O O . LEU F 1 16 ? 46.750 22.440 19.175 1.00 47.04 16 LEU F O 1
ATOM 5488 N N . GLU F 1 17 ? 48.973 22.308 18.881 1.00 47.99 17 GLU F N 1
ATOM 5489 C CA . GLU F 1 17 ? 48.953 22.870 17.536 1.00 48.22 17 GLU F CA 1
ATOM 5490 C C . GLU F 1 17 ? 49.892 22.051 16.664 1.00 46.93 17 GLU F C 1
ATOM 5491 O O . GLU F 1 17 ? 50.790 21.374 17.168 1.00 47.64 17 GLU F O 1
ATOM 5497 N N . PRO F 1 18 ? 49.704 22.107 15.341 1.00 45.02 18 PRO F N 1
ATOM 5498 C CA . PRO F 1 18 ? 50.549 21.361 14.405 1.0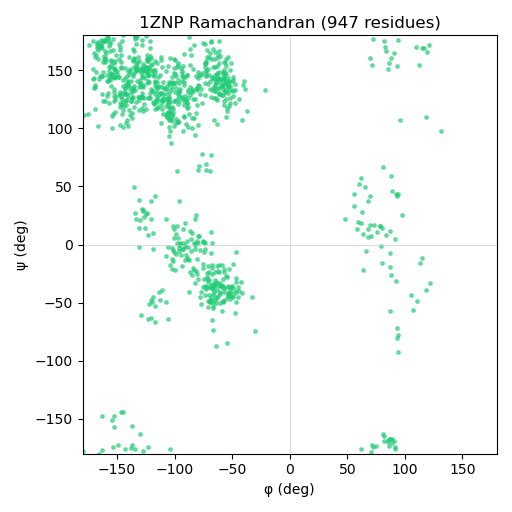0 44.32 18 PRO F CA 1
ATOM 5499 C C . PRO F 1 18 ? 52.042 21.542 14.666 1.00 44.43 18 PRO F C 1
ATOM 5500 O O . PRO F 1 18 ? 52.502 22.638 15.009 1.00 44.73 18 PRO F O 1
ATOM 5504 N N . HIS F 1 19 ? 52.800 20.465 14.502 1.00 44.75 19 HIS F N 1
ATOM 5505 C CA . HIS F 1 19 ? 54.240 20.529 14.704 1.00 45.69 19 HIS F CA 1
ATOM 5506 C C . HIS F 1 19 ? 54.949 20.378 13.365 1.00 44.93 19 HIS F C 1
ATOM 5507 O O . HIS F 1 19 ? 54.546 19.586 12.517 1.00 46.54 19 HIS F O 1
ATOM 5514 N N . PRO F 1 20 ? 56.015 21.150 13.153 1.00 43.73 20 PRO F N 1
ATOM 5515 C CA . PRO F 1 20 ? 56.751 21.070 11.893 1.00 44.50 20 PRO F CA 1
ATOM 5516 C C . PRO F 1 20 ? 57.068 19.653 11.424 1.00 45.41 20 PRO F C 1
ATOM 5517 O O . PRO F 1 20 ? 56.978 19.359 10.236 1.00 47.27 20 PRO F O 1
ATOM 5521 N N . GLU F 1 21 ? 57.438 18.777 12.352 1.00 44.74 21 GLU F N 1
ATOM 5522 C CA . GLU F 1 21 ? 57.778 17.401 12.002 1.00 43.75 21 GLU F CA 1
ATOM 5523 C C . GLU F 1 21 ? 56.525 16.531 11.929 1.00 42.91 21 GLU F C 1
ATOM 5524 O O . GLU F 1 21 ? 56.613 15.304 11.833 1.00 42.10 21 GLU F O 1
ATOM 5530 N N . GLY F 1 22 ? 55.362 17.178 11.977 1.00 40.94 22 GLY F N 1
ATOM 5531 C CA . GLY F 1 22 ? 54.101 16.459 11.936 1.00 39.28 22 GLY F CA 1
ATOM 5532 C C . GLY F 1 22 ? 53.598 16.170 13.337 1.00 39.34 22 GLY F C 1
ATOM 5533 O O . GLY F 1 22 ? 54.393 16.069 14.270 1.00 38.41 22 GLY F O 1
ATOM 5534 N N . GLY F 1 23 ? 52.285 16.034 13.490 1.00 39.60 23 GLY F N 1
ATOM 5535 C CA . GLY F 1 23 ? 51.722 15.760 14.801 1.00 41.08 23 GLY F CA 1
ATOM 5536 C C . GLY F 1 23 ? 51.364 17.050 15.504 1.00 42.23 23 GLY F C 1
ATOM 5537 O O . GLY F 1 23 ? 51.497 18.114 14.911 1.00 44.51 23 GLY F O 1
ATOM 5538 N N . PHE F 1 24 ? 50.916 16.972 16.753 1.00 42.51 24 PHE F N 1
ATOM 5539 C CA . PHE F 1 24 ? 50.541 18.173 17.494 1.00 44.51 24 PHE F CA 1
ATOM 5540 C C . PHE F 1 24 ? 51.311 18.336 18.800 1.00 44.73 24 PHE F C 1
ATOM 5541 O O . PHE F 1 24 ? 51.637 17.353 19.467 1.00 44.42 24 PHE F O 1
ATOM 5549 N N . TYR F 1 25 ? 51.593 19.582 19.169 1.00 44.17 25 TYR F N 1
ATOM 5550 C CA . TYR F 1 25 ? 52.322 19.849 20.401 1.00 43.53 25 TYR F CA 1
ATOM 5551 C C . TYR F 1 25 ? 51.938 21.165 21.037 1.00 44.43 25 TYR F C 1
ATOM 5552 O O . TYR F 1 25 ? 51.001 21.832 20.610 1.00 44.59 25 TYR F O 1
ATOM 5561 N N . HIS F 1 26 ? 52.695 21.516 22.069 1.00 45.10 26 HIS F N 1
ATOM 5562 C CA . HIS F 1 26 ? 52.521 22.746 22.824 1.00 46.78 26 HIS F CA 1
ATOM 5563 C C . HIS F 1 26 ? 53.600 22.807 23.897 1.00 46.85 26 HIS F C 1
ATOM 5564 O O . HIS F 1 26 ? 53.588 22.015 24.842 1.00 47.94 26 HIS F O 1
ATOM 5571 N N . GLN F 1 27 ? 54.536 23.737 23.750 1.00 45.31 27 GLN F N 1
ATOM 5572 C CA . GLN F 1 27 ? 55.593 23.866 24.732 1.00 44.02 27 GLN F CA 1
ATOM 5573 C C . GLN F 1 27 ? 54.995 24.287 26.071 1.00 42.73 27 GLN F C 1
ATOM 5574 O O . GLN F 1 27 ? 54.111 25.148 26.144 1.00 41.16 27 GLN F O 1
ATOM 5580 N N . THR F 1 28 ? 55.476 23.656 27.132 1.00 41.57 28 THR F N 1
ATOM 5581 C CA . THR F 1 28 ? 54.992 23.941 28.467 1.00 40.78 28 THR F CA 1
ATOM 5582 C C . THR F 1 28 ? 56.104 24.453 29.356 1.00 40.66 28 THR F C 1
ATOM 5583 O O . THR F 1 28 ? 55.858 24.815 30.497 1.00 40.00 28 THR F O 1
ATOM 5587 N N . PHE F 1 29 ? 57.329 24.496 28.840 1.00 41.43 29 PHE F N 1
ATOM 5588 C CA . PHE F 1 29 ? 58.436 24.946 29.669 1.00 42.34 29 PHE F CA 1
ATOM 5589 C C . PHE F 1 29 ? 59.771 25.232 28.974 1.00 43.32 29 PHE F C 1
ATOM 5590 O O . PHE F 1 29 ? 60.236 24.462 28.134 1.00 43.42 29 PHE F O 1
ATOM 5598 N N . ARG F 1 30 ? 60.371 26.358 29.346 1.00 45.73 30 ARG F N 1
ATOM 5599 C CA . ARG F 1 30 ? 61.694 26.759 28.868 1.00 48.39 30 ARG F CA 1
ATOM 5600 C C . ARG F 1 30 ? 62.377 27.318 30.120 1.00 49.43 30 ARG F C 1
ATOM 5601 O O . ARG F 1 30 ? 61.981 28.361 30.645 1.00 49.46 30 ARG F O 1
ATOM 5609 N N . ASP F 1 31 ? 63.386 26.603 30.604 1.00 51.33 31 ASP F N 1
ATOM 5610 C CA . ASP F 1 31 ? 64.112 26.990 31.809 1.00 54.64 31 ASP F CA 1
ATOM 5611 C C . ASP F 1 31 ? 64.721 28.388 31.727 1.00 55.94 31 ASP F C 1
ATOM 5612 O O . ASP F 1 31 ? 65.551 28.660 30.856 1.00 56.28 31 ASP F O 1
ATOM 5617 N N . LYS F 1 32 ? 64.312 29.265 32.644 1.00 56.35 32 LYS F N 1
ATOM 5618 C CA . LYS F 1 32 ? 64.816 30.636 32.690 1.00 56.37 32 LYS F CA 1
ATOM 5619 C C . LYS F 1 32 ? 66.290 30.685 33.101 1.00 56.80 32 LYS F C 1
ATOM 5620 O O . LYS F 1 32 ? 66.827 31.757 33.370 1.00 56.41 32 LYS F O 1
ATOM 5626 N N . ALA F 1 33 ? 66.944 29.527 33.137 1.00 57.46 33 ALA F N 1
ATOM 5627 C CA . ALA F 1 33 ? 68.350 29.466 33.525 1.00 59.47 33 ALA F CA 1
ATOM 5628 C C . ALA F 1 33 ? 69.214 28.674 32.551 1.00 60.60 33 ALA F C 1
ATOM 5629 O O . ALA F 1 33 ? 68.795 27.638 32.031 1.00 61.06 33 ALA F O 1
ATOM 5631 N N . GLY F 1 34 ? 70.427 29.167 32.319 1.00 61.46 34 GLY F N 1
ATOM 5632 C CA . GLY F 1 34 ? 71.348 28.494 31.419 1.00 62.63 34 GLY F CA 1
ATOM 5633 C C . GLY F 1 34 ? 71.214 28.905 29.966 1.00 63.08 34 GLY F C 1
ATOM 5634 O O . GLY F 1 34 ? 70.952 28.068 29.098 1.00 62.99 34 GLY F O 1
ATOM 5635 N N . GLY F 1 35 ? 71.401 30.195 29.696 1.00 63.38 35 GLY F N 1
ATOM 5636 C CA . GLY F 1 35 ? 71.293 30.692 28.337 1.00 62.66 35 GLY F CA 1
ATOM 5637 C C . GLY F 1 35 ? 69.893 31.200 28.066 1.00 62.71 35 GLY F C 1
ATOM 5638 O O . GLY F 1 35 ? 69.015 31.093 28.927 1.00 62.00 35 GLY F O 1
ATOM 5639 N N . GLU F 1 36 ? 69.678 31.760 26.880 1.00 62.45 36 GLU F N 1
ATOM 5640 C CA . GLU F 1 36 ? 68.358 32.270 26.524 1.00 61.99 36 GLU F CA 1
ATOM 5641 C C . GLU F 1 36 ? 67.483 31.109 26.067 1.00 60.41 36 GLU F C 1
ATOM 5642 O O . GLU F 1 36 ? 66.255 31.168 26.154 1.00 59.98 36 GLU F O 1
ATOM 5648 N N . ARG F 1 37 ? 68.126 30.052 25.583 1.00 58.08 37 ARG F N 1
ATOM 5649 C CA . ARG F 1 37 ? 67.405 28.873 25.133 1.00 56.66 37 ARG F CA 1
ATOM 5650 C C . ARG F 1 37 ? 67.056 28.073 26.379 1.00 56.76 37 ARG F C 1
ATOM 5651 O O . ARG F 1 37 ? 66.245 27.141 26.337 1.00 55.99 37 ARG F O 1
ATOM 5659 N N . GLY F 1 38 ? 67.684 28.464 27.488 1.00 55.61 38 GLY F N 1
ATOM 5660 C CA . GLY F 1 38 ? 67.455 27.813 28.765 1.00 53.80 38 GLY F CA 1
ATOM 5661 C C . GLY F 1 38 ? 68.254 26.540 28.957 1.00 52.65 38 GLY F C 1
ATOM 5662 O O . GLY F 1 38 ? 68.957 26.095 28.049 1.00 52.05 38 GLY F O 1
ATOM 5663 N N . HIS F 1 39 ? 68.151 25.959 30.152 1.00 51.28 39 HIS F N 1
ATOM 5664 C CA . HIS F 1 39 ? 68.854 24.719 30.475 1.00 49.71 39 HIS F CA 1
ATOM 5665 C C . HIS F 1 39 ? 68.077 23.519 29.933 1.00 46.45 39 HIS F C 1
ATOM 5666 O O . HIS F 1 39 ? 68.643 22.448 29.725 1.00 44.83 39 HIS F O 1
ATOM 5673 N N . SER F 1 40 ? 66.779 23.711 29.714 1.00 43.24 40 SER F N 1
ATOM 5674 C CA . SER F 1 40 ? 65.906 22.661 29.198 1.00 41.84 40 SER F CA 1
ATOM 5675 C C . SER F 1 40 ? 64.548 23.193 28.766 1.00 39.70 40 SER F C 1
ATOM 5676 O O . SER F 1 40 ? 64.159 24.304 29.134 1.00 39.68 40 SER F O 1
ATOM 5679 N N . THR F 1 41 ? 63.836 22.394 27.973 1.00 37.08 41 THR F N 1
ATOM 5680 C CA . THR F 1 41 ? 62.489 22.751 27.522 1.00 35.69 41 THR F CA 1
ATOM 5681 C C . THR F 1 41 ? 61.599 21.525 27.671 1.00 35.13 41 THR F C 1
ATOM 5682 O O . THR F 1 41 ? 62.073 20.389 27.626 1.00 33.94 41 THR F O 1
ATOM 5686 N N . ALA F 1 42 ? 60.308 21.760 27.852 1.00 34.65 42 ALA F N 1
ATOM 5687 C CA . ALA F 1 42 ? 59.357 20.670 27.996 1.00 35.84 42 ALA F CA 1
ATOM 5688 C C . ALA F 1 42 ? 58.233 20.870 26.998 1.00 36.19 42 ALA F C 1
ATOM 5689 O O . ALA F 1 42 ? 57.733 21.976 26.825 1.00 36.57 42 ALA F O 1
ATOM 5691 N N . ILE F 1 43 ? 57.828 19.785 26.355 1.00 36.28 43 ILE F N 1
ATOM 5692 C CA . ILE F 1 43 ? 56.771 19.848 25.367 1.00 35.67 43 ILE F CA 1
ATOM 5693 C C . ILE F 1 43 ? 55.743 18.746 25.573 1.00 35.99 43 ILE F C 1
ATOM 5694 O O . ILE F 1 43 ? 56.045 17.703 26.149 1.00 35.53 43 ILE F O 1
ATOM 5699 N N . TYR F 1 44 ? 54.517 19.009 25.134 1.00 36.80 44 TYR F N 1
ATOM 5700 C CA . TYR F 1 44 ? 53.451 18.014 25.158 1.00 36.78 44 TYR F CA 1
ATOM 5701 C C . TYR F 1 44 ? 53.438 17.661 23.670 1.00 38.94 44 TYR F C 1
ATOM 5702 O O . TYR F 1 44 ? 53.587 18.549 22.826 1.00 39.03 44 TYR F O 1
ATOM 5711 N N . TYR F 1 45 ? 53.291 16.386 23.336 1.00 40.33 45 TYR F N 1
ATOM 5712 C CA . TYR F 1 45 ? 53.302 15.992 21.936 1.00 40.85 45 TYR F CA 1
ATOM 5713 C C . TYR F 1 45 ? 52.316 14.860 21.675 1.00 41.96 45 TYR F C 1
ATOM 5714 O O . TYR F 1 45 ? 52.137 13.973 22.508 1.00 40.97 45 TYR F O 1
ATOM 5723 N N . LEU F 1 46 ? 51.675 14.897 20.513 1.00 42.97 46 LEU F N 1
ATOM 5724 C CA . LEU F 1 46 ? 50.698 13.880 20.164 1.00 44.24 46 LEU F CA 1
ATOM 5725 C C . LEU F 1 46 ? 50.827 13.424 18.713 1.00 45.90 46 LEU F C 1
ATOM 5726 O O . LEU F 1 46 ? 51.086 14.228 17.815 1.00 45.61 46 LEU F O 1
ATOM 5731 N N . LEU F 1 47 ? 50.664 12.123 18.499 1.00 47.49 47 LEU F N 1
ATOM 5732 C CA . LEU F 1 47 ? 50.732 11.543 17.163 1.00 49.74 47 LEU F CA 1
ATOM 5733 C C . LEU F 1 47 ? 49.466 10.747 16.919 1.00 51.04 47 LEU F C 1
ATOM 5734 O O . LEU F 1 47 ? 49.166 9.815 17.662 1.00 50.83 47 LEU F O 1
ATOM 5739 N N . GLU F 1 48 ? 48.723 11.115 15.881 1.00 54.14 48 GLU F N 1
ATOM 5740 C CA . GLU F 1 48 ? 47.487 10.414 15.561 1.00 56.92 48 GLU F CA 1
ATOM 5741 C C . GLU F 1 48 ? 47.726 9.210 14.657 1.00 57.77 48 GLU F C 1
ATOM 5742 O O . GLU F 1 48 ? 48.857 8.922 14.252 1.00 58.41 48 GLU F O 1
ATOM 5748 N N . LYS F 1 49 ? 46.643 8.507 14.355 1.00 59.24 49 LYS F N 1
ATOM 5749 C CA . LYS F 1 49 ? 46.687 7.325 13.507 1.00 59.88 49 LYS F CA 1
ATOM 5750 C C . LYS F 1 49 ? 47.303 7.657 12.147 1.00 59.79 49 LYS F C 1
ATOM 5751 O O . LYS F 1 49 ? 47.120 8.756 11.615 1.00 58.90 49 LYS F O 1
ATOM 5757 N N . GLY F 1 50 ? 48.060 6.705 11.610 1.00 60.67 50 GLY F N 1
ATOM 5758 C CA . GLY F 1 50 ? 48.678 6.867 10.305 1.00 61.55 50 GLY F CA 1
ATOM 5759 C C . GLY F 1 50 ? 49.718 7.953 10.098 1.00 63.02 50 GLY F C 1
ATOM 5760 O O . GLY F 1 50 ? 50.514 7.859 9.158 1.00 62.84 50 GLY F O 1
ATOM 5761 N N . VAL F 1 51 ? 49.724 8.986 10.938 1.00 62.84 51 VAL F N 1
ATOM 5762 C CA . VAL F 1 51 ? 50.705 10.055 10.777 1.00 63.34 51 VAL F CA 1
ATOM 5763 C C . VAL F 1 51 ? 51.996 9.742 11.537 1.00 63.38 51 VAL F C 1
ATOM 5764 O O . VAL F 1 51 ? 51.963 9.367 12.711 1.00 64.55 51 VAL F O 1
ATOM 5768 N N . ARG F 1 52 ? 53.132 9.898 10.862 1.00 62.55 52 ARG F N 1
ATOM 5769 C CA . ARG F 1 52 ? 54.424 9.602 11.470 1.00 62.59 52 ARG F CA 1
ATOM 5770 C C . ARG F 1 52 ? 55.481 10.694 11.301 1.00 61.21 52 ARG F C 1
ATOM 5771 O O . ARG F 1 52 ? 55.771 11.116 10.188 1.00 61.90 52 ARG F O 1
ATOM 5779 N N . SER F 1 53 ? 56.069 11.129 12.411 1.00 60.06 53 SER F N 1
ATOM 5780 C CA . SER F 1 53 ? 57.097 12.169 12.392 1.00 59.30 53 SER F CA 1
ATOM 5781 C C . SER F 1 53 ? 58.036 12.028 11.205 1.00 58.29 53 SER F C 1
ATOM 5782 O O . SER F 1 53 ? 58.505 10.936 10.910 1.00 59.61 53 SER F O 1
ATOM 5785 N N . HIS F 1 54 ? 58.307 13.128 10.521 1.00 57.46 54 HIS F N 1
ATOM 5786 C CA . HIS F 1 54 ? 59.226 13.080 9.395 1.00 57.48 54 HIS F CA 1
ATOM 5787 C C . HIS F 1 54 ? 60.597 12.994 10.056 1.00 56.93 54 HIS F C 1
ATOM 5788 O O . HIS F 1 54 ? 60.796 13.552 11.137 1.00 55.93 54 HIS F O 1
ATOM 5795 N N . TRP F 1 55 ? 61.541 12.306 9.425 1.00 55.98 55 TRP F N 1
ATOM 5796 C CA . TRP F 1 55 ? 62.872 12.188 10.005 1.00 56.16 55 TRP F CA 1
ATOM 5797 C C . TRP F 1 55 ? 63.470 13.552 10.339 1.00 55.51 55 TRP F C 1
ATOM 5798 O O . TRP F 1 55 ? 63.311 14.514 9.588 1.00 56.25 55 TRP F O 1
ATOM 5809 N N . HIS F 1 56 ? 64.154 13.632 11.474 1.00 53.95 56 HIS F N 1
ATOM 5810 C CA . HIS F 1 56 ? 64.779 14.877 11.889 1.00 53.12 56 HIS F CA 1
ATOM 5811 C C . HIS F 1 56 ? 65.822 14.635 12.968 1.00 52.94 56 HIS F C 1
ATOM 5812 O O . HIS F 1 56 ? 66.103 13.500 13.340 1.00 52.44 56 HIS F O 1
ATOM 5819 N N . ARG F 1 57 ? 66.401 15.716 13.463 1.00 52.80 57 ARG F N 1
ATOM 5820 C CA . ARG F 1 57 ? 67.384 15.602 14.516 1.00 54.21 57 ARG F CA 1
ATOM 5821 C C . ARG F 1 57 ? 67.763 16.950 15.097 1.00 54.18 57 ARG F C 1
ATOM 5822 O O . ARG F 1 57 ? 67.841 17.955 14.390 1.00 53.81 57 ARG F O 1
ATOM 5830 N N . VAL F 1 58 ? 67.966 16.954 16.408 1.00 53.43 58 VAL F N 1
ATOM 5831 C CA . VAL F 1 58 ? 68.348 18.147 17.137 1.00 52.50 58 VAL F CA 1
ATOM 5832 C C . VAL F 1 58 ? 69.853 18.015 17.294 1.00 52.32 58 VAL F C 1
ATOM 5833 O O . VAL F 1 58 ? 70.329 17.185 18.062 1.00 52.56 58 VAL F O 1
ATOM 5837 N N . THR F 1 59 ? 70.604 18.826 16.559 1.00 52.33 59 THR F N 1
ATOM 5838 C CA . THR F 1 59 ? 72.059 18.745 16.601 1.00 51.51 59 THR F CA 1
ATOM 5839 C C . THR F 1 59 ? 72.712 18.950 17.964 1.00 51.00 59 THR F C 1
ATOM 5840 O O . THR F 1 59 ? 73.445 18.081 18.436 1.00 51.66 59 THR F O 1
ATOM 5844 N N . ASP F 1 60 ? 72.452 20.088 18.599 1.00 49.92 60 ASP F N 1
ATOM 5845 C CA . ASP F 1 60 ? 73.078 20.369 19.883 1.00 50.26 60 ASP F CA 1
ATOM 5846 C C . ASP F 1 60 ? 72.268 20.039 21.133 1.00 49.55 60 ASP F C 1
ATOM 5847 O O . ASP F 1 60 ? 72.338 20.772 22.120 1.00 50.65 60 ASP F O 1
ATOM 5852 N N . ALA F 1 61 ? 71.518 18.941 21.121 1.00 47.45 61 ALA F N 1
ATOM 5853 C CA . ALA F 1 61 ? 70.727 18.592 22.296 1.00 45.10 61 ALA F CA 1
ATOM 5854 C C . ALA F 1 61 ? 70.258 17.143 22.350 1.00 44.08 61 ALA F C 1
ATOM 5855 O O . ALA F 1 61 ? 70.179 16.458 21.330 1.00 44.39 61 ALA F O 1
ATOM 5857 N N . VAL F 1 62 ? 69.965 16.680 23.562 1.00 41.99 62 VAL F N 1
ATOM 5858 C CA . VAL F 1 62 ? 69.479 15.321 23.774 1.00 40.77 62 VAL F CA 1
ATOM 5859 C C . VAL F 1 62 ? 67.976 15.425 23.998 1.00 40.03 62 VAL F C 1
ATOM 5860 O O . VAL F 1 62 ? 67.510 16.349 24.662 1.00 39.82 62 VAL F O 1
ATOM 5864 N N . GLU F 1 63 ? 67.214 14.492 23.444 1.00 39.29 63 GLU F N 1
ATOM 5865 C CA . GLU F 1 63 ? 65.770 14.542 23.615 1.00 40.46 63 GLU F CA 1
ATOM 5866 C C . GLU F 1 63 ? 65.257 13.264 24.256 1.00 39.95 63 GLU F C 1
ATOM 5867 O O . GLU F 1 63 ? 65.548 12.165 23.783 1.00 41.87 63 GLU F O 1
ATOM 5873 N N . VAL F 1 64 ? 64.501 13.409 25.339 1.00 37.43 64 VAL F N 1
ATOM 5874 C CA . VAL F 1 64 ? 63.944 12.251 26.026 1.00 35.45 64 VAL F CA 1
ATOM 5875 C C . VAL F 1 64 ? 62.434 12.231 25.853 1.00 34.42 64 VAL F C 1
ATOM 5876 O O . VAL F 1 64 ? 61.766 13.240 26.083 1.00 32.87 64 VAL F O 1
ATOM 5880 N N . TRP F 1 65 ? 61.907 11.075 25.452 1.00 34.37 65 TRP F N 1
ATOM 5881 C CA . TRP F 1 65 ? 60.475 10.894 25.237 1.00 34.80 65 TRP F CA 1
ATOM 5882 C C . TRP F 1 65 ? 59.801 10.270 26.452 1.00 34.27 65 TRP F C 1
ATOM 5883 O O . TRP F 1 65 ? 60.360 9.379 27.091 1.00 34.71 65 TRP F O 1
ATOM 5894 N N . HIS F 1 66 ? 58.591 10.730 26.764 1.00 33.74 66 HIS F N 1
ATOM 5895 C CA . HIS F 1 66 ? 57.857 10.208 27.911 1.00 32.00 66 HIS F CA 1
ATOM 5896 C C . HIS F 1 66 ? 56.458 9.748 27.552 1.00 31.97 66 HIS F C 1
ATOM 5897 O O . HIS F 1 66 ? 55.617 10.553 27.165 1.00 33.51 66 HIS F O 1
ATOM 5904 N N . TYR F 1 67 ? 56.202 8.455 27.684 1.00 31.57 67 TYR F N 1
ATOM 5905 C CA . TYR F 1 67 ? 54.876 7.955 27.385 1.00 32.40 67 TYR F CA 1
ATOM 5906 C C . TYR F 1 67 ? 53.881 8.467 28.423 1.00 33.18 67 TYR F C 1
ATOM 5907 O O . TYR F 1 67 ? 54.093 8.295 29.621 1.00 33.42 67 TYR F O 1
ATOM 5916 N N . TYR F 1 68 ? 52.795 9.089 27.976 1.00 33.94 68 TYR F N 1
ATOM 5917 C CA . TYR F 1 68 ? 51.786 9.567 28.916 1.00 34.01 68 TYR F CA 1
ATOM 5918 C C . TYR F 1 68 ? 50.462 8.824 28.773 1.00 34.16 68 TYR F C 1
ATOM 5919 O O . TYR F 1 68 ? 49.816 8.523 29.770 1.00 34.15 68 TYR F O 1
ATOM 5928 N N . ALA F 1 69 ? 50.044 8.542 27.540 1.00 35.15 69 ALA F N 1
ATOM 5929 C CA . ALA F 1 69 ? 48.775 7.845 27.328 1.00 37.57 69 ALA F CA 1
ATOM 5930 C C . ALA F 1 69 ? 48.582 7.331 25.907 1.00 39.32 69 ALA F C 1
ATOM 5931 O O . ALA F 1 69 ? 49.334 7.681 24.995 1.00 37.78 69 ALA F O 1
ATOM 5933 N N . GLY F 1 70 ? 47.558 6.503 25.726 1.00 40.71 70 GLY F N 1
ATOM 5934 C CA . GLY F 1 70 ? 47.283 5.948 24.411 1.00 43.58 70 GLY F CA 1
ATOM 5935 C C . GLY F 1 70 ? 48.150 4.749 24.077 1.00 43.80 70 GLY F C 1
ATOM 5936 O O . GLY F 1 70 ? 48.777 4.154 24.951 1.00 44.62 70 GLY F O 1
ATOM 5937 N N . ALA F 1 71 ? 48.182 4.384 22.804 1.00 44.66 71 ALA F N 1
ATOM 5938 C CA . ALA F 1 71 ? 48.981 3.249 22.369 1.00 45.18 71 ALA F CA 1
ATOM 5939 C C . ALA F 1 71 ? 50.444 3.636 22.419 1.00 45.53 71 ALA F C 1
ATOM 5940 O O . ALA F 1 71 ? 50.784 4.817 22.387 1.00 45.44 71 ALA F O 1
ATOM 5942 N N . PRO F 1 72 ? 51.335 2.642 22.510 1.00 45.66 72 PRO F N 1
ATOM 5943 C CA . PRO F 1 72 ? 52.768 2.928 22.555 1.00 45.72 72 PRO F CA 1
ATOM 5944 C C . PRO F 1 72 ? 53.269 3.472 21.214 1.00 45.72 72 PRO F C 1
ATOM 5945 O O . PRO F 1 72 ? 52.533 3.515 20.224 1.00 43.70 72 PRO F O 1
ATOM 5949 N N . ILE F 1 73 ? 54.533 3.874 21.189 1.00 45.34 73 ILE F N 1
ATOM 5950 C CA . ILE F 1 73 ? 55.119 4.437 19.989 1.00 44.99 73 ILE F CA 1
ATOM 5951 C C . ILE F 1 73 ? 56.318 3.670 19.434 1.00 45.54 73 ILE F C 1
ATOM 5952 O O . ILE F 1 73 ? 57.078 3.033 20.165 1.00 45.45 73 ILE F O 1
ATOM 5957 N N . ALA F 1 74 ? 56.470 3.737 18.121 1.00 45.75 74 ALA F N 1
ATOM 5958 C CA . ALA F 1 74 ? 57.580 3.090 17.454 1.00 46.72 74 ALA F CA 1
ATOM 5959 C C . ALA F 1 74 ? 58.585 4.187 17.121 1.00 47.35 74 ALA F C 1
ATOM 5960 O O . ALA F 1 74 ? 58.554 4.773 16.042 1.00 48.37 74 ALA F O 1
ATOM 5962 N N . LEU F 1 75 ? 59.470 4.475 18.065 1.00 47.96 75 LEU F N 1
ATOM 5963 C CA . LEU F 1 75 ? 60.475 5.505 17.862 1.00 48.55 75 LEU F CA 1
ATOM 5964 C C . LEU F 1 75 ? 61.699 4.936 17.136 1.00 49.23 75 LEU F C 1
ATOM 5965 O O . LEU F 1 75 ? 62.469 4.159 17.702 1.00 48.21 75 LEU F O 1
ATOM 5970 N N . HIS F 1 76 ? 61.864 5.334 15.876 1.00 49.33 76 HIS F N 1
ATOM 5971 C CA . HIS F 1 76 ? 62.968 4.869 15.041 1.00 49.81 76 HIS F CA 1
ATOM 5972 C C . HIS F 1 76 ? 64.184 5.802 15.124 1.00 49.76 76 HIS F C 1
ATOM 5973 O O . HIS F 1 76 ? 64.098 6.978 14.780 1.00 49.11 76 HIS F O 1
ATOM 5980 N N . LEU F 1 77 ? 65.320 5.276 15.567 1.00 50.92 77 LEU F N 1
ATOM 5981 C CA . LEU F 1 77 ? 66.524 6.095 15.702 1.00 53.05 77 LEU F CA 1
ATOM 5982 C C . LEU F 1 77 ? 67.664 5.683 14.777 1.00 54.31 77 LEU F C 1
ATOM 5983 O O . LEU F 1 77 ? 67.747 4.534 14.346 1.00 54.48 77 LEU F O 1
ATOM 5988 N N . SER F 1 78 ? 68.548 6.634 14.489 1.00 56.15 78 SER F N 1
ATOM 5989 C CA . SER F 1 78 ? 69.714 6.385 13.646 1.00 58.26 78 SER F CA 1
ATOM 5990 C C . SER F 1 78 ? 70.789 7.418 13.944 1.00 59.75 78 SER F C 1
ATOM 5991 O O . SER F 1 78 ? 70.564 8.617 13.804 1.00 59.62 78 SER F O 1
ATOM 5994 N N . GLN F 1 79 ? 71.961 6.944 14.350 1.00 61.95 79 GLN F N 1
ATOM 5995 C CA . GLN F 1 79 ? 73.068 7.831 14.682 1.00 64.04 79 GLN F CA 1
ATOM 5996 C C . GLN F 1 79 ? 73.943 8.192 13.480 1.00 65.44 79 GLN F C 1
ATOM 5997 O O . GLN F 1 79 ? 74.363 9.343 13.330 1.00 65.25 79 GLN F O 1
ATOM 6003 N N . ASP F 1 80 ? 74.220 7.209 12.629 1.00 67.16 80 ASP F N 1
ATOM 6004 C CA . ASP F 1 80 ? 75.056 7.438 11.456 1.00 68.77 80 ASP F CA 1
ATOM 6005 C C . ASP F 1 80 ? 74.232 7.436 10.169 1.00 68.40 80 ASP F C 1
ATOM 6006 O O . ASP F 1 80 ? 74.760 7.212 9.079 1.00 68.73 80 ASP F O 1
ATOM 6011 N N . GLY F 1 81 ? 72.934 7.694 10.317 1.00 67.63 81 GLY F N 1
ATOM 6012 C CA . GLY F 1 81 ? 72.023 7.754 9.184 1.00 67.04 81 GLY F CA 1
ATOM 6013 C C . GLY F 1 81 ? 72.083 6.625 8.170 1.00 66.26 81 GLY F C 1
ATOM 6014 O O . GLY F 1 81 ? 71.650 6.781 7.029 1.00 65.94 81 GLY F O 1
ATOM 6015 N N . ARG F 1 82 ? 72.607 5.480 8.581 1.00 65.36 82 ARG F N 1
ATOM 6016 C CA . ARG F 1 82 ? 72.716 4.345 7.680 1.00 64.52 82 ARG F CA 1
ATOM 6017 C C . ARG F 1 82 ? 71.917 3.186 8.250 1.00 63.53 82 ARG F C 1
ATOM 6018 O O . ARG F 1 82 ? 71.111 2.570 7.554 1.00 63.19 82 ARG F O 1
ATOM 6026 N N . GLU F 1 83 ? 72.143 2.899 9.526 1.00 62.42 83 GLU F N 1
ATOM 6027 C CA . GLU F 1 83 ? 71.444 1.815 10.196 1.00 62.15 83 GLU F CA 1
ATOM 6028 C C . GLU F 1 83 ? 70.376 2.404 11.106 1.00 61.02 83 GLU F C 1
ATOM 6029 O O . GLU F 1 83 ? 70.599 3.423 11.764 1.00 59.66 83 GLU F O 1
ATOM 6035 N N . VAL F 1 84 ? 69.212 1.768 11.132 1.00 59.92 84 VAL F N 1
ATOM 6036 C CA . VAL F 1 84 ? 68.124 2.247 11.968 1.00 59.32 84 VAL F CA 1
ATOM 6037 C C . VAL F 1 84 ? 67.737 1.195 12.999 1.00 58.51 84 VAL F C 1
ATOM 6038 O O . VAL F 1 84 ? 67.807 -0.006 12.734 1.00 58.00 84 VAL F O 1
ATOM 6042 N N . GLN F 1 85 ? 67.345 1.659 14.180 1.00 58.08 85 GLN F N 1
ATOM 6043 C CA . GLN F 1 85 ? 66.930 0.774 15.258 1.00 57.38 85 GLN F CA 1
ATOM 6044 C C . GLN F 1 85 ? 65.705 1.342 15.962 1.00 55.79 85 GLN F C 1
ATOM 6045 O O . GLN F 1 85 ? 65.658 2.522 16.301 1.00 55.15 85 GLN F O 1
ATOM 6051 N N . THR F 1 86 ? 64.722 0.484 16.192 1.00 54.88 86 THR F N 1
ATOM 6052 C CA . THR F 1 86 ? 63.480 0.885 16.831 1.00 53.98 86 THR F CA 1
ATOM 6053 C C . THR F 1 86 ? 63.426 0.534 18.319 1.00 53.93 86 THR F C 1
ATOM 6054 O O . THR F 1 86 ? 64.160 -0.337 18.795 1.00 54.50 86 THR F O 1
ATOM 6058 N N . PHE F 1 87 ? 62.556 1.241 19.037 1.00 52.53 87 PHE F N 1
ATOM 6059 C CA . PHE F 1 87 ? 62.334 1.047 20.464 1.00 50.02 87 PHE F CA 1
ATOM 6060 C C . PHE F 1 87 ? 60.870 1.351 20.715 1.00 48.14 87 PHE F C 1
ATOM 6061 O O . PHE F 1 87 ? 60.388 2.405 20.316 1.00 49.08 87 PHE F O 1
ATOM 6069 N N . THR F 1 88 ? 60.159 0.447 21.372 1.00 45.42 88 THR F N 1
ATOM 6070 C CA . THR F 1 88 ? 58.750 0.685 21.641 1.00 45.11 88 THR F CA 1
ATOM 6071 C C . THR F 1 88 ? 58.550 1.552 22.875 1.00 44.38 88 THR F C 1
ATOM 6072 O O . THR F 1 88 ? 58.782 1.111 23.995 1.00 45.49 88 THR F O 1
ATOM 6076 N N . LEU F 1 89 ? 58.126 2.792 22.660 1.00 43.26 89 LEU F N 1
ATOM 6077 C CA . LEU F 1 89 ? 57.877 3.725 23.756 1.00 42.60 89 LEU F CA 1
ATOM 6078 C C . LEU F 1 89 ? 56.493 3.473 24.356 1.00 41.76 89 LEU F C 1
ATOM 6079 O O . LEU F 1 89 ? 55.497 4.002 23.867 1.00 40.83 89 LEU F O 1
ATOM 6084 N N . GLY F 1 90 ? 56.435 2.668 25.412 1.00 41.43 90 GLY F N 1
ATOM 6085 C CA . GLY F 1 90 ? 55.157 2.367 26.030 1.00 40.73 90 GLY F CA 1
ATOM 6086 C C . GLY F 1 90 ? 55.303 2.018 27.494 1.00 40.38 90 GLY F C 1
ATOM 6087 O O . GLY F 1 90 ? 56.425 1.963 27.995 1.00 39.33 90 GLY F O 1
ATOM 6088 N N . PRO F 1 91 ? 54.187 1.786 28.209 1.00 40.89 91 PRO F N 1
ATOM 6089 C CA . PRO F 1 91 ? 54.223 1.442 29.634 1.00 42.72 91 PRO F CA 1
ATOM 6090 C C . PRO F 1 91 ? 54.378 -0.045 29.955 1.00 44.07 91 PRO F C 1
ATOM 6091 O O . PRO F 1 91 ? 54.669 -0.402 31.096 1.00 44.28 91 PRO F O 1
ATOM 6095 N N . ALA F 1 92 ? 54.186 -0.906 28.958 1.00 45.21 92 ALA F N 1
ATOM 6096 C CA . ALA F 1 92 ? 54.296 -2.351 29.163 1.00 46.62 92 ALA F CA 1
ATOM 6097 C C . ALA F 1 92 ? 55.727 -2.767 29.448 1.00 47.77 92 ALA F C 1
ATOM 6098 O O . ALA F 1 92 ? 56.405 -3.314 28.583 1.00 48.59 92 ALA F O 1
ATOM 6100 N N . ILE F 1 93 ? 56.167 -2.519 30.676 1.00 50.01 93 ILE F N 1
ATOM 6101 C CA . ILE F 1 93 ? 57.526 -2.831 31.113 1.00 52.50 93 ILE F CA 1
ATOM 6102 C C . ILE F 1 93 ? 57.930 -4.276 30.841 1.00 52.83 93 ILE F C 1
ATOM 6103 O O . ILE F 1 93 ? 59.055 -4.557 30.429 1.00 51.63 93 ILE F O 1
ATOM 6108 N N . LEU F 1 94 ? 56.998 -5.187 31.081 1.00 53.66 94 LEU F N 1
ATOM 6109 C CA . LEU F 1 94 ? 57.249 -6.606 30.891 1.00 54.27 94 LEU F CA 1
ATOM 6110 C C . LEU F 1 94 ? 57.159 -7.037 29.431 1.00 54.87 94 LEU F C 1
ATOM 6111 O O . LEU F 1 94 ? 57.837 -7.974 29.013 1.00 55.27 94 LEU F O 1
ATOM 6116 N N . GLU F 1 95 ? 56.334 -6.349 28.651 1.00 54.72 95 GLU F N 1
ATOM 6117 C CA . GLU F 1 95 ? 56.188 -6.688 27.245 1.00 54.87 95 GLU F CA 1
ATOM 6118 C C . GLU F 1 95 ? 57.311 -6.091 26.414 1.00 54.40 95 GLU F C 1
ATOM 6119 O O . GLU F 1 95 ? 57.136 -5.846 25.223 1.00 55.58 95 GLU F O 1
ATOM 6125 N N . GLY F 1 96 ? 58.457 -5.845 27.042 1.00 54.09 96 GLY F N 1
ATOM 6126 C CA . GLY F 1 96 ? 59.594 -5.286 26.323 1.00 53.89 96 GLY F CA 1
ATOM 6127 C C . GLY F 1 96 ? 59.640 -3.767 26.251 1.00 53.47 96 GLY F C 1
ATOM 6128 O O . GLY F 1 96 ? 60.710 -3.171 26.124 1.00 52.77 96 GLY F O 1
ATOM 6129 N N . GLU F 1 97 ? 58.473 -3.138 26.335 1.00 52.51 97 GLU F N 1
ATOM 6130 C CA . GLU F 1 97 ? 58.367 -1.686 26.276 1.00 51.19 97 GLU F CA 1
ATOM 6131 C C . GLU F 1 97 ? 59.086 -0.921 27.390 1.00 49.06 97 GLU F C 1
ATOM 6132 O O . GLU F 1 97 ? 59.489 -1.487 28.406 1.00 47.98 97 GLU F O 1
ATOM 6138 N N . ARG F 1 98 ? 59.225 0.383 27.166 1.00 48.02 98 ARG F N 1
ATOM 6139 C CA . ARG F 1 98 ? 59.855 1.325 28.090 1.00 46.17 98 ARG F CA 1
ATOM 6140 C C . ARG F 1 98 ? 59.136 2.664 27.909 1.00 44.84 98 ARG F C 1
ATOM 6141 O O . ARG F 1 98 ? 58.939 3.118 26.784 1.00 45.27 98 ARG F O 1
ATOM 6149 N N . PRO F 1 99 ? 58.714 3.303 29.008 1.00 42.80 99 PRO F N 1
ATOM 6150 C CA . PRO F 1 99 ? 58.025 4.585 28.855 1.00 42.10 99 PRO F CA 1
ATOM 6151 C C . PRO F 1 99 ? 58.978 5.765 28.764 1.00 40.68 99 PRO F C 1
ATOM 6152 O O . PRO F 1 99 ? 58.550 6.916 28.707 1.00 41.98 99 PRO F O 1
ATOM 6156 N N . GLN F 1 100 ? 60.272 5.482 28.739 1.00 39.01 100 GLN F N 1
ATOM 6157 C CA . GLN F 1 100 ? 61.257 6.552 28.644 1.00 39.30 100 GLN F CA 1
ATOM 6158 C C . GLN F 1 100 ? 62.407 6.171 27.708 1.00 40.36 100 GLN F C 1
ATOM 6159 O O . GLN F 1 100 ? 63.154 5.223 27.977 1.00 40.42 100 GLN F O 1
ATOM 6165 N N . VAL F 1 101 ? 62.541 6.896 26.600 1.00 40.73 101 VAL F N 1
ATOM 6166 C CA . VAL F 1 101 ? 63.625 6.625 25.656 1.00 41.66 101 VAL F CA 1
ATOM 6167 C C . VAL F 1 101 ? 64.482 7.868 25.446 1.00 41.00 101 VAL F C 1
ATOM 6168 O O . VAL F 1 101 ? 63.980 8.942 25.123 1.00 40.02 101 VAL F O 1
ATOM 6172 N N . ILE F 1 102 ? 65.782 7.708 25.652 1.00 41.95 102 ILE F N 1
ATOM 6173 C CA . ILE F 1 102 ? 66.731 8.800 25.506 1.00 42.77 102 ILE F CA 1
ATOM 6174 C C . ILE F 1 102 ? 67.292 8.837 24.089 1.00 42.38 102 ILE F C 1
ATOM 6175 O O . ILE F 1 102 ? 67.848 7.846 23.623 1.00 43.40 102 ILE F O 1
ATOM 6180 N N . VAL F 1 103 ? 67.138 9.971 23.407 1.00 40.93 103 VAL F N 1
ATOM 6181 C CA . VAL F 1 103 ? 67.644 10.123 22.047 1.00 41.30 103 VAL F CA 1
ATOM 6182 C C . VAL F 1 103 ? 68.920 10.966 22.046 1.00 41.63 103 VAL F C 1
ATOM 6183 O O . VAL F 1 103 ? 68.895 12.159 22.363 1.00 39.57 103 VAL F O 1
ATOM 6187 N N . PRO F 1 104 ? 70.056 10.353 21.680 1.00 42.30 104 PRO F N 1
ATOM 6188 C CA . PRO F 1 104 ? 71.343 11.050 21.646 1.00 44.06 104 PRO F CA 1
ATOM 6189 C C . PRO F 1 104 ? 71.324 12.364 20.863 1.00 46.27 104 PRO F C 1
ATOM 6190 O O . PRO F 1 104 ? 70.485 12.571 19.985 1.00 46.77 104 PRO F O 1
ATOM 6194 N N . ALA F 1 105 ? 72.257 13.250 21.191 1.00 47.51 105 ALA F N 1
ATOM 6195 C CA . ALA F 1 105 ? 72.351 14.534 20.520 1.00 49.44 105 ALA F CA 1
ATOM 6196 C C . ALA F 1 105 ? 72.676 14.339 19.038 1.00 51.99 105 ALA F C 1
ATOM 6197 O O . ALA F 1 105 ? 73.443 13.443 18.670 1.00 52.09 105 ALA F O 1
ATOM 6199 N N . ASN F 1 106 ? 72.074 15.179 18.196 1.00 53.99 106 ASN F N 1
ATOM 6200 C CA . ASN F 1 106 ? 72.285 15.143 16.752 1.00 54.88 106 ASN F CA 1
ATOM 6201 C C . ASN F 1 106 ? 71.988 13.771 16.154 1.00 55.03 106 ASN F C 1
ATOM 6202 O O . ASN F 1 106 ? 72.613 13.358 15.173 1.00 55.53 106 ASN F O 1
ATOM 6207 N N . CYS F 1 107 ? 71.018 13.076 16.740 1.00 54.06 107 CYS F N 1
ATOM 6208 C CA . CYS F 1 107 ? 70.644 11.740 16.290 1.00 52.88 107 CYS F CA 1
ATOM 6209 C C . CYS F 1 107 ? 69.334 11.691 15.500 1.00 51.62 107 CYS F C 1
ATOM 6210 O O . CYS F 1 107 ? 68.318 12.230 15.933 1.00 50.22 107 CYS F O 1
ATOM 6213 N N . TRP F 1 108 ? 69.368 11.037 14.342 1.00 51.67 108 TRP F N 1
ATOM 6214 C CA . TRP F 1 108 ? 68.178 10.909 13.501 1.00 51.48 108 TRP F CA 1
ATOM 6215 C C . TRP F 1 108 ? 67.086 10.166 14.245 1.00 49.73 108 TRP F C 1
ATOM 6216 O O . TRP F 1 108 ? 67.326 9.090 14.793 1.00 50.43 108 TRP F O 1
ATOM 6227 N N . GLN F 1 109 ? 65.887 10.739 14.251 1.00 48.10 109 GLN F N 1
ATOM 6228 C CA . GLN F 1 109 ? 64.735 10.127 14.903 1.00 46.48 109 GLN F CA 1
ATOM 6229 C C . GLN F 1 109 ? 63.438 10.437 14.155 1.00 45.84 109 GLN F C 1
ATOM 6230 O O . GLN F 1 109 ? 63.356 11.419 13.413 1.00 45.22 109 GLN F O 1
ATOM 6236 N N . SER F 1 110 ? 62.438 9.581 14.351 1.00 44.23 110 SER F N 1
ATOM 6237 C CA . SER F 1 110 ? 61.124 9.728 13.736 1.00 43.98 110 SER F CA 1
ATOM 6238 C C . SER F 1 110 ? 60.238 8.687 14.399 1.00 43.58 110 SER F C 1
ATOM 6239 O O . SER F 1 110 ? 60.734 7.653 14.833 1.00 43.76 110 SER F O 1
ATOM 6242 N N . ALA F 1 111 ? 58.938 8.948 14.487 1.00 43.43 111 ALA F N 1
ATOM 6243 C CA . ALA F 1 111 ? 58.047 7.996 15.134 1.00 44.19 111 ALA F CA 1
ATOM 6244 C C . ALA F 1 111 ? 56.588 8.066 14.694 1.00 45.62 111 ALA F C 1
ATOM 6245 O O . ALA F 1 111 ? 56.122 9.088 14.186 1.00 44.39 111 ALA F O 1
ATOM 6247 N N . GLU F 1 112 ? 55.881 6.955 14.903 1.00 47.07 112 GLU F N 1
ATOM 6248 C CA . GLU F 1 112 ? 54.468 6.836 14.567 1.00 48.99 112 GLU F CA 1
ATOM 6249 C C . GLU F 1 112 ? 53.780 6.076 15.695 1.00 48.38 112 GLU F C 1
ATOM 6250 O O . GLU F 1 112 ? 54.401 5.243 16.353 1.00 47.93 112 GLU F O 1
ATOM 6256 N N . SER F 1 113 ? 52.506 6.372 15.925 1.00 48.14 113 SER F N 1
ATOM 6257 C CA . SER F 1 113 ? 51.748 5.704 16.976 1.00 48.15 113 SER F CA 1
ATOM 6258 C C . SER F 1 113 ? 51.416 4.281 16.561 1.00 49.03 113 SER F C 1
ATOM 6259 O O . SER F 1 113 ? 51.370 3.969 15.372 1.00 50.17 113 SER F O 1
ATOM 6262 N N . LEU F 1 114 ? 51.185 3.418 17.541 1.00 49.62 114 LEU F N 1
ATOM 6263 C CA . LEU F 1 114 ? 50.843 2.032 17.260 1.00 49.55 114 LEU F CA 1
ATOM 6264 C C . LEU F 1 114 ? 49.342 1.837 17.426 1.00 49.79 114 LEU F C 1
ATOM 6265 O O . LEU F 1 114 ? 48.866 0.706 17.525 1.00 50.59 114 LEU F O 1
ATOM 6270 N N . GLY F 1 115 ? 48.602 2.942 17.454 1.00 48.54 115 GLY F N 1
ATOM 6271 C CA . GLY F 1 115 ? 47.160 2.857 17.611 1.00 48.38 115 GLY F CA 1
ATOM 6272 C C . GLY F 1 115 ? 46.437 4.131 17.225 1.00 48.31 115 GLY F C 1
ATOM 6273 O O . GLY F 1 115 ? 46.872 4.839 16.324 1.00 48.39 115 GLY F O 1
ATOM 627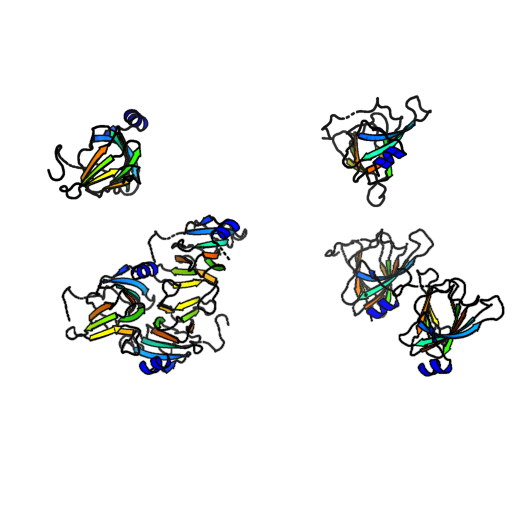4 N N . ASP F 1 116 ? 45.331 4.424 17.905 1.00 48.66 116 ASP F N 1
ATOM 6275 C CA . ASP F 1 116 ? 44.551 5.629 17.625 1.00 51.26 116 ASP F CA 1
ATOM 6276 C C . ASP F 1 116 ? 45.367 6.909 17.833 1.00 51.26 116 ASP F C 1
ATOM 6277 O O . ASP F 1 116 ? 45.274 7.856 17.041 1.00 50.73 116 ASP F O 1
ATOM 6282 N N . PHE F 1 117 ? 46.163 6.927 18.903 1.00 49.58 117 PHE F N 1
ATOM 6283 C CA . PHE F 1 117 ? 47.011 8.067 19.220 1.00 47.10 117 PHE F CA 1
ATOM 6284 C C . PHE F 1 117 ? 47.975 7.729 20.352 1.00 45.96 117 PHE F C 1
ATOM 6285 O O . PHE F 1 117 ? 47.917 6.654 20.946 1.00 47.30 117 PHE F O 1
ATOM 6293 N N . THR F 1 118 ? 48.854 8.674 20.653 1.00 43.61 118 THR F N 1
ATOM 6294 C CA . THR F 1 118 ? 49.820 8.526 21.730 1.00 40.09 118 THR F CA 1
ATOM 6295 C C . THR F 1 118 ? 50.125 9.926 22.243 1.00 38.36 118 THR F C 1
ATOM 6296 O O . THR F 1 118 ? 50.489 10.807 21.466 1.00 36.33 118 THR F O 1
ATOM 6300 N N . LEU F 1 119 ? 49.950 10.135 23.543 1.00 37.19 119 LEU F N 1
ATOM 6301 C CA . LEU F 1 119 ? 50.253 11.426 24.156 1.00 36.68 119 LEU F CA 1
ATOM 6302 C C . LEU F 1 119 ? 51.622 11.248 24.816 1.00 36.01 119 LEU F C 1
ATOM 6303 O O . LEU F 1 119 ? 51.801 10.352 25.639 1.00 36.85 119 LEU F O 1
ATOM 6308 N N . VAL F 1 120 ? 52.587 12.086 24.458 1.00 35.26 120 VAL F N 1
ATOM 6309 C CA . VAL F 1 120 ? 53.923 11.963 25.030 1.00 33.66 120 VAL F CA 1
ATOM 6310 C C . VAL F 1 120 ? 54.492 13.289 25.471 1.00 33.60 120 VAL F C 1
ATOM 6311 O O . VAL F 1 120 ? 53.891 14.340 25.279 1.00 33.25 120 VAL F O 1
ATOM 6315 N N . GLY F 1 121 ? 55.677 13.222 26.058 1.00 32.93 121 GLY F N 1
ATOM 6316 C CA . GLY F 1 121 ? 56.347 14.414 26.511 1.00 30.18 121 GLY F CA 1
ATOM 6317 C C . GLY F 1 121 ? 57.734 14.371 25.932 1.00 30.59 121 GLY F C 1
ATOM 6318 O O . GLY F 1 121 ? 58.273 13.292 25.690 1.00 30.48 121 GLY F O 1
ATOM 6319 N N . CYS F 1 122 ? 58.305 15.540 25.688 1.00 30.28 122 CYS F N 1
ATOM 6320 C CA . CYS F 1 122 ? 59.642 15.626 25.143 1.00 31.37 122 CYS F CA 1
ATOM 6321 C C . CYS F 1 122 ? 60.419 16.654 25.934 1.00 32.10 122 CYS F C 1
ATOM 6322 O O . CYS F 1 122 ? 59.998 17.804 26.049 1.00 34.79 122 CYS F O 1
ATOM 6325 N N . THR F 1 123 ? 61.534 16.233 26.511 1.00 31.79 123 THR F N 1
ATOM 6326 C CA . THR F 1 123 ? 62.373 17.153 27.262 1.00 32.00 123 THR F CA 1
ATOM 6327 C C . THR F 1 123 ? 63.702 17.193 26.523 1.00 32.90 123 THR F C 1
ATOM 6328 O O . THR F 1 123 ? 64.273 16.152 26.186 1.00 32.70 123 THR F O 1
ATOM 6332 N N . VAL F 1 124 ? 64.167 18.402 26.237 1.00 34.30 124 VAL F N 1
ATOM 6333 C CA . VAL F 1 124 ? 65.406 18.584 25.489 1.00 38.06 124 VAL F CA 1
ATOM 6334 C C . VAL F 1 124 ? 66.479 19.177 26.387 1.00 41.12 124 VAL F C 1
ATOM 6335 O O . VAL F 1 124 ? 66.317 20.272 26.927 1.00 41.50 124 VAL F O 1
ATOM 6339 N N . SER F 1 125 ? 67.581 18.446 26.536 1.00 44.48 125 SER F N 1
ATOM 6340 C CA . SER F 1 125 ? 68.654 18.869 27.424 1.00 48.20 125 SER F CA 1
ATOM 6341 C C . SER F 1 125 ? 69.231 20.252 27.211 1.00 49.37 125 SER F C 1
ATOM 6342 O O . SER F 1 125 ? 68.815 21.189 27.885 1.00 50.78 125 SER F O 1
ATOM 6345 N N . PRO F 1 126 ? 70.199 20.416 26.299 1.00 49.39 126 PRO F N 1
ATOM 6346 C CA . PRO F 1 126 ? 70.682 21.792 26.185 1.00 49.83 126 PRO F CA 1
ATOM 6347 C C . PRO F 1 126 ? 69.601 22.843 25.968 1.00 50.90 126 PRO F C 1
ATOM 6348 O O . PRO F 1 126 ? 69.831 24.018 26.252 1.00 52.98 126 PRO F O 1
ATOM 6352 N N . GLY F 1 127 ? 68.427 22.435 25.485 1.00 49.16 127 GLY F N 1
ATOM 6353 C CA . GLY F 1 127 ? 67.348 23.393 25.277 1.00 49.37 127 GLY F CA 1
ATOM 6354 C C . GLY F 1 127 ? 66.938 23.486 23.818 1.00 50.55 127 GLY F C 1
ATOM 6355 O O . GLY F 1 127 ? 67.683 24.018 22.988 1.00 50.71 127 GLY F O 1
ATOM 6356 N N . PHE F 1 128 ? 65.746 22.990 23.497 1.00 49.26 128 PHE F N 1
ATOM 6357 C CA . PHE F 1 128 ? 65.292 22.991 22.115 1.00 47.99 128 PHE F CA 1
ATOM 6358 C C . PHE F 1 128 ? 65.232 24.360 21.465 1.00 47.41 128 PHE F C 1
ATOM 6359 O O . PHE F 1 128 ? 64.727 25.325 22.039 1.00 48.07 128 PHE F O 1
ATOM 6367 N N . ALA F 1 129 ? 65.758 24.418 20.250 1.00 46.13 129 ALA F N 1
ATOM 6368 C CA . ALA F 1 129 ? 65.783 25.635 19.459 1.00 44.84 129 ALA F CA 1
ATOM 6369 C C . ALA F 1 129 ? 65.745 25.229 17.984 1.00 43.62 129 ALA F C 1
ATOM 6370 O O . ALA F 1 129 ? 66.544 24.406 17.527 1.00 40.26 129 ALA F O 1
ATOM 6372 N N . PHE F 1 130 ? 64.804 25.800 17.243 1.00 43.39 130 PHE F N 1
ATOM 6373 C CA . PHE F 1 130 ? 64.671 25.470 15.841 1.00 43.25 130 PHE F CA 1
ATOM 6374 C C . PHE F 1 130 ? 65.925 25.716 15.031 1.00 43.51 130 PHE F C 1
ATOM 6375 O O . PHE F 1 130 ? 66.123 25.093 13.993 1.00 43.13 130 PHE F O 1
ATOM 6383 N N . SER F 1 131 ? 66.784 26.605 15.512 1.00 44.85 131 SER F N 1
ATOM 6384 C CA . SER F 1 131 ? 68.017 26.911 14.798 1.00 45.76 131 SER F CA 1
ATOM 6385 C C . SER F 1 131 ? 68.966 25.727 14.809 1.00 46.62 131 SER F C 1
ATOM 6386 O O . SER F 1 131 ? 70.005 25.762 14.158 1.00 47.63 131 SER F O 1
ATOM 6389 N N . SER F 1 132 ? 68.619 24.685 15.558 1.00 48.10 132 SER F N 1
ATOM 6390 C CA . SER F 1 132 ? 69.460 23.488 15.638 1.00 50.51 132 SER F CA 1
ATOM 6391 C C . SER F 1 132 ? 68.656 22.260 15.220 1.00 51.55 132 SER F C 1
ATOM 6392 O O . SER F 1 132 ? 69.111 21.117 15.350 1.00 51.37 132 SER F O 1
ATOM 6395 N N . PHE F 1 133 ? 67.456 22.527 14.711 1.00 52.13 133 PHE F N 1
ATOM 6396 C CA . PHE F 1 133 ? 66.528 21.503 14.247 1.00 51.76 133 PHE F CA 1
ATOM 6397 C C . PHE F 1 133 ? 66.660 21.328 12.733 1.00 52.49 133 PHE F C 1
ATOM 6398 O O . PHE F 1 133 ? 66.659 22.298 11.975 1.00 52.52 133 PHE F O 1
ATOM 6406 N N . VAL F 1 134 ? 66.784 20.082 12.297 1.00 53.74 134 VAL F N 1
ATOM 6407 C CA . VAL F 1 134 ? 66.920 19.794 10.881 1.00 54.56 134 VAL F CA 1
ATOM 6408 C C . VAL F 1 134 ? 65.936 18.717 10.474 1.00 55.49 134 VAL F C 1
ATOM 6409 O O . VAL F 1 134 ? 65.533 17.887 11.284 1.00 56.47 134 VAL F O 1
ATOM 6421 N N . ALA F 1 136 ? 65.268 15.922 7.228 1.00 59.25 136 ALA F N 1
ATOM 6422 C CA . ALA F 1 136 ? 65.742 15.347 5.974 1.00 59.00 136 ALA F CA 1
ATOM 6423 C C . ALA F 1 136 ? 64.636 15.559 4.937 1.00 58.32 136 ALA F C 1
ATOM 6424 O O . ALA F 1 136 ? 63.471 15.767 5.289 1.00 57.78 136 ALA F O 1
ATOM 6426 N N . GLU F 1 137 ? 65.001 15.507 3.662 1.00 58.72 137 GLU F N 1
ATOM 6427 C CA . GLU F 1 137 ? 64.027 15.679 2.589 1.00 60.45 137 GLU F CA 1
ATOM 6428 C C . GLU F 1 137 ? 63.027 14.524 2.675 1.00 59.59 137 GLU F C 1
ATOM 6429 O O . GLU F 1 137 ? 63.392 13.411 3.047 1.00 60.18 137 GLU F O 1
ATOM 6435 N N . PRO F 1 138 ? 61.751 14.774 2.344 1.00 59.30 138 PRO F N 1
ATOM 6436 C CA . PRO F 1 138 ? 60.756 13.693 2.415 1.00 59.19 138 PRO F CA 1
ATOM 6437 C C . PRO F 1 138 ? 61.169 12.513 1.558 1.00 59.91 138 PRO F C 1
ATOM 6438 O O . PRO F 1 138 ? 61.843 12.688 0.540 1.00 59.14 138 PRO F O 1
ATOM 6442 N N . GLY F 1 139 ? 60.754 11.319 1.971 1.00 60.62 139 GLY F N 1
ATOM 6443 C CA . GLY F 1 139 ? 61.086 10.118 1.228 1.00 62.07 139 GLY F CA 1
ATOM 6444 C C . GLY F 1 139 ? 62.426 9.547 1.640 1.00 62.95 139 GLY F C 1
ATOM 6445 O O . GLY F 1 139 ? 62.715 8.375 1.387 1.00 62.69 139 GLY F O 1
ATOM 6446 N N . TRP F 1 140 ? 63.248 10.385 2.269 1.00 63.71 140 TRP F N 1
ATOM 6447 C CA . TRP F 1 140 ? 64.561 9.963 2.737 1.00 64.91 140 TRP F CA 1
ATOM 6448 C C . TRP F 1 140 ? 64.405 9.069 3.955 1.00 65.11 140 TRP F C 1
ATOM 6449 O O . TRP F 1 140 ? 63.433 9.177 4.713 1.00 64.88 140 TRP F O 1
ATOM 6460 N N . SER F 1 141 ? 65.386 8.193 4.130 1.00 65.01 141 SER F N 1
ATOM 6461 C CA . SER F 1 141 ? 65.428 7.265 5.245 1.00 65.14 141 SER F CA 1
ATOM 6462 C C . SER F 1 141 ? 66.866 6.785 5.364 1.00 64.91 141 SER F C 1
ATOM 6463 O O . SER F 1 141 ? 67.650 6.905 4.418 1.00 65.33 141 SER F O 1
ATOM 6466 N N . PRO F 1 142 ? 67.241 6.259 6.538 1.00 64.37 142 PRO F N 1
ATOM 6467 C CA . PRO F 1 142 ? 68.612 5.775 6.704 1.00 63.59 142 PRO F CA 1
ATOM 6468 C C . PRO F 1 142 ? 68.846 4.633 5.759 1.00 63.58 142 PRO F C 1
ATOM 6469 O O . PRO F 1 142 ? 68.116 3.641 5.777 1.00 62.19 142 PRO F O 1
ATOM 6473 N N . GLY F 1 143 ? 69.870 4.774 4.935 1.00 64.09 143 GLY F N 1
ATOM 6474 C CA . GLY F 1 143 ? 70.199 3.714 4.012 1.00 63.67 143 GLY F CA 1
ATOM 6475 C C . GLY F 1 143 ? 69.804 4.167 2.649 1.00 63.12 143 GLY F C 1
ATOM 6476 O O . GLY F 1 143 ? 70.606 4.209 1.713 1.00 62.14 143 GLY F O 1
ATOM 6477 N N . ASP F 1 144 ? 68.537 4.510 2.548 1.00 70.01 144 ASP F N 1
ATOM 6478 C CA . ASP F 1 144 ? 68.031 4.990 1.304 1.00 70.11 144 ASP F CA 1
ATOM 6479 C C . ASP F 1 144 ? 69.120 5.851 0.656 1.00 69.98 144 ASP F C 1
ATOM 6480 O O . ASP F 1 144 ? 69.555 5.512 -0.470 1.00 69.01 144 ASP F O 1
ATOM 6493 N N . SER G 1 6 ? 78.215 -18.959 146.186 1.00 74.00 6 SER G N 1
ATOM 6494 C CA . SER G 1 6 ? 78.265 -20.160 146.954 1.00 69.11 6 SER G CA 1
ATOM 6495 C C . SER G 1 6 ? 77.019 -20.749 146.685 1.00 66.00 6 SER G C 1
ATOM 6496 O O . SER G 1 6 ? 76.579 -21.652 147.365 1.00 64.74 6 SER G O 1
ATOM 6499 N N . ALA G 1 7 ? 76.471 -20.184 145.620 1.00 62.98 7 ALA G N 1
ATOM 6500 C CA . ALA G 1 7 ? 75.159 -20.462 145.094 1.00 60.00 7 ALA G CA 1
ATOM 6501 C C . ALA G 1 7 ? 74.732 -21.894 144.861 1.00 58.80 7 ALA G C 1
ATOM 6502 O O . ALA G 1 7 ? 73.564 -22.246 145.046 1.00 57.49 7 ALA G O 1
ATOM 6504 N N . GLN G 1 8 ? 75.668 -22.717 144.411 1.00 57.74 8 GLN G N 1
ATOM 6505 C CA . GLN G 1 8 ? 75.371 -24.111 144.111 1.00 56.18 8 GLN G CA 1
ATOM 6506 C C . GLN G 1 8 ? 75.120 -24.944 145.357 1.00 54.38 8 GLN G C 1
ATOM 6507 O O . GLN G 1 8 ? 74.138 -25.688 145.440 1.00 53.69 8 GLN G O 1
ATOM 6513 N N . ALA G 1 9 ? 76.022 -24.813 146.324 1.00 52.62 9 ALA G N 1
ATOM 6514 C CA . ALA G 1 9 ? 75.926 -25.537 147.584 1.00 51.83 9 ALA G CA 1
ATOM 6515 C C . ALA G 1 9 ? 74.556 -25.343 148.219 1.00 51.42 9 ALA G C 1
ATOM 6516 O O . ALA G 1 9 ? 73.919 -26.298 148.666 1.00 51.11 9 ALA G O 1
ATOM 6518 N N . ILE G 1 10 ? 74.121 -24.087 148.257 1.00 50.22 10 ILE G N 1
ATOM 6519 C CA . ILE G 1 10 ? 72.844 -23.715 148.846 1.00 49.73 10 ILE G CA 1
ATOM 6520 C C . ILE G 1 10 ? 71.696 -24.455 148.167 1.00 49.52 10 ILE G C 1
ATOM 6521 O O . ILE G 1 10 ? 70.663 -24.725 148.783 1.00 49.09 10 ILE G O 1
ATOM 6526 N N . ILE G 1 11 ? 71.876 -24.785 146.894 1.00 49.53 11 ILE G N 1
ATOM 6527 C CA . ILE G 1 11 ? 70.850 -25.518 146.162 1.00 49.10 11 ILE G CA 1
ATOM 6528 C C . ILE G 1 11 ? 70.808 -26.916 146.765 1.00 49.67 11 ILE G C 1
ATOM 6529 O O . ILE G 1 11 ? 69.739 -27.468 147.046 1.00 49.32 11 ILE G O 1
ATOM 6534 N N . ARG G 1 12 ? 71.998 -27.474 146.963 1.00 50.44 12 ARG G N 1
ATOM 6535 C CA . ARG G 1 12 ? 72.162 -28.809 147.526 1.00 51.48 12 ARG G CA 1
ATOM 6536 C C . ARG G 1 12 ? 71.739 -28.868 148.991 1.00 50.92 12 ARG G C 1
ATOM 6537 O O . ARG G 1 12 ? 70.774 -29.553 149.346 1.00 49.87 12 ARG G O 1
ATOM 6545 N N . GLU G 1 13 ? 72.471 -28.138 149.830 1.00 49.68 13 GLU G N 1
ATOM 6546 C CA . GLU G 1 13 ? 72.213 -28.099 151.264 1.00 49.51 13 GLU G CA 1
ATOM 6547 C C . GLU G 1 13 ? 70.731 -27.974 151.625 1.00 48.75 13 GLU G C 1
ATOM 6548 O O . GLU G 1 13 ? 70.261 -28.605 152.571 1.00 47.97 13 GLU G O 1
ATOM 6554 N N . LEU G 1 14 ? 69.996 -27.157 150.876 1.00 48.35 14 LEU G N 1
ATOM 6555 C CA . LEU G 1 14 ? 68.570 -26.956 151.146 1.00 48.97 14 LEU G CA 1
ATOM 6556 C C . LEU G 1 14 ? 67.670 -27.870 150.318 1.00 49.65 14 LEU G C 1
ATOM 6557 O O . LEU G 1 14 ? 66.459 -27.944 150.546 1.00 48.03 14 LEU G O 1
ATOM 6562 N N . GLY G 1 15 ? 68.281 -28.563 149.356 1.00 51.00 15 GLY G N 1
ATOM 6563 C CA . GLY G 1 15 ? 67.551 -29.476 148.493 1.00 51.33 15 GLY G CA 1
ATOM 6564 C C . GLY G 1 15 ? 66.461 -28.793 147.687 1.00 51.65 15 GLY G C 1
ATOM 6565 O O . GLY G 1 15 ? 65.303 -29.216 147.691 1.00 51.68 15 GLY G O 1
ATOM 6566 N N . LEU G 1 16 ? 66.840 -27.726 146.991 1.00 51.89 16 LEU G N 1
ATOM 6567 C CA . LEU G 1 16 ? 65.913 -26.956 146.172 1.00 52.35 16 LEU G CA 1
ATOM 6568 C C . LEU G 1 16 ? 65.672 -27.639 144.827 1.00 52.16 16 LEU G C 1
ATOM 6569 O O . LEU G 1 16 ? 66.587 -28.221 144.249 1.00 52.85 16 LEU G O 1
ATOM 6574 N N . GLU G 1 17 ? 64.437 -27.555 144.339 1.00 52.26 17 GLU G N 1
ATOM 6575 C CA . GLU G 1 17 ? 64.049 -28.131 143.051 1.00 51.97 17 GLU G CA 1
ATOM 6576 C C . GLU G 1 17 ? 63.615 -26.985 142.135 1.00 50.86 17 GLU G C 1
ATOM 6577 O O . GLU G 1 17 ? 63.237 -25.917 142.610 1.00 51.87 17 GLU G O 1
ATOM 6583 N N . PRO G 1 18 ? 63.659 -27.191 140.810 1.00 49.48 18 PRO G N 1
ATOM 6584 C CA . PRO G 1 18 ? 63.256 -26.136 139.872 1.00 48.16 18 PRO G CA 1
ATOM 6585 C C . PRO G 1 18 ? 61.819 -25.698 140.088 1.00 46.77 18 PRO G C 1
ATOM 6586 O O . PRO G 1 18 ? 60.931 -26.529 140.288 1.00 45.79 18 PRO G O 1
ATOM 6590 N N . HIS G 1 19 ? 61.588 -24.392 140.041 1.00 45.79 19 HIS G N 1
ATOM 6591 C CA . HIS G 1 19 ? 60.247 -23.870 140.237 1.00 45.54 19 HIS G CA 1
ATOM 6592 C C . HIS G 1 19 ? 59.610 -23.502 138.907 1.00 45.37 19 HIS G C 1
ATOM 6593 O O . HIS G 1 19 ? 60.256 -22.939 138.018 1.00 44.79 19 HIS G O 1
ATOM 6600 N N . PRO G 1 20 ? 58.325 -23.826 138.754 1.00 44.17 20 PRO G N 1
ATOM 6601 C CA . PRO G 1 20 ? 57.591 -23.530 137.530 1.00 44.13 20 PRO G CA 1
ATOM 6602 C C . PRO G 1 20 ? 57.798 -22.110 137.010 1.00 44.33 20 PRO G C 1
ATOM 6603 O O . PRO G 1 20 ? 57.724 -21.876 135.806 1.00 45.63 20 PRO G O 1
ATOM 6607 N N . GLU G 1 21 ? 58.065 -21.161 137.905 1.00 44.08 21 GLU G N 1
ATOM 6608 C CA . GLU G 1 21 ? 58.249 -19.773 137.479 1.00 43.37 21 GLU G CA 1
ATOM 6609 C C . GLU G 1 21 ? 59.703 -19.383 137.275 1.00 41.69 21 GLU G C 1
ATOM 6610 O O . GLU G 1 21 ? 59.999 -18.283 136.813 1.00 41.89 21 GLU G O 1
ATOM 6616 N N . GLY G 1 22 ? 60.609 -20.293 137.605 1.00 40.52 22 GLY G N 1
ATOM 6617 C CA . GLY G 1 22 ? 62.023 -20.009 137.4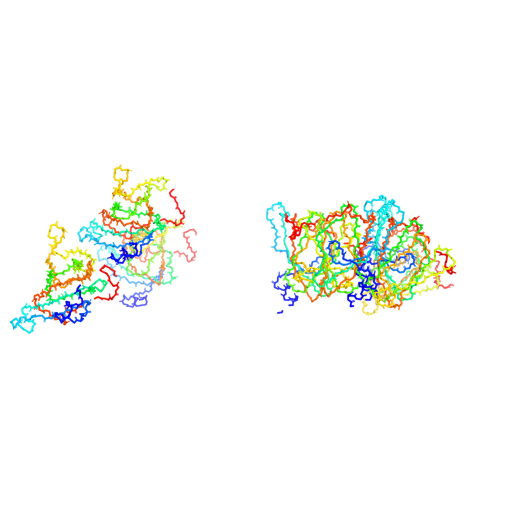59 1.00 39.84 22 GLY G CA 1
ATOM 6618 C C . GLY G 1 22 ? 62.676 -20.148 138.814 1.00 39.17 22 GLY G C 1
ATOM 6619 O O . GLY G 1 22 ? 61.982 -20.307 139.810 1.00 38.96 22 GLY G O 1
ATOM 6620 N N . GLY G 1 23 ? 64.001 -20.090 138.864 1.00 40.16 23 GLY G N 1
ATOM 6621 C CA . GLY G 1 23 ? 64.681 -20.230 140.138 1.00 40.42 23 GLY G CA 1
ATOM 6622 C C . GLY G 1 23 ? 64.401 -21.590 140.745 1.00 41.60 23 GLY G C 1
ATOM 6623 O O . GLY G 1 23 ? 63.748 -22.428 140.127 1.00 42.04 23 GLY G O 1
ATOM 6624 N N . PHE G 1 24 ? 64.891 -21.823 141.956 1.00 42.48 24 PHE G N 1
ATOM 6625 C CA . PHE G 1 24 ? 64.672 -23.103 142.608 1.00 43.78 24 PHE G CA 1
ATOM 6626 C C . PHE G 1 24 ? 64.045 -22.899 143.978 1.00 44.40 24 PHE G C 1
ATOM 6627 O O . PHE G 1 24 ? 64.361 -21.940 144.680 1.00 45.54 24 PHE G O 1
ATOM 6635 N N . TYR G 1 25 ? 63.154 -23.804 144.358 1.00 43.18 25 TYR G N 1
ATOM 6636 C CA . TYR G 1 25 ? 62.493 -23.679 145.637 1.00 42.61 25 TYR G CA 1
ATOM 6637 C C . TYR G 1 25 ? 62.381 -24.994 146.379 1.00 43.43 25 TYR G C 1
ATOM 6638 O O . TYR G 1 25 ? 62.942 -26.007 145.970 1.00 43.34 25 TYR G O 1
ATOM 6647 N N . HIS G 1 26 ? 61.641 -24.946 147.481 1.00 44.80 26 HIS G N 1
ATOM 6648 C CA . HIS G 1 26 ? 61.379 -26.095 148.332 1.00 46.11 26 HIS G CA 1
ATOM 6649 C C . HIS G 1 26 ? 60.302 -25.696 149.331 1.00 45.75 26 HIS G C 1
ATOM 6650 O O . HIS G 1 26 ? 60.359 -24.612 149.920 1.00 46.11 26 HIS G O 1
ATOM 6657 N N . GLN G 1 27 ? 59.312 -26.559 149.520 1.00 44.94 27 GLN G N 1
ATOM 6658 C CA . GLN G 1 27 ? 58.257 -26.255 150.469 1.00 45.21 27 GLN G CA 1
ATOM 6659 C C . GLN G 1 27 ? 58.675 -26.793 151.822 1.00 45.67 27 GLN G C 1
ATOM 6660 O O . GLN G 1 27 ? 58.972 -27.980 151.965 1.00 46.93 27 GLN G O 1
ATOM 6666 N N . THR G 1 28 ? 58.714 -25.903 152.807 1.00 44.75 28 THR G N 1
ATOM 6667 C CA . THR G 1 28 ? 59.116 -26.257 154.161 1.00 43.91 28 THR G CA 1
ATOM 6668 C C . THR G 1 28 ? 57.929 -26.407 155.099 1.00 42.67 28 THR G C 1
ATOM 6669 O O . THR G 1 28 ? 58.029 -27.056 156.138 1.00 42.05 28 THR G O 1
ATOM 6673 N N . PHE G 1 29 ? 56.801 -25.813 154.736 1.00 41.49 29 PHE G N 1
ATOM 6674 C CA . PHE G 1 29 ? 55.649 -25.874 155.608 1.00 41.46 29 PHE G CA 1
ATOM 6675 C C . PHE G 1 29 ? 54.318 -25.546 154.947 1.00 43.92 29 PHE G C 1
ATOM 6676 O O . PHE G 1 29 ? 54.237 -24.748 154.014 1.00 45.28 29 PHE G O 1
ATOM 6684 N N . ARG G 1 30 ? 53.280 -26.196 155.455 1.00 45.42 30 ARG G N 1
ATOM 6685 C CA . ARG G 1 30 ? 51.907 -26.000 155.026 1.00 45.82 30 ARG G CA 1
ATOM 6686 C C . ARG G 1 30 ? 51.136 -26.250 156.311 1.00 46.50 30 ARG G C 1
ATOM 6687 O O . ARG G 1 30 ? 51.214 -27.327 156.896 1.00 46.76 30 ARG G O 1
ATOM 6695 N N . ASP G 1 31 ? 50.419 -25.238 156.771 1.00 47.65 31 ASP G N 1
ATOM 6696 C CA . ASP G 1 31 ? 49.671 -25.377 157.999 1.00 48.86 31 ASP G CA 1
ATOM 6697 C C . ASP G 1 31 ? 48.741 -26.575 157.909 1.00 49.89 31 ASP G C 1
ATOM 6698 O O . ASP G 1 31 ? 47.947 -26.692 156.976 1.00 49.80 31 ASP G O 1
ATOM 6703 N N . LYS G 1 32 ? 48.861 -27.475 158.879 1.00 50.60 32 LYS G N 1
ATOM 6704 C CA . LYS G 1 32 ? 48.019 -28.655 158.937 1.00 49.88 32 LYS G CA 1
ATOM 6705 C C . LYS G 1 32 ? 46.606 -28.151 159.225 1.00 49.31 32 LYS G C 1
ATOM 6706 O O . LYS G 1 32 ? 45.622 -28.843 158.977 1.00 48.87 32 LYS G O 1
ATOM 6712 N N . ALA G 1 33 ? 46.520 -26.932 159.750 1.00 48.04 33 ALA G N 1
ATOM 6713 C CA . ALA G 1 33 ? 45.237 -26.329 160.084 1.00 47.49 33 ALA G CA 1
ATOM 6714 C C . ALA G 1 33 ? 44.779 -25.343 159.015 1.00 47.52 33 ALA G C 1
ATOM 6715 O O . ALA G 1 33 ? 45.601 -24.749 158.316 1.00 46.58 33 ALA G O 1
ATOM 6717 N N . GLY G 1 34 ? 43.463 -25.179 158.897 1.00 46.93 34 GLY G N 1
ATOM 6718 C CA . GLY G 1 34 ? 42.908 -24.259 157.926 1.00 48.56 34 GLY G CA 1
ATOM 6719 C C . GLY G 1 34 ? 42.519 -24.868 156.588 1.00 51.08 34 GLY G C 1
ATOM 6720 O O . GLY G 1 34 ? 42.796 -24.288 155.535 1.00 52.65 34 GLY G O 1
ATOM 6721 N N . GLY G 1 35 ? 41.873 -26.029 156.608 1.00 51.16 35 GLY G N 1
ATOM 6722 C CA . GLY G 1 35 ? 41.470 -26.646 155.359 1.00 51.32 35 GLY G CA 1
ATOM 6723 C C . GLY G 1 35 ? 42.554 -27.515 154.757 1.00 52.24 35 GLY G C 1
ATOM 6724 O O . GLY G 1 35 ? 43.547 -27.829 155.416 1.00 51.45 35 GLY G O 1
ATOM 6725 N N . GLU G 1 36 ? 42.372 -27.902 153.498 1.00 52.75 36 GLU G N 1
ATOM 6726 C CA . GLU G 1 36 ? 43.347 -28.751 152.825 1.00 53.16 36 GLU G CA 1
ATOM 6727 C C . GLU G 1 36 ? 44.487 -27.911 152.267 1.00 52.37 36 GLU G C 1
ATOM 6728 O O . GLU G 1 36 ? 45.577 -28.426 152.012 1.00 52.42 36 GLU G O 1
ATOM 6734 N N . ARG G 1 37 ? 44.225 -26.620 152.069 1.00 51.75 37 ARG G N 1
ATOM 6735 C CA . ARG G 1 37 ? 45.242 -25.689 151.575 1.00 51.45 37 ARG G CA 1
ATOM 6736 C C . ARG G 1 37 ? 46.014 -25.170 152.778 1.00 50.16 37 ARG G C 1
ATOM 6737 O O . ARG G 1 37 ? 47.154 -24.732 152.660 1.00 50.73 37 ARG G O 1
ATOM 6745 N N . GLY G 1 38 ? 45.366 -25.219 153.937 1.00 49.47 38 GLY G N 1
ATOM 6746 C CA . GLY G 1 38 ? 45.987 -24.757 155.161 1.00 48.76 38 GLY G CA 1
ATOM 6747 C C . GLY G 1 38 ? 45.888 -23.255 155.335 1.00 47.43 38 GLY G C 1
ATOM 6748 O O . GLY G 1 38 ? 45.480 -22.533 154.425 1.00 47.43 38 GLY G O 1
ATOM 6749 N N . HIS G 1 39 ? 46.251 -22.786 156.522 1.00 46.41 39 HIS G N 1
ATOM 6750 C CA . HIS G 1 39 ? 46.228 -21.363 156.816 1.00 45.58 39 HIS G CA 1
ATOM 6751 C C . HIS G 1 39 ? 47.358 -20.664 156.057 1.00 43.53 39 HIS G C 1
ATOM 6752 O O . HIS G 1 39 ? 47.218 -19.512 155.648 1.00 42.08 39 HIS G O 1
ATOM 6759 N N . SER G 1 40 ? 48.471 -21.368 155.865 1.00 41.07 40 SER G N 1
ATOM 6760 C CA . SER G 1 40 ? 49.599 -20.790 155.150 1.00 40.69 40 SER G CA 1
ATOM 6761 C C . SER G 1 40 ? 50.628 -21.837 154.738 1.00 40.10 40 SER G C 1
ATOM 6762 O O . SER G 1 40 ? 50.570 -22.991 155.173 1.00 40.88 40 SER G O 1
ATOM 6765 N N . THR G 1 41 ? 51.577 -21.411 153.906 1.00 38.28 41 THR G N 1
ATOM 6766 C CA . THR G 1 41 ? 52.657 -22.274 153.432 1.00 36.95 41 THR G CA 1
ATOM 6767 C C . THR G 1 41 ? 53.949 -21.476 153.447 1.00 37.35 41 THR G C 1
ATOM 6768 O O . THR G 1 41 ? 53.940 -20.256 153.298 1.00 38.27 41 THR G O 1
ATOM 6772 N N . ALA G 1 42 ? 55.062 -22.174 153.628 1.00 37.53 42 ALA G N 1
ATOM 6773 C CA . ALA G 1 42 ? 56.370 -21.542 153.644 1.00 37.61 42 ALA G CA 1
ATOM 6774 C C . ALA G 1 42 ? 57.230 -22.227 152.589 1.00 38.32 42 ALA G C 1
ATOM 6775 O O . ALA G 1 42 ? 57.077 -23.420 152.319 1.00 36.92 42 ALA G O 1
ATOM 6777 N N . ILE G 1 43 ? 58.149 -21.466 152.014 1.00 37.86 43 ILE G N 1
ATOM 6778 C CA . ILE G 1 43 ? 59.003 -21.977 150.968 1.00 38.08 43 ILE G CA 1
ATOM 6779 C C . ILE G 1 43 ? 60.344 -21.267 150.985 1.00 37.59 43 ILE G C 1
ATOM 6780 O O . ILE G 1 43 ? 60.433 -20.109 151.392 1.00 38.53 43 ILE G O 1
ATOM 6785 N N . TYR G 1 44 ? 61.389 -21.984 150.581 1.00 36.41 44 TYR G N 1
ATOM 6786 C CA . TYR G 1 44 ? 62.723 -21.412 150.448 1.00 35.19 44 TYR G CA 1
ATOM 6787 C C . TYR G 1 44 ? 62.745 -21.166 148.933 1.00 36.49 44 TYR G C 1
ATOM 6788 O O . TYR G 1 44 ? 62.256 -21.994 148.162 1.00 36.45 44 TYR G O 1
ATOM 6797 N N . TYR G 1 45 ? 63.281 -20.034 148.497 1.00 36.63 45 TYR G N 1
ATOM 6798 C CA . TYR G 1 45 ? 63.294 -19.732 147.076 1.00 37.46 45 TYR G CA 1
ATOM 6799 C C . TYR G 1 45 ? 64.603 -19.057 146.717 1.00 38.84 45 TYR G C 1
ATOM 6800 O O . TYR G 1 45 ? 65.080 -18.190 147.455 1.00 39.32 45 TYR G O 1
ATOM 6809 N N . LEU G 1 46 ? 65.189 -19.461 145.591 1.00 39.05 46 LEU G N 1
ATOM 6810 C CA . LEU G 1 46 ? 66.453 -18.888 145.157 1.00 39.21 46 LEU G CA 1
ATOM 6811 C C . LEU G 1 46 ? 66.520 -18.556 143.667 1.00 39.63 46 LEU G C 1
ATOM 6812 O O . LEU G 1 46 ? 65.959 -19.259 142.822 1.00 37.00 46 LEU G O 1
ATOM 6817 N N . LEU G 1 47 ? 67.220 -17.469 143.369 1.00 40.16 47 LEU G N 1
ATOM 6818 C CA . LEU G 1 47 ? 67.415 -17.003 142.008 1.00 42.56 47 LEU G CA 1
ATOM 6819 C C . LEU G 1 47 ? 68.904 -16.749 141.852 1.00 45.14 47 LEU G C 1
ATOM 6820 O O . LEU G 1 47 ? 69.578 -16.408 142.818 1.00 46.53 47 LEU G O 1
ATOM 6825 N N . GLU G 1 48 ? 69.418 -16.914 140.639 1.00 48.50 48 GLU G N 1
ATOM 6826 C CA . GLU G 1 48 ? 70.835 -16.683 140.375 1.00 51.09 48 GLU G CA 1
ATOM 6827 C C . GLU G 1 48 ? 70.965 -15.609 139.310 1.00 52.94 48 GLU G C 1
ATOM 6828 O O . GLU G 1 48 ? 69.960 -15.147 138.762 1.00 51.63 48 GLU G O 1
ATOM 6834 N N . LYS G 1 49 ? 72.202 -15.209 139.020 1.00 55.97 49 LYS G N 1
ATOM 6835 C CA . LYS G 1 49 ? 72.437 -14.213 137.984 1.00 58.83 49 LYS G CA 1
ATOM 6836 C C . LYS G 1 49 ? 71.884 -14.818 136.703 1.00 60.46 49 LYS G C 1
ATOM 6837 O O . LYS G 1 49 ? 72.200 -15.965 136.368 1.00 60.97 49 LYS G O 1
ATOM 6843 N N . GLY G 1 50 ? 71.056 -14.056 135.995 1.00 61.07 50 GLY G N 1
ATOM 6844 C CA . GLY G 1 50 ? 70.475 -14.560 134.765 1.00 62.11 50 GLY G CA 1
ATOM 6845 C C . GLY G 1 50 ? 69.128 -15.186 135.051 1.00 63.24 50 GLY G C 1
ATOM 6846 O O . GLY G 1 50 ? 68.092 -14.553 134.837 1.00 63.67 50 GLY G O 1
ATOM 6847 N N . VAL G 1 51 ? 69.136 -16.426 135.539 1.00 63.24 51 VAL G N 1
ATOM 6848 C CA . VAL G 1 51 ? 67.895 -17.114 135.863 1.00 63.59 51 VAL G CA 1
ATOM 6849 C C . VAL G 1 51 ? 67.080 -16.251 136.824 1.00 64.27 51 VAL G C 1
ATOM 6850 O O . VAL G 1 51 ? 67.508 -15.953 137.942 1.00 65.32 51 VAL G O 1
ATOM 6854 N N . ARG G 1 52 ? 65.901 -15.845 136.369 1.00 63.72 52 ARG G N 1
ATOM 6855 C CA . ARG G 1 52 ? 65.026 -14.993 137.155 1.00 63.52 52 ARG G CA 1
ATOM 6856 C C . ARG G 1 52 ? 63.650 -15.630 137.368 1.00 63.12 52 ARG G C 1
ATOM 6857 O O . ARG G 1 52 ? 63.418 -16.784 137.002 1.00 63.38 52 ARG G O 1
ATOM 6865 N N . SER G 1 53 ? 62.748 -14.863 137.974 1.00 60.89 53 SER G N 1
ATOM 6866 C CA . SER G 1 53 ? 61.389 -15.311 138.226 1.00 58.34 53 SER G CA 1
ATOM 6867 C C . SER G 1 53 ? 60.512 -14.579 137.216 1.00 56.54 53 SER G C 1
ATOM 6868 O O . SER G 1 53 ? 60.387 -13.358 137.276 1.00 57.66 53 SER G O 1
ATOM 6871 N N . HIS G 1 54 ? 59.916 -15.324 136.287 1.00 53.48 54 HIS G N 1
ATOM 6872 C CA . HIS G 1 54 ? 59.070 -14.743 135.246 1.00 50.88 54 HIS G CA 1
ATOM 6873 C C . HIS G 1 54 ? 57.727 -14.268 135.795 1.00 48.71 54 HIS G C 1
ATOM 6874 O O . HIS G 1 54 ? 57.270 -14.758 136.822 1.00 47.55 54 HIS G O 1
ATOM 6881 N N . TRP G 1 55 ? 57.104 -13.315 135.107 1.00 46.41 55 TRP G N 1
ATOM 6882 C CA . TRP G 1 55 ? 55.811 -12.780 135.528 1.00 45.81 55 TRP G CA 1
ATOM 6883 C C . TRP G 1 55 ? 54.812 -13.892 135.820 1.00 45.66 55 TRP G C 1
ATOM 6884 O O . TRP G 1 55 ? 54.756 -14.898 135.105 1.00 47.24 55 TRP G O 1
ATOM 6895 N N . HIS G 1 56 ? 54.020 -13.693 136.871 1.00 43.45 56 HIS G N 1
ATOM 6896 C CA . HIS G 1 56 ? 53.009 -14.659 137.300 1.00 41.70 56 HIS G CA 1
ATOM 6897 C C . HIS G 1 56 ? 52.224 -14.024 138.438 1.00 41.11 56 HIS G C 1
ATOM 6898 O O . HIS G 1 56 ? 52.596 -12.961 138.929 1.00 41.20 56 HIS G O 1
ATOM 6905 N N . ARG G 1 57 ? 51.142 -14.671 138.856 1.00 40.75 57 ARG G N 1
ATOM 6906 C CA . ARG G 1 57 ? 50.348 -14.156 139.960 1.00 41.72 57 ARG G CA 1
ATOM 6907 C C . ARG G 1 57 ? 49.562 -15.219 140.715 1.00 42.32 57 ARG G C 1
ATOM 6908 O O . ARG G 1 57 ? 49.139 -16.221 140.151 1.00 42.41 57 ARG G O 1
ATOM 6916 N N . VAL G 1 58 ? 49.404 -14.996 142.014 1.00 43.08 58 VAL G N 1
ATOM 6917 C CA . VAL G 1 58 ? 48.655 -15.896 142.868 1.00 43.29 58 VAL G CA 1
ATOM 6918 C C . VAL G 1 58 ? 47.280 -15.259 142.950 1.00 44.51 58 VAL G C 1
ATOM 6919 O O . VAL G 1 58 ? 47.099 -14.250 143.624 1.00 45.22 58 VAL G O 1
ATOM 6923 N N . THR G 1 59 ? 46.318 -15.848 142.249 1.00 45.17 59 THR G N 1
ATOM 6924 C CA . THR G 1 59 ? 44.955 -15.324 142.192 1.00 45.83 59 THR G CA 1
ATOM 6925 C C . THR G 1 59 ? 44.217 -15.105 143.510 1.00 45.51 59 THR G C 1
ATOM 6926 O O . THR G 1 59 ? 43.618 -14.049 143.716 1.00 43.88 59 THR G O 1
ATOM 6930 N N . ASP G 1 60 ? 44.258 -16.088 144.403 1.00 46.22 60 ASP G N 1
ATOM 6931 C CA . ASP G 1 60 ? 43.529 -15.977 145.663 1.00 46.70 60 ASP G CA 1
ATOM 6932 C C . ASP G 1 60 ? 44.354 -15.967 146.942 1.00 46.57 60 ASP G C 1
ATOM 6933 O O . ASP G 1 60 ? 43.965 -16.610 147.921 1.00 48.43 60 ASP G O 1
ATOM 6938 N N . ALA G 1 61 ? 45.474 -15.248 146.958 1.00 44.81 61 ALA G N 1
ATOM 6939 C CA . ALA G 1 61 ? 46.292 -15.194 148.169 1.00 42.82 61 ALA G CA 1
ATOM 6940 C C . ALA G 1 61 ? 47.387 -14.136 148.154 1.00 41.75 61 ALA G C 1
ATOM 6941 O O . ALA G 1 61 ? 47.944 -13.796 147.110 1.00 43.03 61 ALA G O 1
ATOM 6943 N N . VAL G 1 62 ? 47.689 -13.618 149.336 1.00 40.05 62 VAL G N 1
ATOM 6944 C CA . VAL G 1 62 ? 48.728 -12.616 149.496 1.00 36.53 62 VAL G CA 1
ATOM 6945 C C . VAL G 1 62 ? 50.026 -13.370 149.721 1.00 35.21 62 VAL G C 1
ATOM 6946 O O . VAL G 1 62 ? 50.069 -14.314 150.519 1.00 34.84 62 VAL G O 1
ATOM 6950 N N . GLU G 1 63 ? 51.078 -12.972 149.016 1.00 33.83 63 GLU G N 1
ATOM 6951 C CA . GLU G 1 63 ? 52.375 -13.615 149.194 1.00 32.97 63 GLU G CA 1
ATOM 6952 C C . GLU G 1 63 ? 53.397 -12.599 149.689 1.00 31.54 63 GLU G C 1
ATOM 6953 O O . GLU G 1 63 ? 53.523 -11.507 149.137 1.00 29.84 63 GLU G O 1
ATOM 6959 N N . VAL G 1 64 ? 54.129 -12.982 150.730 1.00 30.62 64 VAL G N 1
ATOM 6960 C CA . VAL G 1 64 ? 55.151 -12.124 151.316 1.00 29.89 64 VAL G CA 1
ATOM 6961 C C . VAL G 1 64 ? 56.560 -12.653 151.034 1.00 29.49 64 VAL G C 1
ATOM 6962 O O . VAL G 1 64 ? 56.870 -13.807 151.326 1.00 28.11 64 VAL G O 1
ATOM 6966 N N . TRP G 1 65 ? 57.412 -11.807 150.462 1.00 29.09 65 TRP G N 1
ATOM 6967 C CA . TRP G 1 65 ? 58.783 -12.212 150.178 1.00 28.55 65 TRP G CA 1
ATOM 6968 C C . TRP G 1 65 ? 59.656 -11.830 151.371 1.00 27.24 65 TRP G C 1
ATOM 6969 O O . TRP G 1 65 ? 59.466 -10.767 151.963 1.00 27.46 65 TRP G O 1
ATOM 6980 N N . HIS G 1 66 ? 60.589 -12.703 151.741 1.00 24.16 66 HIS G N 1
ATOM 6981 C CA . HIS G 1 66 ? 61.485 -12.420 152.849 1.00 24.42 66 HIS G CA 1
ATOM 6982 C C . HIS G 1 66 ? 62.923 -12.637 152.402 1.00 25.32 66 HIS G C 1
ATOM 6983 O O . HIS G 1 66 ? 63.260 -13.687 151.854 1.00 25.05 66 HIS G O 1
ATOM 6990 N N . TYR G 1 67 ? 63.767 -11.634 152.632 1.00 25.53 67 TYR G N 1
ATOM 6991 C CA . TYR G 1 67 ? 65.165 -11.720 152.260 1.00 25.54 67 TYR G CA 1
ATOM 6992 C C . TYR G 1 67 ? 65.948 -12.535 153.289 1.00 27.21 67 TYR G C 1
ATOM 6993 O O . TYR G 1 67 ? 65.757 -12.377 154.496 1.00 26.95 67 TYR G O 1
ATOM 7002 N N . TYR G 1 68 ? 66.829 -13.408 152.805 1.00 27.40 68 TYR G N 1
ATOM 7003 C CA . TYR G 1 68 ? 67.646 -14.224 153.688 1.00 27.50 68 TYR G CA 1
ATOM 7004 C C . TYR G 1 68 ? 69.138 -13.992 153.483 1.00 27.35 68 TYR G C 1
ATOM 7005 O O . TYR G 1 68 ? 69.819 -13.531 154.393 1.00 27.65 68 TYR G O 1
ATOM 7014 N N . ALA G 1 69 ? 69.649 -14.306 152.297 1.00 27.75 69 ALA G N 1
ATOM 7015 C CA . ALA G 1 69 ? 71.076 -14.133 152.039 1.00 28.45 69 ALA G CA 1
ATOM 7016 C C . ALA G 1 69 ? 71.425 -13.856 150.581 1.00 28.59 69 ALA G C 1
ATOM 7017 O O . ALA G 1 69 ? 70.625 -14.096 149.676 1.00 28.99 69 ALA G O 1
ATOM 7019 N N . GLY G 1 70 ? 72.632 -13.349 150.361 1.00 28.36 70 GLY G N 1
ATOM 7020 C CA . GLY G 1 70 ? 73.060 -13.044 149.013 1.00 28.50 70 GLY G CA 1
ATOM 7021 C C . GLY G 1 70 ? 72.712 -11.628 148.608 1.00 28.58 70 GLY G C 1
ATOM 7022 O O . GLY G 1 70 ? 72.319 -10.819 149.439 1.00 28.47 70 GLY G O 1
ATOM 7023 N N . ALA G 1 71 ? 72.855 -11.333 147.320 1.00 30.39 71 ALA G N 1
ATOM 7024 C CA . ALA G 1 71 ? 72.569 -10.012 146.787 1.00 30.21 71 ALA G CA 1
ATOM 7025 C C . ALA G 1 71 ? 71.092 -9.678 146.867 1.00 29.91 71 ALA G C 1
ATOM 7026 O O . ALA G 1 71 ? 70.245 -10.564 146.859 1.00 30.47 71 ALA G O 1
ATOM 7028 N N . PRO G 1 72 ? 70.766 -8.383 146.954 1.00 30.66 72 PRO G N 1
ATOM 7029 C CA . PRO G 1 72 ? 69.358 -7.995 147.023 1.00 29.99 72 PRO G CA 1
ATOM 7030 C C . PRO G 1 72 ? 68.621 -8.424 145.770 1.00 29.11 72 PRO G C 1
ATOM 7031 O O . PRO G 1 72 ? 69.217 -8.934 144.816 1.00 30.46 72 PRO G O 1
ATOM 7035 N N . ILE G 1 73 ? 67.317 -8.206 145.778 1.00 28.64 73 ILE G N 1
ATOM 7036 C CA . ILE G 1 73 ? 66.478 -8.577 144.662 1.00 26.99 73 ILE G CA 1
ATOM 7037 C C . ILE G 1 73 ? 65.615 -7.416 144.188 1.00 27.41 73 ILE G C 1
ATOM 7038 O O . ILE G 1 73 ? 65.237 -6.532 144.964 1.00 26.07 73 ILE G O 1
ATOM 7043 N N . ALA G 1 74 ? 65.329 -7.417 142.890 1.00 28.07 74 ALA G N 1
ATOM 7044 C CA . ALA G 1 74 ? 64.470 -6.409 142.294 1.00 28.67 74 ALA G CA 1
ATOM 7045 C C . ALA G 1 74 ? 63.125 -7.108 142.110 1.00 29.89 74 ALA G C 1
ATOM 7046 O O . ALA G 1 74 ? 62.988 -8.037 141.299 1.00 29.15 74 ALA G O 1
ATOM 7048 N N . LEU G 1 75 ? 62.139 -6.673 142.889 1.00 30.13 75 LEU G N 1
ATOM 7049 C CA . LEU G 1 75 ? 60.811 -7.258 142.842 1.00 29.90 75 LEU G CA 1
ATOM 7050 C C . LEU G 1 75 ? 59.899 -6.296 142.108 1.00 29.89 75 LEU G C 1
ATOM 7051 O O . LEU G 1 75 ? 59.806 -5.129 142.478 1.00 30.78 75 LEU G O 1
ATOM 7056 N N . HIS G 1 76 ? 59.235 -6.789 141.063 1.00 28.75 76 HIS G N 1
ATOM 7057 C CA . HIS G 1 76 ? 58.336 -5.976 140.255 1.00 26.95 76 HIS G CA 1
ATOM 7058 C C . HIS G 1 76 ? 56.892 -6.391 140.476 1.00 28.62 76 HIS G C 1
ATOM 7059 O O . HIS G 1 76 ? 56.545 -7.558 140.313 1.00 29.38 76 HIS G O 1
ATOM 7066 N N . LEU G 1 77 ? 56.049 -5.433 140.849 1.00 30.09 77 LEU G N 1
ATOM 7067 C CA . LEU G 1 77 ? 54.642 -5.722 141.078 1.00 31.32 77 LEU G CA 1
ATOM 7068 C C . LEU G 1 77 ? 53.769 -4.861 140.191 1.00 32.38 77 LEU G C 1
ATOM 7069 O O . LEU G 1 77 ? 54.086 -3.705 139.903 1.00 31.01 77 LEU G O 1
ATOM 7074 N N . SER G 1 78 ? 52.656 -5.444 139.768 1.00 34.16 78 SER G N 1
ATOM 7075 C CA . SER G 1 78 ? 51.691 -4.767 138.922 1.00 36.09 78 SER G CA 1
ATOM 7076 C C . SER G 1 78 ? 50.332 -5.322 139.312 1.00 38.87 78 SER G C 1
ATOM 7077 O O . SER G 1 78 ? 49.978 -6.436 138.938 1.00 39.65 78 SER G O 1
ATOM 7080 N N . GLN G 1 79 ? 49.576 -4.549 140.081 1.00 42.25 79 GLN G N 1
ATOM 7081 C CA . GLN G 1 79 ? 48.271 -5.004 140.535 1.00 45.20 79 GLN G CA 1
ATOM 7082 C C . GLN G 1 79 ? 47.236 -5.123 139.422 1.00 46.75 79 GLN G C 1
ATOM 7083 O O . GLN G 1 79 ? 46.407 -6.039 139.429 1.00 46.31 79 GLN G O 1
ATOM 7089 N N . ASP G 1 80 ? 47.287 -4.195 138.472 1.00 47.58 80 ASP G N 1
ATOM 7090 C CA . ASP G 1 80 ? 46.338 -4.176 137.370 1.00 48.69 80 ASP G CA 1
ATOM 7091 C C . ASP G 1 80 ? 46.934 -4.727 136.083 1.00 49.16 80 ASP G C 1
ATOM 7092 O O . ASP G 1 80 ? 46.244 -4.844 135.075 1.00 49.92 80 ASP G O 1
ATOM 7097 N N . GLY G 1 81 ? 48.213 -5.073 136.118 1.00 49.95 81 GLY G N 1
ATOM 7098 C CA . GLY G 1 81 ? 48.848 -5.592 134.920 1.00 50.00 81 GLY G CA 1
ATOM 7099 C C . GLY G 1 81 ? 49.081 -4.474 133.920 1.00 49.73 81 GLY G C 1
ATOM 7100 O O . GLY G 1 81 ? 49.318 -4.717 132.741 1.00 48.72 81 GLY G O 1
ATOM 7101 N N . ARG G 1 82 ? 49.014 -3.240 134.407 1.00 50.31 82 ARG G N 1
ATOM 7102 C CA . ARG G 1 82 ? 49.215 -2.053 133.586 1.00 50.81 82 ARG G CA 1
ATOM 7103 C C . ARG G 1 82 ? 50.435 -1.282 134.074 1.00 49.63 82 ARG G C 1
ATOM 7104 O O . ARG G 1 82 ? 51.445 -1.182 133.373 1.00 50.11 82 ARG G O 1
ATOM 7112 N N . GLU G 1 83 ? 50.327 -0.735 135.283 1.00 47.75 83 GLU G N 1
ATOM 7113 C CA . GLU G 1 83 ? 51.408 0.039 135.889 1.00 46.50 83 GLU G CA 1
ATOM 7114 C C . GLU G 1 83 ? 52.222 -0.901 136.764 1.00 44.11 83 GLU G C 1
ATOM 7115 O O . GLU G 1 83 ? 51.693 -1.884 137.270 1.00 44.74 83 GLU G O 1
ATOM 7121 N N . VAL G 1 84 ? 53.504 -0.609 136.935 1.00 41.62 84 VAL G N 1
ATOM 7122 C CA . VAL G 1 84 ? 54.361 -1.467 137.741 1.00 41.04 84 VAL G CA 1
ATOM 7123 C C . VAL G 1 84 ? 55.229 -0.713 138.748 1.00 40.54 84 VAL G C 1
ATOM 7124 O O . VAL G 1 84 ? 55.600 0.440 138.536 1.00 40.33 84 VAL G O 1
ATOM 7128 N N . GLN G 1 85 ? 55.537 -1.380 139.854 1.00 40.63 85 GLN G N 1
ATOM 7129 C CA . GLN G 1 85 ? 56.366 -0.810 140.910 1.00 40.05 85 GLN G CA 1
ATOM 7130 C C . GLN G 1 85 ? 57.563 -1.728 141.128 1.00 38.69 85 GLN G C 1
ATOM 7131 O O . GLN G 1 85 ? 57.427 -2.949 141.096 1.00 38.86 85 GLN G O 1
ATOM 7137 N N . THR G 1 86 ? 58.733 -1.146 141.362 1.00 37.57 86 THR G N 1
ATOM 7138 C CA . THR G 1 86 ? 59.929 -1.945 141.572 1.00 36.18 86 THR G CA 1
ATOM 7139 C C . THR G 1 86 ? 60.524 -1.754 142.956 1.00 35.39 86 THR G C 1
ATOM 7140 O O . THR G 1 86 ? 60.969 -0.666 143.313 1.00 34.84 86 THR G O 1
ATOM 7144 N N . PHE G 1 87 ? 60.540 -2.838 143.719 1.00 35.42 87 PHE G N 1
ATOM 7145 C CA . PHE G 1 87 ? 61.066 -2.840 145.076 1.00 36.24 87 PHE G CA 1
ATOM 7146 C C . PHE G 1 87 ? 62.412 -3.549 145.172 1.00 34.80 87 PHE G C 1
ATOM 7147 O O . PHE G 1 87 ? 62.607 -4.614 144.589 1.00 35.74 87 PHE G O 1
ATOM 7155 N N . THR G 1 88 ? 63.344 -2.956 145.907 1.00 33.93 88 THR G N 1
ATOM 7156 C CA . THR G 1 88 ? 64.649 -3.571 146.097 1.00 31.59 88 THR G CA 1
ATOM 7157 C C . THR G 1 88 ? 64.541 -4.372 147.383 1.00 31.31 88 THR G C 1
ATOM 7158 O O . THR G 1 88 ? 64.649 -3.821 148.472 1.00 28.36 88 THR G O 1
ATOM 7162 N N . LEU G 1 89 ? 64.291 -5.671 147.246 1.00 33.33 89 LEU G N 1
ATOM 7163 C CA . LEU G 1 89 ? 64.158 -6.551 148.401 1.00 35.54 89 LEU G CA 1
ATOM 7164 C C . LEU G 1 89 ? 65.553 -6.908 148.900 1.00 35.29 89 LEU G C 1
ATOM 7165 O O . LEU G 1 89 ? 66.226 -7.749 148.314 1.00 35.09 89 LEU G O 1
ATOM 7170 N N . GLY G 1 90 ? 65.976 -6.265 149.985 1.00 36.48 90 GLY G N 1
ATOM 7171 C CA . GLY G 1 90 ? 67.295 -6.520 150.544 1.00 36.15 90 GLY G CA 1
ATOM 7172 C C . GLY G 1 90 ? 67.378 -6.109 152.000 1.00 35.73 90 GLY G C 1
ATOM 7173 O O . GLY G 1 90 ? 66.392 -5.617 152.552 1.00 36.38 90 GLY G O 1
ATOM 7174 N N . PRO G 1 91 ? 68.535 -6.290 152.656 1.00 34.93 91 PRO G N 1
ATOM 7175 C CA . PRO G 1 91 ? 68.672 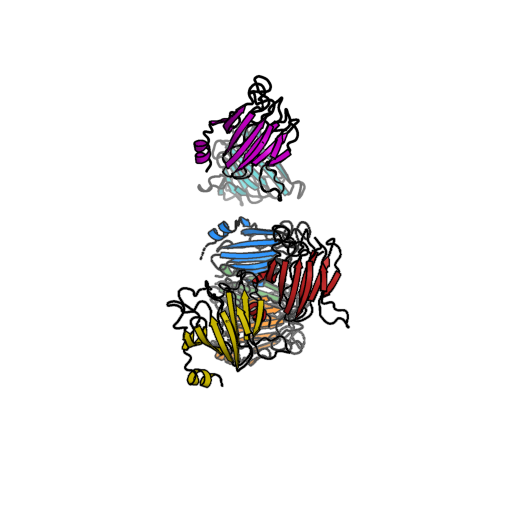-5.915 154.067 1.00 35.00 91 PRO G CA 1
ATOM 7176 C C . PRO G 1 91 ? 69.325 -4.554 154.324 1.00 34.83 91 PRO G C 1
ATOM 7177 O O . PRO G 1 91 ? 69.525 -4.176 155.481 1.00 34.77 91 PRO G O 1
ATOM 7181 N N . ALA G 1 92 ? 69.673 -3.830 153.264 1.00 33.34 92 ALA G N 1
ATOM 7182 C CA . ALA G 1 92 ? 70.307 -2.523 153.423 1.00 33.64 92 ALA G CA 1
ATOM 7183 C C . ALA G 1 92 ? 69.264 -1.472 153.765 1.00 35.07 92 ALA G C 1
ATOM 7184 O O . ALA G 1 92 ? 68.999 -0.564 152.972 1.00 35.63 92 ALA G O 1
ATOM 7186 N N . ILE G 1 93 ? 68.692 -1.613 154.959 1.00 36.21 93 ILE G N 1
ATOM 7187 C CA . ILE G 1 93 ? 67.651 -0.732 155.492 1.00 38.00 93 ILE G CA 1
ATOM 7188 C C . ILE G 1 93 ? 67.844 0.756 155.247 1.00 38.31 93 ILE G C 1
ATOM 7189 O O . ILE G 1 93 ? 66.889 1.470 154.943 1.00 38.97 93 ILE G O 1
ATOM 7194 N N . LEU G 1 94 ? 69.078 1.219 155.401 1.00 38.38 94 LEU G N 1
ATOM 7195 C CA . LEU G 1 94 ? 69.406 2.621 155.214 1.00 37.33 94 LEU G CA 1
ATOM 7196 C C . LEU G 1 94 ? 69.729 2.966 153.772 1.00 38.73 94 LEU G C 1
ATOM 7197 O O . LEU G 1 94 ? 70.235 4.051 153.495 1.00 38.27 94 LEU G O 1
ATOM 7202 N N . GLU G 1 95 ? 69.450 2.053 152.849 1.00 40.16 95 GLU G N 1
ATOM 7203 C CA . GLU G 1 95 ? 69.734 2.325 151.447 1.00 42.47 95 GLU G CA 1
ATOM 7204 C C . GLU G 1 95 ? 68.615 1.940 150.488 1.00 41.58 95 GLU G C 1
ATOM 7205 O O . GLU G 1 95 ? 68.839 1.268 149.483 1.00 41.73 95 GLU G O 1
ATOM 7211 N N . GLY G 1 96 ? 67.405 2.382 150.816 1.00 40.19 96 GLY G N 1
ATOM 7212 C CA . GLY G 1 96 ? 66.247 2.118 149.981 1.00 39.16 96 GLY G CA 1
ATOM 7213 C C . GLY G 1 96 ? 65.768 0.683 149.896 1.00 37.50 96 GLY G C 1
ATOM 7214 O O . GLY G 1 96 ? 64.861 0.388 149.122 1.00 40.04 96 GLY G O 1
ATOM 7215 N N . GLU G 1 97 ? 66.351 -0.211 150.684 1.00 35.85 97 GLU G N 1
ATOM 7216 C CA . GLU G 1 97 ? 65.953 -1.616 150.650 1.00 33.66 97 GLU G CA 1
ATOM 7217 C C . GLU G 1 97 ? 65.021 -1.982 151.793 1.00 31.50 97 GLU G C 1
ATOM 7218 O O . GLU G 1 97 ? 64.959 -1.290 152.798 1.00 32.56 97 GLU G O 1
ATOM 7224 N N . ARG G 1 98 ? 64.299 -3.080 151.617 1.00 30.13 98 ARG G N 1
ATOM 7225 C CA . ARG G 1 98 ? 63.384 -3.606 152.618 1.00 29.91 98 ARG G CA 1
ATOM 7226 C C . ARG G 1 98 ? 63.465 -5.125 152.472 1.00 29.99 98 ARG G C 1
ATOM 7227 O O . ARG G 1 98 ? 63.208 -5.665 151.403 1.00 29.85 98 ARG G O 1
ATOM 7235 N N . PRO G 1 99 ? 63.848 -5.834 153.548 1.00 29.50 99 PRO G N 1
ATOM 7236 C CA . PRO G 1 99 ? 63.960 -7.292 153.487 1.00 28.19 99 PRO G CA 1
ATOM 7237 C C . PRO G 1 99 ? 62.618 -8.000 153.504 1.00 27.28 99 PRO G C 1
ATOM 7238 O O . PRO G 1 99 ? 62.557 -9.229 153.490 1.00 26.41 99 PRO G O 1
ATOM 7242 N N . GLN G 1 100 ? 61.541 -7.224 153.528 1.00 26.88 100 GLN G N 1
ATOM 7243 C CA . GLN G 1 100 ? 60.211 -7.809 153.555 1.00 26.05 100 GLN G CA 1
ATOM 7244 C C . GLN G 1 100 ? 59.229 -7.007 152.704 1.00 28.04 100 GLN G C 1
ATOM 7245 O O . GLN G 1 100 ? 59.017 -5.823 152.950 1.00 31.06 100 GLN G O 1
ATOM 7251 N N . VAL G 1 101 ? 58.639 -7.636 151.693 1.00 28.19 101 VAL G N 1
ATOM 7252 C CA . VAL G 1 101 ? 57.663 -6.931 150.871 1.00 27.58 101 VAL G CA 1
ATOM 7253 C C . VAL G 1 101 ? 56.411 -7.749 150.583 1.00 27.63 101 VAL G C 1
ATOM 7254 O O . VAL G 1 101 ? 56.473 -8.939 150.289 1.00 27.48 101 VAL G O 1
ATOM 7258 N N . ILE G 1 102 ? 55.274 -7.070 150.693 1.00 28.60 102 ILE G N 1
ATOM 7259 C CA . ILE G 1 102 ? 53.948 -7.642 150.494 1.00 30.03 102 ILE G CA 1
ATOM 7260 C C . ILE G 1 102 ? 53.441 -7.648 149.047 1.00 30.72 102 ILE G C 1
ATOM 7261 O O . ILE G 1 102 ? 53.441 -6.618 148.366 1.00 30.96 102 ILE G O 1
ATOM 7266 N N . VAL G 1 103 ? 53.003 -8.815 148.587 1.00 29.74 103 VAL G N 1
ATOM 7267 C CA . VAL G 1 103 ? 52.452 -8.938 147.247 1.00 30.57 103 VAL G CA 1
ATOM 7268 C C . VAL G 1 103 ? 50.966 -9.229 147.407 1.00 30.69 103 VAL G C 1
ATOM 7269 O O . VAL G 1 103 ? 50.576 -10.345 147.744 1.00 31.52 103 VAL G O 1
ATOM 7273 N N . PRO G 1 104 ? 50.115 -8.224 147.163 1.00 30.94 104 PRO G N 1
ATOM 7274 C CA . PRO G 1 104 ? 48.663 -8.392 147.292 1.00 31.90 104 PRO G CA 1
ATOM 7275 C C . PRO G 1 104 ? 48.135 -9.544 146.449 1.00 32.24 104 PRO G C 1
ATOM 7276 O O . PRO G 1 104 ? 48.658 -9.823 145.376 1.00 32.40 104 PRO G O 1
ATOM 7280 N N . ALA G 1 105 ? 47.100 -10.211 146.942 1.00 32.32 105 ALA G N 1
ATOM 7281 C CA . ALA G 1 105 ? 46.510 -11.323 146.218 1.00 33.83 105 ALA G CA 1
ATOM 7282 C C . ALA G 1 105 ? 46.116 -10.881 144.812 1.00 34.01 105 ALA G C 1
ATOM 7283 O O . ALA G 1 105 ? 45.597 -9.783 144.621 1.00 33.76 105 ALA G O 1
ATOM 7285 N N . ASN G 1 106 ? 46.388 -11.744 143.835 1.00 35.10 106 ASN G N 1
ATOM 7286 C CA . ASN G 1 106 ? 46.074 -11.500 142.425 1.00 36.17 106 ASN G CA 1
ATOM 7287 C C . ASN G 1 106 ? 46.912 -10.408 141.772 1.00 36.97 106 ASN G C 1
ATOM 7288 O O . ASN G 1 106 ? 46.567 -9.915 140.700 1.00 38.56 106 ASN G O 1
ATOM 7293 N N . CYS G 1 107 ? 48.022 -10.046 142.407 1.00 36.48 107 CYS G N 1
ATOM 7294 C CA . CYS G 1 107 ? 48.908 -9.016 141.878 1.00 35.47 107 CYS G CA 1
ATOM 7295 C C . CYS G 1 107 ? 50.031 -9.618 141.030 1.00 35.46 107 CYS G C 1
ATOM 7296 O O . CYS G 1 107 ? 50.750 -10.504 141.489 1.00 34.86 107 CYS G O 1
ATOM 7299 N N . TRP G 1 108 ? 50.183 -9.143 139.794 1.00 36.43 108 TRP G N 1
ATOM 7300 C CA . TRP G 1 108 ? 51.241 -9.652 138.924 1.00 36.21 108 TRP G CA 1
ATOM 7301 C C . TRP G 1 108 ? 52.583 -9.354 139.570 1.00 36.44 108 TRP G C 1
ATOM 7302 O O . TRP G 1 108 ? 52.810 -8.243 140.056 1.00 36.54 108 TRP G O 1
ATOM 7313 N N . GLN G 1 109 ? 53.470 -10.343 139.570 1.00 35.28 109 GLN G N 1
ATOM 7314 C CA . GLN G 1 109 ? 54.787 -10.183 140.170 1.00 35.21 109 GLN G CA 1
ATOM 7315 C C . GLN G 1 109 ? 55.885 -10.914 139.393 1.00 35.76 109 GLN G C 1
ATOM 7316 O O . GLN G 1 109 ? 55.635 -11.922 138.731 1.00 35.42 109 GLN G O 1
ATOM 7322 N N . SER G 1 110 ? 57.100 -10.387 139.487 1.00 35.03 110 SER G N 1
ATOM 7323 C CA . SER G 1 110 ? 58.270 -10.975 138.844 1.00 35.96 110 SER G CA 1
ATOM 7324 C C . SER G 1 110 ? 59.475 -10.490 139.640 1.00 35.22 110 SER G C 1
ATOM 7325 O O . SER G 1 110 ? 59.425 -9.425 140.253 1.00 35.52 110 SER G O 1
ATOM 7328 N N . ALA G 1 111 ? 60.551 -11.263 139.641 1.00 34.01 111 ALA G N 1
ATOM 7329 C CA . ALA G 1 111 ? 61.735 -10.870 140.388 1.00 34.34 111 ALA G CA 1
ATOM 7330 C C . ALA G 1 111 ? 63.013 -11.334 139.722 1.00 35.25 111 ALA G C 1
ATOM 7331 O O . ALA G 1 111 ? 62.988 -12.125 138.776 1.00 35.82 111 ALA G O 1
ATOM 7333 N N . GLU G 1 112 ? 64.135 -10.838 140.230 1.00 35.47 112 GLU G N 1
ATOM 7334 C CA . GLU G 1 112 ? 65.432 -11.210 139.702 1.00 36.20 112 GLU G CA 1
ATOM 7335 C C . GLU G 1 112 ? 66.541 -10.789 140.663 1.00 36.20 112 GLU G C 1
ATOM 7336 O O . GLU G 1 112 ? 66.471 -9.731 141.294 1.00 36.28 112 GLU G O 1
ATOM 7342 N N . SER G 1 113 ? 67.560 -11.630 140.776 1.00 34.42 113 SER G N 1
ATOM 7343 C CA . SER G 1 113 ? 68.669 -11.339 141.656 1.00 34.38 113 SER G CA 1
ATOM 7344 C C . SER G 1 113 ? 69.519 -10.235 141.063 1.00 34.38 113 SER G C 1
ATOM 7345 O O . SER G 1 113 ? 69.671 -10.144 139.847 1.00 34.70 113 SER G O 1
ATOM 7348 N N . LEU G 1 114 ? 70.065 -9.392 141.931 1.00 34.59 114 LEU G N 1
ATOM 7349 C CA . LEU G 1 114 ? 70.906 -8.285 141.502 1.00 34.26 114 LEU G CA 1
ATOM 7350 C C . LEU G 1 114 ? 72.389 -8.648 141.551 1.00 34.67 114 LEU G C 1
ATOM 7351 O O . LEU G 1 114 ? 73.245 -7.825 141.242 1.00 33.04 114 LEU G O 1
ATOM 7356 N N . GLY G 1 115 ? 72.689 -9.882 141.943 1.00 35.69 115 GLY G N 1
ATOM 7357 C CA . GLY G 1 115 ? 74.075 -10.316 142.016 1.00 37.13 115 GLY G CA 1
ATOM 7358 C C . GLY G 1 115 ? 74.222 -11.777 141.642 1.00 37.92 115 GLY G C 1
ATOM 7359 O O . GLY G 1 115 ? 73.509 -12.264 140.769 1.00 39.61 115 GLY G O 1
ATOM 7360 N N . ASP G 1 116 ? 75.128 -12.490 142.300 1.00 39.11 116 ASP G N 1
ATOM 7361 C CA . ASP G 1 116 ? 75.312 -13.900 141.987 1.00 41.61 116 ASP G CA 1
ATOM 7362 C C . ASP G 1 116 ? 74.058 -14.723 142.284 1.00 41.61 116 ASP G C 1
ATOM 7363 O O . ASP G 1 116 ? 73.630 -15.534 141.461 1.00 41.80 116 ASP G O 1
ATOM 7368 N N . PHE G 1 117 ? 73.464 -14.503 143.453 1.00 41.85 117 PHE G N 1
ATOM 7369 C CA . PHE G 1 117 ? 72.267 -15.236 143.852 1.00 41.20 117 PHE G CA 1
ATOM 7370 C C . PHE G 1 117 ? 71.558 -14.540 145.005 1.00 39.63 117 PHE G C 1
ATOM 7371 O O . PHE G 1 117 ? 72.109 -13.629 145.623 1.00 39.92 117 PHE G O 1
ATOM 7379 N N . THR G 1 118 ? 70.340 -14.988 145.297 1.00 37.76 118 THR G N 1
ATOM 7380 C CA . THR G 1 118 ? 69.553 -14.444 146.398 1.00 35.41 118 THR G CA 1
ATOM 7381 C C . THR G 1 118 ? 68.711 -15.557 146.996 1.00 36.14 118 THR G C 1
ATOM 7382 O O . THR G 1 118 ? 68.002 -16.260 146.283 1.00 37.83 118 THR G O 1
ATOM 7386 N N . LEU G 1 119 ? 68.806 -15.734 148.306 1.00 37.37 119 LEU G N 1
ATOM 7387 C CA . LEU G 1 119 ? 68.019 -16.754 148.991 1.00 37.19 119 LEU G CA 1
ATOM 7388 C C . LEU G 1 119 ? 66.924 -16.005 149.738 1.00 36.58 119 LEU G C 1
ATOM 7389 O O . LEU G 1 119 ? 67.210 -15.152 150.576 1.00 36.99 119 LEU G O 1
ATOM 7394 N N . VAL G 1 120 ? 65.673 -16.327 149.432 1.00 35.76 120 VAL G N 1
ATOM 7395 C CA . VAL G 1 120 ? 64.560 -15.653 150.084 1.00 33.17 120 VAL G CA 1
ATOM 7396 C C . VAL G 1 120 ? 63.478 -16.639 150.506 1.00 32.90 120 VAL G C 1
ATOM 7397 O O . VAL G 1 120 ? 63.488 -17.805 150.106 1.00 32.23 120 VAL G O 1
ATOM 7401 N N . GLY G 1 121 ? 62.555 -16.132 151.319 1.00 31.47 121 GLY G N 1
ATOM 7402 C CA . GLY G 1 121 ? 61.431 -16.908 151.811 1.00 28.94 121 GLY G CA 1
ATOM 7403 C C . GLY G 1 121 ? 60.143 -16.382 151.200 1.00 29.30 121 GLY G C 1
ATOM 7404 O O . GLY G 1 121 ? 60.093 -15.256 150.695 1.00 29.87 121 GLY G O 1
ATOM 7405 N N . CYS G 1 122 ? 59.105 -17.207 151.253 1.00 28.85 122 CYS G N 1
ATOM 7406 C CA . CYS G 1 122 ? 57.801 -16.859 150.703 1.00 28.55 122 CYS G CA 1
ATOM 7407 C C . CYS G 1 122 ? 56.678 -17.576 151.439 1.00 28.53 122 CYS G C 1
ATOM 7408 O O . CYS G 1 122 ? 56.554 -18.808 151.381 1.00 29.09 122 CYS G O 1
ATOM 7411 N N . THR G 1 123 ? 55.878 -16.770 152.125 1.00 26.55 123 THR G N 1
ATOM 7412 C CA . THR G 1 123 ? 54.724 -17.234 152.885 1.00 25.90 123 THR G CA 1
ATOM 7413 C C . THR G 1 123 ? 53.478 -16.646 152.205 1.00 28.38 123 THR G C 1
ATOM 7414 O O . THR G 1 123 ? 53.303 -15.424 152.113 1.00 26.47 123 THR G O 1
ATOM 7418 N N . VAL G 1 124 ? 52.626 -17.539 151.728 1.00 31.60 124 VAL G N 1
ATOM 7419 C CA . VAL G 1 124 ? 51.393 -17.187 151.025 1.00 36.19 124 VAL G CA 1
ATOM 7420 C C . VAL G 1 124 ? 50.249 -17.439 151.991 1.00 38.14 124 VAL G C 1
ATOM 7421 O O . VAL G 1 124 ? 49.892 -18.605 152.220 1.00 36.34 124 VAL G O 1
ATOM 7425 N N . SER G 1 125 ? 49.608 -16.413 152.549 1.00 43.01 125 SER G N 1
ATOM 7426 C CA . SER G 1 125 ? 48.594 -16.832 153.508 1.00 46.08 125 SER G CA 1
ATOM 7427 C C . SER G 1 125 ? 47.349 -17.575 153.133 1.00 47.50 125 SER G C 1
ATOM 7428 O O . SER G 1 125 ? 47.067 -18.528 153.779 1.00 48.32 125 SER G O 1
ATOM 7431 N N . PRO G 1 126 ? 46.440 -17.217 152.227 1.00 47.59 126 PRO G N 1
ATOM 7432 C CA . PRO G 1 126 ? 45.619 -18.416 152.408 1.00 47.91 126 PRO G CA 1
ATOM 7433 C C . PRO G 1 126 ? 46.349 -19.763 152.066 1.00 48.68 126 PRO G C 1
ATOM 7434 O O . PRO G 1 126 ? 45.964 -20.799 152.568 1.00 49.77 126 PRO G O 1
ATOM 7438 N N . GLY G 1 127 ? 47.376 -19.873 151.267 1.00 49.89 127 GLY G N 1
ATOM 7439 C CA . GLY G 1 127 ? 47.842 -21.248 151.238 1.00 50.85 127 GLY G CA 1
ATOM 7440 C C . GLY G 1 127 ? 47.994 -21.636 149.836 1.00 52.19 127 GLY G C 1
ATOM 7441 O O . GLY G 1 127 ? 47.043 -21.998 149.126 1.00 51.99 127 GLY G O 1
ATOM 7442 N N . PHE G 1 128 ? 49.245 -21.519 149.484 1.00 52.58 128 PHE G N 1
ATOM 7443 C CA . PHE G 1 128 ? 49.678 -21.725 148.155 1.00 52.56 128 PHE G CA 1
ATOM 7444 C C . PHE G 1 128 ? 49.166 -22.992 147.544 1.00 51.81 128 PHE G C 1
ATOM 7445 O O . PHE G 1 128 ? 49.213 -24.068 148.145 1.00 51.13 128 PHE G O 1
ATOM 7453 N N . ALA G 1 129 ? 48.665 -22.815 146.333 1.00 49.61 129 ALA G N 1
ATOM 7454 C CA . ALA G 1 129 ? 48.122 -23.893 145.533 1.00 48.77 129 ALA G CA 1
ATOM 7455 C C . ALA G 1 129 ? 48.259 -23.555 144.054 1.00 48.15 129 ALA G C 1
ATOM 7456 O O . ALA G 1 129 ? 47.938 -22.439 143.619 1.00 47.50 129 ALA G O 1
ATOM 7458 N N . PHE G 1 130 ? 48.738 -24.540 143.306 1.00 46.65 130 PHE G N 1
ATOM 7459 C CA . PHE G 1 130 ? 48.924 -24.418 141.869 1.00 45.81 130 PHE G CA 1
ATOM 7460 C C . PHE G 1 130 ? 47.582 -24.240 141.160 1.00 45.65 130 PHE G C 1
ATOM 7461 O O . PHE G 1 130 ? 47.522 -23.670 140.083 1.00 44.00 130 PHE G O 1
ATOM 7469 N N . SER G 1 131 ? 46.475 -24.664 141.741 1.00 47.90 131 SER G N 1
ATOM 7470 C CA . SER G 1 131 ? 45.222 -24.423 141.036 1.00 49.81 131 SER G CA 1
ATOM 7471 C C . SER G 1 131 ? 44.840 -22.938 141.146 1.00 50.28 131 SER G C 1
ATOM 7472 O O . SER G 1 131 ? 43.794 -22.502 140.653 1.00 50.50 131 SER G O 1
ATOM 7475 N N . SER G 1 132 ? 45.701 -22.165 141.800 1.00 51.44 132 SER G N 1
ATOM 7476 C CA . SER G 1 132 ? 45.473 -20.732 141.996 1.00 51.83 132 SER G CA 1
ATOM 7477 C C . SER G 1 132 ? 46.686 -19.968 141.469 1.00 51.53 132 SER G C 1
ATOM 7478 O O . SER G 1 132 ? 46.871 -18.785 141.754 1.00 52.47 132 SER G O 1
ATOM 7481 N N . PHE G 1 133 ? 47.508 -20.676 140.702 1.00 50.23 133 PHE G N 1
ATOM 7482 C CA . PHE G 1 133 ? 48.727 -20.136 140.120 1.00 49.11 133 PHE G CA 1
ATOM 7483 C C . PHE G 1 133 ? 48.461 -19.786 138.657 1.00 50.65 133 PHE G C 1
ATOM 7484 O O . PHE G 1 133 ? 47.772 -20.528 137.958 1.00 51.86 133 PHE G O 1
ATOM 7492 N N . VAL G 1 134 ? 48.986 -18.655 138.194 1.00 50.81 134 VAL G N 1
ATOM 7493 C CA . VAL G 1 134 ? 48.801 -18.258 136.807 1.00 51.55 134 VAL G CA 1
ATOM 7494 C C . VAL G 1 134 ? 49.994 -17.465 136.283 1.00 53.43 134 VAL G C 1
ATOM 7495 O O . VAL G 1 134 ? 50.300 -16.379 136.776 1.00 52.60 134 VAL G O 1
ATOM 7507 N N . ALA G 1 136 ? 52.164 -15.539 133.113 1.00 59.42 136 ALA G N 1
ATOM 7508 C CA . ALA G 1 136 ? 51.886 -14.731 131.936 1.00 61.19 136 ALA G CA 1
ATOM 7509 C C . ALA G 1 136 ? 52.629 -15.286 130.717 1.00 62.29 136 ALA G C 1
ATOM 7510 O O . ALA G 1 136 ? 53.621 -16.005 130.865 1.00 62.07 136 ALA G O 1
ATOM 7512 N N . GLU G 1 137 ? 52.149 -14.962 129.517 1.00 63.35 137 GLU G N 1
ATOM 7513 C CA . GLU G 1 137 ? 52.806 -15.429 128.298 1.00 64.67 137 GLU G CA 1
ATOM 7514 C C . GLU G 1 137 ? 54.234 -14.911 128.306 1.00 63.80 137 GLU G C 1
ATOM 7515 O O . GLU G 1 137 ? 54.481 -13.758 128.652 1.00 64.26 137 GLU G O 1
ATOM 7521 N N . PRO G 1 138 ? 55.201 -15.758 127.940 1.00 63.50 138 PRO G N 1
ATOM 7522 C CA . PRO G 1 138 ? 56.592 -15.296 127.931 1.00 63.22 138 PRO G CA 1
ATOM 7523 C C . PRO G 1 138 ? 56.764 -14.077 127.027 1.00 62.87 138 PRO G C 1
ATOM 7524 O O . PRO G 1 138 ? 56.122 -13.976 125.980 1.00 63.33 138 PRO G O 1
ATOM 7528 N N . GLY G 1 139 ? 57.626 -13.153 127.441 1.00 62.54 139 GLY G N 1
ATOM 7529 C CA . GLY G 1 139 ? 57.861 -11.951 126.659 1.00 61.85 139 GLY G CA 1
ATOM 7530 C C . GLY G 1 139 ? 56.890 -10.828 126.976 1.00 60.97 139 GLY G C 1
ATOM 7531 O O . GLY G 1 139 ? 57.050 -9.708 126.488 1.00 61.72 139 GLY G O 1
ATOM 7532 N N . TRP G 1 140 ? 55.885 -11.132 127.794 1.00 60.12 140 TRP G N 1
ATOM 7533 C CA . TRP G 1 140 ? 54.865 -10.164 128.200 1.00 58.85 140 TRP G CA 1
ATOM 7534 C C . TRP G 1 140 ? 55.340 -9.224 129.312 1.00 58.84 140 TRP G C 1
ATOM 7535 O O . TRP G 1 140 ? 56.142 -9.595 130.169 1.00 58.08 140 TRP G O 1
ATOM 7546 N N . SER G 1 141 ? 54.827 -8.003 129.283 1.00 59.24 141 SER G N 1
ATOM 7547 C CA . SER G 1 141 ? 55.143 -6.994 130.283 1.00 59.27 141 SER G CA 1
ATOM 7548 C C . SER G 1 141 ? 53.835 -6.255 130.528 1.00 59.00 141 SER G C 1
ATOM 7549 O O . SER G 1 141 ? 53.037 -6.076 129.613 1.00 58.43 141 SER G O 1
ATOM 7552 N N . PRO G 1 142 ? 53.584 -5.831 131.770 1.00 59.25 142 PRO G N 1
ATOM 7553 C CA . PRO G 1 142 ? 52.329 -5.120 132.021 1.00 59.37 142 PRO G CA 1
ATOM 7554 C C . PRO G 1 142 ? 52.099 -3.925 131.096 1.00 59.31 142 PRO G C 1
ATOM 7555 O O . PRO G 1 142 ? 53.015 -3.148 130.826 1.00 58.98 142 PRO G O 1
ATOM 7559 N N . GLY G 1 143 ? 50.867 -3.807 130.602 1.00 59.17 143 GLY G N 1
ATOM 7560 C CA . GLY G 1 143 ? 50.505 -2.712 129.718 1.00 58.40 143 GLY G CA 1
ATOM 7561 C C . GLY G 1 143 ? 50.243 -3.105 128.273 1.00 58.15 143 GLY G C 1
ATOM 7562 O O . GLY G 1 143 ? 49.231 -2.712 127.680 1.00 58.52 143 GLY G O 1
ATOM 7563 N N . ASP G 1 144 ? 51.159 -3.879 127.701 1.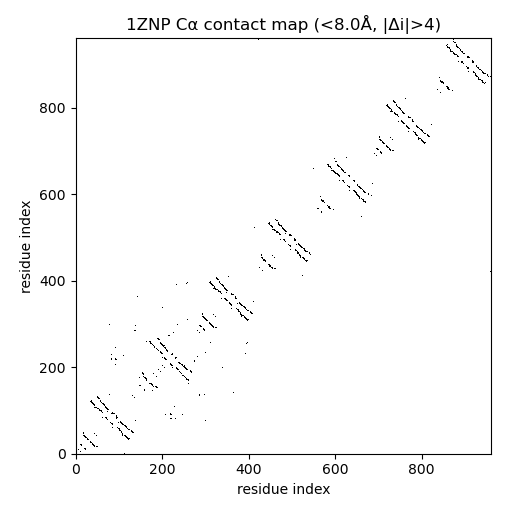00 55.01 144 ASP G N 1
ATOM 7564 C CA . ASP G 1 144 ? 51.036 -4.312 126.315 1.00 54.04 144 ASP G CA 1
ATOM 7565 C C . ASP G 1 144 ? 49.880 -5.306 126.085 1.00 54.22 144 ASP G C 1
ATOM 7566 O O . ASP G 1 144 ? 49.505 -5.520 124.907 1.00 52.21 144 ASP G O 1
#

Secondary structure (DSSP, 8-state):
--HHHHHHHHT-EE-TTSSEEEEEEE-SSSTTT-S-EEEEEEEESS--EEEE-BTTS-EEEEEEEES-EEEEEESSSS--EEEEESS-TTTTEESEEEE-TT-EEEEEESSSEEEEEEEESS---GGGB---TT----/-HHHHHHHHT-EE-TTSSEEEEEEE-SSSTTT-S-EEEEEEEESS--EEEE-BTT--EEEEEEEES-EEEEEESSSSS-EEEEESS-TTTT-BSEEEE-TT-EEEEEESSSEEEEEEEESS---GGGB---TT--TT-/-HHHHHHHTT-EE-TTSSEEEEEEE-SSSSTT-S-EEEEEEEESS--PPPB-BTT-EEEEEEEEES-EEEEEESSSSS-EEEEESS-GGGT-BSEEEE-TT-EEEEEESSSEEEEEEEEES---GGGB---TT---/-HHHHHHHHT-EE-TTSSEEEEEEE-SSSSSS-S-EEEEEEEESS-BPPSB-BTT--EEEEEEEES-EEEEEESSSSS-EEEEESS-GGGT-BSEEEE-TT-EEEEEESSSEEEEEEEETT---GGGB---BTB--/-HHHHHHHHT-EE-TTSSEEEEEEE-SSSTTT-S-EEEEEEEETTPPPPPB-BSSSEEEEEEEEES-EEEEEESSSSS-EEEEESS-GGGT-BSEEEEPTT-EEEEEESSSEEEEEEEEES---GGGB---TT----/-HHHHHHHHT-EE-TTSSEEEEEEE-SSSSSS-S-EEEEEEEETT-B--SB-BTT--EEEEEEEES-EEEEEESSSSS-EEEEESS-TTTT-BSEEEE-TT-EEEEEESSSEEEEEEEESS---GGGB---TT--S--/-HHHHHHHHT-EE-TTSSEEEEEEE-SSSTTT-S-EEEEEEEESS--EEEE-BTT--EEEEEEEES-EEEEEESSSSS-EEEEESS-TTTT--SEEEE-TT-EEEEEESSSEEEEEEEESS---GGGB---TT--TT-

Organism: Agrobacterium fabrum (strain C58 / ATCC 33970) (NCBI:txid176299)

Radius of gyration: 53.56 Å; Cα contacts (8 Å, |Δi|>4): 2638; chains: 7; bounding box: 125×62×159 Å

Foldseek 3Di:
DAPVVVCVVVVWDADPQWWTKDWDDAAPPQPPLHQKTKMKTKAFAPTWGHKKFQAPWKKKKAFDDDAWKWKWKAAVLADIDIATADDPVVPRYHRMDIHGHPIIMIMHGPHGMTIMMMMTRNGDDCVRMGDDPPDGRD/DVVVVCVVQVWDADPQWFTKDWPDQAPPDPPLHQKTKMKTKAFAPTWGHKKFQAAWKKKKFFDDDAWKWKWKAAPLADIDTATQDDPVVPRHHRIDMHDHRIIMIMHGPHGMTIMMMMIGSHGDCVRMDDDPPDGRPD/DLVVCCVVVVWDADPQGFTKDWPDAAPPDPPRHQKTKMKTKAFAPIKRHKKFQAAKKKKKAFDDDAWKWKWKAAPFPDIDTATQDDPVVPRHHRIDIHDHGIIMMMHGPDRMTIMMMMIGPGGDCVRMGDDPPGGD/DLVVVCVVVVWDADPQGFTKDWDDAAPDDDPLHQKTKMKTKAFAPDKGHKKFQQPWKKKKFWDDDAWKWKWKAAPLPDIDTAIQDDPPVVRHHRMDIHDHPIIIMMHGPDRMTIMMMMTRRGGDCVRMGDDPPRGD/DLVVVCPVVVWDADPQGFTKDWPDAAPPDPPLHQKTKMKTKAFAPDKGDWKFQAAKKKKKAFDDDAWKWKWKAQPLADIDTAIQDDPPVPRHHRIDIHDHNIIMMMHGPDRMTIMMMMMGSHDDCVSMGDDPPGGND/DLVVVCVVVVWDADPQGFTKDWDDQAPDQDPLHQKTKMKTKAFPPDKGFKKFQAPKKKKKAFDDDAWKWKWKAAPLADIDTATQDDPVVVRHDRMDIGDHRIIIMMHGPDGMTIMMMMIGNHDDCVRMDDDPPRGRND/DVPVCCVVVVWDADPQWFTKDWDDQAPDQPPLHQKTKMKTKAFAPTWGHKKFQAPWKKKKAFDDDAWKWKWKAQPLADIDTATQDDPVVPRHHRMDIHDHNIIMIMHGPHGMTIMMMMIGVGDDPVRMGDDPPGGRRD

CATH classification: 2.60.120.10

Solvent-accessible surface area: 47294 Å² total